Protein 5O7O (pdb70)

InterPro domains:
  IPR007310 Aerobactin siderophore biosynthesis, IucA/IucC, N-terminal [PF04183] (332-582)
  IPR016181 Acyl-CoA N-acyltransferase [SSF55729] (14-179)
  IPR019432 Acyltransferase MbtK/IucB-like, conserved domain [SM01006] (19-66)
  IPR022770 Aerobactin siderophore biosynthesis IucA/IucC-like, C-terminal [PF06276] (603-760)
  IPR037455 Aerobactin siderophore biosynthesis, IucA/IucC-like [PTHR34384] (205-782)

Organism: Erwinia amylovora (strain CFBP1430) (NCBI:txid665029)

CATH classification: 3.30.310.280 (+2 more: 6.10.250.3370, 1.10.510.40)

Foldseek 3Di:
DQWDDWDADPQAIWTWGACQQWIFIDHVPHTFKIKGKAQLCPDLNCVFDPRDQQEIEMDMDTDDPPPDDPPVVLVVLLRVVVVLVVDVRRFKYKYWDAPPPVVVVVSCVLQQKDWDDWDQSPVGITTIIMDGDPRNVVSVVVVVPD/DQDWDADPQAIWDWDPCVQKIFIDHPPHTFKIKGKAQCCPDLNCVFDPRDFQEIEMDMDGHDPPPDDPPVVLVVLLRVVVVLVVDVRRFKYKYWAAPVPVVVVVSCVLQQKDWDDWDCSPVGITTIIMDGDVRRVVSVVVVVVPD/DPDDLDDDVLLLVLLLVLVQLCVQQCCLQVLFPWDADPPQKIKGQQPPFQKIKMFHWDQDAFRTTGTDSVGIWIDGPRHTDRRGNLVVCVSSCVSFPFPPVCNVVLSLLLVQLSVLSSVLVRDPQDALLSVLPDAALSQQLRFRCAQSNASSFRRQPLQDPVSCCCQALVNQHWFWWWKKKAFQVFKDKDFAPPDDLVNLCCVPQNPVLVVQQCVVCVVVVHHRVRIHMATAGPSLVVPPCCPLVVVCPVVVNMGTRGTGPWTWRQGNLRQWTQGPRDRQFWIKGHQAQTDGQLDGRFAAQVLQRLQNVLQNQVQVVLVPDPLNVVLQEAEWGQGMKMAGASVVCVVPDDDDDSSNRSGMMTIIHRCVNVDDPQKHKYQQSLLLGAGPVRRRNVLVLCVQLVDQPLVLLLNVCSQQVLVQVCCCQVFQKFFQRDRRQWMFMDHSSRGRHIYGYDRSPTMARDAQPDDDDPSNNVRHDHDDLAPSLCSPCVRPVVSPVVSSQVSCCVVVRDHSLSSLLSNLVSVVVSCVVCVVSVVVCVSNPLLPQKGWSFRDNSVSSVSPTDTDDITGNSNNVVD/DCPLPDPVLLLLLLLVLVQLVVQQCCLQVLFPWDDPDPFKTWGDQPPAQKIWIFGWDQDASRTTDTDSVRIFIDRPNHTDGRGNLCVCVSSCVSLPFDPVCPVVLSLLLVQLSVLLSVLVPDPQDALLRVLPDAALSLQLRFRCAQSNASSQARQPLADPVNCCCQPLVNQHWFWWWKKKAFQVFKDKDFAPPDDLVNLCCVPQNPVLVVQQQVVCVVVVHHRVRIDMDTAGVSLVVPPCCPLVVVCDVVVNMGTRGTGPWTWHQGSFRQWTQGPRDNQFWIKGHADPTGRFPDDQFAAQVLQNLQNVQQNVVQVVLVPDPLSVVLQEAEWGQGMKMAGASVVCVVPDPDDDSSNRSGMMTIIHRCVNVDDPQKHKYQQSLLLDAGPVRRRNVLVLCVQLPDQPLVLLLNVCSQQVLVQVCCCQVFVKFFQRDRRQWMFMDHSSGGRHIYGYDRSRTMARQAQPDDDDPSNNVRHDHDDQQCSLCSCCVSPVVRPVSSSQVSCCVVVRDHSLSSLLSVLVSVVVSCVVCVVRVVVCVSNPLLPQKGWSFRDNSQSSHCVPTDTDGITGRSNNVPD

Sequence (1441 aa):
NSTLYSTGRPAGRFTLRPMHAALIGCCNDQPVFLMEFYKASEDDIGKFYAAQPGDYGMHLLIAPATHPVQQFSWQVFSTVIDFMFSLPEVKRVVVEPDERNTKIHRLNKRAGFCYQHTIDMGHKTAWLAFCQRENYQQALLKESLNTLYSTGRPAGRFTLRPMHAALIGCCNDQPVFLMEFYKASEDDIGKFYAAQPGDYGMHLLIAPATHPVQQFSWQVFSTVIDFMFSLPEVKRVVVEPDERNTKIHRLNKRAGFCYQHTIDMGHKTAWLAFCQRENYQQALLKESLNMQAGTWLTGDNWAEANRLLIRKAIAEFAHEKIVTPAECAHGRYSLAVPGSETEYQFTASRLALDHWEIDAASLTKQENGHPLALDALQFITEFNEVIGIPQALLATYMEEISSTLCSSVFKLQKNNPDSRALVNADFQTVESSMTEGHPCFVANNGRIGFDARDYLAYAPEAATPVNLIWVAVHRRNAHFSSLSDLQYERLMREELGQSTVEQFNAQLTEKGLTHADYLFMPVHPWQWQNKLLTVFAADIANNDIVWLGVGDDQYQAQQSIRTFFNRSHPNKRYVKTALSVLNMGFMRGLSPYYMATTPAINEWLQDLVAGDEWLQRCDFRILREVAAVGYHNRHYEKAIKGDSAYKKMFAALWRDNPVAELKPGQRLMTMASFLHVDHHQKALLPALIADSGLAAERWVERYLSCYLSPLLHCFYQHDLVFMPHGENLILLLENNVPVSAYMKDIGEEIAVMNPDAVLPEKVQRLAVDVPENLKLLSVFTDVFDCIFRFISAILHQSATLPEEQFWQAVARCVKEYQQAHPHLASKFSRYDMFAPEFTRSCLNRLQLANNLKFAGTLVNPIARWRAGTWLTGDNWAEANRLLIRKAIAEFAHEKIVTPAECAHGRYSLAVPGSETEYQFTASRLALDHWEIDAASLTKQENGHPLALDALQFITEFNEVIGIPQALLATYMEEISSTLCSSVFKLQKNNPDSRALVNADFQTVESSMTEGHPCFVANNGRIGFDARDYLAYAPEAATPVNLIWVAVHRRNAHFSSLSDLQYERLMREELGQSTVEQFNAQLTEKGLTHADYLFMPVHPWQWQNKLLTVFAADIANNDIVWLGVGDDQYQAQQSIRTFFNRSHPNKRYVKTALSVLNMGFMRGLSPYYMATTPAINEWLQDLVAGDEWLQRCDFRILREVAAVGYHNRHYEKAIKGDSAYKKMFAALWRDNPVAELKPGQRLMTMASFLHVDHHQKALLPALIADSGLAAERWVERYLSCYLSPLLHCFYQHDLVFMPHGENLILLLENNVPVSAYMKDIGEEIAVMNPDAVLPEKVQRLAVDVPENLKLLSVFTDVFDCIFRFISAILHQSATLPEEQFWQAVARCVKEYQQAHPHLASKFSRYDMFAPEFTRSCLNRLQLANENLKFAGTLVNPIARWR

Radius of gyration: 35.4 Å; Cα contacts (8 Å, |Δi|>4): 2797; chains: 4; bounding box: 91×100×86 Å

B-factor: mean 52.1, std 12.08, range [24.11, 140.7]

Solvent-accessible surface area: 56880 Å² total; per-residue (Å²): 190,58,58,64,45,50,31,54,37,41,6,2,99,0,11,0,83,47,157,134,71,36,0,24,0,9,11,39,99,90,84,23,8,40,0,81,21,33,67,0,59,140,38,91,0,20,163,69,37,76,26,75,117,8,2,31,0,9,67,35,121,57,53,121,72,104,51,97,27,94,108,41,50,24,6,0,1,5,0,0,0,28,8,0,23,62,40,106,94,0,122,48,0,0,10,12,10,22,83,187,72,72,150,26,23,123,21,0,29,74,0,2,0,30,6,48,92,62,17,109,20,70,144,43,44,0,63,4,0,20,2,94,67,72,37,5,109,26,1,62,61,56,53,90,27,120,127,66,46,46,45,50,39,48,7,1,107,0,11,0,94,52,148,132,71,32,0,26,0,10,12,38,103,99,89,22,9,51,0,84,20,32,60,0,63,144,40,84,0,22,160,70,39,78,25,77,118,8,2,33,0,9,68,34,120,52,47,131,71,128,64,95,27,101,101,31,51,25,6,0,0,5,0,0,0,29,4,0,21,60,35,106,96,0,117,47,0,0,8,10,14,26,81,185,73,74,173,31,25,118,20,1,28,76,0,1,0,27,5,51,91,62,17,104,19,68,144,43,46,0,61,3,0,23,2,96,80,76,38,4,114,25,0,54,57,49,50,75,15,99,129,187,20,15,102,55,17,67,31,128,39,18,58,60,1,2,63,50,16,1,70,23,2,0,6,4,0,5,3,3,104,10,8,116,14,57,137,58,70,173,65,51,21,22,5,66,8,51,95,48,113,11,58,0,44,0,42,20,46,126,23,17,7,36,9,11,59,6,76,16,88,18,2,60,6,58,73,100,57,122,112,77,84,22,27,4,8,74,1,2,27,44,2,28,150,68,3,61,12,64,84,95,63,2,14,57,3,0,19,0,1,3,19,9,2,14,0,24,0,17,23,56,86,48,152,13,38,26,1,198,50,0,12,128,18,98,15,23,18,0,12,6,1,18,40,85,36,32,24,3,28,0,0,7,10,0,14,52,38,24,30,28,68,17,21,24,8,20,1,7,6,12,2,3,3,3,23,1,16,11,0,0,0,28,146,142,10,6,94,40,15,34,8,90,100,5,115,59,99,83,0,3,96,66,12,33,26,82,90,31,22,104,97,12,30,56,50,0,80,139,106,71,35,84,80,67,59,14,13,5,2,0,4,0,22,11,1,12,61,42,45,0,21,37,5,4,0,12,16,14,5,89,60,14,1,8,80,6,9,83,13,60,17,2,13,4,3,11,32,12,2,15,2,0,8,1,10,0,20,22,76,53,35,5,0,5,0,5,0,8,0,43,12,36,33,119,51,50,9,0,26,10,148,89,2,32,20,0,0,21,0,0,62,47,0,63,106,33,4,60,68,16,156,35,0,101,179,13,50,2,66,14,4,64,1,4,0,0,0,2,1,42,5,96,27,0,67,146,13,12,183,51,125,14,30,34,46,32,5,3,0,0,0,0,0,30,11,1,30,60,103,64,137,136,72,29,33,1,0,3,0,20,0,0,24,5,64,12,93,105,133,140,16,0,2,22,30,0,8,79,73,10,69,60,73,14,47,116,1,1,49,68,2,1,50,2,0,0,7,0,13,1,6,0,8,2,65,45,28,1,22,10,62,4,41,12,52,1,0,7,0,2,0,74,98,11,10,0,32,0,0,3,1,15,18,0,1,53,71,11,19,6,15,49,72,126,17,149,22,73,165,136,3,88,58,4,21,52,124,37,77,98,110,43,29,18,15,25,5,5,7,34,1,0,4,10,2,0,3,22,1,1,3,21,0,58,80,54,98,37,12,68,41,89,45,0,2,40,2,0,0,80,16,1,80,112,1,36,147,45,16,98,127,15,64,75,45,20,85,138,23,35,1,10,21,96,96,13,40,12,10,1,28,0,69,58,8,6,44,83,169,95,70,92,18,50,61,3,98,1,6,0,26,148,66,164,72,19,116,63,16,61,32,123,37,18,55,63,1,2,67,52,16,0,67,20,3,0,6,5,0,2,2,3,105,10,7,106,16,58,106,67,49,180,21,84,17,19,9,67,9,55,93,53,121,16,65,0,38,0,45,15,44,124,22,19,7,29,8,12,58,4,78,15,90,16,2,55,10,52,70,115,58,125,112,76,86,24,27,3,5,54,1,2,29,43,4,30,152,65,12,51,11,76,81,92,80,2,15,47,12,0,20,18,0,2,17,9,0,14,1,25,0,16,25,51,73,48,152,18,39,38,1,185,50,0,14,128,20,94,12,22,18,0,14,6,0,17,45,73,27,29,24,2,10,0,0,6,9,1,10,77,39,24,24,33,79,14,20,33,15,30,1,6,8,12,1,4,3,4,22,1,15,10,0,0,0,29,142,144,10,5,91,41,12,33,8,92,101,7,104,57,120,82,0,2,110,66,11,33,25,90,91,36,24,103,112,13,25,56,49,0,84,150,119,70,38,89,83,74,61,14,4,5,0,1,5,0,17,8,2,2,52,44,53,0,14,36,4,4,0,13,17,16,4,85,62,14,1,9,94,6,10,86,13,80,18,2,14,3,2,7,18,27,2,13,1,0,8,1,12,0,20,22,82,49,34,5,0,14,0,4,9,41,6,50,16,17,37,58,125,92,17,0,5,9,138,70,2,29,29,0,1,22,0,0,61,46,0,56,105,32,2,61,69,17,154,18,0,106,175,13,53,4,68,11,3,62,3,4,0,0,0,1,2,39,5,91,24,0,60,148,13,12,185,45,100,9,46,39,45,22,8,4,2,0,1,0,0,30,13,1,31,61,84,62,124,136,72,32,35,1,0,2,0,19,0,0,20,4,58,12,95,99,135,111,15,0,1,23,28,0,9,79,74,7,70,61,73,14,50,117,1,1,49,69,2,1,43,2,1,0,2,0,12,0,7,0,8,1,65,45,24,1,23,11,61,5,45,12,41,1,0,6,0,2,0,77,95,11,10,0,33,0,0,3,1,14,19,0,1,44,72,10,21,6,13,51,78,134,20,150,24,71,165,118,2,91,73,2,22,52,119,40,75,92,113,43,26,18,14,25,4,6,10,34,1,0,2,10,3,0,3,23,1,1,2,21,0,58,87,54,98,36,11,66,40,89,46,0,3,43,2,0,0,93,11,1,61,83,1,35,136,52,16,98,127,15,60,89,60,21,87,172,24,39,0,7,24,98,84,13,36,15,7,0,38,1,69,33,10,7,49,115,204,101,77,67,94,26,56,62,3,103,2,19,0,26,194,57,165

Nearest PDB structures (foldseek):
  5o7o-assembly2_C  TM=1.002E+00  e=0.000E+00  Erwinia amylovora CFBP1430
  7tgj-assembly2_C  TM=9.878E-01  e=1.756E-77  Streptomyces griseoflavus
  7tgk-assembly1_D  TM=9.896E-01  e=1.285E-76  Streptomyces griseoflavus
  2x0q-assembly1_A  TM=9.740E-01  e=5.203E-76  Bordetella bronchiseptica
  7tgn-assembly1_B  TM=9.852E-01  e=1.116E-74  Streptomyces violaceus

Structure (mmCIF, N/CA/C/O backbone):
data_5O7O
#
_entry.id   5O7O
#
_cell.length_a   75.170
_cell.length_b   156.350
_cell.length_c   93.810
_cell.angle_alpha   90.00
_cell.angle_beta   95.57
_cell.angle_gamma   90.00
#
_symmetry.space_group_name_H-M   'P 1 21 1'
#
loop_
_entity.id
_entity.type
_entity.pdbx_description
1 polymer 'Desferrioxamine siderophore biosynthesis protein dfoC'
2 water water
#
loop_
_atom_site.group_PDB
_atom_site.id
_atom_site.type_symbol
_atom_site.label_atom_id
_atom_site.label_alt_id
_atom_site.label_comp_id
_atom_site.label_asym_id
_atom_site.label_entity_id
_atom_site.label_seq_id
_atom_site.pdbx_PDB_ins_code
_atom_site.Cartn_x
_atom_site.Cartn_y
_atom_site.Cartn_z
_atom_site.occupancy
_atom_site.B_iso_or_equiv
_atom_site.auth_seq_id
_atom_site.auth_comp_id
_atom_site.auth_asym_id
_atom_site.auth_atom_id
_atom_site.pdbx_PDB_model_num
ATOM 1 N N . ASN A 1 6 ? 134.642 -26.556 51.025 1.00 68.84 3 ASN A N 1
ATOM 2 C CA . ASN A 1 6 ? 135.932 -27.191 50.758 1.00 76.98 3 ASN A CA 1
ATOM 3 C C . ASN A 1 6 ? 135.763 -28.697 50.794 1.00 73.26 3 ASN A C 1
ATOM 4 O O . ASN A 1 6 ? 136.314 -29.401 49.973 1.00 71.52 3 ASN A O 1
ATOM 9 N N . SER A 1 7 ? 135.007 -29.178 51.774 1.00 64.53 4 SER A N 1
ATOM 10 C CA . SER A 1 7 ? 134.651 -30.586 51.849 1.00 60.08 4 SER A CA 1
ATOM 11 C C . SER A 1 7 ? 133.281 -30.798 51.190 1.00 60.38 4 SER A C 1
ATOM 12 O O . SER A 1 7 ? 132.759 -31.881 51.208 1.00 58.99 4 SER A O 1
ATOM 15 N N . THR A 1 8 ? 132.703 -29.733 50.651 1.00 55.74 5 THR A N 1
ATOM 16 C CA . THR A 1 8 ? 131.440 -29.728 49.975 1.00 51.29 5 THR A CA 1
ATOM 17 C C . THR A 1 8 ? 131.580 -30.318 48.596 1.00 51.04 5 THR A C 1
ATOM 18 O O . THR A 1 8 ? 132.391 -29.882 47.813 1.00 52.77 5 THR A O 1
ATOM 22 N N . LEU A 1 9 ? 130.735 -31.285 48.289 1.00 49.86 6 LEU A N 1
ATOM 23 C CA . LEU A 1 9 ? 130.773 -31.950 47.005 1.00 49.24 6 LEU A CA 1
ATOM 24 C C . LEU A 1 9 ? 129.786 -31.414 46.022 1.00 43.14 6 LEU A C 1
ATOM 25 O O . LEU A 1 9 ? 129.950 -31.540 44.839 1.00 45.62 6 LEU A O 1
ATOM 30 N N . TYR A 1 10 ? 128.770 -30.784 46.553 1.00 42.60 7 TYR A N 1
ATOM 31 C CA . TYR A 1 10 ? 127.608 -30.351 45.778 1.00 45.72 7 TYR A CA 1
ATOM 32 C C . TYR A 1 10 ? 126.871 -29.256 46.511 1.00 42.02 7 TYR A C 1
ATOM 33 O O . TYR A 1 10 ? 126.753 -29.288 47.757 1.00 41.60 7 TYR A O 1
ATOM 42 N N . SER A 1 11 ? 126.384 -28.295 45.749 1.00 42.59 8 SER A N 1
ATOM 43 C CA . SER A 1 11 ? 125.526 -27.259 46.333 1.00 48.66 8 SER A CA 1
ATOM 44 C C . SER A 1 11 ? 124.525 -26.734 45.310 1.00 48.13 8 SER A C 1
ATOM 45 O O . SER A 1 11 ? 124.750 -26.784 44.056 1.00 44.72 8 SER A O 1
ATOM 48 N N . THR A 1 12 ? 123.383 -26.342 45.822 1.00 45.37 9 THR A N 1
ATOM 49 C CA . THR A 1 12 ? 122.344 -25.861 44.980 1.00 46.90 9 THR A CA 1
ATOM 50 C C . THR A 1 12 ? 121.446 -24.954 45.778 1.00 43.54 9 THR A C 1
ATOM 51 O O . THR A 1 12 ? 121.381 -25.065 46.963 1.00 45.46 9 THR A O 1
ATOM 55 N N . GLY A 1 13 ? 120.744 -24.055 45.121 1.00 42.47 10 GLY A N 1
ATOM 56 C CA . GLY A 1 13 ? 119.866 -23.144 45.812 1.00 41.99 10 GLY A CA 1
ATOM 57 C C . GLY A 1 13 ? 118.414 -23.542 45.774 1.00 46.12 10 GLY A C 1
ATOM 58 O O . GLY A 1 13 ? 117.948 -24.017 44.780 1.00 55.67 10 GLY A O 1
ATOM 59 N N . ARG A 1 14 ? 117.557 -23.579 46.639 1.00 45.35 11 ARG A N 1
ATOM 60 C CA . ARG A 1 14 ? 116.169 -23.855 46.930 1.00 45.12 11 ARG A CA 1
ATOM 61 C C . ARG A 1 14 ? 115.599 -22.715 47.737 1.00 44.54 11 ARG A C 1
ATOM 62 O O . ARG A 1 14 ? 116.296 -21.858 48.182 1.00 43.30 11 ARG A O 1
ATOM 70 N N . PRO A 1 15 ? 114.326 -22.684 47.900 1.00 48.99 12 PRO A N 1
ATOM 71 C CA . PRO A 1 15 ? 113.573 -21.714 48.673 1.00 48.99 12 PRO A CA 1
ATOM 72 C C . PRO A 1 15 ? 113.957 -21.696 50.134 1.00 47.96 12 PRO A C 1
ATOM 73 O O . PRO A 1 15 ? 113.969 -20.650 50.705 1.00 47.23 12 PRO A O 1
ATOM 77 N N . ALA A 1 16 ? 114.239 -22.820 50.746 1.00 44.44 13 ALA A N 1
ATOM 78 C CA . ALA A 1 16 ? 114.599 -22.785 52.142 1.00 43.48 13 ALA A CA 1
ATOM 79 C C . ALA A 1 16 ? 116.012 -22.218 52.389 1.00 44.05 13 ALA A C 1
ATOM 80 O O . ALA A 1 16 ? 116.349 -21.914 53.508 1.00 47.19 13 ALA A O 1
ATOM 82 N N . GLY A 1 17 ? 116.837 -22.105 51.356 1.00 44.40 14 GLY A N 1
ATOM 83 C CA . GLY A 1 17 ? 118.207 -21.725 51.497 1.00 43.60 14 GLY A CA 1
ATOM 84 C C . GLY A 1 17 ? 119.129 -22.431 50.542 1.00 42.88 14 GLY A C 1
ATOM 85 O O . GLY A 1 17 ? 118.693 -23.079 49.587 1.00 42.65 14 GLY A O 1
ATOM 86 N N . ARG A 1 18 ? 120.419 -22.299 50.818 1.00 41.42 15 ARG A N 1
ATOM 87 C CA . ARG A 1 18 ? 121.453 -22.986 50.084 1.00 44.66 15 ARG A CA 1
ATOM 88 C C . ARG A 1 18 ? 121.650 -24.393 50.654 1.00 47.81 15 ARG A C 1
ATOM 89 O O . ARG A 1 18 ? 121.997 -24.526 51.850 1.00 48.77 15 ARG A O 1
ATOM 97 N N . PHE A 1 19 ? 121.426 -25.421 49.816 1.00 46.09 16 PHE A N 1
ATOM 98 C CA . PHE A 1 19 ? 121.670 -26.814 50.199 1.00 45.23 16 PHE A CA 1
ATOM 99 C C . PHE A 1 19 ? 123.057 -27.274 49.728 1.00 45.92 16 PHE A C 1
ATOM 100 O O . PHE A 1 19 ? 123.466 -27.024 48.558 1.00 41.13 16 PHE A O 1
ATOM 108 N N . THR A 1 20 ? 123.760 -27.961 50.649 1.00 46.67 17 THR A N 1
ATOM 109 C CA . THR A 1 20 ? 125.100 -28.570 50.386 1.00 46.58 17 THR A CA 1
ATOM 110 C C . THR A 1 20 ? 125.179 -30.052 50.810 1.00 43.94 17 THR A C 1
ATOM 111 O O . THR A 1 20 ? 124.540 -30.476 51.760 1.00 42.06 17 THR A O 1
ATOM 115 N N . LEU A 1 21 ? 125.996 -30.812 50.114 1.00 45.49 18 LEU A N 1
ATOM 116 C CA . LEU A 1 21 ? 126.411 -32.135 50.577 1.00 49.77 18 LEU A CA 1
ATOM 117 C C . LEU A 1 21 ? 127.928 -32.224 50.826 1.00 50.83 18 LEU A C 1
ATOM 118 O O . LEU A 1 21 ? 128.731 -31.923 49.912 1.00 48.79 18 LEU A O 1
ATOM 123 N N . ARG A 1 22 ? 128.300 -32.728 52.015 1.00 49.53 19 ARG A N 1
ATOM 124 C CA . ARG A 1 22 ? 129.732 -33.102 52.290 1.00 55.57 19 ARG A CA 1
ATOM 125 C C . ARG A 1 22 ? 129.815 -34.518 52.896 1.00 50.13 19 ARG A C 1
ATOM 126 O O . ARG A 1 22 ? 128.785 -34.977 53.438 1.00 54.79 19 ARG A O 1
ATOM 134 N N . PRO A 1 23 ? 130.983 -35.214 52.788 1.00 51.69 20 PRO A N 1
ATOM 135 C CA . PRO A 1 23 ? 131.144 -36.576 53.435 1.00 54.54 20 PRO A CA 1
ATOM 136 C C . PRO A 1 23 ? 130.878 -36.513 54.922 1.00 60.10 20 PRO A C 1
ATOM 137 O O . PRO A 1 23 ? 131.091 -35.408 55.483 1.00 63.61 20 PRO A O 1
ATOM 141 N N . MET A 1 24 ? 130.362 -37.598 55.552 1.00 59.85 21 MET A N 1
ATOM 142 C CA . MET A 1 24 ? 130.096 -37.613 57.061 1.00 67.26 21 MET A CA 1
ATOM 143 C C . MET A 1 24 ? 131.364 -37.461 57.907 1.00 60.26 21 MET A C 1
ATOM 144 O O . MET A 1 24 ? 132.439 -37.850 57.416 1.00 62.18 21 MET A O 1
ATOM 149 N N . HIS A 1 67 ? 132.448 -41.167 50.310 1.00 57.34 64 HIS A N 1
ATOM 150 C CA . HIS A 1 67 ? 131.146 -40.634 49.781 1.00 58.90 64 HIS A CA 1
ATOM 151 C C . HIS A 1 67 ? 129.881 -41.472 50.021 1.00 62.43 64 HIS A C 1
ATOM 152 O O . HIS A 1 67 ? 128.781 -41.113 49.531 1.00 62.21 64 HIS A O 1
ATOM 159 N N . ALA A 1 68 ? 130.004 -42.548 50.772 1.00 58.08 65 ALA A N 1
ATOM 160 C CA . ALA A 1 68 ? 128.936 -43.496 50.918 1.00 57.32 65 ALA A CA 1
ATOM 161 C C . ALA A 1 68 ? 128.006 -43.022 51.990 1.00 56.98 65 ALA A C 1
ATOM 162 O O . ALA A 1 68 ? 126.855 -43.510 52.064 1.00 59.14 65 ALA A O 1
ATOM 164 N N . ALA A 1 69 ? 128.463 -42.103 52.846 1.00 52.28 66 ALA A N 1
ATOM 165 C CA . ALA A 1 69 ? 127.519 -41.433 53.806 1.00 56.64 66 ALA A CA 1
ATOM 166 C C . ALA A 1 69 ? 127.773 -39.937 53.756 1.00 59.46 66 ALA A C 1
ATOM 167 O O . ALA A 1 69 ? 128.908 -39.502 54.055 1.00 56.36 66 ALA A O 1
ATOM 169 N N . LEU A 1 70 ? 126.741 -39.161 53.374 1.00 58.37 67 LEU A N 1
ATOM 170 C CA . LEU A 1 70 ? 126.889 -37.747 53.113 1.00 52.35 67 LEU A CA 1
ATOM 171 C C . LEU A 1 70 ? 126.033 -37.026 54.104 1.00 53.99 67 LEU A C 1
ATOM 172 O O . LEU A 1 70 ? 124.964 -37.527 54.475 1.00 56.50 67 LEU A O 1
ATOM 177 N N . ILE A 1 71 ? 126.508 -35.863 54.560 1.00 48.09 68 ILE A N 1
ATOM 178 C CA . ILE A 1 71 ? 125.699 -35.005 55.370 1.00 51.00 68 ILE A CA 1
ATOM 179 C C . ILE A 1 71 ? 125.189 -33.831 54.505 1.00 49.04 68 ILE A C 1
ATOM 180 O O . ILE A 1 71 ? 125.939 -33.238 53.692 1.00 43.01 68 ILE A O 1
ATOM 185 N N . GLY A 1 72 ? 123.918 -33.517 54.751 1.00 49.28 69 GLY A N 1
ATOM 186 C CA . GLY A 1 72 ? 123.201 -32.516 54.039 1.00 50.47 69 GLY A CA 1
ATOM 187 C C . GLY A 1 72 ? 122.971 -31.346 54.934 1.00 50.28 69 GLY A C 1
ATOM 188 O O . GLY A 1 72 ? 122.445 -31.530 56.051 1.00 52.27 69 GLY A O 1
ATOM 189 N N . CYS A 1 73 ? 123.290 -30.151 54.431 1.00 44.76 70 CYS A N 1
ATOM 190 C CA . CYS A 1 73 ? 123.004 -28.929 55.163 1.00 45.97 70 CYS A CA 1
ATOM 191 C C . CYS A 1 73 ? 122.194 -27.929 54.389 1.00 45.83 70 CYS A C 1
ATOM 192 O O . CYS A 1 73 ? 122.325 -27.847 53.163 1.00 42.49 70 CYS A O 1
ATOM 195 N N . CYS A 1 74 ? 121.400 -27.165 55.144 1.00 44.15 71 CYS A N 1
ATOM 196 C CA . CYS A 1 74 ? 120.710 -25.998 54.688 1.00 47.44 71 CYS A CA 1
ATOM 197 C C . CYS A 1 74 ? 121.256 -24.737 55.439 1.00 53.74 71 CYS A C 1
ATOM 198 O O . CYS A 1 74 ? 121.136 -24.597 56.698 1.00 47.36 71 CYS A O 1
ATOM 201 N N . ASN A 1 75 ? 121.845 -23.818 54.653 1.00 54.82 72 ASN A N 1
ATOM 202 C CA . ASN A 1 75 ? 122.488 -22.591 55.175 1.00 52.53 72 ASN A CA 1
ATOM 203 C C . ASN A 1 75 ? 123.550 -22.947 56.229 1.00 52.78 72 ASN A C 1
ATOM 204 O O . ASN A 1 75 ? 123.534 -22.399 57.324 1.00 53.91 72 ASN A O 1
ATOM 209 N N . ASP A 1 76 ? 124.380 -23.947 55.914 1.00 51.50 73 ASP A N 1
ATOM 210 C CA . ASP A 1 76 ? 125.406 -24.524 56.807 1.00 56.00 73 ASP A CA 1
ATOM 211 C C . ASP A 1 76 ? 124.961 -25.287 58.057 1.00 57.20 73 ASP A C 1
ATOM 212 O O . ASP A 1 76 ? 125.801 -25.799 58.766 1.00 58.21 73 ASP A O 1
ATOM 217 N N . GLN A 1 77 ? 123.662 -25.393 58.306 1.00 58.62 74 GLN A N 1
ATOM 218 C CA . GLN A 1 77 ? 123.112 -26.241 59.357 1.00 58.20 74 GLN A CA 1
ATOM 219 C C . GLN A 1 77 ? 122.855 -27.713 58.823 1.00 66.74 74 GLN A C 1
ATOM 220 O O . GLN A 1 77 ? 122.120 -27.919 57.809 1.00 58.87 74 GLN A O 1
ATOM 226 N N . PRO A 1 78 ? 123.423 -28.751 59.509 1.00 65.06 75 PRO A N 1
ATOM 227 C CA . PRO A 1 78 ? 123.135 -30.121 59.069 1.00 56.19 75 PRO A CA 1
ATOM 228 C C . PRO A 1 78 ? 121.651 -30.380 59.289 1.00 57.32 75 PRO A C 1
ATOM 229 O O . PRO A 1 78 ? 121.086 -29.920 60.287 1.00 59.21 75 PRO A O 1
ATOM 233 N N . VAL A 1 79 ? 120.984 -30.970 58.306 1.00 55.33 76 VAL A N 1
ATOM 234 C CA . VAL A 1 79 ? 119.546 -31.235 58.420 1.00 54.88 76 VAL A CA 1
ATOM 235 C C . VAL A 1 79 ? 119.166 -32.629 57.915 1.00 55.77 76 VAL A C 1
ATOM 236 O O . VAL A 1 79 ? 118.029 -33.016 58.131 1.00 54.31 76 VAL A O 1
ATOM 240 N N . PHE A 1 80 ? 120.066 -33.349 57.229 1.00 49.64 77 PHE A N 1
ATOM 241 C CA . PHE A 1 80 ? 119.766 -34.698 56.769 1.00 48.30 77 PHE A CA 1
ATOM 242 C C . PHE A 1 80 ? 121.012 -35.551 56.553 1.00 51.06 77 PHE A C 1
ATOM 243 O O . PHE A 1 80 ? 122.137 -35.021 56.340 1.00 53.80 77 PHE A O 1
ATOM 251 N N . LEU A 1 81 ? 120.801 -36.877 56.589 1.00 53.97 78 LEU A N 1
ATOM 252 C CA . LEU A 1 81 ? 121.852 -37.878 56.278 1.00 53.24 78 LEU A CA 1
ATOM 253 C C . LEU A 1 81 ? 121.374 -38.644 55.045 1.00 52.52 78 LEU A C 1
ATOM 254 O O . LEU A 1 81 ? 120.196 -38.992 54.933 1.00 54.42 78 LEU A O 1
ATOM 259 N N . MET A 1 82 ? 122.283 -38.910 54.146 1.00 46.54 79 MET A N 1
ATOM 260 C CA . MET A 1 82 ? 122.023 -39.707 53.019 1.00 47.94 79 MET A CA 1
ATOM 261 C C . MET A 1 82 ? 123.103 -40.740 53.004 1.00 55.98 79 MET A C 1
ATOM 262 O O . MET A 1 82 ? 124.299 -40.386 53.115 1.00 53.91 79 MET A O 1
ATOM 267 N N . GLU A 1 83 ? 122.700 -41.996 52.796 1.00 52.33 80 GLU A N 1
ATOM 268 C CA . GLU A 1 83 ? 123.653 -43.088 52.519 1.00 53.62 80 GLU A CA 1
ATOM 269 C C . GLU A 1 83 ? 123.554 -43.281 51.050 1.00 48.80 80 GLU A C 1
ATOM 270 O O . GLU A 1 83 ? 122.474 -43.207 50.536 1.00 58.17 80 GLU A O 1
ATOM 276 N N . PHE A 1 84 ? 124.652 -43.515 50.373 1.00 49.80 81 PHE A N 1
ATOM 277 C CA . PHE A 1 84 ? 124.709 -43.519 48.936 1.00 48.19 81 PHE A CA 1
ATOM 278 C C . PHE A 1 84 ? 125.533 -44.737 48.481 1.00 55.35 81 PHE A C 1
ATOM 279 O O . PHE A 1 84 ? 126.747 -44.710 48.605 1.00 59.05 81 PHE A O 1
ATOM 287 N N . TYR A 1 85 ? 124.884 -45.750 47.885 1.00 53.54 82 TYR A N 1
ATOM 288 C CA . TYR A 1 85 ? 125.523 -47.021 47.520 1.00 52.30 82 TYR A CA 1
ATOM 289 C C . TYR A 1 85 ? 125.318 -47.407 46.042 1.00 52.67 82 TYR A C 1
ATOM 290 O O . TYR A 1 85 ? 124.414 -46.908 45.370 1.00 53.86 82 TYR A O 1
ATOM 299 N N . LYS A 1 86 ? 126.172 -48.275 45.547 1.00 47.20 83 LYS A N 1
ATOM 300 C CA . LYS A 1 86 ? 126.083 -48.811 44.203 1.00 51.19 83 LYS A CA 1
ATOM 301 C C . LYS A 1 86 ? 125.256 -50.129 44.325 1.00 53.67 83 LYS A C 1
ATOM 302 O O . LYS A 1 86 ? 125.491 -50.935 45.225 1.00 52.39 83 LYS A O 1
ATOM 308 N N . ALA A 1 87 ? 124.242 -50.260 43.487 1.00 56.46 84 ALA A N 1
ATOM 309 C CA . ALA A 1 87 ? 123.237 -51.324 43.591 1.00 57.41 84 ALA A CA 1
ATOM 310 C C . ALA A 1 87 ? 123.725 -52.752 43.505 1.00 51.99 84 ALA A C 1
ATOM 311 O O . ALA A 1 87 ? 123.263 -53.602 44.237 1.00 52.87 84 ALA A O 1
ATOM 313 N N . SER A 1 88 ? 124.736 -52.962 42.678 1.00 48.60 85 SER A N 1
ATOM 314 C CA . SER A 1 88 ? 125.393 -54.224 42.439 1.00 47.51 85 SER A CA 1
ATOM 315 C C . SER A 1 88 ? 125.972 -54.823 43.687 1.00 46.06 85 SER A C 1
ATOM 316 O O . SER A 1 88 ? 126.018 -55.994 43.811 1.00 49.48 85 SER A O 1
ATOM 319 N N . GLU A 1 89 ? 126.497 -54.000 44.561 1.00 49.69 86 GLU A N 1
ATOM 320 C CA . GLU A 1 89 ? 127.117 -54.409 45.789 1.00 49.79 86 GLU A CA 1
ATOM 321 C C . GLU A 1 89 ? 126.274 -54.323 47.044 1.00 47.27 86 GLU A C 1
ATOM 322 O O . GLU A 1 89 ? 126.796 -54.466 48.104 1.00 51.99 86 GLU A O 1
ATOM 328 N N . ASP A 1 90 ? 124.977 -54.112 46.935 1.00 48.72 87 ASP A N 1
ATOM 329 C CA . ASP A 1 90 ? 124.131 -53.929 48.109 1.00 46.54 87 ASP A CA 1
ATOM 330 C C . ASP A 1 90 ? 123.013 -54.952 48.273 1.00 43.26 87 ASP A C 1
ATOM 331 O O . ASP A 1 90 ? 122.597 -55.564 47.338 1.00 42.02 87 ASP A O 1
ATOM 336 N N . ASP A 1 91 ? 122.464 -55.014 49.462 1.00 48.61 88 ASP A N 1
ATOM 337 C CA . ASP A 1 91 ? 121.506 -56.023 49.815 1.00 53.57 88 ASP A CA 1
ATOM 338 C C . ASP A 1 91 ? 120.434 -56.063 48.803 1.00 54.20 88 ASP A C 1
ATOM 339 O O . ASP A 1 91 ? 119.932 -57.096 48.484 1.00 58.65 88 ASP A O 1
ATOM 344 N N . ILE A 1 92 ? 120.099 -54.931 48.245 1.00 54.42 89 ILE A N 1
ATOM 345 C CA . ILE A 1 92 ? 119.092 -54.874 47.231 1.00 52.18 89 ILE A CA 1
ATOM 346 C C . ILE A 1 92 ? 119.420 -55.649 45.963 1.00 51.83 89 ILE A C 1
ATOM 347 O O . ILE A 1 92 ? 118.526 -56.113 45.315 1.00 57.51 89 ILE A O 1
ATOM 352 N N . GLY A 1 93 ? 120.689 -55.779 45.605 1.00 53.88 90 GLY A N 1
ATOM 353 C CA . GLY A 1 93 ? 121.130 -56.465 44.404 1.00 54.99 90 GLY A CA 1
ATOM 354 C C . GLY A 1 93 ? 120.756 -57.920 44.382 1.00 48.16 90 GLY A C 1
ATOM 355 O O . GLY A 1 93 ? 120.758 -58.542 43.371 1.00 42.67 90 GLY A O 1
ATOM 356 N N . LYS A 1 94 ? 120.538 -58.468 45.546 1.00 45.02 91 LYS A N 1
ATOM 357 C CA . LYS A 1 94 ? 120.093 -59.843 45.662 1.00 49.66 91 LYS A CA 1
ATOM 358 C C . LYS A 1 94 ? 118.625 -60.055 45.265 1.00 53.41 91 LYS A C 1
ATOM 359 O O . LYS A 1 94 ? 118.212 -61.201 45.111 1.00 50.70 91 LYS A O 1
ATOM 365 N N . PHE A 1 95 ? 117.825 -58.976 45.153 1.00 53.26 92 PHE A N 1
ATOM 366 C CA . PHE A 1 95 ? 116.409 -59.111 44.768 1.00 49.59 92 PHE A CA 1
ATOM 367 C C . PHE A 1 95 ? 116.055 -58.714 43.359 1.00 46.04 92 PHE A C 1
ATOM 368 O O . PHE A 1 95 ? 114.904 -58.786 43.027 1.00 53.74 92 PHE A O 1
ATOM 376 N N . TYR A 1 96 ? 117.025 -58.379 42.509 1.00 44.51 93 TYR A N 1
ATOM 377 C CA . TYR A 1 96 ? 116.755 -58.067 41.093 1.00 43.43 93 TYR A CA 1
ATOM 378 C C . TYR A 1 96 ? 118.089 -58.054 40.350 1.00 43.06 93 TYR A C 1
ATOM 379 O O . TYR A 1 96 ? 119.116 -58.054 40.968 1.00 45.35 93 TYR A O 1
ATOM 388 N N . ALA A 1 97 ? 118.060 -57.961 39.033 1.00 44.28 94 ALA A N 1
ATOM 389 C CA . ALA A 1 97 ? 119.268 -57.946 38.228 1.00 48.87 94 ALA A CA 1
ATOM 390 C C . ALA A 1 97 ? 119.883 -56.530 38.167 1.00 56.02 94 ALA A C 1
ATOM 391 O O . ALA A 1 97 ? 119.808 -55.844 37.129 1.00 52.25 94 ALA A O 1
ATOM 393 N N . ALA A 1 98 ? 120.512 -56.125 39.267 1.00 54.00 95 ALA A N 1
ATOM 394 C CA . ALA A 1 98 ? 121.241 -54.830 39.347 1.00 53.28 95 ALA A CA 1
ATOM 395 C C . ALA A 1 98 ? 122.196 -54.664 38.230 1.00 52.44 95 ALA A C 1
ATOM 396 O O . ALA A 1 98 ? 122.917 -55.581 37.917 1.00 60.52 95 ALA A O 1
ATOM 398 N N . GLN A 1 99 ? 122.154 -53.504 37.591 1.00 57.29 96 GLN A N 1
ATOM 399 C CA . GLN A 1 99 ? 122.885 -53.256 36.354 1.00 57.14 96 GLN A CA 1
ATOM 400 C C . GLN A 1 99 ? 124.079 -52.376 36.646 1.00 59.38 96 GLN A C 1
ATOM 401 O O . GLN A 1 99 ? 124.161 -51.788 37.752 1.00 57.50 96 GLN A O 1
ATOM 407 N N . PRO A 1 100 ? 125.025 -52.323 35.696 1.00 59.76 97 PRO A N 1
ATOM 408 C CA . PRO A 1 100 ? 125.990 -51.237 35.740 1.00 64.68 97 PRO A CA 1
ATOM 409 C C . PRO A 1 100 ? 125.235 -49.904 35.493 1.00 65.08 97 PRO A C 1
ATOM 410 O O . PRO A 1 100 ? 124.450 -49.771 34.495 1.00 60.52 97 PRO A O 1
ATOM 414 N N . GLY A 1 101 ? 125.497 -48.962 36.395 1.00 59.75 98 GLY A N 1
ATOM 415 C CA . GLY A 1 101 ? 124.852 -47.658 36.431 1.00 53.68 98 GLY A CA 1
ATOM 416 C C . GLY A 1 101 ? 123.836 -47.524 37.586 1.00 61.65 98 GLY A C 1
ATOM 417 O O . GLY A 1 101 ? 123.278 -46.415 37.801 1.00 59.56 98 GLY A O 1
ATOM 418 N N . ASP A 1 102 ? 123.564 -48.598 38.338 1.00 49.63 99 ASP A N 1
ATOM 419 C CA . ASP A 1 102 ? 122.424 -48.567 39.210 1.00 48.16 99 ASP A CA 1
ATOM 420 C C . ASP A 1 102 ? 122.919 -48.098 40.535 1.00 49.92 99 ASP A C 1
ATOM 421 O O . ASP A 1 102 ? 123.810 -48.729 41.096 1.00 47.24 99 ASP A O 1
ATOM 426 N N . TYR A 1 103 ? 122.336 -47.005 41.061 1.00 47.33 100 TYR A N 1
ATOM 427 C CA . TYR A 1 103 ? 122.705 -46.531 42.378 1.00 43.41 100 TYR A CA 1
ATOM 428 C C . TYR A 1 103 ? 121.475 -46.277 43.151 1.00 43.33 100 TYR A C 1
ATOM 429 O O . TYR A 1 103 ? 120.492 -45.912 42.602 1.00 46.20 100 TYR A O 1
ATOM 438 N N . GLY A 1 104 ? 121.567 -46.405 44.455 1.00 45.01 101 GLY A N 1
ATOM 439 C CA . GLY A 1 104 ? 120.455 -46.252 45.300 1.00 43.61 101 GLY A CA 1
ATOM 440 C C . GLY A 1 104 ? 120.904 -45.397 46.430 1.00 48.26 101 GLY A C 1
ATOM 441 O O . GLY A 1 104 ? 122.084 -45.036 46.475 1.00 48.99 101 GLY A O 1
ATOM 442 N N . MET A 1 105 ? 119.968 -45.059 47.324 1.00 44.73 102 MET A N 1
ATOM 443 C CA . MET A 1 105 ? 120.319 -44.437 48.535 1.00 46.19 102 MET A CA 1
ATOM 444 C C . MET A 1 105 ? 119.226 -44.496 49.554 1.00 46.88 102 MET A C 1
ATOM 445 O O . MET A 1 105 ? 118.118 -44.821 49.222 1.00 48.01 102 MET A O 1
ATOM 450 N N . HIS A 1 106 ? 119.582 -44.124 50.782 1.00 45.67 103 HIS A N 1
ATOM 451 C CA . HIS A 1 106 ? 118.672 -43.979 51.905 1.00 52.29 103 HIS A CA 1
ATOM 452 C C . HIS A 1 106 ? 118.799 -42.571 52.457 1.00 52.97 103 HIS A C 1
ATOM 453 O O . HIS A 1 106 ? 119.882 -42.016 52.474 1.00 51.35 103 HIS A O 1
ATOM 460 N N . LEU A 1 107 ? 117.672 -42.002 52.859 1.00 51.90 104 LEU A N 1
ATOM 461 C CA . LEU A 1 107 ? 117.608 -40.634 53.256 1.00 53.39 104 LEU A CA 1
ATOM 462 C C . LEU A 1 107 ? 116.916 -40.540 54.597 1.00 57.70 104 LEU A C 1
ATOM 463 O O . LEU A 1 107 ? 115.809 -41.056 54.746 1.00 57.69 104 LEU A O 1
ATOM 468 N N . LEU A 1 108 ? 117.544 -39.825 55.541 1.00 60.06 105 LEU A N 1
ATOM 469 C CA . LEU A 1 108 ? 116.976 -39.550 56.873 1.00 59.62 105 LEU A CA 1
ATOM 470 C C . LEU A 1 108 ? 116.987 -38.040 57.158 1.00 54.69 105 LEU A C 1
ATOM 471 O O . LEU A 1 108 ? 118.016 -37.418 56.976 1.00 57.09 105 LEU A O 1
ATOM 476 N N . ILE A 1 109 ? 115.843 -37.485 57.553 1.00 56.68 106 ILE A N 1
ATOM 477 C CA . ILE A 1 109 ? 115.626 -36.054 57.744 1.00 64.26 106 ILE A CA 1
ATOM 478 C C . ILE A 1 109 ? 115.337 -35.751 59.220 1.00 74.83 106 ILE A C 1
ATOM 479 O O . ILE A 1 109 ? 114.271 -36.119 59.748 1.00 68.89 106 ILE A O 1
ATOM 484 N N . ALA A 1 110 ? 116.253 -34.984 59.830 1.00 78.14 107 ALA A N 1
ATOM 485 C CA . ALA A 1 110 ? 116.199 -34.574 61.232 1.00 72.97 107 ALA A CA 1
ATOM 486 C C . ALA A 1 110 ? 114.905 -33.868 61.597 1.00 76.90 107 ALA A C 1
ATOM 487 O O . ALA A 1 110 ? 114.308 -33.190 60.758 1.00 81.01 107 ALA A O 1
ATOM 489 N N . PRO A 1 111 ? 114.518 -33.921 62.862 1.00 83.68 108 PRO A N 1
ATOM 490 C CA . PRO A 1 111 ? 113.290 -33.319 63.373 1.00 86.22 108 PRO A CA 1
ATOM 491 C C . PRO A 1 111 ? 113.253 -31.813 63.155 1.00 86.66 108 PRO A C 1
ATOM 492 O O . PRO A 1 111 ? 114.253 -31.150 63.290 1.00 77.26 108 PRO A O 1
ATOM 496 N N . ALA A 1 112 ? 112.075 -31.284 62.863 1.00 83.77 109 ALA A N 1
ATOM 497 C CA . ALA A 1 112 ? 111.974 -29.885 62.532 1.00 84.71 109 ALA A CA 1
ATOM 498 C C . ALA A 1 112 ? 111.889 -28.960 63.696 1.00 88.08 109 ALA A C 1
ATOM 499 O O . ALA A 1 112 ? 110.867 -28.797 64.345 1.00 84.90 109 ALA A O 1
ATOM 501 N N . THR A 1 113 ? 113.024 -28.326 63.917 1.00 97.89 110 THR A N 1
ATOM 502 C CA . THR A 1 113 ? 113.182 -27.343 64.952 1.00 96.98 110 THR A CA 1
ATOM 503 C C . THR A 1 113 ? 112.302 -26.168 64.574 1.00 100.94 110 THR A C 1
ATOM 504 O O . THR A 1 113 ? 111.539 -25.664 65.382 1.00 102.85 110 THR A O 1
ATOM 508 N N . HIS A 1 114 ? 112.379 -25.781 63.305 1.00 96.37 111 HIS A N 1
ATOM 509 C CA . HIS A 1 114 ? 111.477 -24.824 62.721 1.00 92.28 111 HIS A CA 1
ATOM 510 C C . HIS A 1 114 ? 110.853 -25.521 61.557 1.00 84.56 111 HIS A C 1
ATOM 511 O O . HIS A 1 114 ? 111.546 -25.927 60.657 1.00 81.31 111 HIS A O 1
ATOM 518 N N . PRO A 1 115 ? 109.538 -25.608 61.531 1.00 77.34 112 PRO A N 1
ATOM 519 C CA . PRO A 1 115 ? 108.949 -26.323 60.411 1.00 75.91 112 PRO A CA 1
ATOM 520 C C . PRO A 1 115 ? 108.915 -25.437 59.185 1.00 73.46 112 PRO A C 1
ATOM 521 O O . PRO A 1 115 ? 108.393 -24.346 59.218 1.00 77.17 112 PRO A O 1
ATOM 525 N N . VAL A 1 116 ? 109.450 -25.924 58.091 1.00 59.51 113 VAL A N 1
ATOM 526 C CA . VAL A 1 116 ? 109.513 -25.109 56.919 1.00 59.25 113 VAL A CA 1
ATOM 527 C C . VAL A 1 116 ? 108.762 -25.669 55.737 1.00 54.07 113 VAL A C 1
ATOM 528 O O . VAL A 1 116 ? 108.995 -26.767 55.324 1.00 52.45 113 VAL A O 1
ATOM 532 N N . GLN A 1 117 ? 107.859 -24.883 55.195 1.00 53.28 114 GLN A N 1
ATOM 533 C CA . GLN A 1 117 ? 107.125 -25.295 53.982 1.00 56.21 114 GLN A CA 1
ATOM 534 C C . GLN A 1 117 ? 107.974 -26.112 53.009 1.00 57.33 114 GLN A C 1
ATOM 535 O O . GLN A 1 117 ? 109.131 -25.725 52.729 1.00 56.08 114 GLN A O 1
ATOM 541 N N . GLN A 1 118 ? 107.429 -27.245 52.521 1.00 57.63 115 GLN A N 1
ATOM 542 C CA . GLN A 1 118 ? 108.000 -28.035 51.397 1.00 50.30 115 GLN A CA 1
ATOM 543 C C . GLN A 1 118 ? 109.432 -28.537 51.612 1.00 48.51 115 GLN A C 1
ATOM 544 O O . GLN A 1 118 ? 110.177 -28.801 50.683 1.00 49.31 115 GLN A O 1
ATOM 550 N N . PHE A 1 119 ? 109.839 -28.704 52.847 1.00 51.07 116 PHE A N 1
ATOM 551 C CA . PHE A 1 119 ? 111.257 -28.982 53.127 1.00 52.26 116 PHE A CA 1
ATOM 552 C C . PHE A 1 119 ? 111.688 -30.382 52.642 1.00 52.56 116 PHE A C 1
ATOM 553 O O . PHE A 1 119 ? 112.763 -30.554 52.028 1.00 50.88 116 PHE A O 1
ATOM 561 N N . SER A 1 120 ? 110.848 -31.376 52.899 1.00 50.59 117 SER A N 1
ATOM 562 C CA . SER A 1 120 ? 111.113 -32.726 52.414 1.00 51.09 117 SER A CA 1
ATOM 563 C C . SER A 1 120 ? 111.367 -32.741 50.939 1.00 45.68 117 SER A C 1
ATOM 564 O O . SER A 1 120 ? 112.366 -33.308 50.496 1.00 43.88 117 SER A O 1
ATOM 567 N N . TRP A 1 121 ? 110.485 -32.116 50.172 1.00 40.40 118 TRP A N 1
ATOM 568 C CA . TRP A 1 121 ? 110.693 -32.109 48.731 1.00 42.46 118 TRP A CA 1
ATOM 569 C C . TRP A 1 121 ? 112.019 -31.424 48.311 1.00 45.16 118 TRP A C 1
ATOM 570 O O . TRP A 1 121 ? 112.702 -31.880 47.382 1.00 43.66 118 TRP A O 1
ATOM 581 N N . GLN A 1 122 ? 112.371 -30.315 48.979 1.00 43.33 119 GLN A N 1
ATOM 582 C CA . GLN A 1 122 ? 113.640 -29.623 48.690 1.00 40.25 119 GLN A CA 1
ATOM 583 C C . GLN A 1 122 ? 114.853 -30.517 49.010 1.00 38.02 119 GLN A C 1
ATOM 584 O O . GLN A 1 122 ? 115.782 -30.584 48.231 1.00 37.71 119 GLN A O 1
ATOM 590 N N . VAL A 1 123 ? 114.814 -31.229 50.131 1.00 39.65 120 VAL A N 1
ATOM 591 C CA . VAL A 1 123 ? 115.848 -32.245 50.474 1.00 42.12 120 VAL A CA 1
ATOM 592 C C . VAL A 1 123 ? 115.930 -33.378 49.473 1.00 40.34 120 VAL A C 1
ATOM 593 O O . VAL A 1 123 ? 117.005 -33.653 48.924 1.00 39.92 120 VAL A O 1
ATOM 597 N N . PHE A 1 124 ? 114.777 -34.021 49.229 1.00 45.30 121 PHE A N 1
ATOM 598 C CA . PHE A 1 124 ? 114.653 -35.174 48.311 1.00 39.97 121 PHE A CA 1
ATOM 599 C C . PHE A 1 124 ? 115.154 -34.834 46.945 1.00 39.27 121 PHE A C 1
ATOM 600 O O . PHE A 1 124 ? 115.995 -35.540 46.385 1.00 39.41 121 PHE A O 1
ATOM 608 N N . SER A 1 125 ? 114.664 -33.724 46.428 1.00 38.59 122 SER A N 1
ATOM 609 C CA . SER A 1 125 ? 115.027 -33.251 45.126 1.00 37.89 122 SER A CA 1
ATOM 610 C C . SER A 1 125 ? 116.515 -32.899 45.022 1.00 36.87 122 SER A C 1
ATOM 611 O O . SER A 1 125 ? 117.138 -33.067 43.955 1.00 35.17 122 SER A O 1
ATOM 614 N N . THR A 1 126 ? 117.093 -32.400 46.119 1.00 37.85 123 THR A N 1
ATOM 615 C CA . THR A 1 126 ? 118.523 -32.113 46.137 1.00 42.96 123 THR A CA 1
ATOM 616 C C . THR A 1 126 ? 119.337 -33.405 46.009 1.00 39.17 123 THR A C 1
ATOM 617 O O . THR A 1 126 ? 120.284 -33.534 45.201 1.00 37.16 123 THR A O 1
ATOM 621 N N . VAL A 1 127 ? 118.936 -34.367 46.817 1.00 40.95 124 VAL A N 1
ATOM 622 C CA . VAL A 1 127 ? 119.511 -35.714 46.735 1.00 43.05 124 VAL A CA 1
ATOM 623 C C . VAL A 1 127 ? 119.476 -36.284 45.280 1.00 41.60 124 VAL A C 1
ATOM 624 O O . VAL A 1 127 ? 120.530 -36.730 44.724 1.00 34.69 124 VAL A O 1
ATOM 628 N N . ILE A 1 128 ? 118.309 -36.190 44.622 1.00 40.66 125 ILE A N 1
ATOM 629 C CA . ILE A 1 128 ? 118.193 -36.763 43.252 1.00 40.00 125 ILE A CA 1
ATOM 630 C C . ILE A 1 128 ? 119.051 -35.975 42.293 1.00 39.66 125 ILE A C 1
ATOM 631 O O . ILE A 1 128 ? 119.743 -36.571 41.464 1.00 38.41 125 ILE A O 1
ATOM 636 N N . ASP A 1 129 ? 118.961 -34.636 42.357 1.00 39.43 126 ASP A N 1
ATOM 637 C CA . ASP A 1 129 ? 119.798 -33.775 41.487 1.00 39.66 126 ASP A CA 1
ATOM 638 C C . ASP A 1 129 ? 121.287 -34.122 41.665 1.00 37.78 126 ASP A C 1
ATOM 639 O O . ASP A 1 129 ? 122.012 -34.255 40.685 1.00 36.46 126 ASP A O 1
ATOM 644 N N . PHE A 1 130 ? 121.710 -34.280 42.916 1.00 37.92 127 PHE A N 1
ATOM 645 C CA . PHE A 1 130 ? 123.074 -34.740 43.190 1.00 43.67 127 PHE A CA 1
ATOM 646 C C . PHE A 1 130 ? 123.414 -36.059 42.529 1.00 45.19 127 PHE A C 1
ATOM 647 O O . PHE A 1 130 ? 124.421 -36.121 41.807 1.00 45.87 127 PHE A O 1
ATOM 655 N N . MET A 1 131 ? 122.568 -37.095 42.698 1.00 41.13 128 MET A N 1
ATOM 656 C CA . MET A 1 131 ? 122.851 -38.381 42.053 1.00 38.97 128 MET A CA 1
ATOM 657 C C . MET A 1 131 ? 122.935 -38.232 40.578 1.00 37.60 128 MET A C 1
ATOM 658 O O . MET A 1 131 ? 123.822 -38.810 39.964 1.00 43.12 128 MET A O 1
ATOM 663 N N . PHE A 1 132 ? 122.057 -37.456 39.980 1.00 36.44 129 PHE A N 1
ATOM 664 C CA . PHE A 1 132 ? 122.101 -37.309 38.523 1.00 40.91 129 PHE A CA 1
ATOM 665 C C . PHE A 1 132 ? 123.197 -36.350 38.017 1.00 40.17 129 PHE A C 1
ATOM 666 O O . PHE A 1 132 ? 123.490 -36.324 36.826 1.00 38.82 129 PHE A O 1
ATOM 674 N N . SER A 1 133 ? 123.796 -35.575 38.904 1.00 41.39 130 SER A N 1
ATOM 675 C CA . SER A 1 133 ? 125.009 -34.816 38.511 1.00 50.87 130 SER A CA 1
ATOM 676 C C . SER A 1 133 ? 126.269 -35.747 38.297 1.00 53.37 130 SER A C 1
ATOM 677 O O . SER A 1 133 ? 127.234 -35.330 37.716 1.00 57.32 130 SER A O 1
ATOM 680 N N . LEU A 1 134 ? 126.232 -37.004 38.734 1.00 54.27 131 LEU A N 1
ATOM 681 C CA . LEU A 1 134 ? 127.333 -37.952 38.549 1.00 50.00 131 LEU A CA 1
ATOM 682 C C . LEU A 1 134 ? 127.092 -38.797 37.311 1.00 53.72 131 LEU A C 1
ATOM 683 O O . LEU A 1 134 ? 126.095 -39.512 37.235 1.00 52.25 131 LEU A O 1
ATOM 688 N N . PRO A 1 135 ? 128.006 -38.731 36.321 1.00 60.52 132 PRO A N 1
ATOM 689 C CA . PRO A 1 135 ? 127.723 -39.368 35.017 1.00 57.05 132 PRO A CA 1
ATOM 690 C C . PRO A 1 135 ? 127.781 -40.892 35.067 1.00 59.02 132 PRO A C 1
ATOM 691 O O . PRO A 1 135 ? 127.248 -41.571 34.169 1.00 59.50 132 PRO A O 1
ATOM 695 N N . GLU A 1 136 ? 128.402 -41.433 36.102 1.00 56.74 133 GLU A N 1
ATOM 696 C CA . GLU A 1 136 ? 128.342 -42.866 36.335 1.00 62.70 133 GLU A CA 1
ATOM 697 C C . GLU A 1 136 ? 126.931 -43.363 36.748 1.00 65.45 133 GLU A C 1
ATOM 698 O O . GLU A 1 136 ? 126.602 -44.515 36.502 1.00 64.50 133 GLU A O 1
ATOM 704 N N . VAL A 1 137 ? 126.127 -42.518 37.396 1.00 58.79 134 VAL A N 1
ATOM 705 C CA . VAL A 1 137 ? 124.780 -42.882 37.788 1.00 54.42 134 VAL A CA 1
ATOM 706 C C . VAL A 1 137 ? 123.879 -42.858 36.556 1.00 51.67 134 VAL A C 1
ATOM 707 O O . VAL A 1 137 ? 123.573 -41.826 36.006 1.00 48.75 134 VAL A O 1
ATOM 711 N N . LYS A 1 138 ? 123.495 -44.039 36.118 1.00 51.26 135 LYS A N 1
ATOM 712 C CA . LYS A 1 138 ? 122.574 -44.195 35.021 1.00 56.53 135 LYS A CA 1
ATOM 713 C C . LYS A 1 138 ? 121.137 -44.313 35.510 1.00 49.45 135 LYS A C 1
ATOM 714 O O . LYS A 1 138 ? 120.242 -43.928 34.806 1.00 48.25 135 LYS A O 1
ATOM 720 N N . ARG A 1 139 ? 120.923 -44.862 36.704 1.00 45.78 136 ARG A N 1
ATOM 721 C CA . ARG A 1 139 ? 119.583 -45.133 37.176 1.00 45.76 136 ARG A CA 1
ATOM 722 C C . ARG A 1 139 ? 119.539 -45.149 38.658 1.00 40.60 136 ARG A C 1
ATOM 723 O O . ARG A 1 139 ? 120.428 -45.675 39.278 1.00 46.59 136 ARG A O 1
ATOM 731 N N . VAL A 1 140 ? 118.522 -44.530 39.244 1.00 44.82 137 VAL A N 1
ATOM 732 C CA . VAL A 1 140 ? 118.398 -44.503 40.714 1.00 43.85 137 VAL A CA 1
ATOM 733 C C . VAL A 1 140 ? 117.394 -45.590 41.061 1.00 47.79 137 VAL A C 1
ATOM 734 O O . VAL A 1 140 ? 116.384 -45.717 40.381 1.00 46.07 137 VAL A O 1
ATOM 738 N N . VAL A 1 141 ? 117.739 -46.388 42.054 1.00 47.06 138 VAL A N 1
ATOM 739 C CA . VAL A 1 141 ? 116.958 -47.497 42.518 1.00 46.60 138 VAL A CA 1
ATOM 740 C C . VAL A 1 141 ? 116.671 -47.242 43.956 1.00 48.93 138 VAL A C 1
ATOM 741 O O . VAL A 1 141 ? 117.519 -46.818 44.687 1.00 48.38 138 VAL A O 1
ATOM 745 N N . VAL A 1 142 ? 115.439 -47.441 44.354 1.00 48.40 139 VAL A N 1
ATOM 746 C CA . VAL A 1 142 ? 115.017 -47.177 45.702 1.00 50.47 139 VAL A CA 1
ATOM 747 C C . VAL A 1 142 ? 114.236 -48.412 46.196 1.00 52.16 139 VAL A C 1
ATOM 748 O O . VAL A 1 142 ? 113.722 -49.145 45.404 1.00 45.55 139 VAL A O 1
ATOM 752 N N . GLU A 1 143 ? 114.246 -48.687 47.490 1.00 46.08 140 GLU A N 1
ATOM 753 C CA . GLU A 1 143 ? 113.536 -49.812 48.058 1.00 49.65 140 GLU A CA 1
ATOM 754 C C . GLU A 1 143 ? 112.756 -49.405 49.281 1.00 46.74 140 GLU A C 1
ATOM 755 O O . GLU A 1 143 ? 112.980 -49.902 50.334 1.00 52.70 140 GLU A O 1
ATOM 761 N N . PRO A 1 144 ? 111.786 -48.535 49.134 1.00 45.78 141 PRO A N 1
ATOM 762 C CA . PRO A 1 144 ? 111.035 -48.100 50.298 1.00 47.62 141 PRO A CA 1
ATOM 763 C C . PRO A 1 144 ? 110.116 -49.130 50.914 1.00 49.41 141 PRO A C 1
ATOM 764 O O . PRO A 1 144 ? 109.622 -49.975 50.240 1.00 53.21 141 PRO A O 1
ATOM 768 N N . ASP A 1 145 ? 109.902 -49.040 52.205 1.00 49.20 142 ASP A N 1
ATOM 769 C CA . ASP A 1 145 ? 109.010 -49.931 52.892 1.00 52.94 142 ASP A CA 1
ATOM 770 C C . ASP A 1 145 ? 107.640 -49.590 52.403 1.00 53.91 142 ASP A C 1
ATOM 771 O O . ASP A 1 145 ? 107.289 -48.447 52.292 1.00 52.72 142 ASP A O 1
ATOM 776 N N . GLU A 1 146 ? 106.825 -50.596 52.211 1.00 51.06 143 GLU A N 1
ATOM 777 C CA . GLU A 1 146 ? 105.522 -50.390 51.654 1.00 54.11 143 GLU A CA 1
ATOM 778 C C . GLU A 1 146 ? 104.644 -49.519 52.513 1.00 53.76 143 GLU A C 1
ATOM 779 O O . GLU A 1 146 ? 103.688 -48.959 52.037 1.00 56.84 143 GLU A O 1
ATOM 785 N N . ARG A 1 147 ? 104.962 -49.448 53.789 1.00 54.14 144 ARG A N 1
ATOM 786 C CA . ARG A 1 147 ? 104.216 -48.639 54.746 1.00 56.51 144 ARG A CA 1
ATOM 787 C C . ARG A 1 147 ? 104.652 -47.152 54.802 1.00 57.22 144 ARG A C 1
ATOM 788 O O . ARG A 1 147 ? 103.897 -46.310 55.253 1.00 58.05 144 ARG A O 1
ATOM 796 N N . ASN A 1 148 ? 105.873 -46.847 54.373 1.00 55.02 145 ASN A N 1
ATOM 797 C CA . ASN A 1 148 ? 106.425 -45.488 54.471 1.00 52.94 145 ASN A CA 1
ATOM 798 C C . ASN A 1 148 ? 105.734 -44.523 53.449 1.00 56.26 145 ASN A C 1
ATOM 799 O O . ASN A 1 148 ? 106.320 -44.170 52.419 1.00 57.39 145 ASN A O 1
ATOM 804 N N . THR A 1 149 ? 104.471 -44.147 53.708 1.00 58.79 146 THR A N 1
ATOM 805 C CA . THR A 1 149 ? 103.655 -43.365 52.747 1.00 59.00 146 THR A CA 1
ATOM 806 C C . THR A 1 149 ? 104.282 -42.026 52.342 1.00 63.71 146 THR A C 1
ATOM 807 O O . THR A 1 149 ? 104.116 -41.596 51.205 1.00 60.57 146 THR A O 1
ATOM 811 N N . LYS A 1 150 ? 105.032 -41.403 53.249 1.00 63.30 147 LYS A N 1
ATOM 812 C CA . LYS A 1 150 ? 105.670 -40.136 52.949 1.00 64.77 147 LYS A CA 1
ATOM 813 C C . LYS A 1 150 ? 106.682 -40.239 51.823 1.00 58.59 147 LYS A C 1
ATOM 814 O O . LYS A 1 150 ? 106.676 -39.390 50.919 1.00 58.60 147 LYS A O 1
ATOM 820 N N . ILE A 1 151 ? 107.537 -41.254 51.867 1.00 50.54 148 ILE A N 1
ATOM 821 C CA . ILE A 1 151 ? 108.567 -41.395 50.826 1.00 48.78 148 ILE A CA 1
ATOM 822 C C . ILE A 1 151 ? 107.965 -41.745 49.447 1.00 48.76 148 ILE A C 1
ATOM 823 O O . ILE A 1 151 ? 108.552 -41.399 48.422 1.00 44.46 148 ILE A O 1
ATOM 828 N N . HIS A 1 152 ? 106.816 -42.436 49.430 1.00 46.85 149 HIS A N 1
ATOM 829 C CA . HIS A 1 152 ? 106.184 -42.824 48.175 1.00 45.80 149 HIS A CA 1
ATOM 830 C C . HIS A 1 152 ? 105.671 -41.594 47.428 1.00 45.54 149 HIS A C 1
ATOM 831 O O . HIS A 1 152 ? 105.749 -41.557 46.218 1.00 41.17 149 HIS A O 1
ATOM 838 N N . ARG A 1 153 ? 105.105 -40.626 48.150 1.00 45.61 150 ARG A N 1
ATOM 839 C CA . ARG A 1 153 ? 104.695 -39.357 47.547 1.00 50.77 150 ARG A CA 1
ATOM 840 C C . ARG A 1 153 ? 105.901 -38.642 46.919 1.00 43.60 150 ARG A C 1
ATOM 841 O O . ARG A 1 153 ? 105.859 -38.210 45.762 1.00 36.86 150 ARG A O 1
ATOM 849 N N . LEU A 1 154 ? 106.988 -38.581 47.680 1.00 41.60 151 LEU A N 1
ATOM 850 C CA . LEU A 1 154 ? 108.212 -37.980 47.158 1.00 44.29 151 LEU A CA 1
ATOM 851 C C . LEU A 1 154 ? 108.733 -38.649 45.893 1.00 39.40 151 LEU A C 1
ATOM 852 O O . LEU A 1 154 ? 109.057 -37.966 44.939 1.00 37.23 151 LEU A O 1
ATOM 857 N N . ASN A 1 155 ? 108.757 -39.983 45.898 1.00 40.92 152 ASN A N 1
ATOM 858 C CA . ASN A 1 155 ? 109.299 -40.783 44.805 1.00 38.77 152 ASN A CA 1
ATOM 859 C C . ASN A 1 155 ? 108.473 -40.537 43.526 1.00 36.68 152 ASN A C 1
ATOM 860 O O . ASN A 1 155 ? 108.975 -40.288 42.426 1.00 34.42 152 ASN A O 1
ATOM 865 N N . LYS A 1 156 ? 107.182 -40.605 43.706 1.00 36.88 153 LYS A N 1
ATOM 866 C CA . LYS A 1 156 ? 106.270 -40.441 42.620 1.00 40.61 153 LYS A CA 1
ATOM 867 C C . LYS A 1 156 ? 106.372 -39.027 42.027 1.00 37.91 153 LYS A C 1
ATOM 868 O O . LYS A 1 156 ? 106.483 -38.866 40.824 1.00 36.74 153 LYS A O 1
ATOM 874 N N . ARG A 1 157 ? 106.397 -38.034 42.880 1.00 35.65 154 ARG A N 1
ATOM 875 C CA . ARG A 1 157 ? 106.552 -36.655 42.446 1.00 40.32 154 ARG A CA 1
ATOM 876 C C . ARG A 1 157 ? 107.815 -36.408 41.648 1.00 36.86 154 ARG A C 1
ATOM 877 O O . ARG A 1 157 ? 107.796 -35.551 40.830 1.00 35.08 154 ARG A O 1
ATOM 885 N N . ALA A 1 158 ? 108.874 -37.199 41.850 1.00 37.43 155 ALA A N 1
ATOM 886 C CA . ALA A 1 158 ? 110.132 -37.074 41.041 1.00 40.24 155 ALA A CA 1
ATOM 887 C C . ALA A 1 158 ? 110.207 -37.977 39.824 1.00 40.56 155 ALA A C 1
ATOM 888 O O . ALA A 1 158 ? 111.284 -38.090 39.213 1.00 39.26 155 ALA A O 1
ATOM 890 N N . GLY A 1 159 ? 109.104 -38.653 39.495 1.00 37.62 156 GLY A N 1
ATOM 891 C CA . GLY A 1 159 ? 109.059 -39.542 38.358 1.00 38.47 156 GLY A CA 1
ATOM 892 C C . GLY A 1 159 ? 109.596 -40.942 38.549 1.00 35.57 156 GLY A C 1
ATOM 893 O O . GLY A 1 159 ? 109.888 -41.575 37.593 1.00 38.32 156 GLY A O 1
ATOM 894 N N . PHE A 1 160 ? 109.670 -41.438 39.777 1.00 35.31 157 PHE A N 1
ATOM 895 C CA . PHE A 1 160 ? 109.994 -42.840 40.008 1.00 38.75 157 PHE A CA 1
ATOM 896 C C . PHE A 1 160 ? 108.880 -43.776 39.456 1.00 38.65 157 PHE A C 1
ATOM 897 O O . PHE A 1 160 ? 107.692 -43.471 39.597 1.00 38.61 157 PHE A O 1
ATOM 905 N N . CYS A 1 161 ? 109.264 -44.877 38.829 1.00 37.42 158 CYS A N 1
ATOM 906 C CA . CYS A 1 161 ? 108.298 -45.940 38.441 1.00 43.30 158 CYS A CA 1
ATOM 907 C C . CYS A 1 161 ? 108.418 -47.202 39.319 1.00 37.45 158 CYS A C 1
ATOM 908 O O . CYS A 1 161 ? 109.450 -47.848 39.366 1.00 37.06 158 CYS A O 1
ATOM 911 N N . TYR A 1 162 ? 107.328 -47.516 39.980 1.00 36.53 159 TYR A N 1
ATOM 912 C CA . TYR A 1 162 ? 107.194 -48.639 40.870 1.00 39.74 159 TYR A CA 1
ATOM 913 C C . TYR A 1 162 ? 107.027 -49.916 40.062 1.00 40.33 159 TYR A C 1
ATOM 914 O O . TYR A 1 162 ? 106.219 -49.966 39.189 1.00 43.05 159 TYR A O 1
ATOM 923 N N . GLN A 1 163 ? 107.837 -50.918 40.350 1.00 40.44 160 GLN A N 1
ATOM 924 C CA . GLN A 1 163 ? 107.880 -52.163 39.613 1.00 43.57 160 GLN A CA 1
ATOM 925 C C . GLN A 1 163 ? 107.059 -53.240 40.308 1.00 45.92 160 GLN A C 1
ATOM 926 O O . GLN A 1 163 ? 106.099 -53.702 39.744 1.00 50.21 160 GLN A O 1
ATOM 932 N N . HIS A 1 164 ? 107.427 -53.621 41.528 1.00 42.34 161 HIS A N 1
ATOM 933 C CA . HIS A 1 164 ? 106.802 -54.706 42.272 1.00 40.57 161 HIS A CA 1
ATOM 934 C C . HIS A 1 164 ? 107.395 -54.738 43.670 1.00 44.51 161 HIS A C 1
ATOM 935 O O . HIS A 1 164 ? 108.452 -54.089 43.969 1.00 38.00 161 HIS A O 1
ATOM 942 N N . THR A 1 165 ? 106.686 -55.457 44.538 1.00 46.31 162 THR A N 1
ATOM 943 C CA . THR A 1 165 ? 107.065 -55.578 45.944 1.00 44.56 162 THR A CA 1
ATOM 944 C C . THR A 1 165 ? 108.045 -56.697 46.066 1.00 46.46 162 THR A C 1
ATOM 945 O O . THR A 1 165 ? 108.037 -57.573 45.231 1.00 46.64 162 THR A O 1
ATOM 949 N N . ILE A 1 166 ? 108.897 -56.635 47.092 1.00 48.73 163 ILE A N 1
ATOM 950 C CA . ILE A 1 166 ? 109.959 -57.638 47.335 1.00 49.36 163 ILE A CA 1
ATOM 951 C C . ILE A 1 166 ? 110.009 -57.857 48.830 1.00 47.34 163 ILE A C 1
ATOM 952 O O . ILE A 1 166 ? 109.999 -56.918 49.611 1.00 49.70 163 ILE A O 1
ATOM 957 N N . ASP A 1 167 ? 109.979 -59.107 49.249 1.00 53.91 164 ASP A N 1
ATOM 958 C CA . ASP A 1 167 ? 110.076 -59.400 50.682 1.00 57.71 164 ASP A CA 1
ATOM 959 C C . ASP A 1 167 ? 111.569 -59.540 50.942 1.00 55.45 164 ASP A C 1
ATOM 960 O O . ASP A 1 167 ? 112.181 -60.516 50.515 1.00 53.15 164 ASP A O 1
ATOM 965 N N . MET A 1 168 ? 112.131 -58.548 51.629 1.00 56.41 165 MET A N 1
ATOM 966 C CA . MET A 1 168 ? 113.557 -58.517 51.942 1.00 59.10 165 MET A CA 1
ATOM 967 C C . MET A 1 168 ? 113.898 -59.143 53.323 1.00 64.26 165 MET A C 1
ATOM 968 O O . MET A 1 168 ? 115.073 -59.143 53.740 1.00 66.16 165 MET A O 1
ATOM 973 N N . GLY A 1 169 ? 112.902 -59.684 54.034 1.00 63.25 166 GLY A N 1
ATOM 974 C CA . GLY A 1 169 ? 113.117 -60.317 55.351 1.00 64.77 166 GLY A CA 1
ATOM 975 C C . GLY A 1 169 ? 112.740 -59.385 56.484 1.00 66.28 166 GLY A C 1
ATOM 976 O O . GLY A 1 169 ? 111.767 -59.616 57.228 1.00 64.11 166 GLY A O 1
ATOM 977 N N . HIS A 1 170 ? 113.516 -58.310 56.614 1.00 66.74 167 HIS A N 1
ATOM 978 C CA . HIS A 1 170 ? 113.238 -57.282 57.641 1.00 63.16 167 HIS A CA 1
ATOM 979 C C . HIS A 1 170 ? 112.129 -56.348 57.243 1.00 60.12 167 HIS A C 1
ATOM 980 O O . HIS A 1 170 ? 111.678 -55.528 58.076 1.00 62.93 167 HIS A O 1
ATOM 987 N N . LYS A 1 171 ? 111.721 -56.426 55.969 1.00 58.64 168 LYS A N 1
ATOM 988 C CA . LYS A 1 171 ? 110.599 -55.611 55.449 1.00 56.21 168 LYS A CA 1
ATOM 989 C C . LYS A 1 171 ? 110.090 -56.087 54.120 1.00 50.23 168 LYS A C 1
ATOM 990 O O . LYS A 1 171 ? 110.782 -56.802 53.379 1.00 48.37 168 LYS A O 1
ATOM 996 N N . THR A 1 172 ? 108.868 -55.649 53.821 1.00 50.96 169 THR A N 1
ATOM 997 C CA . THR A 1 172 ? 108.354 -55.689 52.450 1.00 52.40 169 THR A CA 1
ATOM 998 C C . THR A 1 172 ? 108.548 -54.327 51.825 1.00 48.70 169 THR A C 1
ATOM 999 O O . THR A 1 172 ? 108.074 -53.306 52.346 1.00 48.97 169 THR A O 1
ATOM 1003 N N . ALA A 1 173 ? 109.253 -54.329 50.710 1.00 48.33 170 ALA A N 1
ATOM 1004 C CA . ALA A 1 173 ? 109.580 -53.091 50.016 1.00 49.28 170 ALA A CA 1
ATOM 1005 C C . ALA A 1 173 ? 108.976 -53.073 48.624 1.00 47.89 170 ALA A C 1
ATOM 1006 O O . ALA A 1 173 ? 108.733 -54.135 48.036 1.00 47.79 170 ALA A O 1
ATOM 1008 N N . TRP A 1 174 ? 108.832 -51.859 48.080 1.00 45.31 171 TRP A N 1
ATOM 1009 C CA . TRP A 1 174 ? 108.618 -51.667 46.650 1.00 40.99 171 TRP A CA 1
ATOM 1010 C C . TRP A 1 174 ? 109.962 -51.459 45.998 1.00 42.59 171 TRP A C 1
ATOM 1011 O O . TRP A 1 174 ? 110.835 -50.822 46.547 1.00 51.23 171 TRP A O 1
ATOM 1022 N N . LEU A 1 175 ? 110.175 -52.057 44.856 1.00 44.06 172 LEU A N 1
ATOM 1023 C CA . LEU A 1 175 ? 111.319 -51.732 44.058 1.00 42.55 172 LEU A CA 1
ATOM 1024 C C . LEU A 1 175 ? 110.824 -50.639 43.080 1.00 45.56 172 LEU A C 1
ATOM 1025 O O . LEU A 1 175 ? 109.758 -50.792 42.462 1.00 44.00 172 LEU A O 1
ATOM 1030 N N . ALA A 1 176 ? 111.622 -49.582 42.901 1.00 42.02 173 ALA A N 1
ATOM 1031 C CA . ALA A 1 176 ? 111.267 -48.439 42.057 1.00 41.68 173 ALA A CA 1
ATOM 1032 C C . ALA A 1 176 ? 112.505 -47.808 41.472 1.00 43.47 173 ALA A C 1
ATOM 1033 O O . ALA A 1 176 ? 113.523 -47.714 42.143 1.00 46.10 173 ALA A O 1
ATOM 1035 N N . PHE A 1 177 ? 112.395 -47.394 40.222 1.00 42.34 174 PHE A N 1
ATOM 1036 C CA . PHE A 1 177 ? 113.470 -46.825 39.440 1.00 44.74 174 PHE A CA 1
ATOM 1037 C C . PHE A 1 177 ? 113.203 -45.363 39.000 1.00 45.80 174 PHE A C 1
ATOM 1038 O O . PHE A 1 177 ? 112.028 -44.970 38.789 1.00 45.58 174 PHE A O 1
ATOM 1046 N N . CYS A 1 178 ? 114.293 -44.609 38.779 1.00 44.14 175 CYS A N 1
ATOM 1047 C CA . CYS A 1 178 ? 114.267 -43.265 38.148 1.00 40.94 175 CYS A CA 1
ATOM 1048 C C . CYS A 1 178 ? 115.453 -43.015 37.280 1.00 40.39 175 CYS A C 1
ATOM 1049 O O . CYS A 1 178 ? 116.601 -43.242 37.670 1.00 46.12 175 CYS A O 1
ATOM 1052 N N . GLN A 1 179 ? 115.177 -42.627 36.064 1.00 41.20 176 GLN A N 1
ATOM 1053 C CA . GLN A 1 179 ? 116.174 -42.151 35.136 1.00 41.33 176 GLN A CA 1
ATOM 1054 C C . GLN A 1 179 ? 115.947 -40.694 34.806 1.00 43.33 176 GLN A C 1
ATOM 1055 O O . GLN A 1 179 ? 114.902 -40.104 35.177 1.00 42.78 176 GLN A O 1
ATOM 1061 N N . ARG A 1 180 ? 116.936 -40.111 34.133 1.00 42.69 177 ARG A N 1
ATOM 1062 C CA . ARG A 1 180 ? 117.010 -38.672 33.918 1.00 44.05 177 ARG A CA 1
ATOM 1063 C C . ARG A 1 180 ? 115.825 -38.097 33.138 1.00 40.25 177 ARG A C 1
ATOM 1064 O O . ARG A 1 180 ? 115.296 -37.103 33.516 1.00 43.04 177 ARG A O 1
ATOM 1072 N N . GLU A 1 181 ? 115.435 -38.767 32.075 1.00 41.74 178 GLU A N 1
ATOM 1073 C CA . GLU A 1 181 ? 114.366 -38.367 31.194 1.00 43.57 178 GLU A CA 1
ATOM 1074 C C . GLU A 1 181 ? 113.061 -37.971 31.961 1.00 44.24 178 GLU A C 1
ATOM 1075 O O . GLU A 1 181 ? 112.622 -36.835 31.856 1.00 41.48 178 GLU A O 1
ATOM 1081 N N . ASN A 1 182 ? 112.495 -38.903 32.734 1.00 40.99 179 ASN A N 1
ATOM 1082 C CA . ASN A 1 182 ? 111.279 -38.675 33.519 1.00 42.76 179 ASN A CA 1
ATOM 1083 C C . ASN A 1 182 ? 111.526 -37.733 34.724 1.00 41.61 179 ASN A C 1
ATOM 1084 O O . ASN A 1 182 ? 110.623 -36.969 35.152 1.00 34.31 179 ASN A O 1
ATOM 1089 N N . TYR A 1 183 ? 112.729 -37.778 35.282 1.00 39.73 180 TYR A N 1
ATOM 1090 C CA . TYR A 1 183 ? 113.066 -36.780 36.338 1.00 42.65 180 TYR A CA 1
ATOM 1091 C C . TYR A 1 183 ? 113.079 -35.326 35.788 1.00 39.71 180 TYR A C 1
ATOM 1092 O O . TYR A 1 183 ? 112.471 -34.452 36.350 1.00 38.32 180 TYR A O 1
ATOM 1101 N N . GLN A 1 184 ? 113.780 -35.112 34.686 1.00 41.64 181 GLN A N 1
ATOM 1102 C CA . GLN A 1 184 ? 113.809 -33.820 34.035 1.00 43.65 181 GLN A CA 1
ATOM 1103 C C . GLN A 1 184 ? 112.392 -33.365 33.717 1.00 41.98 181 GLN A C 1
ATOM 1104 O O . GLN A 1 184 ? 112.026 -32.257 34.034 1.00 40.20 181 GLN A O 1
ATOM 1110 N N . GLN A 1 185 ? 111.564 -34.246 33.165 1.00 42.46 182 GLN A N 1
ATOM 1111 C CA . GLN A 1 185 ? 110.150 -33.896 32.925 1.00 39.87 182 GLN A CA 1
ATOM 1112 C C . GLN A 1 185 ? 109.386 -33.509 34.197 1.00 34.20 182 GLN A C 1
ATOM 1113 O O . GLN A 1 185 ? 108.656 -32.565 34.186 1.00 31.62 182 GLN A O 1
ATOM 1119 N N . ALA A 1 186 ? 109.577 -34.241 35.283 1.00 37.67 183 ALA A N 1
ATOM 1120 C CA . ALA A 1 186 ? 109.027 -33.846 36.597 1.00 35.80 183 ALA A CA 1
ATOM 1121 C C . ALA A 1 186 ? 109.512 -32.473 37.051 1.00 37.28 183 ALA A C 1
ATOM 1122 O O . ALA A 1 186 ? 108.754 -31.734 37.644 1.00 39.25 183 ALA A O 1
ATOM 1124 N N . LEU A 1 187 ? 110.768 -32.130 36.758 1.00 40.38 184 LEU A N 1
ATOM 1125 C CA . LEU A 1 187 ? 111.284 -30.797 37.087 1.00 42.89 184 LEU A CA 1
ATOM 1126 C C . LEU A 1 187 ? 110.604 -29.699 36.294 1.00 39.64 184 LEU A C 1
ATOM 1127 O O . LEU A 1 187 ? 110.358 -28.636 36.852 1.00 37.58 184 LEU A O 1
ATOM 1132 N N . LEU A 1 188 ? 110.289 -29.961 35.016 1.00 39.97 185 LEU A N 1
ATOM 1133 C CA . LEU A 1 188 ? 109.507 -29.035 34.225 1.00 39.27 185 LEU A CA 1
ATOM 1134 C C . LEU A 1 188 ? 108.115 -28.852 34.842 1.00 42.50 185 LEU A C 1
ATOM 1135 O O . LEU A 1 188 ? 107.690 -27.714 34.994 1.00 44.45 185 LEU A O 1
ATOM 1140 N N . LYS A 1 189 ? 107.440 -29.941 35.225 1.00 40.43 186 LYS A N 1
ATOM 1141 C CA . LYS A 1 189 ? 106.150 -29.837 35.908 1.00 45.02 186 LYS A CA 1
ATOM 1142 C C . LYS A 1 189 ? 106.215 -28.911 37.114 1.00 49.26 186 LYS A C 1
ATOM 1143 O O . LYS A 1 189 ? 105.365 -28.048 37.268 1.00 48.38 186 LYS A O 1
ATOM 1149 N N . GLU A 1 190 ? 107.214 -29.112 37.972 1.00 50.26 187 GLU A N 1
ATOM 1150 C CA . GLU A 1 190 ? 107.392 -28.268 39.163 1.00 47.10 187 GLU A CA 1
ATOM 1151 C C . GLU A 1 190 ? 107.535 -26.825 38.757 1.00 47.78 187 GLU A C 1
ATOM 1152 O O . GLU A 1 190 ? 106.830 -25.992 39.302 1.00 44.82 187 GLU A O 1
ATOM 1158 N N . SER A 1 191 ? 108.407 -26.530 37.795 1.00 47.94 188 SER A N 1
ATOM 1159 C CA . SER A 1 191 ? 108.586 -25.140 37.375 1.00 51.33 188 SER A CA 1
ATOM 1160 C C . SER A 1 191 ? 107.322 -24.477 36.763 1.00 52.72 188 SER A C 1
ATOM 1161 O O . SER A 1 191 ? 107.234 -23.278 36.758 1.00 59.21 188 SER A O 1
ATOM 1164 N N . LEU A 1 192 ? 106.366 -25.242 36.252 1.00 53.66 189 LEU A N 1
ATOM 1165 C CA . LEU A 1 192 ? 105.061 -24.700 35.831 1.00 58.52 189 LEU A CA 1
ATOM 1166 C C . LEU A 1 192 ? 104.110 -24.579 37.033 1.00 63.13 189 LEU A C 1
ATOM 1167 O O . LEU A 1 192 ? 104.496 -24.831 38.160 1.00 70.57 189 LEU A O 1
ATOM 1172 N N . ASN A 1 193 ? 102.851 -24.223 36.803 1.00 72.45 190 ASN A N 1
ATOM 1173 C CA . ASN A 1 193 ? 101.763 -24.669 37.723 1.00 85.50 190 ASN A CA 1
ATOM 1174 C C . ASN A 1 193 ? 100.407 -24.871 37.015 1.00 91.01 190 ASN A C 1
ATOM 1175 O O . ASN A 1 193 ? 100.163 -25.936 36.408 1.00 80.78 190 ASN A O 1
ATOM 1180 N N . THR B 1 8 ? 107.224 -11.644 72.242 1.00 76.82 5 THR B N 1
ATOM 1181 C CA . THR B 1 8 ? 107.052 -11.682 70.752 1.00 72.13 5 THR B CA 1
ATOM 1182 C C . THR B 1 8 ? 105.586 -11.397 70.386 1.00 74.63 5 THR B C 1
ATOM 1183 O O . THR B 1 8 ? 104.650 -11.987 70.948 1.00 68.12 5 THR B O 1
ATOM 1187 N N . LEU B 1 9 ? 105.410 -10.472 69.433 1.00 76.06 6 LEU B N 1
ATOM 1188 C CA . LEU B 1 9 ? 104.112 -9.835 69.135 1.00 70.96 6 LEU B CA 1
ATOM 1189 C C . LEU B 1 9 ? 103.327 -10.514 68.048 1.00 63.95 6 LEU B C 1
ATOM 1190 O O . LEU B 1 9 ? 102.100 -10.460 68.047 1.00 62.33 6 LEU B O 1
ATOM 1195 N N . TYR B 1 10 ? 104.050 -11.126 67.107 1.00 64.20 7 TYR B N 1
ATOM 1196 C CA . TYR B 1 10 ? 103.488 -11.573 65.841 1.00 57.48 7 TYR B CA 1
ATOM 1197 C C . TYR B 1 10 ? 104.386 -12.614 65.213 1.00 53.95 7 TYR B C 1
ATOM 1198 O O . TYR B 1 10 ? 105.613 -12.499 65.238 1.00 51.77 7 TYR B O 1
ATOM 1207 N N . SER B 1 11 ? 103.761 -13.608 64.605 1.00 59.05 8 SER B N 1
ATOM 1208 C CA . SER B 1 11 ? 104.507 -14.619 63.868 1.00 65.29 8 SER B CA 1
ATOM 1209 C C . SER B 1 11 ? 103.692 -15.130 62.693 1.00 60.12 8 SER B C 1
ATOM 1210 O O . SER B 1 11 ? 102.462 -15.115 62.735 1.00 66.16 8 SER B O 1
ATOM 1213 N N . THR B 1 12 ? 104.378 -15.582 61.655 1.00 55.83 9 THR B N 1
ATOM 1214 C CA . THR B 1 12 ? 103.725 -16.296 60.538 1.00 60.06 9 THR B CA 1
ATOM 1215 C C . THR B 1 12 ? 104.746 -17.104 59.789 1.00 57.58 9 THR B C 1
ATOM 1216 O O . THR B 1 12 ? 105.935 -16.818 59.908 1.00 59.41 9 THR B O 1
ATOM 1220 N N . GLY B 1 13 ? 104.280 -18.112 59.038 1.00 53.06 10 GLY B N 1
ATOM 1221 C CA . GLY B 1 13 ? 105.162 -19.022 58.311 1.00 50.08 10 GLY B CA 1
ATOM 1222 C C . GLY B 1 13 ? 105.308 -18.529 56.897 1.00 50.94 10 GLY B C 1
ATOM 1223 O O . GLY B 1 13 ? 104.399 -17.934 56.364 1.00 63.02 10 GLY B O 1
ATOM 1224 N N . ARG B 1 14 ? 106.309 -18.508 56.079 1.00 51.17 11 ARG B N 1
ATOM 1225 C CA . ARG B 1 14 ? 106.806 -18.299 54.730 1.00 50.76 11 ARG B CA 1
ATOM 1226 C C . ARG B 1 14 ? 107.765 -19.467 54.415 1.00 45.07 11 ARG B C 1
ATOM 1227 O O . ARG B 1 14 ? 108.268 -20.120 55.308 1.00 45.30 11 ARG B O 1
ATOM 1235 N N . PRO B 1 15 ? 108.014 -19.408 53.101 1.00 45.06 12 PRO B N 1
ATOM 1236 C CA . PRO B 1 15 ? 109.037 -20.274 52.493 1.00 47.04 12 PRO B CA 1
ATOM 1237 C C . PRO B 1 15 ? 110.432 -20.311 53.129 1.00 49.17 12 PRO B C 1
ATOM 1238 O O . PRO B 1 15 ? 111.072 -21.366 53.170 1.00 48.35 12 PRO B O 1
ATOM 1242 N N . ALA B 1 16 ? 110.925 -19.190 53.608 1.00 49.32 13 ALA B N 1
ATOM 1243 C CA . ALA B 1 16 ? 112.236 -19.187 54.255 1.00 48.44 13 ALA B CA 1
ATOM 1244 C C . ALA B 1 16 ? 112.193 -19.752 55.675 1.00 47.87 13 ALA B C 1
ATOM 1245 O O . ALA B 1 16 ? 113.245 -20.052 56.217 1.00 50.16 13 ALA B O 1
ATOM 1247 N N . GLY B 1 17 ? 111.014 -19.844 56.299 1.00 43.86 14 GLY B N 1
ATOM 1248 C CA . GLY B 1 17 ? 110.917 -20.267 57.686 1.00 45.46 14 GLY B CA 1
ATOM 1249 C C . GLY B 1 17 ? 109.812 -19.580 58.413 1.00 44.95 14 GLY B C 1
ATOM 1250 O O . GLY B 1 17 ? 108.922 -19.038 57.783 1.00 42.64 14 GLY B O 1
ATOM 1251 N N . ARG B 1 18 ? 109.892 -19.595 59.742 1.00 48.69 15 ARG B N 1
ATOM 1252 C CA . ARG B 1 18 ? 108.912 -18.918 60.588 1.00 54.05 15 ARG B CA 1
ATOM 1253 C C . ARG B 1 18 ? 109.421 -17.499 60.867 1.00 62.06 15 ARG B C 1
ATOM 1254 O O . ARG B 1 18 ? 110.531 -17.351 61.430 1.00 61.68 15 ARG B O 1
ATOM 1262 N N . PHE B 1 19 ? 108.640 -16.477 60.475 1.00 55.28 16 PHE B N 1
ATOM 1263 C CA . PHE B 1 19 ? 108.975 -15.080 60.788 1.00 54.36 16 PHE B CA 1
ATOM 1264 C C . PHE B 1 19 ? 108.288 -14.623 62.049 1.00 50.43 16 PHE B C 1
ATOM 1265 O O . PHE B 1 19 ? 107.107 -14.901 62.208 1.00 48.89 16 PHE B O 1
ATOM 1273 N N . THR B 1 20 ? 109.034 -13.929 62.937 1.00 52.72 17 THR B N 1
ATOM 1274 C CA . THR B 1 20 ? 108.485 -13.310 64.190 1.00 50.24 17 THR B CA 1
ATOM 1275 C C . THR B 1 20 ? 108.910 -11.830 64.339 1.00 54.04 17 THR B C 1
ATOM 1276 O O . THR B 1 20 ? 109.970 -11.398 63.802 1.00 49.14 17 THR B O 1
ATOM 1280 N N . LEU B 1 21 ? 108.189 -11.150 65.219 1.00 52.58 18 LEU B N 1
ATOM 1281 C CA . LEU B 1 21 ? 108.468 -9.788 65.618 1.00 54.70 18 LEU B CA 1
ATOM 1282 C C . LEU B 1 21 ? 108.413 -9.591 67.141 1.00 56.34 18 LEU B C 1
ATOM 1283 O O . LEU B 1 21 ? 107.427 -9.881 67.785 1.00 56.54 18 LEU B O 1
ATOM 1288 N N . ARG B 1 22 ? 109.499 -9.095 67.704 1.00 54.99 19 ARG B N 1
ATOM 1289 C CA . ARG B 1 22 ? 109.559 -8.787 69.127 1.00 58.55 19 ARG B CA 1
ATOM 1290 C C . ARG B 1 22 ? 110.181 -7.413 69.296 1.00 60.50 19 ARG B C 1
ATOM 1291 O O . ARG B 1 22 ? 111.035 -7.011 68.516 1.00 57.92 19 ARG B O 1
ATOM 1299 N N . PRO B 1 23 ? 109.741 -6.703 70.344 1.00 59.45 20 PRO B N 1
ATOM 1300 C CA . PRO B 1 23 ? 110.204 -5.354 70.665 1.00 57.62 20 PRO B CA 1
ATOM 1301 C C . PRO B 1 23 ? 111.689 -5.357 70.967 1.00 63.77 20 PRO B C 1
ATOM 1302 O O . PRO B 1 23 ? 112.206 -6.249 71.640 1.00 76.07 20 PRO B O 1
ATOM 1306 N N . MET B 1 24 ? 112.363 -4.340 70.454 1.00 61.94 21 MET B N 1
ATOM 1307 C CA . MET B 1 24 ? 113.784 -4.175 70.627 1.00 65.96 21 MET B CA 1
ATOM 1308 C C . MET B 1 24 ? 114.232 -4.319 72.086 1.00 67.67 21 MET B C 1
ATOM 1309 O O . MET B 1 24 ? 113.584 -3.842 73.020 1.00 66.97 21 MET B O 1
ATOM 1314 N N . HIS B 1 67 ? 107.229 -1.277 71.482 1.00 71.65 64 HIS B N 1
ATOM 1315 C CA . HIS B 1 67 ? 106.561 -1.394 70.169 1.00 70.59 64 HIS B CA 1
ATOM 1316 C C . HIS B 1 67 ? 107.074 -0.559 68.977 1.00 71.69 64 HIS B C 1
ATOM 1317 O O . HIS B 1 67 ? 106.729 -0.911 67.838 1.00 69.20 64 HIS B O 1
ATOM 1324 N N . ALA B 1 68 ? 107.810 0.543 69.217 1.00 69.47 65 ALA B N 1
ATOM 1325 C CA . ALA B 1 68 ? 108.137 1.536 68.167 1.00 65.06 65 ALA B CA 1
ATOM 1326 C C . ALA B 1 68 ? 109.365 1.114 67.388 1.00 63.92 65 ALA B C 1
ATOM 1327 O O . ALA B 1 68 ? 109.652 1.673 66.312 1.00 66.22 65 ALA B O 1
ATOM 1329 N N . ALA B 1 69 ? 110.134 0.179 67.932 1.00 57.89 66 ALA B N 1
ATOM 1330 C CA . ALA B 1 69 ? 111.211 -0.411 67.160 1.00 61.52 66 ALA B CA 1
ATOM 1331 C C . ALA B 1 69 ? 111.116 -1.909 67.438 1.00 70.45 66 ALA B C 1
ATOM 1332 O O . ALA B 1 69 ? 111.214 -2.347 68.613 1.00 64.48 66 ALA B O 1
ATOM 1334 N N . LEU B 1 70 ? 110.911 -2.677 66.353 1.00 67.87 67 LEU B N 1
ATOM 1335 C CA . LEU B 1 70 ? 110.716 -4.112 66.402 1.00 57.11 67 LEU B CA 1
ATOM 1336 C C . LEU B 1 70 ? 111.892 -4.816 65.730 1.00 59.25 67 LEU B C 1
ATOM 1337 O O . LEU B 1 70 ? 112.412 -4.319 64.704 1.00 56.31 67 LEU B O 1
ATOM 1342 N N . ILE B 1 71 ? 112.318 -5.958 66.343 1.00 57.88 68 ILE B N 1
ATOM 1343 C CA . ILE B 1 71 ? 113.309 -6.830 65.764 1.00 54.95 68 ILE B CA 1
ATOM 1344 C C . ILE B 1 71 ? 112.552 -7.970 65.068 1.00 57.03 68 ILE B C 1
ATOM 1345 O O . ILE B 1 71 ? 111.570 -8.521 65.621 1.00 53.39 68 ILE B O 1
ATOM 1350 N N . GLY B 1 72 ? 113.010 -8.264 63.852 1.00 53.90 69 GLY B N 1
ATOM 1351 C CA . GLY B 1 72 ? 112.448 -9.308 63.047 1.00 60.46 69 GLY B CA 1
ATOM 1352 C C . GLY B 1 72 ? 113.395 -10.476 62.889 1.00 57.50 69 GLY B C 1
ATOM 1353 O O . GLY B 1 72 ? 114.573 -10.290 62.506 1.00 57.78 69 GLY B O 1
ATOM 1354 N N . CYS B 1 73 ? 112.861 -11.674 63.126 1.00 56.08 70 CYS B N 1
ATOM 1355 C CA . CYS B 1 73 ? 113.645 -12.909 62.998 1.00 58.20 70 CYS B CA 1
ATOM 1356 C C . CYS B 1 73 ? 113.027 -13.912 62.047 1.00 56.94 70 CYS B C 1
ATOM 1357 O O . CYS B 1 73 ? 111.794 -14.032 61.982 1.00 55.77 70 CYS B O 1
ATOM 1360 N N . CYS B 1 74 ? 113.910 -14.635 61.358 1.00 52.08 71 CYS B N 1
ATOM 1361 C CA . CYS B 1 74 ? 113.600 -15.856 60.622 1.00 55.05 71 CYS B CA 1
ATOM 1362 C C . CYS B 1 74 ? 114.211 -17.098 61.343 1.00 61.07 71 CYS B C 1
ATOM 1363 O O . CYS B 1 74 ? 115.475 -17.216 61.487 1.00 53.51 71 CYS B O 1
ATOM 1366 N N . ASN B 1 75 ? 113.335 -17.989 61.829 1.00 57.05 72 ASN B N 1
ATOM 1367 C CA . ASN B 1 75 ? 113.759 -19.201 62.543 1.00 58.44 72 ASN B CA 1
ATOM 1368 C C . ASN B 1 75 ? 114.584 -18.834 63.775 1.00 59.42 72 ASN B C 1
ATOM 1369 O O . ASN B 1 75 ? 115.661 -19.406 64.014 1.00 57.61 72 ASN B O 1
ATOM 1374 N N . ASP B 1 76 ? 114.083 -17.841 64.518 1.00 59.89 73 ASP B N 1
ATOM 1375 C CA . ASP B 1 76 ? 114.768 -17.306 65.722 1.00 61.73 73 ASP B CA 1
ATOM 1376 C C . ASP B 1 76 ? 116.089 -16.545 65.507 1.00 58.44 73 ASP B C 1
ATOM 1377 O O . ASP B 1 76 ? 116.629 -16.026 66.457 1.00 58.80 73 ASP B O 1
ATOM 1382 N N . GLN B 1 77 ? 116.589 -16.445 64.288 1.00 55.87 74 GLN B N 1
ATOM 1383 C CA . GLN B 1 77 ? 117.739 -15.605 63.983 1.00 55.53 74 GLN B CA 1
ATOM 1384 C C . GLN B 1 77 ? 117.256 -14.131 63.663 1.00 63.24 74 GLN B C 1
ATOM 1385 O O . GLN B 1 77 ? 116.401 -13.914 62.777 1.00 60.31 74 GLN B O 1
ATOM 1391 N N . PRO B 1 78 ? 117.789 -13.090 64.362 1.00 64.01 75 PRO B N 1
ATOM 1392 C CA . PRO B 1 78 ? 117.428 -11.686 63.944 1.00 55.13 75 PRO B CA 1
ATOM 1393 C C . PRO B 1 78 ? 117.893 -11.430 62.505 1.00 56.06 75 PRO B C 1
ATOM 1394 O O . PRO B 1 78 ? 119.043 -11.754 62.224 1.00 57.20 75 PRO B O 1
ATOM 1398 N N . VAL B 1 79 ? 117.002 -10.970 61.594 1.00 55.55 76 VAL B N 1
ATOM 1399 C CA . VAL B 1 79 ? 117.403 -10.587 60.203 1.00 58.06 76 VAL B CA 1
ATOM 1400 C C . VAL B 1 79 ? 116.909 -9.176 59.715 1.00 53.88 76 VAL B C 1
ATOM 1401 O O . VAL B 1 79 ? 117.270 -8.726 58.638 1.00 49.40 76 VAL B O 1
ATOM 1405 N N . PHE B 1 80 ? 116.087 -8.493 60.492 1.00 49.73 77 PHE B N 1
ATOM 1406 C CA . PHE B 1 80 ? 115.695 -7.143 60.098 1.00 53.78 77 PHE B CA 1
ATOM 1407 C C . PHE B 1 80 ? 115.291 -6.262 61.298 1.00 52.82 77 PHE B C 1
ATOM 1408 O O . PHE B 1 80 ? 114.788 -6.784 62.350 1.00 50.27 77 PHE B O 1
ATOM 1416 N N . LEU B 1 81 ? 115.466 -4.936 61.106 1.00 52.78 78 LEU B N 1
ATOM 1417 C CA . LEU B 1 81 ? 114.886 -3.917 62.042 1.00 50.76 78 LEU B CA 1
ATOM 1418 C C . LEU B 1 81 ? 113.701 -3.185 61.375 1.00 51.18 78 LEU B C 1
ATOM 1419 O O . LEU B 1 81 ? 113.770 -2.830 60.205 1.00 52.46 78 LEU B O 1
ATOM 1424 N N . MET B 1 82 ? 112.635 -2.947 62.126 1.00 50.17 79 MET B N 1
ATOM 1425 C CA . MET B 1 82 ? 111.520 -2.190 61.657 1.00 52.77 79 MET B CA 1
ATOM 1426 C C . MET B 1 82 ? 111.203 -1.128 62.707 1.00 62.45 79 MET B C 1
ATOM 1427 O O . MET B 1 82 ? 111.074 -1.454 63.919 1.00 57.81 79 MET B O 1
ATOM 1432 N N . GLU B 1 83 ? 111.083 0.138 62.249 1.00 62.20 80 GLU B N 1
ATOM 1433 C CA . GLU B 1 83 ? 110.616 1.274 63.107 1.00 55.10 80 GLU B CA 1
ATOM 1434 C C . GLU B 1 83 ? 109.207 1.489 62.783 1.00 52.42 80 GLU B C 1
ATOM 1435 O O . GLU B 1 83 ? 108.847 1.475 61.627 1.00 63.10 80 GLU B O 1
ATOM 1441 N N . PHE B 1 84 ? 108.398 1.699 63.784 1.00 52.75 81 PHE B N 1
ATOM 1442 C CA . PHE B 1 84 ? 106.964 1.660 63.637 1.00 56.32 81 PHE B CA 1
ATOM 1443 C C . PHE B 1 84 ? 106.316 2.865 64.377 1.00 64.39 81 PHE B C 1
ATOM 1444 O O . PHE B 1 84 ? 106.183 2.868 65.626 1.00 60.99 81 PHE B O 1
ATOM 1452 N N . TYR B 1 85 ? 105.848 3.848 63.596 1.00 67.61 82 TYR B N 1
ATOM 1453 C CA . TYR B 1 85 ? 105.435 5.158 64.115 1.00 61.09 82 TYR B CA 1
ATOM 1454 C C . TYR B 1 85 ? 104.056 5.518 63.639 1.00 62.32 82 TYR B C 1
ATOM 1455 O O . TYR B 1 85 ? 103.547 4.989 62.645 1.00 61.88 82 TYR B O 1
ATOM 1464 N N . LYS B 1 86 ? 103.485 6.479 64.330 1.00 59.91 83 LYS B N 1
ATOM 1465 C CA . LYS B 1 86 ? 102.202 7.024 64.007 1.00 57.83 83 LYS B CA 1
ATOM 1466 C C . LYS B 1 86 ? 102.534 8.225 63.130 1.00 60.24 83 LYS B C 1
ATOM 1467 O O . LYS B 1 86 ? 103.423 8.979 63.438 1.00 53.62 83 LYS B O 1
ATOM 1473 N N . ALA B 1 87 ? 101.813 8.390 62.035 1.00 58.89 84 ALA B N 1
ATOM 1474 C CA . ALA B 1 87 ? 102.093 9.439 61.062 1.00 59.38 84 ALA B CA 1
ATOM 1475 C C . ALA B 1 87 ? 101.987 10.838 61.606 1.00 54.03 84 ALA B C 1
ATOM 1476 O O . ALA B 1 87 ? 102.798 11.677 61.326 1.00 54.94 84 ALA B O 1
ATOM 1478 N N . SER B 1 88 ? 101.029 11.030 62.482 1.00 55.10 85 SER B N 1
ATOM 1479 C CA . SER B 1 88 ? 100.727 12.288 63.109 1.00 56.35 85 SER B CA 1
ATOM 1480 C C . SER B 1 88 ? 101.871 12.899 63.859 1.00 54.97 85 SER B C 1
ATOM 1481 O O . SER B 1 88 ? 101.987 14.085 63.894 1.00 53.97 85 SER B O 1
ATOM 1484 N N . GLU B 1 89 ? 102.672 12.082 64.508 1.00 54.27 86 GLU B N 1
ATOM 1485 C CA . GLU B 1 89 ? 103.791 12.519 65.298 1.00 54.61 86 GLU B CA 1
ATOM 1486 C C . GLU B 1 89 ? 105.152 12.426 64.644 1.00 54.63 86 GLU B C 1
ATOM 1487 O O . GLU B 1 89 ? 106.136 12.559 65.308 1.00 54.44 86 GLU B O 1
ATOM 1493 N N . ASP B 1 90 ? 105.225 12.200 63.351 1.00 51.63 87 ASP B N 1
ATOM 1494 C CA . ASP B 1 90 ? 106.521 12.039 62.709 1.00 51.90 87 ASP B CA 1
ATOM 1495 C C . ASP B 1 90 ? 106.785 13.032 61.585 1.00 49.53 87 ASP B C 1
ATOM 1496 O O . ASP B 1 90 ? 105.884 13.600 61.031 1.00 51.43 87 ASP B O 1
ATOM 1501 N N . ASP B 1 91 ? 108.045 13.259 61.286 1.00 53.72 88 ASP B N 1
ATOM 1502 C CA . ASP B 1 91 ? 108.450 14.172 60.196 1.00 56.12 88 ASP B CA 1
ATOM 1503 C C . ASP B 1 91 ? 107.498 14.193 58.994 1.00 63.90 88 ASP B C 1
ATOM 1504 O O . ASP B 1 91 ? 107.165 15.265 58.442 1.00 61.65 88 ASP B O 1
ATOM 1509 N N . ILE B 1 92 ? 107.041 13.009 58.588 1.00 59.99 89 ILE B N 1
ATOM 1510 C CA . ILE B 1 92 ? 106.185 12.887 57.421 1.00 56.06 89 ILE B CA 1
ATOM 1511 C C . ILE B 1 92 ? 104.859 13.591 57.612 1.00 57.26 89 ILE B C 1
ATOM 1512 O O . ILE B 1 92 ? 104.133 13.895 56.629 1.00 56.94 89 ILE B O 1
ATOM 1517 N N . GLY B 1 93 ? 104.469 13.792 58.875 1.00 58.36 90 GLY B N 1
ATOM 1518 C CA . GLY B 1 93 ? 103.199 14.452 59.185 1.00 51.73 90 GLY B CA 1
ATOM 1519 C C . GLY B 1 93 ? 103.187 15.926 58.842 1.00 47.19 90 GLY B C 1
ATOM 1520 O O . GLY B 1 93 ? 102.118 16.551 58.800 1.00 47.94 90 GLY B O 1
ATOM 1521 N N . LYS B 1 94 ? 104.365 16.471 58.612 1.00 43.73 91 LYS B N 1
ATOM 1522 C CA . LYS B 1 94 ? 104.517 17.854 58.218 1.00 48.25 91 LYS B CA 1
ATOM 1523 C C . LYS B 1 94 ? 104.247 18.083 56.742 1.00 53.62 91 LYS B C 1
ATOM 1524 O O . LYS B 1 94 ? 104.134 19.241 56.334 1.00 53.50 91 LYS B O 1
ATOM 1530 N N . PHE B 1 95 ? 104.217 17.024 55.919 1.00 53.06 92 PHE B N 1
ATOM 1531 C CA . PHE B 1 95 ? 104.165 17.165 54.451 1.00 49.07 92 PHE B CA 1
ATOM 1532 C C . PHE B 1 95 ? 102.858 16.764 53.875 1.00 49.29 92 PHE B C 1
ATOM 1533 O O . PHE B 1 95 ? 102.652 16.889 52.687 1.00 58.96 92 PHE B O 1
ATOM 1541 N N . TYR B 1 96 ? 101.931 16.301 54.691 1.00 47.57 93 TYR B N 1
ATOM 1542 C CA . TYR B 1 96 ? 100.562 16.079 54.202 1.00 49.54 93 TYR B CA 1
ATOM 1543 C C . TYR B 1 96 ? 99.645 16.118 55.394 1.00 46.41 93 TYR B C 1
ATOM 1544 O O . TYR B 1 96 ? 100.112 16.218 56.522 1.00 52.04 93 TYR B O 1
ATOM 1553 N N . ALA B 1 97 ? 98.359 16.025 55.162 1.00 49.53 94 ALA B N 1
ATOM 1554 C CA . ALA B 1 97 ? 97.391 16.033 56.262 1.00 56.32 94 ALA B CA 1
ATOM 1555 C C . ALA B 1 97 ? 97.203 14.586 56.870 1.00 57.77 94 ALA B C 1
ATOM 1556 O O . ALA B 1 97 ? 96.254 13.849 56.523 1.00 46.49 94 ALA B O 1
ATOM 1558 N N . ALA B 1 98 ? 98.123 14.232 57.775 1.00 59.10 95 ALA B N 1
ATOM 1559 C CA . ALA B 1 98 ? 98.160 12.900 58.434 1.00 56.30 95 ALA B CA 1
ATOM 1560 C C . ALA B 1 98 ? 96.904 12.675 59.183 1.00 61.14 95 ALA B C 1
ATOM 1561 O O . ALA B 1 98 ? 96.407 13.595 59.807 1.00 69.83 95 ALA B O 1
ATOM 1563 N N . GLN B 1 99 ? 96.341 11.479 59.083 1.00 62.19 96 GLN B N 1
ATOM 1564 C CA . GLN B 1 99 ? 95.005 11.218 59.595 1.00 62.63 96 GLN B CA 1
ATOM 1565 C C . GLN B 1 99 ? 95.092 10.320 60.820 1.00 63.63 96 GLN B C 1
ATOM 1566 O O . GLN B 1 99 ? 96.129 9.687 61.053 1.00 60.20 96 GLN B O 1
ATOM 1572 N N . PRO B 1 100 ? 94.009 10.277 61.618 1.00 65.13 97 PRO B N 1
ATOM 1573 C CA . PRO B 1 100 ? 93.893 9.182 62.593 1.00 70.85 97 PRO B CA 1
ATOM 1574 C C . PRO B 1 100 ? 93.761 7.796 61.876 1.00 72.23 97 PRO B C 1
ATOM 1575 O O . PRO B 1 100 ? 92.871 7.569 60.979 1.00 64.67 97 PRO B O 1
ATOM 1579 N N . GLY B 1 101 ? 94.666 6.904 62.261 1.00 67.64 98 GLY B N 1
ATOM 1580 C CA . GLY B 1 101 ? 94.809 5.627 61.580 1.00 65.41 98 GLY B CA 1
ATOM 1581 C C . GLY B 1 101 ? 95.988 5.560 60.629 1.00 66.31 98 GLY B C 1
ATOM 1582 O O . GLY B 1 101 ? 96.179 4.519 59.979 1.00 74.63 98 GLY B O 1
ATOM 1583 N N . ASP B 1 102 ? 96.800 6.607 60.527 1.00 57.50 99 ASP B N 1
ATOM 1584 C CA . ASP B 1 102 ? 97.858 6.571 59.542 1.00 56.78 99 ASP B CA 1
ATOM 1585 C C . ASP B 1 102 ? 99.055 6.157 60.285 1.00 55.72 99 ASP B C 1
ATOM 1586 O O . ASP B 1 102 ? 99.451 6.857 61.201 1.00 55.12 99 ASP B O 1
ATOM 1591 N N . TYR B 1 103 ? 99.685 5.063 59.863 1.00 52.84 100 TYR B N 1
ATOM 1592 C CA . TYR B 1 103 ? 100.973 4.654 60.457 1.00 52.97 100 TYR B CA 1
ATOM 1593 C C . TYR B 1 103 ? 102.014 4.429 59.387 1.00 49.01 100 TYR B C 1
ATOM 1594 O O . TYR B 1 103 ? 101.719 4.014 58.275 1.00 52.32 100 TYR B O 1
ATOM 1603 N N . GLY B 1 104 ? 103.253 4.674 59.737 1.00 50.33 101 GLY B N 1
ATOM 1604 C CA . GLY B 1 104 ? 104.340 4.462 58.826 1.00 50.99 101 GLY B CA 1
ATOM 1605 C C . GLY B 1 104 ? 105.263 3.433 59.374 1.00 50.21 101 GLY B C 1
ATOM 1606 O O . GLY B 1 104 ? 105.087 2.961 60.491 1.00 49.80 101 GLY B O 1
ATOM 1607 N N . MET B 1 105 ? 106.274 3.130 58.586 1.00 46.48 102 MET B N 1
ATOM 1608 C CA . MET B 1 105 ? 107.202 2.150 58.955 1.00 49.88 102 MET B CA 1
ATOM 1609 C C . MET B 1 105 ? 108.443 2.463 58.204 1.00 49.72 102 MET B C 1
ATOM 1610 O O . MET B 1 105 ? 108.312 2.973 57.101 1.00 51.79 102 MET B O 1
ATOM 1615 N N . HIS B 1 106 ? 109.615 2.198 58.824 1.00 52.03 103 HIS B N 1
ATOM 1616 C CA . HIS B 1 106 ? 110.920 2.062 58.137 1.00 52.57 103 HIS B CA 1
ATOM 1617 C C . HIS B 1 106 ? 111.463 0.654 58.344 1.00 52.54 103 HIS B C 1
ATOM 1618 O O . HIS B 1 106 ? 111.227 0.051 59.387 1.00 54.75 103 HIS B O 1
ATOM 1625 N N . LEU B 1 107 ? 112.174 0.129 57.352 1.00 49.20 104 LEU B N 1
ATOM 1626 C CA . LEU B 1 107 ? 112.588 -1.236 57.368 1.00 49.06 104 LEU B CA 1
ATOM 1627 C C . LEU B 1 107 ? 113.981 -1.321 56.925 1.00 48.36 104 LEU B C 1
ATOM 1628 O O . LEU B 1 107 ? 114.292 -0.843 55.836 1.00 51.56 104 LEU B O 1
ATOM 1633 N N . LEU B 1 108 ? 114.789 -2.040 57.708 1.00 51.04 105 LEU B N 1
ATOM 1634 C CA . LEU B 1 108 ? 116.173 -2.329 57.373 1.00 53.76 105 LEU B CA 1
ATOM 1635 C C . LEU B 1 108 ? 116.421 -3.843 57.466 1.00 59.43 105 LEU B C 1
ATOM 1636 O O . LEU B 1 108 ? 116.073 -4.452 58.511 1.00 57.25 105 LEU B O 1
ATOM 1641 N N . ILE B 1 109 ? 117.014 -4.402 56.387 1.00 57.94 106 ILE B N 1
ATOM 1642 C CA . ILE B 1 109 ? 117.245 -5.817 56.187 1.00 60.31 106 ILE B CA 1
ATOM 1643 C C . ILE B 1 109 ? 118.752 -6.028 56.133 1.00 69.31 106 ILE B C 1
ATOM 1644 O O . ILE B 1 109 ? 119.402 -5.658 55.109 1.00 60.85 106 ILE B O 1
ATOM 1649 N N . ALA B 1 110 ? 119.256 -6.739 57.169 1.00 70.83 107 ALA B N 1
ATOM 1650 C CA . ALA B 1 110 ? 120.661 -7.129 57.322 1.00 67.84 107 ALA B CA 1
ATOM 1651 C C . ALA B 1 110 ? 121.186 -7.830 56.094 1.00 75.61 107 ALA B C 1
ATOM 1652 O O . ALA B 1 110 ? 120.412 -8.500 55.428 1.00 80.48 107 ALA B O 1
ATOM 1654 N N . PRO B 1 111 ? 122.505 -7.698 55.780 1.00 82.03 108 PRO B N 1
ATOM 1655 C CA . PRO B 1 111 ? 123.064 -8.383 54.587 1.00 80.66 108 PRO B CA 1
ATOM 1656 C C . PRO B 1 111 ? 122.950 -9.913 54.701 1.00 79.72 108 PRO B C 1
ATOM 1657 O O . PRO B 1 111 ? 122.930 -10.449 55.807 1.00 80.57 108 PRO B O 1
ATOM 1661 N N . ALA B 1 112 ? 122.856 -10.580 53.547 1.00 87.72 109 ALA B N 1
ATOM 1662 C CA . ALA B 1 112 ? 122.615 -12.032 53.449 1.00 85.87 109 ALA B CA 1
ATOM 1663 C C . ALA B 1 112 ? 123.933 -12.810 53.291 1.00 86.82 109 ALA B C 1
ATOM 1664 O O . ALA B 1 112 ? 124.510 -12.930 52.184 1.00 76.69 109 ALA B O 1
ATOM 1666 N N . THR B 1 113 ? 124.414 -13.322 54.427 1.00 88.76 110 THR B N 1
ATOM 1667 C CA . THR B 1 113 ? 125.464 -14.367 54.452 1.00 82.40 110 THR B CA 1
ATOM 1668 C C . THR B 1 113 ? 124.996 -15.588 53.631 1.00 85.99 110 THR B C 1
ATOM 1669 O O . THR B 1 113 ? 125.660 -16.020 52.650 1.00 86.05 110 THR B O 1
ATOM 1673 N N . HIS B 1 114 ? 123.815 -16.080 54.005 1.00 79.58 111 HIS B N 1
ATOM 1674 C CA . HIS B 1 114 ? 123.125 -17.152 53.276 1.00 81.72 111 HIS B CA 1
ATOM 1675 C C . HIS B 1 114 ? 122.069 -16.541 52.346 1.00 83.19 111 HIS B C 1
ATOM 1676 O O . HIS B 1 114 ? 120.986 -16.148 52.842 1.00 83.07 111 HIS B O 1
ATOM 1683 N N . PRO B 1 115 ? 122.372 -16.448 51.014 1.00 81.37 112 PRO B N 1
ATOM 1684 C CA . PRO B 1 115 ? 121.450 -15.714 50.111 1.00 77.86 112 PRO B CA 1
ATOM 1685 C C . PRO B 1 115 ? 120.249 -16.538 49.698 1.00 71.76 112 PRO B C 1
ATOM 1686 O O . PRO B 1 115 ? 120.408 -17.435 48.886 1.00 75.75 112 PRO B O 1
ATOM 1690 N N . VAL B 1 116 ? 119.067 -16.180 50.216 1.00 66.11 113 VAL B N 1
ATOM 1691 C CA . VAL B 1 116 ? 117.814 -16.960 50.124 1.00 58.93 113 VAL B CA 1
ATOM 1692 C C . VAL B 1 116 ? 116.839 -16.282 49.153 1.00 57.40 113 VAL B C 1
ATOM 1693 O O . VAL B 1 116 ? 116.532 -15.116 49.309 1.00 57.48 113 VAL B O 1
ATOM 1697 N N . GLN B 1 117 ? 116.345 -17.007 48.168 1.00 57.28 114 GLN B N 1
ATOM 1698 C CA . GLN B 1 117 ? 115.494 -16.413 47.141 1.00 61.40 114 GLN B CA 1
ATOM 1699 C C . GLN B 1 117 ? 114.200 -15.779 47.749 1.00 62.31 114 GLN B C 1
ATOM 1700 O O . GLN B 1 117 ? 113.643 -16.305 48.730 1.00 60.90 114 GLN B O 1
ATOM 1706 N N . GLN B 1 118 ? 113.805 -14.611 47.212 1.00 57.71 115 GLN B N 1
ATOM 1707 C CA . GLN B 1 118 ? 112.564 -13.885 47.576 1.00 54.18 115 GLN B CA 1
ATOM 1708 C C . GLN B 1 118 ? 112.489 -13.403 49.010 1.00 53.03 115 GLN B C 1
ATOM 1709 O O . GLN B 1 118 ? 111.380 -13.114 49.552 1.00 47.37 115 GLN B O 1
ATOM 1715 N N . PHE B 1 119 ? 113.665 -13.258 49.633 1.00 50.86 116 PHE B N 1
ATOM 1716 C CA . PHE B 1 119 ? 113.709 -13.024 51.092 1.00 49.54 116 PHE B CA 1
ATOM 1717 C C . PHE B 1 119 ? 113.144 -11.628 51.432 1.00 48.43 116 PHE B C 1
ATOM 1718 O O . PHE B 1 119 ? 112.381 -11.445 52.424 1.00 44.93 116 PHE B O 1
ATOM 1726 N N . SER B 1 120 ? 113.477 -10.658 50.583 1.00 51.30 117 SER B N 1
ATOM 1727 C CA . SER B 1 120 ? 112.984 -9.279 50.769 1.00 54.87 117 SER B CA 1
ATOM 1728 C C . SER B 1 120 ? 111.482 -9.193 50.772 1.00 51.61 117 SER B C 1
ATOM 1729 O O . SER B 1 120 ? 110.907 -8.545 51.662 1.00 52.08 117 SER B O 1
ATOM 1732 N N . TRP B 1 121 ? 110.865 -9.874 49.800 1.00 45.76 118 TRP B N 1
ATOM 1733 C CA . TRP B 1 121 ? 109.400 -9.929 49.731 1.00 43.90 118 TRP B CA 1
ATOM 1734 C C . TRP B 1 121 ? 108.773 -10.611 50.943 1.00 40.37 118 TRP B C 1
ATOM 1735 O O . TRP B 1 121 ? 107.705 -10.227 51.422 1.00 40.44 118 TRP B O 1
ATOM 1746 N N . GLN B 1 122 ? 109.438 -11.632 51.460 1.00 42.16 119 GLN B N 1
ATOM 1747 C CA . GLN B 1 122 ? 108.928 -12.314 52.657 1.00 41.78 119 GLN B CA 1
ATOM 1748 C C . GLN B 1 122 ? 108.983 -11.457 53.903 1.00 39.97 119 GLN B C 1
ATOM 1749 O O . GLN B 1 122 ? 108.026 -11.434 54.717 1.00 38.26 119 GLN B O 1
ATOM 1755 N N . VAL B 1 123 ? 110.084 -10.728 54.045 1.00 42.67 120 VAL B N 1
ATOM 1756 C CA . VAL B 1 123 ? 110.222 -9.683 55.131 1.00 44.41 120 VAL B CA 1
ATOM 1757 C C . VAL B 1 123 ? 109.190 -8.572 55.001 1.00 41.95 120 VAL B C 1
ATOM 1758 O O . VAL B 1 123 ? 108.420 -8.279 55.953 1.00 41.38 120 VAL B O 1
ATOM 1762 N N . PHE B 1 124 ? 109.146 -7.976 53.813 1.00 42.59 121 PHE B N 1
ATOM 1763 C CA . PHE B 1 124 ? 108.253 -6.860 53.586 1.00 41.72 121 PHE B CA 1
ATOM 1764 C C . PHE B 1 124 ? 106.810 -7.222 53.814 1.00 42.30 121 PHE B C 1
ATOM 1765 O O . PHE B 1 124 ? 106.089 -6.504 54.524 1.00 43.41 121 PHE B O 1
ATOM 1773 N N . SER B 1 125 ? 106.387 -8.353 53.252 1.00 41.42 122 SER B N 1
ATOM 1774 C CA . SER B 1 125 ? 105.004 -8.777 53.445 1.00 40.84 122 SER B CA 1
ATOM 1775 C C . SER B 1 125 ? 104.701 -9.139 54.897 1.00 41.04 122 SER B C 1
ATOM 1776 O O . SER B 1 125 ? 103.605 -8.873 55.372 1.00 44.12 122 SER B O 1
ATOM 1779 N N . THR B 1 126 ? 105.665 -9.706 55.629 1.00 41.21 123 THR B N 1
ATOM 1780 C CA . THR B 1 126 ? 105.490 -9.926 57.076 1.00 43.38 123 THR B CA 1
ATOM 1781 C C . THR B 1 126 ? 105.225 -8.612 57.831 1.00 41.15 123 THR B C 1
ATOM 1782 O O . THR B 1 126 ? 104.263 -8.511 58.641 1.00 39.82 123 THR B O 1
ATOM 1786 N N . VAL B 1 127 ? 106.087 -7.624 57.565 1.00 40.64 124 VAL B N 1
ATOM 1787 C CA . VAL B 1 127 ? 105.907 -6.282 58.118 1.00 44.35 124 VAL B CA 1
ATOM 1788 C C . VAL B 1 127 ? 104.490 -5.698 57.835 1.00 44.11 124 VAL B C 1
ATOM 1789 O O . VAL B 1 127 ? 103.770 -5.285 58.778 1.00 40.47 124 VAL B O 1
ATOM 1793 N N . ILE B 1 128 ? 104.060 -5.735 56.565 1.00 43.90 125 ILE B N 1
ATOM 1794 C CA . ILE B 1 128 ? 102.721 -5.197 56.214 1.00 41.61 125 ILE B CA 1
ATOM 1795 C C . ILE B 1 128 ? 101.637 -5.998 56.902 1.00 41.89 125 ILE B C 1
ATOM 1796 O O . ILE B 1 128 ? 100.716 -5.400 57.467 1.00 45.42 125 ILE B O 1
ATOM 1801 N N . ASP B 1 129 ? 101.728 -7.334 56.849 1.00 42.42 126 ASP B N 1
ATOM 1802 C CA . ASP B 1 129 ? 100.744 -8.211 57.516 1.00 46.99 126 ASP B CA 1
ATOM 1803 C C . ASP B 1 129 ? 100.616 -7.891 59.010 1.00 47.32 126 ASP B C 1
ATOM 1804 O O . ASP B 1 129 ? 99.522 -7.876 59.560 1.00 48.37 126 ASP B O 1
ATOM 1809 N N . PHE B 1 130 ? 101.742 -7.659 59.664 1.00 46.91 127 PHE B N 1
ATOM 1810 C CA . PHE B 1 130 ? 101.706 -7.223 61.039 1.00 53.40 127 PHE B CA 1
ATOM 1811 C C . PHE B 1 130 ? 100.970 -5.905 61.228 1.00 55.23 127 PHE B C 1
ATOM 1812 O O . PHE B 1 130 ? 100.050 -5.836 62.050 1.00 57.48 127 PHE B O 1
ATOM 1820 N N . MET B 1 131 ? 101.343 -4.868 60.469 1.00 53.59 128 MET B N 1
ATOM 1821 C CA . MET B 1 131 ? 100.663 -3.573 60.607 1.00 48.03 128 MET B CA 1
ATOM 1822 C C . MET B 1 131 ? 99.194 -3.738 60.398 1.00 47.25 128 MET B C 1
ATOM 1823 O O . MET B 1 131 ? 98.419 -3.162 61.115 1.00 53.41 128 MET B O 1
ATOM 1828 N N . PHE B 1 132 ? 98.780 -4.522 59.422 1.00 46.57 129 PHE B N 1
ATOM 1829 C CA . PHE B 1 132 ? 97.365 -4.651 59.173 1.00 49.47 129 PHE B CA 1
ATOM 1830 C C . PHE B 1 132 ? 96.662 -5.569 60.154 1.00 51.10 129 PHE B C 1
ATOM 1831 O O . PHE B 1 132 ? 95.442 -5.540 60.198 1.00 54.71 129 PHE B O 1
ATOM 1839 N N . SER B 1 133 ? 97.398 -6.370 60.929 1.00 56.47 130 SER B N 1
ATOM 1840 C CA . SER B 1 133 ? 96.805 -7.137 62.038 1.00 57.10 130 SER B CA 1
ATOM 1841 C C . SER B 1 133 ? 96.339 -6.238 63.198 1.00 64.08 130 SER B C 1
ATOM 1842 O O . SER B 1 133 ? 95.524 -6.663 64.011 1.00 70.80 130 SER B O 1
ATOM 1845 N N . LEU B 1 134 ? 96.831 -5.004 63.275 1.00 61.43 131 LEU B N 1
ATOM 1846 C CA . LEU B 1 134 ? 96.408 -4.059 64.307 1.00 59.42 131 LEU B CA 1
ATOM 1847 C C . LEU B 1 134 ? 95.207 -3.240 63.830 1.00 62.57 131 LEU B C 1
ATOM 1848 O O . LEU B 1 134 ? 95.349 -2.456 62.911 1.00 63.07 131 LEU B O 1
ATOM 1853 N N . PRO B 1 135 ? 94.022 -3.392 64.451 1.00 64.07 132 PRO B N 1
ATOM 1854 C CA . PRO B 1 135 ? 92.827 -2.691 63.947 1.00 60.73 132 PRO B CA 1
ATOM 1855 C C . PRO B 1 135 ? 92.884 -1.136 63.987 1.00 63.08 132 PRO B C 1
ATOM 1856 O O . PRO B 1 135 ? 92.151 -0.475 63.239 1.00 67.58 132 PRO B O 1
ATOM 1860 N N . GLU B 1 136 ? 93.740 -0.563 64.826 1.00 63.36 133 GLU B N 1
ATOM 1861 C CA . GLU B 1 136 ? 93.967 0.880 64.827 1.00 63.84 133 GLU B CA 1
ATOM 1862 C C . GLU B 1 136 ? 94.654 1.381 63.560 1.00 68.06 133 GLU B C 1
ATOM 1863 O O . GLU B 1 136 ? 94.519 2.568 63.216 1.00 67.25 133 GLU B O 1
ATOM 1869 N N . VAL B 1 137 ? 95.447 0.521 62.896 1.00 67.57 134 VAL B N 1
ATOM 1870 C CA . VAL B 1 137 ? 96.130 0.907 61.640 1.00 58.64 134 VAL B CA 1
ATOM 1871 C C . VAL B 1 137 ? 95.126 0.883 60.508 1.00 55.69 134 VAL B C 1
ATOM 1872 O O . VAL B 1 137 ? 94.670 -0.175 60.099 1.00 52.86 134 VAL B O 1
ATOM 1876 N N . LYS B 1 138 ? 94.753 2.077 60.048 1.00 57.16 135 LYS B N 1
ATOM 1877 C CA . LYS B 1 138 ? 93.815 2.244 58.921 1.00 58.55 135 LYS B CA 1
ATOM 1878 C C . LYS B 1 138 ? 94.514 2.356 57.563 1.00 56.55 135 LYS B C 1
ATOM 1879 O O . LYS B 1 138 ? 93.931 1.984 56.539 1.00 56.54 135 LYS B O 1
ATOM 1885 N N . ARG B 1 139 ? 95.748 2.867 57.558 1.00 51.52 136 ARG B N 1
ATOM 1886 C CA . ARG B 1 139 ? 96.452 3.095 56.318 1.00 50.48 136 ARG B CA 1
ATOM 1887 C C . ARG B 1 139 ? 97.914 3.141 56.567 1.00 44.99 136 ARG B C 1
ATOM 1888 O O . ARG B 1 139 ? 98.326 3.773 57.507 1.00 52.23 136 ARG B O 1
ATOM 1896 N N . VAL B 1 140 ? 98.707 2.530 55.692 1.00 47.96 137 VAL B N 1
ATOM 1897 C CA . VAL B 1 140 ? 100.167 2.581 55.819 1.00 47.56 137 VAL B CA 1
ATOM 1898 C C . VAL B 1 140 ? 100.687 3.675 54.919 1.00 50.65 137 VAL B C 1
ATOM 1899 O O . VAL B 1 140 ? 100.375 3.696 53.756 1.00 48.35 137 VAL B O 1
ATOM 1903 N N . VAL B 1 141 ? 101.496 4.568 55.486 1.00 56.34 138 VAL B N 1
ATOM 1904 C CA . VAL B 1 141 ? 102.137 5.651 54.743 1.00 56.98 138 VAL B CA 1
ATOM 1905 C C . VAL B 1 141 ? 103.625 5.418 54.747 1.00 55.88 138 VAL B C 1
ATOM 1906 O O . VAL B 1 141 ? 104.197 5.079 55.767 1.00 61.46 138 VAL B O 1
ATOM 1910 N N . VAL B 1 142 ? 104.256 5.570 53.596 1.00 54.43 139 VAL B N 1
ATOM 1911 C CA . VAL B 1 142 ? 105.695 5.414 53.501 1.00 53.61 139 VAL B CA 1
ATOM 1912 C C . VAL B 1 142 ? 106.259 6.648 52.755 1.00 55.69 139 VAL B C 1
ATOM 1913 O O . VAL B 1 142 ? 105.537 7.362 52.039 1.00 47.20 139 VAL B O 1
ATOM 1917 N N . GLU B 1 143 ? 107.546 6.889 52.967 1.00 55.44 140 GLU B N 1
ATOM 1918 C CA . GLU B 1 143 ? 108.258 8.010 52.388 1.00 56.48 140 GLU B CA 1
ATOM 1919 C C . GLU B 1 143 ? 109.607 7.545 51.917 1.00 55.21 140 GLU B C 1
ATOM 1920 O O . GLU B 1 143 ? 110.618 8.052 52.389 1.00 60.13 140 GLU B O 1
ATOM 1926 N N . PRO B 1 144 ? 109.637 6.564 50.995 1.00 51.97 141 PRO B N 1
ATOM 1927 C CA . PRO B 1 144 ? 110.908 6.076 50.488 1.00 47.48 141 PRO B CA 1
ATOM 1928 C C . PRO B 1 144 ? 111.619 7.144 49.697 1.00 49.72 141 PRO B C 1
ATOM 1929 O O . PRO B 1 144 ? 110.960 7.977 49.082 1.00 52.29 141 PRO B O 1
ATOM 1933 N N . ASP B 1 145 ? 112.934 7.111 49.717 1.00 48.16 142 ASP B N 1
ATOM 1934 C CA . ASP B 1 145 ? 113.779 8.024 48.989 1.00 49.26 142 ASP B CA 1
ATOM 1935 C C . ASP B 1 145 ? 113.576 7.662 47.555 1.00 52.85 142 ASP B C 1
ATOM 1936 O O . ASP B 1 145 ? 113.447 6.502 47.236 1.00 56.70 142 ASP B O 1
ATOM 1941 N N . GLU B 1 146 ? 113.536 8.641 46.670 1.00 53.10 143 GLU B N 1
ATOM 1942 C CA . GLU B 1 146 ? 113.223 8.363 45.275 1.00 54.50 143 GLU B CA 1
ATOM 1943 C C . GLU B 1 146 ? 114.265 7.549 44.568 1.00 53.98 143 GLU B C 1
ATOM 1944 O O . GLU B 1 146 ? 114.032 7.110 43.435 1.00 55.64 143 GLU B O 1
ATOM 1950 N N . ARG B 1 147 ? 115.441 7.440 45.166 1.00 56.13 144 ARG B N 1
ATOM 1951 C CA . ARG B 1 147 ? 116.533 6.692 44.565 1.00 57.69 144 ARG B CA 1
ATOM 1952 C C . ARG B 1 147 ? 116.478 5.227 44.968 1.00 55.87 144 ARG B C 1
ATOM 1953 O O . ARG B 1 147 ? 116.980 4.405 44.221 1.00 57.88 144 ARG B O 1
ATOM 1961 N N . ASN B 1 148 ? 115.884 4.916 46.130 1.00 52.30 145 ASN B N 1
ATOM 1962 C CA . ASN B 1 148 ? 115.874 3.578 46.699 1.00 51.84 145 ASN B CA 1
ATOM 1963 C C . ASN B 1 148 ? 114.983 2.621 45.851 1.00 60.44 145 ASN B C 1
ATOM 1964 O O . ASN B 1 148 ? 113.840 2.316 46.256 1.00 55.17 145 ASN B O 1
ATOM 1969 N N . THR B 1 149 ? 115.504 2.178 44.689 1.00 58.46 146 THR B N 1
ATOM 1970 C CA . THR B 1 149 ? 114.730 1.443 43.680 1.00 62.51 146 THR B CA 1
ATOM 1971 C C . THR B 1 149 ? 114.184 0.135 44.226 1.00 69.19 146 THR B C 1
ATOM 1972 O O . THR B 1 149 ? 113.056 -0.254 43.881 1.00 67.53 146 THR B O 1
ATOM 1976 N N . LYS B 1 150 ? 114.949 -0.518 45.104 1.00 70.74 147 LYS B N 1
ATOM 1977 C CA . LYS B 1 150 ? 114.514 -1.808 45.653 1.00 70.19 147 LYS B CA 1
ATOM 1978 C C . LYS B 1 150 ? 113.251 -1.693 46.489 1.00 61.13 147 LYS B C 1
ATOM 1979 O O . LYS B 1 150 ? 112.360 -2.529 46.335 1.00 59.40 147 LYS B O 1
ATOM 1985 N N . ILE B 1 151 ? 113.153 -0.678 47.346 1.00 55.43 148 ILE B N 1
ATOM 1986 C CA . ILE B 1 151 ? 111.936 -0.525 48.172 1.00 52.02 148 ILE B CA 1
ATOM 1987 C C . ILE B 1 151 ? 110.689 -0.142 47.307 1.00 50.90 148 ILE B C 1
ATOM 1988 O O . ILE B 1 151 ? 109.573 -0.445 47.710 1.00 53.34 148 ILE B O 1
ATOM 1993 N N . HIS B 1 152 ? 110.876 0.498 46.144 1.00 47.98 149 HIS B N 1
ATOM 1994 C CA . HIS B 1 152 ? 109.748 0.884 45.280 1.00 47.43 149 HIS B CA 1
ATOM 1995 C C . HIS B 1 152 ? 109.127 -0.357 44.649 1.00 49.14 149 HIS B C 1
ATOM 1996 O O . HIS B 1 152 ? 107.912 -0.452 44.532 1.00 43.52 149 HIS B O 1
ATOM 2003 N N . ARG B 1 153 ? 109.977 -1.294 44.237 1.00 50.14 150 ARG B N 1
ATOM 2004 C CA . ARG B 1 153 ? 109.538 -2.613 43.735 1.00 53.24 150 ARG B CA 1
ATOM 2005 C C . ARG B 1 153 ? 108.690 -3.328 44.729 1.00 45.29 150 ARG B C 1
ATOM 2006 O O . ARG B 1 153 ? 107.633 -3.841 44.382 1.00 43.42 150 ARG B O 1
ATOM 2014 N N . LEU B 1 154 ? 109.131 -3.315 45.977 1.00 43.96 151 LEU B N 1
ATOM 2015 C CA . LEU B 1 154 ? 108.392 -3.987 47.016 1.00 42.03 151 LEU B CA 1
ATOM 2016 C C . LEU B 1 154 ? 107.066 -3.323 47.310 1.00 39.55 151 LEU B C 1
ATOM 2017 O O . LEU B 1 154 ? 106.055 -4.007 47.466 1.00 40.91 151 LEU B O 1
ATOM 2022 N N . ASN B 1 155 ? 107.080 -1.997 47.348 1.00 40.07 152 ASN B N 1
ATOM 2023 C CA . ASN B 1 155 ? 105.907 -1.200 47.642 1.00 40.85 152 ASN B CA 1
ATOM 2024 C C . ASN B 1 155 ? 104.827 -1.468 46.608 1.00 39.28 152 ASN B C 1
ATOM 2025 O O . ASN B 1 155 ? 103.675 -1.719 46.956 1.00 39.12 152 ASN B O 1
ATOM 2030 N N . LYS B 1 156 ? 105.224 -1.432 45.353 1.00 36.11 153 LYS B N 1
ATOM 2031 C CA . LYS B 1 156 ? 104.287 -1.533 44.284 1.00 38.58 153 LYS B CA 1
ATOM 2032 C C . LYS B 1 156 ? 103.674 -2.945 44.234 1.00 41.17 153 LYS B C 1
ATOM 2033 O O . LYS B 1 156 ? 102.478 -3.097 43.989 1.00 35.84 153 LYS B O 1
ATOM 2039 N N . ARG B 1 157 ? 104.502 -3.958 44.458 1.00 40.92 154 ARG B N 1
ATOM 2040 C CA . ARG B 1 157 ? 104.047 -5.347 44.554 1.00 40.54 154 ARG B CA 1
ATOM 2041 C C . ARG B 1 157 ? 102.998 -5.555 45.659 1.00 39.09 154 ARG B C 1
ATOM 2042 O O . ARG B 1 157 ? 102.149 -6.400 45.505 1.00 37.27 154 ARG B O 1
ATOM 2050 N N . ALA B 1 158 ? 103.050 -4.758 46.729 1.00 34.78 155 ALA B N 1
ATOM 2051 C CA . ALA B 1 158 ? 102.083 -4.822 47.790 1.00 36.46 155 ALA B CA 1
ATOM 2052 C C . ALA B 1 158 ? 100.835 -3.939 47.627 1.00 39.39 155 ALA B C 1
ATOM 2053 O O . ALA B 1 158 ? 99.970 -3.883 48.520 1.00 44.80 155 ALA B O 1
ATOM 2055 N N . GLY B 1 159 ? 100.700 -3.270 46.504 1.00 38.99 156 GLY B N 1
ATOM 2056 C CA . GLY B 1 159 ? 99.537 -2.420 46.266 1.00 41.49 156 GLY B CA 1
ATOM 2057 C C . GLY B 1 159 ? 99.685 -0.978 46.749 1.00 39.47 156 GLY B C 1
ATOM 2058 O O . GLY B 1 159 ? 98.733 -0.298 46.830 1.00 40.12 156 GLY B O 1
ATOM 2059 N N . PHE B 1 160 ? 100.887 -0.509 47.059 1.00 39.27 157 PHE B N 1
ATOM 2060 C CA . PHE B 1 160 ? 101.051 0.901 47.435 1.00 39.66 157 PHE B CA 1
ATOM 2061 C C . PHE B 1 160 ? 100.701 1.834 46.249 1.00 38.55 157 PHE B C 1
ATOM 2062 O O . PHE B 1 160 ? 101.059 1.542 45.106 1.00 39.29 157 PHE B O 1
ATOM 2070 N N . CYS B 1 161 ? 99.996 2.929 46.507 1.00 38.78 158 CYS B N 1
ATOM 2071 C CA . CYS B 1 161 ? 99.790 3.975 45.477 1.00 41.99 158 CYS B CA 1
ATOM 2072 C C . CYS B 1 161 ? 100.638 5.230 45.745 1.00 39.16 158 CYS B C 1
ATOM 2073 O O . CYS B 1 161 ? 100.499 5.888 46.768 1.00 38.14 158 CYS B O 1
ATOM 2076 N N . TYR B 1 162 ? 101.507 5.520 44.789 1.00 40.14 159 TYR B N 1
ATOM 2077 C CA . TYR B 1 162 ? 102.418 6.671 44.815 1.00 41.98 159 TYR B CA 1
ATOM 2078 C C . TYR B 1 162 ? 101.661 7.971 44.528 1.00 41.84 159 TYR B C 1
ATOM 2079 O O . TYR B 1 162 ? 100.972 8.078 43.528 1.00 40.13 159 TYR B O 1
ATOM 2088 N N . GLN B 1 163 ? 101.761 8.929 45.436 1.00 41.50 160 GLN B N 1
ATOM 2089 C CA . GLN B 1 163 ? 101.041 10.193 45.298 1.00 45.50 160 GLN B CA 1
ATOM 2090 C C . GLN B 1 163 ? 101.850 11.269 44.544 1.00 44.74 160 GLN B C 1
ATOM 2091 O O . GLN B 1 163 ? 101.458 11.680 43.464 1.00 48.80 160 GLN B O 1
ATOM 2097 N N . HIS B 1 164 ? 102.976 11.706 45.111 1.00 44.60 161 HIS B N 1
ATOM 2098 C CA . HIS B 1 164 ? 103.802 12.787 44.579 1.00 43.15 161 HIS B CA 1
ATOM 2099 C C . HIS B 1 164 ? 105.070 12.817 45.412 1.00 46.31 161 HIS B C 1
ATOM 2100 O O . HIS B 1 164 ? 105.094 12.229 46.510 1.00 47.06 161 HIS B O 1
ATOM 2107 N N . THR B 1 165 ? 106.099 13.476 44.872 1.00 46.05 162 THR B N 1
ATOM 2108 C CA . THR B 1 165 ? 107.390 13.604 45.514 1.00 47.05 162 THR B CA 1
ATOM 2109 C C . THR B 1 165 ? 107.316 14.728 46.506 1.00 49.83 162 THR B C 1
ATOM 2110 O O . THR B 1 165 ? 106.481 15.593 46.396 1.00 49.18 162 THR B O 1
ATOM 2114 N N . ILE B 1 166 ? 108.066 14.767 47.517 1.00 53.65 163 ILE B N 1
ATOM 2115 C CA . ILE B 1 166 ? 108.092 15.809 48.508 1.00 54.81 163 ILE B CA 1
ATOM 2116 C C . ILE B 1 166 ? 109.577 16.203 48.684 1.00 56.52 163 ILE B C 1
ATOM 2117 O O . ILE B 1 166 ? 110.399 15.352 49.001 1.00 55.71 163 ILE B O 1
ATOM 2122 N N . ASP B 1 167 ? 110.094 17.109 48.968 1.00 53.20 164 ASP B N 1
ATOM 2123 C CA . ASP B 1 167 ? 111.466 17.442 49.373 1.00 58.27 164 ASP B CA 1
ATOM 2124 C C . ASP B 1 167 ? 111.475 17.638 50.877 1.00 53.67 164 ASP B C 1
ATOM 2125 O O . ASP B 1 167 ? 110.984 18.641 51.354 1.00 53.74 164 ASP B O 1
ATOM 2130 N N . MET B 1 168 ? 112.073 16.691 51.594 1.00 53.09 165 MET B N 1
ATOM 2131 C CA . MET B 1 168 ? 112.165 16.703 53.049 1.00 53.64 165 MET B CA 1
ATOM 2132 C C . MET B 1 168 ? 113.500 17.251 53.552 1.00 53.05 165 MET B C 1
ATOM 2133 O O . MET B 1 168 ? 113.824 17.105 54.728 1.00 54.52 165 MET B O 1
ATOM 2138 N N . GLY B 1 169 ? 114.290 17.863 52.673 1.00 54.50 166 GLY B N 1
ATOM 2139 C CA . GLY B 1 169 ? 115.544 18.515 53.070 1.00 56.25 166 GLY B CA 1
ATOM 2140 C C . GLY B 1 169 ? 116.669 17.539 52.917 1.00 56.77 166 GLY B C 1
ATOM 2141 O O . GLY B 1 169 ? 117.488 17.672 52.008 1.00 57.64 166 GLY B O 1
ATOM 2142 N N . HIS B 1 170 ? 116.692 16.527 53.783 1.00 59.84 167 HIS B N 1
ATOM 2143 C CA . HIS B 1 170 ? 117.726 15.441 53.683 1.00 56.56 167 HIS B CA 1
ATOM 2144 C C . HIS B 1 170 ? 117.570 14.535 52.450 1.00 59.03 167 HIS B C 1
ATOM 2145 O O . HIS B 1 170 ? 118.544 13.840 52.038 1.00 60.29 167 HIS B O 1
ATOM 2152 N N . LYS B 1 171 ? 116.378 14.522 51.846 1.00 55.48 168 LYS B N 1
ATOM 2153 C CA . LYS B 1 171 ? 116.147 13.680 50.651 1.00 51.92 168 LYS B CA 1
ATOM 2154 C C . LYS B 1 171 ? 114.903 14.175 49.974 1.00 48.22 168 LYS B C 1
ATOM 2155 O O . LYS B 1 171 ? 114.046 14.811 50.608 1.00 47.05 168 LYS B O 1
ATOM 2161 N N . THR B 1 172 ? 114.813 13.852 48.691 1.00 47.62 169 THR B N 1
ATOM 2162 C CA . THR B 1 172 ? 113.551 13.834 47.974 1.00 45.93 169 THR B CA 1
ATOM 2163 C C . THR B 1 172 ? 112.945 12.430 48.111 1.00 46.73 169 THR B C 1
ATOM 2164 O O . THR B 1 172 ? 113.583 11.430 47.760 1.00 45.43 169 THR B O 1
ATOM 2168 N N . ALA B 1 173 ? 111.720 12.383 48.623 1.00 47.83 170 ALA B N 1
ATOM 2169 C CA . ALA B 1 173 ? 110.951 11.126 48.815 1.00 45.25 170 ALA B CA 1
ATOM 2170 C C . ALA B 1 173 ? 109.721 11.103 47.950 1.00 44.91 170 ALA B C 1
ATOM 2171 O O . ALA B 1 173 ? 109.202 12.147 47.548 1.00 44.40 170 ALA B O 1
ATOM 2173 N N . TRP B 1 174 ? 109.214 9.889 47.731 1.00 46.55 171 TRP B N 1
ATOM 2174 C CA . TRP B 1 174 ? 107.825 9.683 47.289 1.00 43.47 171 TRP B CA 1
ATOM 2175 C C . TRP B 1 174 ? 106.929 9.479 48.503 1.00 42.40 171 TRP B C 1
ATOM 2176 O O . TRP B 1 174 ? 107.286 8.745 49.410 1.00 46.13 171 TRP B O 1
ATOM 2187 N N . LEU B 1 175 ? 105.809 10.171 48.552 1.00 41.18 172 LEU B N 1
ATOM 2188 C CA . LEU B 1 175 ? 104.725 9.832 49.454 1.00 42.69 172 LEU B CA 1
ATOM 2189 C C . LEU B 1 175 ? 103.798 8.735 48.791 1.00 45.38 172 LEU B C 1
ATOM 2190 O O . LEU B 1 175 ? 103.318 8.879 47.648 1.00 43.64 172 LEU B O 1
ATOM 2195 N N . ALA B 1 176 ? 103.543 7.668 49.539 1.00 42.12 173 ALA B N 1
ATOM 2196 C CA . ALA B 1 176 ? 102.842 6.493 49.039 1.00 42.09 173 ALA B CA 1
ATOM 2197 C C . ALA B 1 176 ? 102.002 5.892 50.123 1.00 41.24 173 ALA B C 1
ATOM 2198 O O . ALA B 1 176 ? 102.428 5.851 51.258 1.00 44.55 173 ALA B O 1
ATOM 2200 N N . PHE B 1 177 ? 100.811 5.427 49.768 1.00 43.17 174 PHE B N 1
ATOM 2201 C CA . PHE B 1 177 ? 99.857 4.879 50.729 1.00 45.50 174 PHE B CA 1
ATOM 2202 C C . PHE B 1 177 ? 99.515 3.420 50.427 1.00 44.72 174 PHE B C 1
ATOM 2203 O O . PHE B 1 177 ? 99.558 3.010 49.282 1.00 40.12 174 PHE B O 1
ATOM 2211 N N . CYS B 1 178 ? 99.109 2.687 51.460 1.00 44.82 175 CYS B N 1
ATOM 2212 C CA . CYS B 1 178 ? 98.489 1.360 51.314 1.00 48.69 175 CYS B CA 1
ATOM 2213 C C . CYS B 1 178 ? 97.366 1.127 52.309 1.00 45.50 175 CYS B C 1
ATOM 2214 O O . CYS B 1 178 ? 97.540 1.351 53.517 1.00 50.88 175 CYS B O 1
ATOM 2217 N N . GLN B 1 179 ? 96.224 0.695 51.813 1.00 43.16 176 GLN B N 1
ATOM 2218 C CA . GLN B 1 179 ? 95.144 0.181 52.660 1.00 45.83 176 GLN B CA 1
ATOM 2219 C C . GLN B 1 179 ? 94.884 -1.287 52.354 1.00 43.86 176 GLN B C 1
ATOM 2220 O O . GLN B 1 179 ? 95.423 -1.840 51.384 1.00 41.93 176 GLN B O 1
ATOM 2226 N N . ARG B 1 180 ? 94.066 -1.911 53.203 1.00 48.23 177 ARG B N 1
ATOM 2227 C CA . ARG B 1 180 ? 93.881 -3.377 53.226 1.00 47.78 177 ARG B CA 1
ATOM 2228 C C . ARG B 1 180 ? 93.356 -3.935 51.880 1.00 45.97 177 ARG B C 1
ATOM 2229 O O . ARG B 1 180 ? 93.818 -4.971 51.385 1.00 41.03 177 ARG B O 1
ATOM 2237 N N . GLU B 1 181 ? 92.388 -3.218 51.318 1.00 44.02 178 GLU B N 1
ATOM 2238 C CA . GLU B 1 181 ? 91.712 -3.593 50.104 1.00 42.43 178 GLU B CA 1
ATOM 2239 C C . GLU B 1 181 ? 92.704 -4.012 49.008 1.00 40.00 178 GLU B C 1
ATOM 2240 O O . GLU B 1 181 ? 92.710 -5.139 48.549 1.00 36.97 178 GLU B O 1
ATOM 2246 N N . ASN B 1 182 ? 93.569 -3.093 48.611 1.00 39.12 179 ASN B N 1
ATOM 2247 C CA . ASN B 1 182 ? 94.529 -3.337 47.542 1.00 35.64 179 ASN B CA 1
ATOM 2248 C C . ASN B 1 182 ? 95.622 -4.309 47.985 1.00 34.04 179 ASN B C 1
ATOM 2249 O O . ASN B 1 182 ? 96.107 -5.091 47.180 1.00 33.53 179 ASN B O 1
ATOM 2254 N N . TYR B 1 183 ? 95.974 -4.279 49.261 1.00 34.71 180 TYR B N 1
ATOM 2255 C CA . TYR B 1 183 ? 96.930 -5.235 49.816 1.00 39.08 180 TYR B CA 1
ATOM 2256 C C . TYR B 1 183 ? 96.422 -6.700 49.760 1.00 40.41 180 TYR B C 1
ATOM 2257 O O . TYR B 1 183 ? 97.125 -7.578 49.276 1.00 35.92 180 TYR B O 1
ATOM 2266 N N . GLN B 1 184 ? 95.190 -6.927 50.224 1.00 44.57 181 GLN B N 1
ATOM 2267 C CA . GLN B 1 184 ? 94.581 -8.237 50.162 1.00 44.41 181 GLN B CA 1
ATOM 2268 C C . GLN B 1 184 ? 94.483 -8.702 48.704 1.00 43.98 181 GLN B C 1
ATOM 2269 O O . GLN B 1 184 ? 94.742 -9.880 48.411 1.00 42.33 181 GLN B O 1
ATOM 2275 N N . GLN B 1 185 ? 94.160 -7.787 47.776 1.00 41.47 182 GLN B N 1
ATOM 2276 C CA . GLN B 1 185 ? 94.112 -8.141 46.350 1.00 37.01 182 GLN B CA 1
ATOM 2277 C C . GLN B 1 185 ? 95.515 -8.549 45.836 1.00 37.37 182 GLN B C 1
ATOM 2278 O O . GLN B 1 185 ? 95.660 -9.476 45.084 1.00 35.16 182 GLN B O 1
ATOM 2284 N N . ALA B 1 186 ? 96.550 -7.842 46.242 1.00 39.82 183 ALA B N 1
ATOM 2285 C CA . ALA B 1 186 ? 97.890 -8.218 45.863 1.00 40.68 183 ALA B CA 1
ATOM 2286 C C . ALA B 1 186 ? 98.251 -9.584 46.444 1.00 39.52 183 ALA B C 1
ATOM 2287 O O . ALA B 1 186 ? 98.933 -10.341 45.807 1.00 38.96 183 ALA B O 1
ATOM 2289 N N . LEU B 1 187 ? 97.769 -9.899 47.631 1.00 39.98 184 LEU B N 1
ATOM 2290 C CA . LEU B 1 187 ? 97.988 -11.223 48.201 1.00 45.14 184 LEU B CA 1
ATOM 2291 C C . LEU B 1 187 ? 97.361 -12.312 47.347 1.00 45.02 184 LEU B C 1
ATOM 2292 O O . LEU B 1 187 ? 97.971 -13.384 47.179 1.00 39.98 184 LEU B O 1
ATOM 2297 N N . LEU B 1 188 ? 96.162 -12.040 46.810 1.00 42.69 185 LEU B N 1
ATOM 2298 C CA . LEU B 1 188 ? 95.528 -12.954 45.886 1.00 41.30 185 LEU B CA 1
ATOM 2299 C C . LEU B 1 188 ? 96.367 -13.116 44.621 1.00 41.11 185 LEU B C 1
ATOM 2300 O O . LEU B 1 188 ? 96.567 -14.248 44.165 1.00 45.86 185 LEU B O 1
ATOM 2305 N N . LYS B 1 189 ? 96.873 -12.026 44.066 1.00 40.37 186 LYS B N 1
ATOM 2306 C CA . LYS B 1 189 ? 97.783 -12.108 42.915 1.00 44.50 186 LYS B CA 1
ATOM 2307 C C . LYS B 1 189 ? 98.969 -13.072 43.189 1.00 47.29 186 LYS B C 1
ATOM 2308 O O . LYS B 1 189 ? 99.287 -13.950 42.372 1.00 45.50 186 LYS B O 1
ATOM 2314 N N . GLU B 1 190 ? 99.615 -12.879 44.344 1.00 48.16 187 GLU B N 1
ATOM 2315 C CA . GLU B 1 190 ? 100.746 -13.710 44.765 1.00 44.64 187 GLU B CA 1
ATOM 2316 C C . GLU B 1 190 ? 100.366 -15.198 44.826 1.00 46.90 187 GLU B C 1
ATOM 2317 O O . GLU B 1 190 ? 101.040 -16.013 44.250 1.00 44.24 187 GLU B O 1
ATOM 2323 N N . SER B 1 191 ? 99.248 -15.533 45.456 1.00 47.69 188 SER B N 1
ATOM 2324 C CA . SER B 1 191 ? 98.800 -16.924 45.499 1.00 49.36 188 SER B CA 1
ATOM 2325 C C . SER B 1 191 ? 98.434 -17.491 44.115 1.00 53.14 188 SER B C 1
ATOM 2326 O O . SER B 1 191 ? 98.625 -18.660 43.925 1.00 59.14 188 SER B O 1
ATOM 2329 N N . LEU B 1 192 ? 97.990 -16.694 43.134 1.00 52.53 189 LEU B N 1
ATOM 2330 C CA . LEU B 1 192 ? 97.757 -17.230 41.768 1.00 52.47 189 LEU B CA 1
ATOM 2331 C C . LEU B 1 192 ? 99.016 -17.584 40.939 1.00 61.40 189 LEU B C 1
ATOM 2332 O O . LEU B 1 192 ? 98.872 -18.036 39.793 1.00 59.66 189 LEU B O 1
ATOM 2337 N N . ASN B 1 193 ? 100.224 -17.343 41.475 1.00 68.08 190 ASN B N 1
ATOM 2338 C CA . ASN B 1 193 ? 101.496 -17.815 40.873 1.00 72.26 190 ASN B CA 1
ATOM 2339 C C . ASN B 1 193 ? 101.584 -17.494 39.364 1.00 78.66 190 ASN B C 1
ATOM 2340 O O . ASN B 1 193 ? 101.642 -18.415 38.556 1.00 82.29 190 ASN B O 1
ATOM 2345 N N . MET B 1 194 ? 101.588 -16.219 38.972 1.00 75.67 191 MET B N 1
ATOM 2346 C CA . MET B 1 194 ? 101.759 -15.850 37.534 1.00 80.19 191 MET B CA 1
ATOM 2347 C C . MET B 1 194 ? 102.960 -14.928 37.233 1.00 81.37 191 MET B C 1
ATOM 2348 O O . MET B 1 194 ? 104.086 -15.162 37.685 1.00 83.33 191 MET B O 1
ATOM 2353 N N . GLN C 1 201 ? 93.067 -23.642 44.389 1.00 88.03 198 GLN C N 1
ATOM 2354 C CA . GLN C 1 201 ? 91.597 -23.646 44.720 1.00 89.59 198 GLN C CA 1
ATOM 2355 C C . GLN C 1 201 ? 90.645 -23.755 43.502 1.00 89.93 198 GLN C C 1
ATOM 2356 O O . GLN C 1 201 ? 90.216 -22.739 42.920 1.00 81.98 198 GLN C O 1
ATOM 2362 N N . ALA C 1 202 ? 90.350 -25.014 43.144 1.00 84.86 199 ALA C N 1
ATOM 2363 C CA . ALA C 1 202 ? 89.392 -25.398 42.108 1.00 80.60 199 ALA C CA 1
ATOM 2364 C C . ALA C 1 202 ? 88.160 -26.084 42.765 1.00 86.88 199 ALA C C 1
ATOM 2365 O O . ALA C 1 202 ? 88.311 -27.097 43.444 1.00 85.35 199 ALA C O 1
ATOM 2367 N N . GLY C 1 203 ? 86.971 -25.463 42.617 1.00 93.18 200 GLY C N 1
ATOM 2368 C CA . GLY C 1 203 ? 85.671 -25.956 43.132 1.00 81.25 200 GLY C CA 1
ATOM 2369 C C . GLY C 1 203 ? 84.908 -25.004 44.064 1.00 79.62 200 GLY C C 1
ATOM 2370 O O . GLY C 1 203 ? 83.730 -24.714 43.868 1.00 81.50 200 GLY C O 1
ATOM 2371 N N . THR C 1 204 ? 85.601 -24.472 45.060 1.00 77.95 201 THR C N 1
ATOM 2372 C CA . THR C 1 204 ? 84.990 -24.205 46.362 1.00 71.46 201 THR C CA 1
ATOM 2373 C C . THR C 1 204 ? 83.997 -23.082 46.451 1.00 64.71 201 THR C C 1
ATOM 2374 O O . THR C 1 204 ? 83.013 -23.212 47.162 1.00 61.23 201 THR C O 1
ATOM 2378 N N . TRP C 1 205 ? 84.231 -21.972 45.766 1.00 71.82 202 TRP C N 1
ATOM 2379 C CA . TRP C 1 205 ? 83.337 -20.820 45.990 1.00 73.49 202 TRP C CA 1
ATOM 2380 C C . TRP C 1 205 ? 81.879 -20.940 45.453 1.00 64.83 202 TRP C C 1
ATOM 2381 O O . TRP C 1 205 ? 81.064 -20.089 45.775 1.00 69.84 202 TRP C O 1
ATOM 2392 N N . LEU C 1 206 ? 81.565 -21.984 44.686 1.00 58.14 203 LEU C N 1
ATOM 2393 C CA . LEU C 1 206 ? 80.211 -22.237 44.205 1.00 55.72 203 LEU C CA 1
ATOM 2394 C C . LEU C 1 206 ? 79.415 -22.983 45.255 1.00 59.38 203 LEU C C 1
ATOM 2395 O O . LEU C 1 206 ? 79.303 -24.196 45.212 1.00 64.67 203 LEU C O 1
ATOM 2400 N N . THR C 1 207 ? 78.834 -22.260 46.201 1.00 58.30 204 THR C N 1
ATOM 2401 C CA . THR C 1 207 ? 77.960 -22.877 47.191 1.00 54.52 204 THR C CA 1
ATOM 2402 C C . THR C 1 207 ? 76.504 -22.933 46.707 1.00 54.30 204 THR C C 1
ATOM 2403 O O . THR C 1 207 ? 76.095 -22.214 45.784 1.00 54.93 204 THR C O 1
ATOM 2407 N N . GLY C 1 208 ? 75.730 -23.795 47.342 1.00 50.89 205 GLY C N 1
ATOM 2408 C CA . GLY C 1 208 ? 74.341 -24.039 46.996 1.00 46.77 205 GLY C CA 1
ATOM 2409 C C . GLY C 1 208 ? 73.467 -22.825 47.148 1.00 44.50 205 GLY C C 1
ATOM 2410 O O . GLY C 1 208 ? 72.714 -22.497 46.232 1.00 43.56 205 GLY C O 1
ATOM 2411 N N . ASP C 1 209 ? 73.572 -22.158 48.290 1.00 44.43 206 ASP C N 1
ATOM 2412 C CA . ASP C 1 209 ? 72.732 -20.983 48.578 1.00 48.39 206 ASP C CA 1
ATOM 2413 C C . ASP C 1 209 ? 73.000 -19.840 47.633 1.00 47.09 206 ASP C C 1
ATOM 2414 O O . ASP C 1 209 ? 72.058 -19.243 47.127 1.00 41.76 206 ASP C O 1
ATOM 2419 N N . ASN C 1 210 ? 74.297 -19.557 47.414 1.00 47.58 207 ASN C N 1
ATOM 2420 C CA . ASN C 1 210 ? 74.713 -18.467 46.560 1.00 45.98 207 ASN C CA 1
ATOM 2421 C C . ASN C 1 210 ? 74.337 -18.743 45.102 1.00 43.76 207 ASN C C 1
ATOM 2422 O O . ASN C 1 210 ? 73.893 -17.818 44.392 1.00 41.82 207 ASN C O 1
ATOM 2427 N N . TRP C 1 211 ? 74.494 -19.999 44.669 1.00 38.74 208 TRP C N 1
ATOM 2428 C CA . TRP C 1 211 ? 74.099 -20.420 43.343 1.00 36.44 208 TRP C CA 1
ATOM 2429 C C . TRP C 1 211 ? 72.547 -20.240 43.088 1.00 39.94 208 TRP C C 1
ATOM 2430 O O . TRP C 1 211 ? 72.141 -19.727 42.027 1.00 36.23 208 TRP C O 1
ATOM 2441 N N . ALA C 1 212 ? 71.724 -20.698 44.025 1.00 37.88 209 ALA C N 1
ATOM 2442 C CA . ALA C 1 212 ? 70.237 -20.467 43.964 1.00 39.63 209 ALA C CA 1
ATOM 2443 C C . ALA C 1 212 ? 69.872 -18.976 43.892 1.00 35.89 209 ALA C C 1
ATOM 2444 O O . ALA C 1 212 ? 69.149 -18.571 43.049 1.00 36.04 209 ALA C O 1
ATOM 2446 N N . GLU C 1 213 ? 70.492 -18.147 44.712 1.00 40.06 210 GLU C N 1
ATOM 2447 C CA . GLU C 1 213 ? 70.277 -16.702 44.616 1.00 42.46 210 GLU C CA 1
ATOM 2448 C C . GLU C 1 213 ? 70.691 -16.081 43.246 1.00 40.04 210 GLU C C 1
ATOM 2449 O O . GLU C 1 213 ? 69.939 -15.323 42.683 1.00 40.34 210 GLU C O 1
ATOM 2455 N N . ALA C 1 214 ? 71.849 -16.449 42.702 1.00 37.79 211 ALA C N 1
ATOM 2456 C CA . ALA C 1 214 ? 72.277 -16.022 41.369 1.00 36.43 211 ALA C CA 1
ATOM 2457 C C . ALA C 1 214 ? 71.295 -16.407 40.262 1.00 35.13 211 ALA C C 1
ATOM 2458 O O . ALA C 1 214 ? 71.051 -15.624 39.336 1.00 34.58 211 ALA C O 1
ATOM 2460 N N . ASN C 1 215 ? 70.767 -17.622 40.345 1.00 34.69 212 ASN C N 1
ATOM 2461 C CA . ASN C 1 215 ? 69.767 -18.089 39.404 1.00 34.89 212 ASN C CA 1
ATOM 2462 C C . ASN C 1 215 ? 68.444 -17.317 39.558 1.00 32.44 212 ASN C C 1
ATOM 2463 O O . ASN C 1 215 ? 67.871 -16.940 38.576 1.00 32.96 212 ASN C O 1
ATOM 2468 N N . ARG C 1 216 ? 68.009 -17.098 40.793 1.00 34.34 213 ARG C N 1
ATOM 2469 C CA . ARG C 1 216 ? 66.794 -16.330 41.085 1.00 40.31 213 ARG C CA 1
ATOM 2470 C C . ARG C 1 216 ? 66.927 -14.899 40.509 1.00 41.48 213 ARG C C 1
ATOM 2471 O O . ARG C 1 216 ? 66.064 -14.454 39.739 1.00 40.21 213 ARG C O 1
ATOM 2479 N N . LEU C 1 217 ? 68.055 -14.245 40.792 1.00 37.94 214 LEU C N 1
ATOM 2480 C CA . LEU C 1 217 ? 68.306 -12.906 40.263 1.00 39.24 214 LEU C CA 1
ATOM 2481 C C . LEU C 1 217 ? 68.360 -12.848 38.766 1.00 36.21 214 LEU C C 1
ATOM 2482 O O . LEU C 1 217 ? 67.832 -11.912 38.155 1.00 35.71 214 LEU C O 1
ATOM 2487 N N . LEU C 1 218 ? 68.998 -13.833 38.143 1.00 37.51 215 LEU C N 1
ATOM 2488 C CA . LEU C 1 218 ? 69.105 -13.803 36.663 1.00 38.02 215 LEU C CA 1
ATOM 2489 C C . LEU C 1 218 ? 67.790 -14.073 35.930 1.00 38.70 215 LEU C C 1
ATOM 2490 O O . LEU C 1 218 ? 67.552 -13.518 34.867 1.00 36.32 215 LEU C O 1
ATOM 2495 N N . ILE C 1 219 ? 66.971 -14.957 36.486 1.00 41.62 216 ILE C N 1
ATOM 2496 C CA . ILE C 1 219 ? 65.612 -15.196 35.960 1.00 41.65 216 ILE C CA 1
ATOM 2497 C C . ILE C 1 219 ? 64.727 -13.950 36.145 1.00 39.54 216 ILE C C 1
ATOM 2498 O O . ILE C 1 219 ? 64.036 -13.548 35.199 1.00 42.42 216 ILE C O 1
ATOM 2503 N N . ARG C 1 220 ? 64.785 -13.329 37.305 1.00 37.65 217 ARG C N 1
ATOM 2504 C CA . ARG C 1 220 ? 64.068 -12.092 37.526 1.00 44.01 217 ARG C CA 1
ATOM 2505 C C . ARG C 1 220 ? 64.365 -11.060 36.449 1.00 46.96 217 ARG C C 1
ATOM 2506 O O . ARG C 1 220 ? 63.418 -10.410 35.932 1.00 41.75 217 ARG C O 1
ATOM 2514 N N . LYS C 1 221 ? 65.665 -10.866 36.174 1.00 42.10 218 LYS C N 1
ATOM 2515 C CA . LYS C 1 221 ? 66.099 -9.914 35.182 1.00 38.54 218 LYS C CA 1
ATOM 2516 C C . LYS C 1 221 ? 65.652 -10.335 33.820 1.00 40.64 218 LYS C C 1
ATOM 2517 O O . LYS C 1 221 ? 65.170 -9.500 33.046 1.00 41.71 218 LYS C O 1
ATOM 2523 N N . ALA C 1 222 ? 65.820 -11.623 33.506 1.00 39.12 219 ALA C N 1
ATOM 2524 C CA . ALA C 1 222 ? 65.432 -12.175 32.184 1.00 38.25 219 ALA C CA 1
ATOM 2525 C C . ALA C 1 222 ? 63.932 -12.031 31.878 1.00 37.57 219 ALA C C 1
ATOM 2526 O O . ALA C 1 222 ? 63.546 -11.730 30.764 1.00 36.15 219 ALA C O 1
ATOM 2528 N N . ILE C 1 223 ? 63.105 -12.270 32.879 1.00 39.92 220 ILE C N 1
ATOM 2529 C CA . ILE C 1 223 ? 61.667 -12.077 32.703 1.00 45.93 220 ILE C CA 1
ATOM 2530 C C . ILE C 1 223 ? 61.348 -10.569 32.452 1.00 45.35 220 ILE C C 1
ATOM 2531 O O . ILE C 1 223 ? 60.667 -10.241 31.448 1.00 40.88 220 ILE C O 1
ATOM 2536 N N . ALA C 1 224 ? 61.871 -9.692 33.320 1.00 41.33 221 ALA C N 1
ATOM 2537 C CA . ALA C 1 224 ? 61.676 -8.244 33.195 1.00 41.74 221 ALA C CA 1
ATOM 2538 C C . ALA C 1 224 ? 62.102 -7.750 31.862 1.00 40.53 221 ALA C C 1
ATOM 2539 O O . ALA C 1 224 ? 61.331 -7.059 31.229 1.00 44.85 221 ALA C O 1
ATOM 2541 N N . GLU C 1 225 ? 63.285 -8.127 31.396 1.00 41.73 222 GLU C N 1
ATOM 2542 C CA . GLU C 1 225 ? 63.821 -7.591 30.132 1.00 43.52 222 GLU C CA 1
ATOM 2543 C C . GLU C 1 225 ? 63.285 -8.277 28.910 1.00 44.69 222 GLU C C 1
ATOM 2544 O O . GLU C 1 225 ? 63.075 -7.612 27.882 1.00 44.64 222 GLU C O 1
ATOM 2550 N N . PHE C 1 226 ? 63.128 -9.603 28.956 1.00 42.81 223 PHE C N 1
ATOM 2551 C CA . PHE C 1 226 ? 62.422 -10.249 27.848 1.00 42.40 223 PHE C CA 1
ATOM 2552 C C . PHE C 1 226 ? 60.971 -9.712 27.712 1.00 40.45 223 PHE C C 1
ATOM 2553 O O . PHE C 1 226 ? 60.508 -9.492 26.605 1.00 42.63 223 PHE C O 1
ATOM 2561 N N . ALA C 1 227 ? 60.307 -9.413 28.818 1.00 40.74 224 ALA C N 1
ATOM 2562 C CA . ALA C 1 227 ? 58.959 -8.818 28.761 1.00 43.17 224 ALA C CA 1
ATOM 2563 C C . ALA C 1 227 ? 58.947 -7.427 28.177 1.00 45.83 224 ALA C C 1
ATOM 2564 O O . ALA C 1 227 ? 58.218 -7.189 27.223 1.00 43.84 224 ALA C O 1
ATOM 2566 N N . HIS C 1 228 ? 59.808 -6.543 28.689 1.00 45.23 225 HIS C N 1
ATOM 2567 C CA . HIS C 1 228 ? 60.040 -5.239 28.088 1.00 43.78 225 HIS C CA 1
ATOM 2568 C C . HIS C 1 228 ? 60.239 -5.282 26.600 1.00 43.72 225 HIS C C 1
ATOM 2569 O O . HIS C 1 228 ? 59.771 -4.393 25.905 1.00 47.50 225 HIS C O 1
ATOM 2576 N N . GLU C 1 229 ? 60.944 -6.289 26.117 1.00 44.24 226 GLU C N 1
ATOM 2577 C CA . GLU C 1 229 ? 61.213 -6.496 24.689 1.00 45.26 226 GLU C CA 1
ATOM 2578 C C . GLU C 1 229 ? 60.126 -7.290 23.947 1.00 45.74 226 GLU C C 1
ATOM 2579 O O . GLU C 1 229 ? 60.303 -7.586 22.758 1.00 45.21 226 GLU C O 1
ATOM 2585 N N . LYS C 1 230 ? 59.048 -7.644 24.658 1.00 44.51 227 LYS C N 1
ATOM 2586 C CA . LYS C 1 230 ? 57.953 -8.492 24.138 1.00 50.50 227 LYS C CA 1
ATOM 2587 C C . LYS C 1 230 ? 58.391 -9.847 23.519 1.00 53.86 227 LYS C C 1
ATOM 2588 O O . LYS C 1 230 ? 57.717 -10.391 22.627 1.00 55.08 227 LYS C O 1
ATOM 2594 N N . ILE C 1 231 ? 59.523 -10.386 23.979 1.00 51.66 228 ILE C N 1
ATOM 2595 C CA . ILE C 1 231 ? 59.907 -11.739 23.674 1.00 47.14 228 ILE C CA 1
ATOM 2596 C C . ILE C 1 231 ? 58.965 -12.664 24.435 1.00 48.94 228 ILE C C 1
ATOM 2597 O O . ILE C 1 231 ? 58.575 -13.721 23.972 1.00 50.32 228 ILE C O 1
ATOM 2602 N N . VAL C 1 232 ? 58.577 -12.269 25.610 1.00 48.65 229 VAL C N 1
ATOM 2603 C CA . VAL C 1 232 ? 57.719 -13.080 26.409 1.00 49.83 229 VAL C CA 1
ATOM 2604 C C . VAL C 1 232 ? 56.639 -12.128 26.957 1.00 50.11 229 VAL C C 1
ATOM 2605 O O . VAL C 1 232 ? 56.888 -10.943 27.082 1.00 48.57 229 VAL C O 1
ATOM 2609 N N . THR C 1 233 ? 55.452 -12.655 27.276 1.00 52.09 230 THR C N 1
ATOM 2610 C CA . THR C 1 233 ? 54.283 -11.863 27.706 1.00 52.71 230 THR C CA 1
ATOM 2611 C C . THR C 1 233 ? 53.645 -12.490 28.943 1.00 52.16 230 THR C C 1
ATOM 2612 O O . THR C 1 233 ? 52.968 -13.491 28.850 1.00 58.41 230 THR C O 1
ATOM 2616 N N . PRO C 1 234 ? 53.930 -11.967 30.122 1.00 48.50 231 PRO C N 1
ATOM 2617 C CA . PRO C 1 234 ? 53.259 -12.462 31.311 1.00 53.31 231 PRO C CA 1
ATOM 2618 C C . PRO C 1 234 ? 51.812 -11.998 31.332 1.00 55.44 231 PRO C C 1
ATOM 2619 O O . PRO C 1 234 ? 51.486 -11.017 30.667 1.00 51.46 231 PRO C O 1
ATOM 2623 N N . ALA C 1 235 ? 51.020 -12.663 32.179 1.00 56.89 232 ALA C N 1
ATOM 2624 C CA . ALA C 1 235 ? 49.585 -12.392 32.372 1.00 60.87 232 ALA C CA 1
ATOM 2625 C C . ALA C 1 235 ? 49.287 -12.170 33.853 1.00 62.41 232 ALA C C 1
ATOM 2626 O O . ALA C 1 235 ? 49.905 -12.816 34.707 1.00 57.71 232 ALA C O 1
ATOM 2628 N N . GLU C 1 236 ? 48.359 -11.257 34.165 1.00 59.92 233 GLU C N 1
ATOM 2629 C CA . GLU C 1 236 ? 47.963 -11.039 35.559 1.00 58.91 233 GLU C CA 1
ATOM 2630 C C . GLU C 1 236 ? 47.211 -12.243 36.074 1.00 58.49 233 GLU C C 1
ATOM 2631 O O . GLU C 1 236 ? 46.708 -13.037 35.302 1.00 64.03 233 GLU C O 1
ATOM 2637 N N . CYS C 1 237 ? 47.164 -12.395 37.384 1.00 62.51 234 CYS C N 1
ATOM 2638 C CA . CYS C 1 237 ? 46.327 -13.412 38.013 1.00 69.98 234 CYS C CA 1
ATOM 2639 C C . CYS C 1 237 ? 45.856 -12.903 39.389 1.00 72.70 234 CYS C C 1
ATOM 2640 O O . CYS C 1 237 ? 45.913 -11.686 39.657 1.00 67.75 234 CYS C O 1
ATOM 2643 N N . ALA C 1 238 ? 45.300 -13.799 40.215 1.00 81.56 235 ALA C N 1
ATOM 2644 C CA . ALA C 1 238 ? 44.710 -13.399 41.506 1.00 87.20 235 ALA C CA 1
ATOM 2645 C C . ALA C 1 238 ? 45.827 -13.158 42.515 1.00 92.72 235 ALA C C 1
ATOM 2646 O O . ALA C 1 238 ? 46.959 -13.647 42.341 1.00 88.56 235 ALA C O 1
ATOM 2648 N N . HIS C 1 239 ? 45.493 -12.386 43.551 1.00 93.47 236 HIS C N 1
ATOM 2649 C CA . HIS C 1 239 ? 46.410 -12.059 44.655 1.00 94.26 236 HIS C CA 1
ATOM 2650 C C . HIS C 1 239 ? 47.598 -11.122 44.198 1.00 98.87 236 HIS C C 1
ATOM 2651 O O . HIS C 1 239 ? 48.752 -11.280 44.678 1.00 100.47 236 HIS C O 1
ATOM 2658 N N . GLY C 1 240 ? 47.304 -10.162 43.284 1.00 88.96 237 GLY C N 1
ATOM 2659 C CA . GLY C 1 240 ? 48.281 -9.142 42.765 1.00 86.64 237 GLY C CA 1
ATOM 2660 C C . GLY C 1 240 ? 49.517 -9.676 42.007 1.00 81.20 237 GLY C C 1
ATOM 2661 O O . GLY C 1 240 ? 50.571 -9.024 41.959 1.00 84.28 237 GLY C O 1
ATOM 2662 N N . ARG C 1 241 ? 49.371 -10.844 41.388 1.00 69.72 238 ARG C N 1
ATOM 2663 C CA . ARG C 1 241 ? 50.486 -11.589 40.847 1.00 64.15 238 ARG C CA 1
ATOM 2664 C C . ARG C 1 241 ? 50.424 -11.592 39.348 1.00 65.27 238 ARG C C 1
ATOM 2665 O O . ARG C 1 241 ? 49.428 -11.205 38.743 1.00 66.40 238 ARG C O 1
ATOM 2673 N N . TYR C 1 242 ? 51.525 -12.048 38.760 1.00 61.41 239 TYR C N 1
ATOM 2674 C CA . TYR C 1 242 ? 51.639 -12.359 37.342 1.00 53.63 239 TYR C CA 1
ATOM 2675 C C . TYR C 1 242 ? 52.084 -13.807 37.199 1.00 52.23 239 TYR C C 1
ATOM 2676 O O . TYR C 1 242 ? 52.691 -14.393 38.112 1.00 53.11 239 TYR C O 1
ATOM 2685 N N . SER C 1 243 ? 51.762 -14.395 36.066 1.00 47.86 240 SER C N 1
ATOM 2686 C CA . SER C 1 243 ? 52.138 -15.751 35.780 1.00 49.14 240 SER C CA 1
ATOM 2687 C C . SER C 1 243 ? 52.789 -15.752 34.432 1.00 44.89 240 SER C C 1
ATOM 2688 O O . SER C 1 243 ? 52.425 -14.977 33.551 1.00 43.69 240 SER C O 1
ATOM 2691 N N . LEU C 1 244 ? 53.720 -16.669 34.251 1.00 45.22 241 LEU C N 1
ATOM 2692 C CA . LEU C 1 244 ? 54.373 -16.806 32.962 1.00 49.78 241 LEU C CA 1
ATOM 2693 C C . LEU C 1 244 ? 54.476 -18.302 32.591 1.00 51.00 241 LEU C C 1
ATOM 2694 O O . LEU C 1 244 ? 55.146 -19.124 33.280 1.00 49.74 241 LEU C O 1
ATOM 2699 N N . ALA C 1 245 ? 53.775 -18.650 31.534 1.00 48.43 242 ALA C N 1
ATOM 2700 C CA . ALA C 1 245 ? 53.580 -20.046 31.187 1.00 52.68 242 ALA C CA 1
ATOM 2701 C C . ALA C 1 245 ? 54.687 -20.355 30.268 1.00 51.75 242 ALA C C 1
ATOM 2702 O O . ALA C 1 245 ? 55.005 -19.531 29.420 1.00 49.02 242 ALA C O 1
ATOM 2704 N N . VAL C 1 246 ? 55.239 -21.562 30.395 1.00 54.13 243 VAL C N 1
ATOM 2705 C CA . VAL C 1 246 ? 56.185 -22.085 29.420 1.00 53.38 243 VAL C CA 1
ATOM 2706 C C . VAL C 1 246 ? 55.366 -22.716 28.269 1.00 60.50 243 VAL C C 1
ATOM 2707 O O . VAL C 1 246 ? 54.551 -23.612 28.519 1.00 59.78 243 VAL C O 1
ATOM 2711 N N . PRO C 1 247 ? 55.607 -22.301 27.005 1.00 67.45 244 PRO C N 1
ATOM 2712 C CA . PRO C 1 247 ? 54.802 -22.817 25.888 1.00 72.53 244 PRO C CA 1
ATOM 2713 C C . PRO C 1 247 ? 54.934 -24.331 25.650 1.00 75.22 244 PRO C C 1
ATOM 2714 O O . PRO C 1 247 ? 56.022 -24.893 25.822 1.00 71.88 244 PRO C O 1
ATOM 2718 N N . GLY C 1 248 ? 53.818 -24.958 25.239 1.00 72.80 245 GLY C N 1
ATOM 2719 C CA . GLY C 1 248 ? 53.721 -26.404 25.087 1.00 67.83 245 GLY C CA 1
ATOM 2720 C C . GLY C 1 248 ? 54.052 -27.148 26.361 1.00 67.08 245 GLY C C 1
ATOM 2721 O O . GLY C 1 248 ? 54.729 -28.167 26.307 1.00 74.42 245 GLY C O 1
ATOM 2722 N N . SER C 1 249 ? 53.571 -26.599 27.770 1.00 63.14 246 SER C N 1
ATOM 2723 C CA . SER C 1 249 ? 54.023 -27.119 29.073 1.00 58.34 246 SER C CA 1
ATOM 2724 C C . SER C 1 249 ? 53.015 -26.919 30.177 1.00 54.26 246 SER C C 1
ATOM 2725 O O . SER C 1 249 ? 52.097 -26.175 30.021 1.00 58.70 246 SER C O 1
ATOM 2728 N N . GLU C 1 250 ? 53.192 -27.568 31.071 1.00 59.54 247 GLU C N 1
ATOM 2729 C CA . GLU C 1 250 ? 52.465 -27.226 32.307 1.00 57.65 247 GLU C CA 1
ATOM 2730 C C . GLU C 1 250 ? 53.269 -26.398 33.303 1.00 59.80 247 GLU C C 1
ATOM 2731 O O . GLU C 1 250 ? 52.772 -26.086 34.389 1.00 61.09 247 GLU C O 1
ATOM 2737 N N . THR C 1 251 ? 54.506 -26.043 32.959 1.00 59.13 248 THR C N 1
ATOM 2738 C CA . THR C 1 251 ? 55.391 -25.281 33.862 1.00 54.34 248 THR C CA 1
ATOM 2739 C C . THR C 1 251 ? 54.961 -23.831 33.838 1.00 49.95 248 THR C C 1
ATOM 2740 O O . THR C 1 251 ? 54.719 -23.281 32.761 1.00 45.76 248 THR C O 1
ATOM 2744 N N . GLU C 1 252 ? 54.890 -23.214 35.024 1.00 49.60 249 GLU C N 1
ATOM 2745 C CA . GLU C 1 252 ? 54.655 -21.792 35.083 1.00 50.78 249 GLU C CA 1
ATOM 2746 C C . GLU C 1 252 ? 55.474 -21.110 36.118 1.00 49.73 249 GLU C C 1
ATOM 2747 O O . GLU C 1 252 ? 55.659 -21.658 37.223 1.00 53.07 249 GLU C O 1
ATOM 2753 N N . TYR C 1 253 ? 55.904 -19.885 35.779 1.00 47.11 250 TYR C N 1
ATOM 2754 C CA . TYR C 1 253 ? 56.553 -18.970 36.744 1.00 45.98 250 TYR C CA 1
ATOM 2755 C C . TYR C 1 253 ? 55.517 -18.001 37.265 1.00 44.28 250 TYR C C 1
ATOM 2756 O O . TYR C 1 253 ? 54.710 -17.511 36.506 1.00 47.52 250 TYR C O 1
ATOM 2765 N N . GLN C 1 254 ? 55.526 -17.733 38.562 1.00 49.20 251 GLN C N 1
ATOM 2766 C CA . GLN C 1 254 ? 54.718 -16.675 39.141 1.00 50.22 251 GLN C CA 1
ATOM 2767 C C . GLN C 1 254 ? 55.557 -15.635 39.866 1.00 48.96 251 GLN C C 1
ATOM 2768 O O . GLN C 1 254 ? 56.640 -15.922 40.384 1.00 44.94 251 GLN C O 1
ATOM 2774 N N . PHE C 1 255 ? 55.024 -14.413 39.892 1.00 48.53 252 PHE C N 1
ATOM 2775 C CA . PHE C 1 255 ? 55.685 -13.317 40.562 1.00 46.62 252 PHE C CA 1
ATOM 2776 C C . PHE C 1 255 ? 54.768 -12.104 40.742 1.00 47.69 252 PHE C C 1
ATOM 2777 O O . PHE C 1 255 ? 53.772 -11.982 40.029 1.00 44.50 252 PHE C O 1
ATOM 2785 N N . THR C 1 256 ? 55.166 -11.217 41.673 1.00 48.26 253 THR C N 1
ATOM 2786 C CA . THR C 1 256 ? 54.661 -9.867 41.821 1.00 45.36 253 THR C CA 1
ATOM 2787 C C . THR C 1 256 ? 55.597 -8.834 41.141 1.00 50.10 253 THR C C 1
ATOM 2788 O O . THR C 1 256 ? 56.828 -8.941 41.173 1.00 49.23 253 THR C O 1
ATOM 2792 N N . ALA C 1 257 ? 54.986 -7.797 40.574 1.00 50.73 254 ALA C N 1
ATOM 2793 C CA . ALA C 1 257 ? 55.675 -6.750 39.859 1.00 49.43 254 ALA C CA 1
ATOM 2794 C C . ALA C 1 257 ? 54.856 -5.446 39.805 1.00 52.26 254 ALA C C 1
ATOM 2795 O O . ALA C 1 257 ? 53.630 -5.498 39.643 1.00 50.82 254 ALA C O 1
ATOM 2797 N N . SER C 1 258 ? 55.534 -4.294 39.904 1.00 51.20 255 SER C N 1
ATOM 2798 C CA . SER C 1 258 ? 54.966 -2.997 39.466 1.00 48.45 255 SER C CA 1
ATOM 2799 C C . SER C 1 258 ? 55.383 -2.818 38.058 1.00 51.27 255 SER C C 1
ATOM 2800 O O . SER C 1 258 ? 56.451 -3.294 37.671 1.00 50.99 255 SER C O 1
ATOM 2803 N N . ARG C 1 259 ? 54.531 -2.160 37.277 1.00 50.55 256 ARG C N 1
ATOM 2804 C CA . ARG C 1 259 ? 54.808 -1.843 35.881 1.00 50.82 256 ARG C CA 1
ATOM 2805 C C . ARG C 1 259 ? 54.952 -0.348 35.819 1.00 52.41 256 ARG C C 1
ATOM 2806 O O . ARG C 1 259 ? 54.068 0.364 36.307 1.00 57.36 256 ARG C O 1
ATOM 2814 N N . LEU C 1 260 ? 56.043 0.127 35.229 1.00 48.97 257 LEU C N 1
ATOM 2815 C CA . LEU C 1 260 ? 56.450 1.529 35.329 1.00 50.38 257 LEU C CA 1
ATOM 2816 C C . LEU C 1 260 ? 56.821 2.119 33.955 1.00 49.48 257 LEU C C 1
ATOM 2817 O O . LEU C 1 260 ? 56.639 1.485 32.895 1.00 49.28 257 LEU C O 1
ATOM 2822 N N . ALA C 1 261 ? 57.318 3.350 33.997 1.00 45.81 258 ALA C N 1
ATOM 2823 C CA . ALA C 1 261 ? 57.684 4.104 32.846 1.00 46.78 258 ALA C CA 1
ATOM 2824 C C . ALA C 1 261 ? 58.522 3.352 31.834 1.00 49.69 258 ALA C C 1
ATOM 2825 O O . ALA C 1 261 ? 59.496 2.651 32.193 1.00 51.76 258 ALA C O 1
ATOM 2827 N N . LEU C 1 262 ? 58.194 3.595 30.567 1.00 44.22 259 LEU C N 1
ATOM 2828 C CA . LEU C 1 262 ? 58.769 2.928 29.420 1.00 45.41 259 LEU C CA 1
ATOM 2829 C C . LEU C 1 262 ? 58.587 1.423 29.517 1.00 48.87 259 LEU C C 1
ATOM 2830 O O . LEU C 1 262 ? 59.522 0.660 29.222 1.00 49.98 259 LEU C O 1
ATOM 2835 N N . ASP C 1 263 ? 57.383 0.996 29.927 1.00 45.86 260 ASP C N 1
ATOM 2836 C CA . ASP C 1 263 ? 57.009 -0.424 29.974 1.00 46.46 260 ASP C CA 1
ATOM 2837 C C . ASP C 1 263 ? 58.134 -1.222 30.667 1.00 51.68 260 ASP C C 1
ATOM 2838 O O . ASP C 1 263 ? 58.777 -2.142 30.085 1.00 47.93 260 ASP C O 1
ATOM 2843 N N . HIS C 1 264 ? 58.415 -0.799 31.898 1.00 49.26 261 HIS C N 1
ATOM 2844 C CA . HIS C 1 264 ? 59.496 -1.400 32.644 1.00 50.24 261 HIS C CA 1
ATOM 2845 C C . HIS C 1 264 ? 58.835 -2.270 33.647 1.00 50.83 261 HIS C C 1
ATOM 2846 O O . HIS C 1 264 ? 57.871 -1.835 34.300 1.00 49.27 261 HIS C O 1
ATOM 2853 N N . TRP C 1 265 ? 59.373 -3.469 33.831 1.00 49.05 262 TRP C N 1
ATOM 2854 C CA . TRP C 1 265 ? 58.838 -4.399 34.827 1.00 49.99 262 TRP C CA 1
ATOM 2855 C C . TRP C 1 265 ? 59.751 -4.489 36.022 1.00 48.45 262 TRP C C 1
ATOM 2856 O O . TRP C 1 265 ? 60.884 -4.951 35.895 1.00 57.36 262 TRP C O 1
ATOM 2867 N N . GLU C 1 266 ? 59.273 -4.053 37.166 1.00 46.81 263 GLU C N 1
ATOM 2868 C CA . GLU C 1 266 ? 60.021 -4.096 38.387 1.00 50.80 263 GLU C CA 1
ATOM 2869 C C . GLU C 1 266 ? 59.522 -5.319 39.169 1.00 51.94 263 GLU C C 1
ATOM 2870 O O . GLU C 1 266 ? 58.530 -5.263 39.904 1.00 50.27 263 GLU C O 1
ATOM 2876 N N . ILE C 1 267 ? 60.224 -6.433 39.015 1.00 51.54 264 ILE C N 1
ATOM 2877 C CA . ILE C 1 267 ? 59.822 -7.686 39.642 1.00 47.84 264 ILE C CA 1
ATOM 2878 C C . ILE C 1 267 ? 60.477 -7.882 41.021 1.00 49.60 264 ILE C C 1
ATOM 2879 O O . ILE C 1 267 ? 61.679 -7.737 41.184 1.00 49.32 264 ILE C O 1
ATOM 2884 N N . ASP C 1 268 ? 59.683 -8.241 42.018 1.00 48.98 265 ASP C N 1
ATOM 2885 C CA . ASP C 1 268 ? 60.225 -8.545 43.326 1.00 50.19 265 ASP C CA 1
ATOM 2886 C C . ASP C 1 268 ? 60.859 -9.925 43.199 1.00 47.50 265 ASP C C 1
ATOM 2887 O O . ASP C 1 268 ? 60.199 -10.869 42.832 1.00 48.62 265 ASP C O 1
ATOM 2892 N N . ALA C 1 269 ? 62.143 -10.027 43.470 1.00 45.19 266 ALA C N 1
ATOM 2893 C CA . ALA C 1 269 ? 62.868 -11.274 43.226 1.00 47.51 266 ALA C CA 1
ATOM 2894 C C . ALA C 1 269 ? 62.429 -12.402 44.165 1.00 45.55 266 ALA C C 1
ATOM 2895 O O . ALA C 1 269 ? 62.358 -13.569 43.765 1.00 45.27 266 ALA C O 1
ATOM 2897 N N . ALA C 1 270 ? 62.189 -12.044 45.423 1.00 44.59 267 ALA C N 1
ATOM 2898 C CA . ALA C 1 270 ? 61.767 -13.005 46.440 1.00 48.39 267 ALA C CA 1
ATOM 2899 C C . ALA C 1 270 ? 60.353 -13.582 46.235 1.00 48.26 267 ALA C C 1
ATOM 2900 O O . ALA C 1 270 ? 60.053 -14.584 46.831 1.00 51.43 267 ALA C O 1
ATOM 2902 N N . SER C 1 271 ? 59.526 -12.952 45.413 1.00 46.12 268 SER C N 1
ATOM 2903 C CA . SER C 1 271 ? 58.214 -13.457 45.053 1.00 47.58 268 SER C CA 1
ATOM 2904 C C . SER C 1 271 ? 58.245 -14.527 43.959 1.00 51.66 268 SER C C 1
ATOM 2905 O O . SER C 1 271 ? 57.228 -15.193 43.730 1.00 53.44 268 SER C O 1
ATOM 2908 N N . LEU C 1 272 ? 59.094 -14.813 43.365 1.00 51.13 269 LEU C N 1
ATOM 2909 C CA . LEU C 1 272 ? 59.270 -15.538 42.074 1.00 47.34 269 LEU C CA 1
ATOM 2910 C C . LEU C 1 272 ? 59.292 -17.060 42.292 1.00 46.80 269 LEU C C 1
ATOM 2911 O O . LEU C 1 272 ? 60.018 -17.547 43.132 1.00 45.49 269 LEU C O 1
ATOM 2916 N N . THR C 1 273 ? 58.496 -17.747 41.749 1.00 49.00 270 THR C N 1
ATOM 2917 C CA . THR C 1 273 ? 58.284 -19.201 42.018 1.00 43.35 270 THR C CA 1
ATOM 2918 C C . THR C 1 273 ? 58.168 -19.916 40.690 1.00 45.47 270 THR C C 1
ATOM 2919 O O . THR C 1 273 ? 57.895 -19.311 39.654 1.00 46.68 270 THR C O 1
ATOM 2923 N N . LYS C 1 274 ? 58.401 -21.217 40.709 1.00 43.23 271 LYS C N 1
ATOM 2924 C CA . LYS C 1 274 ? 58.254 -22.045 39.514 1.00 44.08 271 LYS C CA 1
ATOM 2925 C C . LYS C 1 274 ? 57.524 -23.310 39.921 1.00 42.51 271 LYS C C 1
ATOM 2926 O O . LYS C 1 274 ? 57.832 -23.921 40.950 1.00 45.65 271 LYS C O 1
ATOM 2932 N N . GLN C 1 275 ? 56.580 -23.717 39.096 1.00 47.57 272 GLN C N 1
ATOM 2933 C CA . GLN C 1 275 ? 55.710 -24.880 39.406 1.00 46.49 272 GLN C CA 1
ATOM 2934 C C . GLN C 1 275 ? 55.526 -25.651 38.155 1.00 45.79 272 GLN C C 1
ATOM 2935 O O . GLN C 1 275 ? 55.470 -25.068 37.077 1.00 45.68 272 GLN C O 1
ATOM 2941 N N . GLU C 1 276 ? 55.392 -26.968 38.297 1.00 53.74 273 GLU C N 1
ATOM 2942 C CA . GLU C 1 276 ? 54.878 -27.847 37.213 1.00 53.66 273 GLU C CA 1
ATOM 2943 C C . GLU C 1 276 ? 53.777 -28.791 37.772 1.00 52.04 273 GLU C C 1
ATOM 2944 O O . GLU C 1 276 ? 54.071 -29.661 38.600 1.00 48.92 273 GLU C O 1
ATOM 2950 N N . ASN C 1 277 ? 52.528 -28.591 37.333 1.00 54.57 274 ASN C N 1
ATOM 2951 C CA . ASN C 1 277 ? 51.338 -29.303 37.865 1.00 48.63 274 ASN C CA 1
ATOM 2952 C C . ASN C 1 277 ? 51.291 -29.357 39.368 1.00 47.50 274 ASN C C 1
ATOM 2953 O O . ASN C 1 277 ? 51.091 -30.439 39.945 1.00 46.23 274 ASN C O 1
ATOM 2958 N N . GLY C 1 278 ? 51.552 -28.224 40.021 1.00 45.65 275 GLY C N 1
ATOM 2959 C CA . GLY C 1 278 ? 51.469 -28.118 41.483 1.00 41.53 275 GLY C CA 1
ATOM 2960 C C . GLY C 1 278 ? 52.728 -28.516 42.223 1.00 41.38 275 GLY C C 1
ATOM 2961 O O . GLY C 1 278 ? 52.824 -28.382 43.466 1.00 41.52 275 GLY C O 1
ATOM 2962 N N . HIS C 1 279 ? 53.726 -29.000 41.497 1.00 42.56 276 HIS C N 1
ATOM 2963 C CA . HIS C 1 279 ? 55.001 -29.348 42.136 1.00 42.11 276 HIS C CA 1
ATOM 2964 C C . HIS C 1 279 ? 55.980 -28.146 42.104 1.00 42.64 276 HIS C C 1
ATOM 2965 O O . HIS C 1 279 ? 56.369 -27.675 41.003 1.00 41.25 276 HIS C O 1
ATOM 2972 N N . PRO C 1 280 ? 56.376 -27.642 43.274 1.00 41.70 277 PRO C N 1
ATOM 2973 C CA . PRO C 1 280 ? 57.371 -26.564 43.245 1.00 44.23 277 PRO C CA 1
ATOM 2974 C C . PRO C 1 280 ? 58.745 -27.068 42.723 1.00 45.68 277 PRO C C 1
ATOM 2975 O O . PRO C 1 280 ? 59.184 -28.161 43.094 1.00 46.44 277 PRO C O 1
ATOM 2979 N N . LEU C 1 281 ? 59.350 -26.309 41.806 1.00 45.86 278 LEU C N 1
ATOM 2980 C CA . LEU C 1 281 ? 60.659 -26.636 41.233 1.00 46.09 278 LEU C CA 1
ATOM 2981 C C . LEU C 1 281 ? 61.638 -25.517 41.588 1.00 45.42 278 LEU C C 1
ATOM 2982 O O . LEU C 1 281 ? 61.240 -24.341 41.786 1.00 47.70 278 LEU C O 1
ATOM 2987 N N . ALA C 1 282 ? 62.914 -25.873 41.652 1.00 43.85 279 ALA C N 1
ATOM 2988 C CA . ALA C 1 282 ? 64.029 -24.908 41.809 1.00 43.00 279 ALA C CA 1
ATOM 2989 C C . ALA C 1 282 ? 64.157 -23.952 40.656 1.00 40.35 279 ALA C C 1
ATOM 2990 O O . ALA C 1 282 ? 64.002 -24.329 39.508 1.00 39.65 279 ALA C O 1
ATOM 2992 N N . LEU C 1 283 ? 64.482 -22.707 40.962 1.00 43.45 280 LEU C N 1
ATOM 2993 C CA . LEU C 1 283 ? 64.691 -21.721 39.920 1.00 42.25 280 LEU C CA 1
ATOM 2994 C C . LEU C 1 283 ? 66.081 -21.949 39.309 1.00 42.99 280 LEU C C 1
ATOM 2995 O O . LEU C 1 283 ? 67.035 -21.988 40.012 1.00 44.68 280 LEU C O 1
ATOM 3000 N N . ASP C 1 284 ? 66.157 -22.081 37.988 1.00 44.37 281 ASP C N 1
ATOM 3001 C CA . ASP C 1 284 ? 67.323 -22.533 37.258 1.00 40.63 281 ASP C CA 1
ATOM 3002 C C . ASP C 1 284 ? 67.359 -21.770 35.924 1.00 41.43 281 ASP C C 1
ATOM 3003 O O . ASP C 1 284 ? 66.566 -22.053 35.026 1.00 39.04 281 ASP C O 1
ATOM 3008 N N . ALA C 1 285 ? 68.282 -20.803 35.797 1.00 41.89 282 ALA C N 1
ATOM 3009 C CA . ALA C 1 285 ? 68.303 -19.864 34.683 1.00 41.19 282 ALA C CA 1
ATOM 3010 C C . ALA C 1 285 ? 68.628 -20.544 33.355 1.00 42.88 282 ALA C C 1
ATOM 3011 O O . ALA C 1 285 ? 68.141 -20.140 32.309 1.00 44.65 282 ALA C O 1
ATOM 3013 N N . LEU C 1 286 ? 69.483 -21.548 33.394 1.00 45.91 283 LEU C N 1
ATOM 3014 C CA . LEU C 1 286 ? 69.749 -22.360 32.206 1.00 52.28 283 LEU C CA 1
ATOM 3015 C C . LEU C 1 286 ? 68.463 -23.053 31.674 1.00 48.15 283 LEU C C 1
ATOM 3016 O O . LEU C 1 286 ? 68.181 -23.011 30.472 1.00 51.16 283 LEU C O 1
ATOM 3021 N N . GLN C 1 287 ? 67.679 -23.648 32.569 1.00 46.94 284 GLN C N 1
ATOM 3022 C CA . GLN C 1 287 ? 66.432 -24.331 32.174 1.00 48.10 284 GLN C CA 1
ATOM 3023 C C . GLN C 1 287 ? 65.471 -23.287 31.646 1.00 50.07 284 GLN C C 1
ATOM 3024 O O . GLN C 1 287 ? 64.892 -23.517 30.626 1.00 48.53 284 GLN C O 1
ATOM 3030 N N . PHE C 1 288 ? 65.369 -22.117 32.294 1.00 50.52 285 PHE C N 1
ATOM 3031 C CA . PHE C 1 288 ? 64.558 -21.001 31.759 1.00 49.31 285 PHE C CA 1
ATOM 3032 C C . PHE C 1 288 ? 64.834 -20.693 30.281 1.00 49.73 285 PHE C C 1
ATOM 3033 O O . PHE C 1 288 ? 63.888 -20.557 29.491 1.00 47.45 285 PHE C O 1
ATOM 3041 N N . ILE C 1 289 ? 66.104 -20.573 29.914 1.00 46.19 286 ILE C N 1
ATOM 3042 C CA . ILE C 1 289 ? 66.465 -20.228 28.542 1.00 48.62 286 ILE C CA 1
ATOM 3043 C C . ILE C 1 289 ? 66.032 -21.305 27.585 1.00 47.55 286 ILE C C 1
ATOM 3044 O O . ILE C 1 289 ? 65.479 -21.008 26.527 1.00 53.53 286 ILE C O 1
ATOM 3049 N N . THR C 1 290 ? 66.297 -22.551 27.941 1.00 48.41 287 THR C N 1
ATOM 3050 C CA . THR C 1 290 ? 65.976 -23.661 27.058 1.00 52.05 287 THR C CA 1
ATOM 3051 C C . THR C 1 290 ? 64.425 -23.860 26.997 1.00 52.36 287 THR C C 1
ATOM 3052 O O . THR C 1 290 ? 63.888 -24.023 25.906 1.00 53.57 287 THR C O 1
ATOM 3056 N N . GLU C 1 291 ? 63.733 -23.788 28.128 1.00 46.83 288 GLU C N 1
ATOM 3057 C CA . GLU C 1 291 ? 62.247 -23.761 28.152 1.00 52.65 288 GLU C CA 1
ATOM 3058 C C . GLU C 1 291 ? 61.602 -22.729 27.206 1.00 50.44 288 GLU C C 1
ATOM 3059 O O . GLU C 1 291 ? 60.574 -22.993 26.622 1.00 53.53 288 GLU C O 1
ATOM 3065 N N . PHE C 1 292 ? 62.178 -21.545 27.123 1.00 53.65 289 PHE C N 1
ATOM 3066 C CA . PHE C 1 292 ? 61.632 -20.445 26.290 1.00 56.54 289 PHE C CA 1
ATOM 3067 C C . PHE C 1 292 ? 62.374 -20.266 24.960 1.00 58.52 289 PHE C C 1
ATOM 3068 O O . PHE C 1 292 ? 62.110 -19.303 24.251 1.00 57.63 289 PHE C O 1
ATOM 3076 N N . ASN C 1 293 ? 63.267 -21.188 24.597 1.00 60.45 290 ASN C N 1
ATOM 3077 C CA . ASN C 1 293 ? 63.952 -21.073 23.319 1.00 61.87 290 ASN C CA 1
ATOM 3078 C C . ASN C 1 293 ? 63.025 -21.151 22.062 1.00 66.53 290 ASN C C 1
ATOM 3079 O O . ASN C 1 293 ? 63.405 -20.671 20.989 1.00 63.31 290 ASN C O 1
ATOM 3084 N N . GLU C 1 294 ? 61.827 -21.733 22.168 1.00 70.34 291 GLU C N 1
ATOM 3085 C CA . GLU C 1 294 ? 60.859 -21.686 21.035 1.00 77.42 291 GLU C CA 1
ATOM 3086 C C . GLU C 1 294 ? 60.413 -20.235 20.735 1.00 74.55 291 GLU C C 1
ATOM 3087 O O . GLU C 1 294 ? 60.275 -19.828 19.590 1.00 83.10 291 GLU C O 1
ATOM 3093 N N . VAL C 1 295 ? 60.204 -19.469 21.789 1.00 74.70 292 VAL C N 1
ATOM 3094 C CA . VAL C 1 295 ? 59.758 -18.083 21.696 1.00 77.49 292 VAL C CA 1
ATOM 3095 C C . VAL C 1 295 ? 60.942 -17.090 21.501 1.00 74.08 292 VAL C C 1
ATOM 3096 O O . VAL C 1 295 ? 60.865 -16.173 20.686 1.00 72.10 292 VAL C O 1
ATOM 3100 N N . ILE C 1 296 ? 62.022 -17.279 22.263 1.00 76.72 293 ILE C N 1
ATOM 3101 C CA . ILE C 1 296 ? 63.284 -16.533 22.081 1.00 73.57 293 ILE C CA 1
ATOM 3102 C C . ILE C 1 296 ? 63.859 -16.988 20.737 1.00 73.99 293 ILE C C 1
ATOM 3103 O O . ILE C 1 296 ? 63.677 -18.121 20.323 1.00 78.76 293 ILE C O 1
ATOM 3108 N N . GLY C 1 297 ? 64.554 -16.119 20.038 1.00 80.77 294 GLY C N 1
ATOM 3109 C CA . GLY C 1 297 ? 64.975 -16.461 18.680 1.00 82.57 294 GLY C CA 1
ATOM 3110 C C . GLY C 1 297 ? 66.359 -17.069 18.538 1.00 82.07 294 GLY C C 1
ATOM 3111 O O . GLY C 1 297 ? 67.050 -16.701 17.590 1.00 89.77 294 GLY C O 1
ATOM 3112 N N . ILE C 1 298 ? 66.784 -17.993 19.421 1.00 69.85 295 ILE C N 1
ATOM 3113 C CA . ILE C 1 298 ? 68.182 -18.484 19.343 1.00 63.45 295 ILE C CA 1
ATOM 3114 C C . ILE C 1 298 ? 68.318 -19.614 18.319 1.00 65.29 295 ILE C C 1
ATOM 3115 O O . ILE C 1 298 ? 67.770 -20.706 18.511 1.00 68.18 295 ILE C O 1
ATOM 3120 N N . PRO C 1 299 ? 69.080 -19.385 17.240 1.00 63.85 296 PRO C N 1
ATOM 3121 C CA . PRO C 1 299 ? 69.289 -20.520 16.356 1.00 65.30 296 PRO C CA 1
ATOM 3122 C C . PRO C 1 299 ? 69.916 -21.699 17.098 1.00 71.01 296 PRO C C 1
ATOM 3123 O O . PRO C 1 299 ? 70.812 -21.516 17.925 1.00 70.93 296 PRO C O 1
ATOM 3127 N N . GLN C 1 300 ? 69.454 -22.905 16.803 1.00 75.73 297 GLN C N 1
ATOM 3128 C CA . GLN C 1 300 ? 70.021 -24.145 17.391 1.00 72.25 297 GLN C CA 1
ATOM 3129 C C . GLN C 1 300 ? 71.578 -24.243 17.367 1.00 64.66 297 GLN C C 1
ATOM 3130 O O . GLN C 1 300 ? 72.179 -24.786 18.281 1.00 66.50 297 GLN C O 1
ATOM 3136 N N . ALA C 1 301 ? 72.205 -23.721 16.316 1.00 61.52 298 ALA C N 1
ATOM 3137 C CA . ALA C 1 301 ? 73.649 -23.763 16.137 1.00 59.50 298 ALA C CA 1
ATOM 3138 C C . ALA C 1 301 ? 74.421 -22.901 17.121 1.00 64.12 298 ALA C C 1
ATOM 3139 O O . ALA C 1 301 ? 75.624 -23.086 17.273 1.00 70.28 298 ALA C O 1
ATOM 3141 N N . LEU C 1 302 ? 73.751 -21.920 17.731 1.00 67.89 299 LEU C N 1
ATOM 3142 C CA . LEU C 1 302 ? 74.368 -20.991 18.705 1.00 67.33 299 LEU C CA 1
ATOM 3143 C C . LEU C 1 302 ? 73.820 -21.094 20.122 1.00 58.36 299 LEU C C 1
ATOM 3144 O O . LEU C 1 302 ? 74.287 -20.379 20.996 1.00 61.55 299 LEU C O 1
ATOM 3149 N N . LEU C 1 303 ? 72.831 -21.948 20.351 1.00 55.43 300 LEU C N 1
ATOM 3150 C CA . LEU C 1 303 ? 72.211 -22.098 21.672 1.00 53.59 300 LEU C CA 1
ATOM 3151 C C . LEU C 1 303 ? 73.236 -22.525 22.731 1.00 50.79 300 LEU C C 1
ATOM 3152 O O . LEU C 1 303 ? 73.278 -21.970 23.834 1.00 47.51 300 LEU C O 1
ATOM 3157 N N . ALA C 1 304 ? 74.090 -23.484 22.380 1.00 54.60 301 ALA C N 1
ATOM 3158 C CA . ALA C 1 304 ? 75.116 -24.004 23.311 1.00 55.63 301 ALA C CA 1
ATOM 3159 C C . ALA C 1 304 ? 76.094 -22.935 23.827 1.00 55.09 301 ALA C C 1
ATOM 3160 O O . ALA C 1 304 ? 76.402 -22.883 25.047 1.00 50.92 301 ALA C O 1
ATOM 3162 N N . THR C 1 305 ? 76.523 -22.078 22.906 1.00 49.72 302 THR C N 1
ATOM 3163 C CA . THR C 1 305 ? 77.401 -20.957 23.219 1.00 49.57 302 THR C CA 1
ATOM 3164 C C . THR C 1 305 ? 76.701 -20.001 24.183 1.00 48.92 302 THR C C 1
ATOM 3165 O O . THR C 1 305 ? 77.254 -19.640 25.197 1.00 49.68 302 THR C O 1
ATOM 3169 N N . TYR C 1 306 ? 75.455 -19.671 23.899 1.00 47.67 303 TYR C N 1
ATOM 3170 C CA . TYR C 1 306 ? 74.712 -18.725 24.701 1.00 45.99 303 TYR C CA 1
ATOM 3171 C C . TYR C 1 306 ? 74.488 -19.270 26.103 1.00 47.17 303 TYR C C 1
ATOM 3172 O O . TYR C 1 306 ? 74.570 -18.508 27.098 1.00 43.03 303 TYR C O 1
ATOM 3181 N N . MET C 1 307 ? 74.228 -20.577 26.192 1.00 42.67 304 MET C N 1
ATOM 3182 C CA . MET C 1 307 ? 74.016 -21.200 27.496 1.00 44.66 304 MET C CA 1
ATOM 3183 C C . MET C 1 307 ? 75.304 -21.117 28.313 1.00 41.89 304 MET C C 1
ATOM 3184 O O . MET C 1 307 ? 75.252 -20.992 29.525 1.00 39.09 304 MET C O 1
ATOM 3189 N N . GLU C 1 308 ? 76.446 -21.215 27.641 1.00 43.52 305 GLU C N 1
ATOM 3190 C CA . GLU C 1 308 ? 77.722 -21.138 28.311 1.00 47.79 305 GLU C CA 1
ATOM 3191 C C . GLU C 1 308 ? 78.012 -19.710 28.773 1.00 47.67 305 GLU C C 1
ATOM 3192 O O . GLU C 1 308 ? 78.500 -19.518 29.898 1.00 45.91 305 GLU C O 1
ATOM 3198 N N . GLU C 1 309 ? 77.610 -18.721 27.972 1.00 42.34 306 GLU C N 1
ATOM 3199 C CA . GLU C 1 309 ? 77.613 -17.349 28.441 1.00 44.58 306 GLU C CA 1
ATOM 3200 C C . GLU C 1 309 ? 76.691 -17.109 29.634 1.00 43.17 306 GLU C C 1
ATOM 3201 O O . GLU C 1 309 ? 77.083 -16.425 30.569 1.00 47.62 306 GLU C O 1
ATOM 3207 N N . ILE C 1 310 ? 75.494 -17.677 29.642 1.00 37.82 307 ILE C N 1
ATOM 3208 C CA . ILE C 1 310 ? 74.657 -17.614 30.819 1.00 38.64 307 ILE C CA 1
ATOM 3209 C C . ILE C 1 310 ? 75.348 -18.221 32.050 1.00 37.23 307 ILE C C 1
ATOM 3210 O O . ILE C 1 310 ? 75.345 -17.595 33.107 1.00 38.21 307 ILE C O 1
ATOM 3215 N N . SER C 1 311 ? 75.893 -19.437 31.950 1.00 37.39 308 SER C N 1
ATOM 3216 C CA . SER C 1 311 ? 76.492 -20.100 33.159 1.00 42.00 308 SER C CA 1
ATOM 3217 C C . SER C 1 311 ? 77.669 -19.256 33.695 1.00 41.68 308 SER C C 1
ATOM 3218 O O . SER C 1 311 ? 77.855 -19.094 34.915 1.00 35.36 308 SER C O 1
ATOM 3221 N N . SER C 1 312 ? 78.445 -18.708 32.748 1.00 40.64 309 SER C N 1
ATOM 3222 C CA . SER C 1 312 ? 79.570 -17.846 33.077 1.00 40.06 309 SER C CA 1
ATOM 3223 C C . SER C 1 312 ? 79.098 -16.576 33.812 1.00 40.00 309 SER C C 1
ATOM 3224 O O . SER C 1 312 ? 79.644 -16.222 34.837 1.00 37.30 309 SER C O 1
ATOM 3227 N N . THR C 1 313 ? 77.986 -15.983 33.366 1.00 39.67 310 THR C N 1
ATOM 3228 C CA . THR C 1 313 ? 77.412 -14.803 34.012 1.00 36.49 310 THR C CA 1
ATOM 3229 C C . THR C 1 313 ? 76.935 -15.171 35.415 1.00 34.44 310 THR C C 1
ATOM 3230 O O . THR C 1 313 ? 77.113 -14.397 36.364 1.00 34.82 310 THR C O 1
ATOM 3234 N N . LEU C 1 314 ? 76.342 -16.352 35.551 1.00 34.80 311 LEU C N 1
ATOM 3235 C CA . LEU C 1 314 ? 75.949 -16.869 36.873 1.00 36.47 311 LEU C CA 1
ATOM 3236 C C . LEU C 1 314 ? 77.150 -17.106 37.817 1.00 35.77 311 LEU C C 1
ATOM 3237 O O . LEU C 1 314 ? 77.098 -16.757 39.014 1.00 34.01 311 LEU C O 1
ATOM 3242 N N . CYS C 1 315 ? 78.214 -17.696 37.283 1.00 33.35 312 CYS C N 1
ATOM 3243 C CA . CYS C 1 315 ? 79.461 -17.798 38.062 1.00 39.72 312 CYS C CA 1
ATOM 3244 C C . CYS C 1 315 ? 79.997 -16.447 38.527 1.00 34.62 312 CYS C C 1
ATOM 3245 O O . CYS C 1 315 ? 80.341 -16.269 39.670 1.00 32.12 312 CYS C O 1
ATOM 3248 N N . SER C 1 316 ? 80.005 -15.480 37.631 1.00 38.08 313 SER C N 1
ATOM 3249 C CA . SER C 1 316 ? 80.424 -14.117 38.012 1.00 39.22 313 SER C CA 1
ATOM 3250 C C . SER C 1 316 ? 79.515 -13.602 39.115 1.00 39.09 313 SER C C 1
ATOM 3251 O O . SER C 1 316 ? 79.968 -13.025 40.112 1.00 37.76 313 SER C O 1
ATOM 3254 N N . SER C 1 317 ? 78.210 -13.840 38.959 1.00 41.42 314 SER C N 1
ATOM 3255 C CA . SER C 1 317 ? 77.267 -13.452 39.995 1.00 39.83 314 SER C CA 1
ATOM 3256 C C . SER C 1 317 ? 77.542 -14.103 41.383 1.00 35.18 314 SER C C 1
ATOM 3257 O O . SER C 1 317 ? 77.481 -13.452 42.413 1.00 35.91 314 SER C O 1
ATOM 3260 N N . VAL C 1 318 ? 77.883 -15.379 41.396 1.00 35.66 315 VAL C N 1
ATOM 3261 C CA . VAL C 1 318 ? 78.254 -16.029 42.630 1.00 35.50 315 VAL C CA 1
ATOM 3262 C C . VAL C 1 318 ? 79.487 -15.422 43.261 1.00 35.33 315 VAL C C 1
ATOM 3263 O O . VAL C 1 318 ? 79.526 -15.205 44.477 1.00 34.02 315 VAL C O 1
ATOM 3267 N N . PHE C 1 319 ? 80.510 -15.166 42.438 1.00 38.30 316 PHE C N 1
ATOM 3268 C CA . PHE C 1 319 ? 81.728 -14.511 42.903 1.00 37.66 316 PHE C CA 1
ATOM 3269 C C . PHE C 1 319 ? 81.354 -13.235 43.610 1.00 37.98 316 PHE C C 1
ATOM 3270 O O . PHE C 1 319 ? 81.810 -13.001 44.728 1.00 34.42 316 PHE C O 1
ATOM 3278 N N . LYS C 1 320 ? 80.475 -12.450 42.974 1.00 39.70 317 LYS C N 1
ATOM 3279 C CA . LYS C 1 320 ? 80.008 -11.175 43.545 1.00 40.59 317 LYS C CA 1
ATOM 3280 C C . LYS C 1 320 ? 79.291 -11.333 44.830 1.00 42.96 317 LYS C C 1
ATOM 3281 O O . LYS C 1 320 ? 79.524 -10.549 45.729 1.00 43.12 317 LYS C O 1
ATOM 3287 N N . LEU C 1 321 ? 78.474 -12.359 44.958 1.00 47.11 318 LEU C N 1
ATOM 3288 C CA . LEU C 1 321 ? 77.787 -12.651 46.197 1.00 43.87 318 LEU C CA 1
ATOM 3289 C C . LEU C 1 321 ? 78.728 -13.039 47.319 1.00 41.22 318 LEU C C 1
ATOM 3290 O O . LEU C 1 321 ? 78.512 -12.746 48.454 1.00 42.60 318 LEU C O 1
ATOM 3295 N N . GLN C 1 322 ? 79.723 -13.805 46.965 1.00 42.39 319 GLN C N 1
ATOM 3296 C CA . GLN C 1 322 ? 80.734 -14.302 47.858 1.00 46.34 319 GLN C CA 1
ATOM 3297 C C . GLN C 1 322 ? 81.747 -13.314 48.445 1.00 45.79 319 GLN C C 1
ATOM 3298 O O . GLN C 1 322 ? 82.279 -13.527 49.501 1.00 43.83 319 GLN C O 1
ATOM 3304 N N . LYS C 1 323 ? 82.095 -12.298 47.683 1.00 49.10 320 LYS C N 1
ATOM 3305 C CA . LYS C 1 323 ? 83.018 -11.291 48.140 1.00 49.07 320 LYS C CA 1
ATOM 3306 C C . LYS C 1 323 ? 82.315 -10.391 49.116 1.00 51.38 320 LYS C C 1
ATOM 3307 O O . LYS C 1 323 ? 81.119 -10.229 49.071 1.00 57.88 320 LYS C O 1
ATOM 3313 N N . ASN C 1 324 ? 83.049 -9.816 50.023 1.00 45.29 321 ASN C N 1
ATOM 3314 C CA . ASN C 1 324 ? 82.432 -8.943 50.973 1.00 52.42 321 ASN C CA 1
ATOM 3315 C C . ASN C 1 324 ? 82.444 -7.613 50.259 1.00 48.72 321 ASN C C 1
ATOM 3316 O O . ASN C 1 324 ? 83.314 -6.827 50.442 1.00 49.59 321 ASN C O 1
ATOM 3321 N N . ASN C 1 325 ? 81.431 -7.376 49.454 1.00 52.01 322 ASN C N 1
ATOM 3322 C CA . ASN C 1 325 ? 81.364 -6.193 48.588 1.00 48.70 322 ASN C CA 1
ATOM 3323 C C . ASN C 1 325 ? 80.875 -5.020 49.416 1.00 45.40 322 ASN C C 1
ATOM 3324 O O . ASN C 1 325 ? 79.901 -5.165 50.146 1.00 48.89 322 ASN C O 1
ATOM 3329 N N . PRO C 1 326 ? 81.553 -3.860 49.330 1.00 41.83 323 PRO C N 1
ATOM 3330 C CA . PRO C 1 326 ? 81.031 -2.671 49.999 1.00 39.73 323 PRO C CA 1
ATOM 3331 C C . PRO C 1 326 ? 79.594 -2.376 49.566 1.00 38.92 323 PRO C C 1
ATOM 3332 O O . PRO C 1 326 ? 79.266 -2.414 48.407 1.00 42.52 323 PRO C O 1
ATOM 3336 N N . ASP C 1 327 ? 78.727 -2.154 50.511 1.00 42.54 324 ASP C N 1
ATOM 3337 C CA . ASP C 1 327 ? 77.305 -1.939 50.242 1.00 45.59 324 ASP C CA 1
ATOM 3338 C C . ASP C 1 327 ? 77.078 -0.450 49.918 1.00 44.95 324 ASP C C 1
ATOM 3339 O O . ASP C 1 327 ? 78.043 0.325 49.859 1.00 45.94 324 ASP C O 1
ATOM 3344 N N . SER C 1 328 ? 75.837 -0.053 49.675 1.00 42.98 325 SER C N 1
ATOM 3345 C CA . SER C 1 328 ? 75.551 1.297 49.196 1.00 42.46 325 SER C CA 1
ATOM 3346 C C . SER C 1 328 ? 75.990 2.371 50.183 1.00 43.27 325 SER C C 1
ATOM 3347 O O . SER C 1 328 ? 76.573 3.393 49.779 1.00 44.62 325 SER C O 1
ATOM 3350 N N . ARG C 1 329 ? 75.818 2.107 51.469 1.00 44.34 326 ARG C N 1
ATOM 3351 C CA . ARG C 1 329 ? 76.257 3.031 52.508 1.00 46.60 326 ARG C CA 1
ATOM 3352 C C . ARG C 1 329 ? 77.792 3.244 52.512 1.00 47.80 326 ARG C C 1
ATOM 3353 O O . ARG C 1 329 ? 78.260 4.335 52.745 1.00 48.43 326 ARG C O 1
ATOM 3361 N N . ALA C 1 330 ? 78.567 2.187 52.302 1.00 46.82 327 ALA C N 1
ATOM 3362 C CA . ALA C 1 330 ? 80.016 2.295 52.200 1.00 43.74 327 ALA C CA 1
ATOM 3363 C C . ALA C 1 330 ? 80.387 3.022 50.915 1.00 46.14 327 ALA C C 1
ATOM 3364 O O . ALA C 1 330 ? 81.305 3.821 50.900 1.00 46.06 327 ALA C O 1
ATOM 3366 N N . LEU C 1 331 ? 79.644 2.785 49.841 1.00 44.94 328 LEU C N 1
ATOM 3367 C CA . LEU C 1 331 ? 79.984 3.392 48.572 1.00 43.28 328 LEU C CA 1
ATOM 3368 C C . LEU C 1 331 ? 79.768 4.880 48.520 1.00 41.60 328 LEU C C 1
ATOM 3369 O O . LEU C 1 331 ? 80.343 5.537 47.668 1.00 39.86 328 LEU C O 1
ATOM 3374 N N . VAL C 1 332 ? 78.938 5.393 49.417 1.00 43.59 329 VAL C N 1
ATOM 3375 C CA . VAL C 1 332 ? 78.708 6.831 49.574 1.00 45.73 329 VAL C CA 1
ATOM 3376 C C . VAL C 1 332 ? 80.011 7.577 49.885 1.00 45.87 329 VAL C C 1
ATOM 3377 O O . VAL C 1 332 ? 80.188 8.713 49.433 1.00 44.88 329 VAL C O 1
ATOM 3381 N N . ASN C 1 333 ? 80.913 6.935 50.615 1.00 45.37 330 ASN C N 1
ATOM 3382 C CA . ASN C 1 333 ? 82.218 7.524 50.929 1.00 49.17 330 ASN C CA 1
ATOM 3383 C C . ASN C 1 333 ? 83.426 6.747 50.378 1.00 48.76 330 ASN C C 1
ATOM 3384 O O . ASN C 1 333 ? 84.523 6.969 50.827 1.00 50.16 330 ASN C O 1
ATOM 3389 N N . ALA C 1 334 ? 83.243 5.949 49.319 1.00 46.71 331 ALA C N 1
ATOM 3390 C CA . ALA C 1 334 ? 84.329 5.177 48.715 1.00 41.31 331 ALA C CA 1
ATOM 3391 C C . ALA C 1 334 ? 85.056 5.927 47.602 1.00 41.09 331 ALA C C 1
ATOM 3392 O O . ALA C 1 334 ? 84.494 6.795 46.978 1.00 40.22 331 ALA C O 1
ATOM 3394 N N . ASP C 1 335 ? 86.319 5.594 47.336 1.00 39.68 332 ASP C N 1
ATOM 3395 C CA . ASP C 1 335 ? 86.996 6.216 46.212 1.00 38.19 332 ASP C CA 1
ATOM 3396 C C . ASP C 1 335 ? 86.611 5.599 44.854 1.00 41.40 332 ASP C C 1
ATOM 3397 O O . ASP C 1 335 ? 86.020 4.503 44.772 1.00 35.37 332 ASP C O 1
ATOM 3402 N N . PHE C 1 336 ? 86.976 6.334 43.805 1.00 38.07 333 PHE C N 1
ATOM 3403 C CA . PHE C 1 336 ? 86.709 5.983 42.424 1.00 36.75 333 PHE C CA 1
ATOM 3404 C C . PHE C 1 336 ? 86.919 4.497 42.059 1.00 36.79 333 PHE C C 1
ATOM 3405 O O . PHE C 1 336 ? 86.025 3.856 41.569 1.00 34.22 333 PHE C O 1
ATOM 3413 N N . GLN C 1 337 ? 88.087 3.951 42.323 1.00 39.92 334 GLN C N 1
ATOM 3414 C CA . GLN C 1 337 ? 88.374 2.558 41.945 1.00 39.48 334 GLN C CA 1
ATOM 3415 C C . GLN C 1 337 ? 87.686 1.465 42.781 1.00 36.43 334 GLN C C 1
ATOM 3416 O O . GLN C 1 337 ? 87.536 0.337 42.309 1.00 34.66 334 GLN C O 1
ATOM 3422 N N . THR C 1 338 ? 87.287 1.810 43.996 1.00 37.66 335 THR C N 1
ATOM 3423 C CA . THR C 1 338 ? 86.481 0.963 44.880 1.00 37.26 335 THR C CA 1
ATOM 3424 C C . THR C 1 338 ? 85.062 0.936 44.357 1.00 37.39 335 THR C C 1
ATOM 3425 O O . THR C 1 338 ? 84.408 -0.101 44.377 1.00 38.09 335 THR C O 1
ATOM 3429 N N . VAL C 1 339 ? 84.618 2.063 43.823 1.00 37.85 336 VAL C N 1
ATOM 3430 C CA . VAL C 1 339 ? 83.313 2.126 43.193 1.00 39.40 336 VAL C CA 1
ATOM 3431 C C . VAL C 1 339 ? 83.284 1.211 41.969 1.00 38.97 336 VAL C C 1
ATOM 3432 O O . VAL C 1 339 ? 82.342 0.411 41.799 1.00 37.69 336 VAL C O 1
ATOM 3436 N N . GLU C 1 340 ? 84.342 1.297 41.181 1.00 35.95 337 GLU C N 1
ATOM 3437 C CA . GLU C 1 340 ? 84.490 0.548 39.958 1.00 35.19 337 GLU C CA 1
ATOM 3438 C C . GLU C 1 340 ? 84.391 -0.944 40.229 1.00 36.94 337 GLU C C 1
ATOM 3439 O O . GLU C 1 340 ? 83.675 -1.637 39.537 1.00 37.99 337 GLU C O 1
ATOM 3445 N N . SER C 1 341 ? 85.086 -1.414 41.252 1.00 33.19 338 SER C N 1
ATOM 3446 C CA . SER C 1 341 ? 85.219 -2.823 41.479 1.00 36.54 338 SER C CA 1
ATOM 3447 C C . SER C 1 341 ? 83.986 -3.419 42.188 1.00 34.55 338 SER C C 1
ATOM 3448 O O . SER C 1 341 ? 83.798 -4.629 42.186 1.00 33.61 338 SER C O 1
ATOM 3451 N N . SER C 1 342 ? 83.171 -2.550 42.768 1.00 36.10 339 SER C N 1
ATOM 3452 C CA . SER C 1 342 ? 82.000 -2.915 43.495 1.00 35.57 339 SER C CA 1
ATOM 3453 C C . SER C 1 342 ? 80.698 -2.957 42.705 1.00 36.43 339 SER C C 1
ATOM 3454 O O . SER C 1 342 ? 79.724 -3.362 43.258 1.00 37.47 339 SER C O 1
ATOM 3457 N N . MET C 1 343 ? 80.697 -2.531 41.450 1.00 36.30 340 MET C N 1
ATOM 3458 C CA . MET C 1 343 ? 79.571 -2.693 40.545 1.00 39.23 340 MET C CA 1
ATOM 3459 C C . MET C 1 343 ? 79.350 -4.177 40.276 1.00 43.63 340 MET C C 1
ATOM 3460 O O . MET C 1 343 ? 80.342 -4.979 40.092 1.00 40.44 340 MET C O 1
ATOM 3465 N N . THR C 1 344 ? 78.054 -4.536 40.288 1.00 41.27 341 THR C N 1
ATOM 3466 C CA . THR C 1 344 ? 77.623 -5.935 40.190 1.00 42.18 341 THR C CA 1
ATOM 3467 C C . THR C 1 344 ? 76.747 -6.287 39.004 1.00 42.96 341 THR C C 1
ATOM 3468 O O . THR C 1 344 ? 76.818 -7.411 38.493 1.00 43.72 341 THR C O 1
ATOM 3472 N N . GLU C 1 345 ? 75.942 -5.364 38.529 1.00 43.50 342 GLU C N 1
ATOM 3473 C CA . GLU C 1 345 ? 74.946 -5.670 37.498 1.00 43.77 342 GLU C CA 1
ATOM 3474 C C . GLU C 1 345 ? 75.539 -5.880 36.101 1.00 41.38 342 GLU C C 1
ATOM 3475 O O . GLU C 1 345 ? 75.138 -6.778 35.363 1.00 39.59 342 GLU C O 1
ATOM 3481 N N . GLY C 1 346 ? 76.472 -5.037 35.727 1.00 35.34 343 GLY C N 1
ATOM 3482 C CA . GLY C 1 346 ? 76.887 -4.984 34.351 1.00 36.26 343 GLY C CA 1
ATOM 3483 C C . GLY C 1 346 ? 75.867 -4.267 33.505 1.00 33.75 343 GLY C C 1
ATOM 3484 O O . GLY C 1 346 ? 75.094 -3.498 34.014 1.00 34.40 343 GLY C O 1
ATOM 3485 N N . HIS C 1 347 ? 75.891 -4.470 32.203 1.00 36.87 344 HIS C N 1
ATOM 3486 C CA . HIS C 1 347 ? 74.899 -3.800 31.338 1.00 40.09 344 HIS C CA 1
ATOM 3487 C C . HIS C 1 347 ? 73.457 -4.099 31.837 1.00 43.88 344 HIS C C 1
ATOM 3488 O O . HIS C 1 347 ? 73.147 -5.269 32.072 1.00 42.16 344 HIS C O 1
ATOM 3495 N N . PRO C 1 348 ? 72.607 -3.052 32.056 1.00 37.86 345 PRO C N 1
ATOM 3496 C CA . PRO C 1 348 ? 71.312 -3.294 32.683 1.00 38.72 345 PRO C CA 1
ATOM 3497 C C . PRO C 1 348 ? 70.236 -3.985 31.784 1.00 39.44 345 PRO C C 1
ATOM 3498 O O . PRO C 1 348 ? 69.284 -4.486 32.331 1.00 44.53 345 PRO C O 1
ATOM 3502 N N . CYS C 1 349 ? 70.388 -3.998 30.465 1.00 38.44 346 CYS C N 1
ATOM 3503 C CA . CYS C 1 349 ? 69.501 -4.697 29.536 1.00 42.78 346 CYS C CA 1
ATOM 3504 C C . CYS C 1 349 ? 69.914 -6.165 29.251 1.00 44.06 346 CYS C C 1
ATOM 3505 O O . CYS C 1 349 ? 69.141 -7.090 29.535 1.00 46.58 346 CYS C O 1
ATOM 3508 N N . PHE C 1 350 ? 71.120 -6.384 28.726 1.00 43.40 347 PHE C N 1
ATOM 3509 C CA . PHE C 1 350 ? 71.574 -7.724 28.305 1.00 41.87 347 PHE C CA 1
ATOM 3510 C C . PHE C 1 350 ? 71.598 -8.706 29.486 1.00 40.94 347 PHE C C 1
ATOM 3511 O O . PHE C 1 350 ? 72.153 -8.418 30.556 1.00 38.51 347 PHE C O 1
ATOM 3519 N N . VAL C 1 351 ? 70.942 -9.839 29.298 1.00 38.70 348 VAL C N 1
ATOM 3520 C CA . VAL C 1 351 ? 70.839 -10.859 30.310 1.00 39.09 348 VAL C CA 1
ATOM 3521 C C . VAL C 1 351 ? 72.180 -11.565 30.461 1.00 40.21 348 VAL C C 1
ATOM 3522 O O . VAL C 1 351 ? 72.630 -11.729 31.599 1.00 40.97 348 VAL C O 1
ATOM 3526 N N . ALA C 1 352 ? 72.767 -11.992 29.332 1.00 38.42 349 ALA C N 1
ATOM 3527 C CA . ALA C 1 352 ? 74.063 -12.706 29.311 1.00 42.86 349 ALA C CA 1
ATOM 3528 C C . ALA C 1 352 ? 75.153 -11.672 29.159 1.00 39.02 349 ALA C C 1
ATOM 3529 O O . ALA C 1 352 ? 75.768 -11.595 28.111 1.00 39.18 349 ALA C O 1
ATOM 3531 N N . ASN C 1 353 ? 75.365 -10.892 30.216 1.00 38.79 350 ASN C N 1
ATOM 3532 C CA . ASN C 1 353 ? 76.239 -9.708 30.141 1.00 42.47 350 ASN C CA 1
ATOM 3533 C C . ASN C 1 353 ? 77.624 -9.849 30.777 1.00 40.49 350 ASN C C 1
ATOM 3534 O O . ASN C 1 353 ? 78.358 -8.915 30.726 1.00 40.25 350 ASN C O 1
ATOM 3539 N N . ASN C 1 354 ? 77.958 -10.997 31.346 1.00 38.68 351 ASN C N 1
ATOM 3540 C CA . ASN C 1 354 ? 79.277 -11.261 31.942 1.00 44.37 351 ASN C CA 1
ATOM 3541 C C . ASN C 1 354 ? 79.866 -12.640 31.514 1.00 42.38 351 ASN C C 1
ATOM 3542 O O . ASN C 1 354 ? 80.273 -13.437 32.345 1.00 38.79 351 ASN C O 1
ATOM 3547 N N . GLY C 1 355 ? 79.857 -12.897 30.227 1.00 41.52 352 GLY C N 1
ATOM 3548 C CA . GLY C 1 355 ? 80.273 -14.150 29.679 1.00 46.68 352 GLY C CA 1
ATOM 3549 C C . GLY C 1 355 ? 81.749 -14.352 29.810 1.00 50.33 352 GLY C C 1
ATOM 3550 O O . GLY C 1 355 ? 82.186 -15.387 30.305 1.00 55.33 352 GLY C O 1
ATOM 3551 N N . ARG C 1 356 ? 82.537 -13.384 29.369 1.00 48.40 353 ARG C N 1
ATOM 3552 C CA . ARG C 1 356 ? 83.984 -13.519 29.408 1.00 46.99 353 ARG C CA 1
ATOM 3553 C C . ARG C 1 356 ? 84.448 -14.893 28.915 1.00 45.75 353 ARG C C 1
ATOM 3554 O O . ARG C 1 356 ? 85.256 -15.549 29.554 1.00 46.27 353 ARG C O 1
ATOM 3562 N N . ILE C 1 357 ? 83.955 -15.336 27.765 1.00 50.31 354 ILE C N 1
ATOM 3563 C CA . ILE C 1 357 ? 84.350 -16.655 27.259 1.00 49.57 354 ILE C CA 1
ATOM 3564 C C . ILE C 1 357 ? 85.794 -16.568 26.863 1.00 42.21 354 ILE C C 1
ATOM 3565 O O . ILE C 1 357 ? 86.119 -15.758 26.018 1.00 48.01 354 ILE C O 1
ATOM 3570 N N . GLY C 1 358 ? 86.615 -17.444 27.416 1.00 40.11 355 GLY C N 1
ATOM 3571 C CA . GLY C 1 358 ? 88.067 -17.413 27.243 1.00 39.33 355 GLY C CA 1
ATOM 3572 C C . GLY C 1 358 ? 88.768 -17.409 28.606 1.00 39.74 355 GLY C C 1
ATOM 3573 O O . GLY C 1 358 ? 89.852 -17.896 28.739 1.00 43.86 355 GLY C O 1
ATOM 3574 N N . PHE C 1 359 ? 88.166 -16.808 29.614 1.00 43.61 356 PHE C N 1
ATOM 3575 C CA . PHE C 1 359 ? 88.711 -16.836 30.949 1.00 47.81 356 PHE C CA 1
ATOM 3576 C C . PHE C 1 359 ? 88.331 -18.143 31.591 1.00 55.16 356 PHE C C 1
ATOM 3577 O O . PHE C 1 359 ? 87.132 -18.411 31.755 1.00 54.59 356 PHE C O 1
ATOM 3585 N N . ASP C 1 360 ? 89.341 -18.936 31.968 1.00 53.55 357 ASP C N 1
ATOM 3586 C CA . ASP C 1 360 ? 89.139 -19.978 32.969 1.00 55.98 357 ASP C CA 1
ATOM 3587 C C . ASP C 1 360 ? 88.904 -19.385 34.374 1.00 58.45 357 ASP C C 1
ATOM 3588 O O . ASP C 1 360 ? 88.744 -18.164 34.521 1.00 54.13 357 ASP C O 1
ATOM 3593 N N . ALA C 1 361 ? 88.811 -20.247 35.395 1.00 60.49 358 ALA C N 1
ATOM 3594 C CA . ALA C 1 361 ? 88.543 -19.812 36.793 1.00 57.94 358 ALA C CA 1
ATOM 3595 C C . ALA C 1 361 ? 89.687 -18.977 37.356 1.00 49.95 358 ALA C C 1
ATOM 3596 O O . ALA C 1 361 ? 89.478 -18.045 38.132 1.00 50.23 358 ALA C O 1
ATOM 3598 N N . ARG C 1 362 ? 90.888 -19.356 36.954 1.00 45.16 359 ARG C N 1
ATOM 3599 C CA . ARG C 1 362 ? 92.119 -18.684 37.323 1.00 51.34 359 ARG C CA 1
ATOM 3600 C C . ARG C 1 362 ? 92.250 -17.301 36.625 1.00 46.39 359 ARG C C 1
ATOM 3601 O O . ARG C 1 362 ? 92.521 -16.300 37.272 1.00 41.70 359 ARG C O 1
ATOM 3609 N N . ASP C 1 363 ? 92.067 -17.305 35.309 1.00 45.06 360 ASP C N 1
ATOM 3610 C CA . ASP C 1 363 ? 91.926 -16.110 34.505 1.00 41.53 360 ASP C CA 1
ATOM 3611 C C . ASP C 1 363 ? 90.916 -15.162 35.111 1.00 40.46 360 ASP C C 1
ATOM 3612 O O . ASP C 1 363 ? 91.165 -13.943 35.168 1.00 38.92 360 ASP C O 1
ATOM 3617 N N . TYR C 1 364 ? 89.770 -15.715 35.540 1.00 40.09 361 TYR C N 1
ATOM 3618 C CA . TYR C 1 364 ? 88.666 -14.945 36.090 1.00 37.44 361 TYR C CA 1
ATOM 3619 C C . TYR C 1 364 ? 89.119 -14.239 37.385 1.00 38.68 361 TYR C C 1
ATOM 3620 O O . TYR C 1 364 ? 88.890 -13.023 37.558 1.00 38.57 361 TYR C O 1
ATOM 3629 N N . LEU C 1 365 ? 89.776 -14.977 38.280 1.00 36.94 362 LEU C N 1
ATOM 3630 C CA . LEU C 1 365 ? 90.334 -14.360 39.496 1.00 39.85 362 LEU C CA 1
ATOM 3631 C C . LEU C 1 365 ? 91.430 -13.284 39.231 1.00 35.91 362 LEU C C 1
ATOM 3632 O O . LEU C 1 365 ? 91.510 -12.321 39.926 1.00 40.22 362 LEU C O 1
ATOM 3637 N N . ALA C 1 366 ? 92.264 -13.478 38.239 1.00 34.57 363 ALA C N 1
ATOM 3638 C CA . ALA C 1 366 ? 93.323 -12.521 37.894 1.00 37.19 363 ALA C CA 1
ATOM 3639 C C . ALA C 1 366 ? 92.805 -11.268 37.176 1.00 38.93 363 ALA C C 1
ATOM 3640 O O . ALA C 1 366 ? 93.330 -10.207 37.457 1.00 35.62 363 ALA C O 1
ATOM 3642 N N . TYR C 1 367 ? 91.824 -11.420 36.258 1.00 35.52 364 TYR C N 1
ATOM 3643 C CA . TYR C 1 367 ? 91.493 -10.402 35.274 1.00 34.82 364 TYR C CA 1
ATOM 3644 C C . TYR C 1 367 ? 90.133 -9.740 35.345 1.00 36.45 364 TYR C C 1
ATOM 3645 O O . TYR C 1 367 ? 89.922 -8.722 34.690 1.00 36.23 364 TYR C O 1
ATOM 3654 N N . ALA C 1 368 ? 89.219 -10.266 36.162 1.00 38.61 365 ALA C N 1
ATOM 3655 C CA . ALA C 1 368 ? 87.852 -9.754 36.204 1.00 38.20 365 ALA C CA 1
ATOM 3656 C C . ALA C 1 368 ? 87.815 -8.470 36.978 1.00 36.49 365 ALA C C 1
ATOM 3657 O O . ALA C 1 368 ? 88.383 -8.380 38.064 1.00 40.04 365 ALA C O 1
ATOM 3659 N N . PRO C 1 369 ? 87.132 -7.461 36.465 1.00 38.58 366 PRO C N 1
ATOM 3660 C CA . PRO C 1 369 ? 87.122 -6.192 37.209 1.00 39.29 366 PRO C CA 1
ATOM 3661 C C . PRO C 1 369 ? 86.535 -6.248 38.627 1.00 39.03 366 PRO C C 1
ATOM 3662 O O . PRO C 1 369 ? 86.960 -5.489 39.512 1.00 37.27 366 PRO C O 1
ATOM 3666 N N . GLU C 1 370 ? 85.537 -7.111 38.822 1.00 39.72 367 GLU C N 1
ATOM 3667 C CA . GLU C 1 370 ? 84.943 -7.363 40.144 1.00 40.52 367 GLU C CA 1
ATOM 3668 C C . GLU C 1 370 ? 85.891 -7.982 41.195 1.00 34.23 367 GLU C C 1
ATOM 3669 O O . GLU C 1 370 ? 85.678 -7.799 42.370 1.00 38.14 367 GLU C O 1
ATOM 3675 N N . ALA C 1 371 ? 86.927 -8.663 40.767 1.00 33.08 368 ALA C N 1
ATOM 3676 C CA . ALA C 1 371 ? 87.978 -9.150 41.652 1.00 35.47 368 ALA C CA 1
ATOM 3677 C C . ALA C 1 371 ? 88.991 -8.078 41.996 1.00 34.94 368 ALA C C 1
ATOM 3678 O O . ALA C 1 371 ? 89.450 -8.014 43.136 1.00 37.29 368 ALA C O 1
ATOM 3680 N N . ALA C 1 372 ? 89.304 -7.237 41.016 1.00 36.98 369 ALA C N 1
ATOM 3681 C CA . ALA C 1 372 ? 90.241 -6.111 41.148 1.00 36.44 369 ALA C CA 1
ATOM 3682 C C . ALA C 1 372 ? 91.633 -6.579 41.613 1.00 37.15 369 ALA C C 1
ATOM 3683 O O . ALA C 1 372 ? 92.265 -5.950 42.437 1.00 40.64 369 ALA C O 1
ATOM 3685 N N . THR C 1 373 ? 92.083 -7.700 41.068 1.00 35.92 370 THR C N 1
ATOM 3686 C CA . THR C 1 373 ? 93.369 -8.248 41.371 1.00 36.03 370 THR C CA 1
ATOM 3687 C C . THR C 1 373 ? 94.389 -7.459 40.549 1.00 35.90 370 THR C C 1
ATOM 3688 O O . THR C 1 373 ? 94.188 -7.240 39.369 1.00 35.38 370 THR C O 1
ATOM 3692 N N . PRO C 1 374 ? 95.485 -7.003 41.170 1.00 39.86 371 PRO C N 1
ATOM 3693 C CA . PRO C 1 374 ? 96.407 -6.196 40.322 1.00 38.60 371 PRO C CA 1
ATOM 3694 C C . PRO C 1 374 ? 96.950 -6.957 39.138 1.00 35.31 371 PRO C C 1
ATOM 3695 O O . PRO C 1 374 ? 97.362 -8.101 39.263 1.00 34.58 371 PRO C O 1
ATOM 3699 N N . VAL C 1 375 ? 96.936 -6.297 37.996 1.00 35.59 372 VAL C N 1
ATOM 3700 C CA . VAL C 1 375 ? 97.468 -6.812 36.778 1.00 33.99 372 VAL C CA 1
ATOM 3701 C C . VAL C 1 375 ? 98.739 -6.052 36.435 1.00 32.92 372 VAL C C 1
ATOM 3702 O O . VAL C 1 375 ? 98.751 -4.868 36.409 1.00 35.36 372 VAL C O 1
ATOM 3706 N N . ASN C 1 376 ? 99.789 -6.757 36.095 1.00 35.81 373 ASN C N 1
ATOM 3707 C CA . ASN C 1 376 ? 100.977 -6.165 35.532 1.00 37.95 373 ASN C CA 1
ATOM 3708 C C . ASN C 1 376 ? 100.954 -6.358 34.013 1.00 37.98 373 ASN C C 1
ATOM 3709 O O . ASN C 1 376 ? 100.827 -7.460 33.551 1.00 39.32 373 ASN C O 1
ATOM 3714 N N . LEU C 1 377 ? 101.069 -5.278 33.241 1.00 39.03 374 LEU C N 1
ATOM 3715 C CA . LEU C 1 377 ? 101.009 -5.374 31.794 1.00 39.11 374 LEU C CA 1
ATOM 3716 C C . LEU C 1 377 ? 102.310 -5.965 31.270 1.00 41.65 374 LEU C C 1
ATOM 3717 O O . LEU C 1 377 ? 103.348 -5.897 31.933 1.00 43.56 374 LEU C O 1
ATOM 3722 N N . ILE C 1 378 ? 102.226 -6.614 30.111 1.00 42.15 375 ILE C N 1
ATOM 3723 C CA . ILE C 1 378 ? 103.399 -7.163 29.431 1.00 45.25 375 ILE C CA 1
ATOM 3724 C C . ILE C 1 378 ? 103.825 -6.117 28.398 1.00 43.62 375 ILE C C 1
ATOM 3725 O O . ILE C 1 378 ? 102.994 -5.567 27.664 1.00 40.23 375 ILE C O 1
ATOM 3730 N N . TRP C 1 379 ? 105.124 -5.860 28.336 1.00 43.08 376 TRP C N 1
ATOM 3731 C CA . TRP C 1 379 ? 105.671 -4.885 27.377 1.00 42.58 376 TRP C CA 1
ATOM 3732 C C . TRP C 1 379 ? 106.393 -5.658 26.303 1.00 41.96 376 TRP C C 1
ATOM 3733 O O . TRP C 1 379 ? 107.191 -6.542 26.612 1.00 45.04 376 TRP C O 1
ATOM 3744 N N . VAL C 1 380 ? 106.078 -5.344 25.056 1.00 39.49 377 VAL C N 1
ATOM 3745 C CA . VAL C 1 380 ? 106.804 -5.877 23.915 1.00 43.08 377 VAL C CA 1
ATOM 3746 C C . VAL C 1 380 ? 107.318 -4.754 22.976 1.00 43.13 377 VAL C C 1
ATOM 3747 O O . VAL C 1 380 ? 106.708 -3.668 22.868 1.00 37.66 377 VAL C O 1
ATOM 3751 N N . ALA C 1 381 ? 108.414 -5.052 22.276 1.00 43.69 378 ALA C N 1
ATOM 3752 C CA . ALA C 1 381 ? 108.871 -4.201 21.175 1.00 45.00 378 ALA C CA 1
ATOM 3753 C C . ALA C 1 381 ? 108.283 -4.677 19.846 1.00 43.86 378 ALA C C 1
ATOM 3754 O O . ALA C 1 381 ? 108.391 -5.848 19.539 1.00 45.59 378 ALA C O 1
ATOM 3756 N N . VAL C 1 382 ? 107.677 -3.778 19.065 1.00 43.21 379 VAL C N 1
ATOM 3757 C CA . VAL C 1 382 ? 107.052 -4.124 17.813 1.00 42.81 379 VAL C CA 1
ATOM 3758 C C . VAL C 1 382 ? 107.719 -3.343 16.689 1.00 47.75 379 VAL C C 1
ATOM 3759 O O . VAL C 1 382 ? 107.883 -2.122 16.795 1.00 47.39 379 VAL C O 1
ATOM 3763 N N . HIS C 1 383 ? 108.086 -4.037 15.604 1.00 48.27 380 HIS C N 1
ATOM 3764 C CA . HIS C 1 383 ? 108.876 -3.454 14.524 1.00 46.99 380 HIS C CA 1
ATOM 3765 C C . HIS C 1 383 ? 107.995 -2.588 13.683 1.00 46.71 380 HIS C C 1
ATOM 3766 O O . HIS C 1 383 ? 106.856 -2.998 13.339 1.00 47.22 380 HIS C O 1
ATOM 3773 N N . ARG C 1 384 ? 108.546 -1.417 13.303 1.00 45.24 381 ARG C N 1
ATOM 3774 C CA . ARG C 1 384 ? 107.815 -0.401 12.539 1.00 48.09 381 ARG C CA 1
ATOM 3775 C C . ARG C 1 384 ? 107.385 -0.804 11.126 1.00 46.87 381 ARG C C 1
ATOM 3776 O O . ARG C 1 384 ? 106.505 -0.192 10.581 1.00 46.80 381 ARG C O 1
ATOM 3784 N N . ARG C 1 385 ? 107.955 -1.846 10.526 1.00 49.69 382 ARG C N 1
ATOM 3785 C CA . ARG C 1 385 ? 107.406 -2.357 9.239 1.00 51.70 382 ARG C CA 1
ATOM 3786 C C . ARG C 1 385 ? 105.956 -2.776 9.417 1.00 49.62 382 ARG C C 1
ATOM 3787 O O . ARG C 1 385 ? 105.159 -2.749 8.460 1.00 45.47 382 ARG C O 1
ATOM 3795 N N . ASN C 1 386 ? 105.624 -3.178 10.658 1.00 51.01 383 ASN C N 1
ATOM 3796 C CA . ASN C 1 386 ? 104.241 -3.611 10.983 1.00 49.13 383 ASN C CA 1
ATOM 3797 C C . ASN C 1 386 ? 103.472 -2.721 11.950 1.00 47.79 383 ASN C C 1
ATOM 3798 O O . ASN C 1 386 ? 102.257 -2.679 11.884 1.00 46.60 383 ASN C O 1
ATOM 3803 N N . ALA C 1 387 ? 104.171 -2.005 12.831 1.00 47.86 384 ALA C N 1
ATOM 3804 C CA . ALA C 1 387 ? 103.529 -1.256 13.883 1.00 43.87 384 ALA C CA 1
ATOM 3805 C C . ALA C 1 387 ? 103.560 0.221 13.555 1.00 48.61 384 ALA C C 1
ATOM 3806 O O . ALA C 1 387 ? 104.595 0.732 13.111 1.00 48.31 384 ALA C O 1
ATOM 3808 N N . HIS C 1 388 ? 102.441 0.898 13.812 1.00 47.20 385 HIS C N 1
ATOM 3809 C CA . HIS C 1 388 ? 102.262 2.318 13.581 1.00 50.79 385 HIS C CA 1
ATOM 3810 C C . HIS C 1 388 ? 101.880 3.091 14.879 1.00 52.10 385 HIS C C 1
ATOM 3811 O O . HIS C 1 388 ? 100.902 2.749 15.531 1.00 48.38 385 HIS C O 1
ATOM 3818 N N . PHE C 1 389 ? 102.641 4.139 15.226 1.00 53.75 386 PHE C N 1
ATOM 3819 C CA . PHE C 1 389 ? 102.292 5.067 16.346 1.00 49.84 386 PHE C CA 1
ATOM 3820 C C . PHE C 1 389 ? 101.501 6.284 15.873 1.00 49.10 386 PHE C C 1
ATOM 3821 O O . PHE C 1 389 ? 101.859 6.895 14.894 1.00 53.94 386 PHE C O 1
ATOM 3829 N N . SER C 1 390 ? 100.407 6.616 16.545 1.00 49.60 387 SER C N 1
ATOM 3830 C CA . SER C 1 390 ? 99.668 7.833 16.319 1.00 45.34 387 SER C CA 1
ATOM 3831 C C . SER C 1 390 ? 99.463 8.560 17.678 1.00 50.81 387 SER C C 1
ATOM 3832 O O . SER C 1 390 ? 99.395 7.902 18.736 1.00 47.08 387 SER C O 1
ATOM 3835 N N . SER C 1 391 ? 99.391 9.905 17.661 1.00 48.58 388 SER C N 1
ATOM 3836 C CA . SER C 1 391 ? 99.203 10.695 18.872 1.00 46.81 388 SER C CA 1
ATOM 3837 C C . SER C 1 391 ? 98.629 12.082 18.640 1.00 48.72 388 SER C C 1
ATOM 3838 O O . SER C 1 391 ? 98.378 12.464 17.510 1.00 48.49 388 SER C O 1
ATOM 3841 N N . LEU C 1 392 ? 98.323 12.781 19.736 1.00 47.00 389 LEU C N 1
ATOM 3842 C CA . LEU C 1 392 ? 97.916 14.153 19.685 1.00 49.91 389 LEU C CA 1
ATOM 3843 C C . LEU C 1 392 ? 99.082 14.969 19.133 1.00 50.32 389 LEU C C 1
ATOM 3844 O O . LEU C 1 392 ? 100.218 14.678 19.456 1.00 54.22 389 LEU C O 1
ATOM 3849 N N . SER C 1 393 ? 98.810 15.996 18.324 1.00 50.25 390 SER C N 1
ATOM 3850 C CA . SER C 1 393 ? 99.895 16.866 17.800 1.00 49.77 390 SER C CA 1
ATOM 3851 C C . SER C 1 393 ? 100.842 17.398 18.862 1.00 49.35 390 SER C C 1
ATOM 3852 O O . SER C 1 393 ? 102.008 17.588 18.581 1.00 55.93 390 SER C O 1
ATOM 3855 N N . ASP C 1 394 ? 100.378 17.594 20.089 1.00 50.00 391 ASP C N 1
ATOM 3856 C CA . ASP C 1 394 ? 101.275 17.995 21.213 1.00 51.60 391 ASP C CA 1
ATOM 3857 C C . ASP C 1 394 ? 101.852 16.854 22.069 1.00 51.65 391 ASP C C 1
ATOM 3858 O O . ASP C 1 394 ? 102.408 17.083 23.166 1.00 45.42 391 ASP C O 1
ATOM 3863 N N . LEU C 1 395 ? 101.789 15.614 21.568 1.00 53.28 392 LEU C N 1
ATOM 3864 C CA . LEU C 1 395 ? 102.366 14.486 22.321 1.00 51.03 392 LEU C CA 1
ATOM 3865 C C . LEU C 1 395 ? 103.337 13.680 21.504 1.00 51.88 392 LEU C C 1
ATOM 3866 O O . LEU C 1 395 ? 102.921 12.847 20.712 1.00 56.28 392 LEU C O 1
ATOM 3871 N N . GLN C 1 396 ? 104.620 13.890 21.744 1.00 50.66 393 GLN C N 1
ATOM 3872 C CA . GLN C 1 396 ? 105.660 13.103 21.109 1.00 52.33 393 GLN C CA 1
ATOM 3873 C C . GLN C 1 396 ? 105.723 11.698 21.730 1.00 52.19 393 GLN C C 1
ATOM 3874 O O . GLN C 1 396 ? 105.429 11.506 22.936 1.00 50.74 393 GLN C O 1
ATOM 3880 N N . TYR C 1 397 ? 106.193 10.746 20.930 1.00 47.64 394 TYR C N 1
ATOM 3881 C CA . TYR C 1 397 ? 106.385 9.387 21.362 1.00 47.91 394 TYR C CA 1
ATOM 3882 C C . TYR C 1 397 ? 107.303 9.415 22.528 1.00 51.96 394 TYR C C 1
ATOM 3883 O O . TYR C 1 397 ? 106.990 8.817 23.559 1.00 50.59 394 TYR C O 1
ATOM 3892 N N . GLU C 1 398 ? 108.437 10.108 22.389 1.00 52.43 395 GLU C N 1
ATOM 3893 C CA . GLU C 1 398 ? 109.445 10.132 23.455 1.00 49.79 395 GLU C CA 1
ATOM 3894 C C . GLU C 1 398 ? 108.882 10.615 24.781 1.00 45.34 395 GLU C C 1
ATOM 3895 O O . GLU C 1 398 ? 109.288 10.163 25.841 1.00 49.90 395 GLU C O 1
ATOM 3901 N N . ARG C 1 399 ? 107.952 11.552 24.739 1.00 45.81 396 ARG C N 1
ATOM 3902 C CA . ARG C 1 399 ? 107.376 12.078 25.984 1.00 48.47 396 ARG C CA 1
ATOM 3903 C C . ARG C 1 399 ? 106.388 11.048 26.673 1.00 48.29 396 ARG C C 1
ATOM 3904 O O . ARG C 1 399 ? 106.350 10.924 27.905 1.00 43.68 396 ARG C O 1
ATOM 3912 N N . LEU C 1 400 ? 105.555 10.391 25.859 1.00 46.52 397 LEU C N 1
ATOM 3913 C CA . LEU C 1 400 ? 104.640 9.344 26.339 1.00 41.97 397 LEU C CA 1
ATOM 3914 C C . LEU C 1 400 ? 105.432 8.273 27.052 1.00 44.16 397 LEU C C 1
ATOM 3915 O O . LEU C 1 400 ? 105.134 7.939 28.215 1.00 46.64 397 LEU C O 1
ATOM 3920 N N . MET C 1 401 ? 106.477 7.758 26.411 1.00 43.31 398 MET C N 1
ATOM 3921 C CA . MET C 1 401 ? 107.209 6.666 27.000 1.00 43.92 398 MET C CA 1
ATOM 3922 C C . MET C 1 401 ? 107.987 7.038 28.259 1.00 46.96 398 MET C C 1
ATOM 3923 O O . MET C 1 401 ? 108.127 6.213 29.154 1.00 45.19 398 MET C O 1
ATOM 3928 N N . ARG C 1 402 ? 108.492 8.275 28.318 1.00 48.10 399 ARG C N 1
ATOM 3929 C CA . ARG C 1 402 ? 109.241 8.762 29.481 1.00 45.21 399 ARG C CA 1
ATOM 3930 C C . ARG C 1 402 ? 108.302 8.923 30.659 1.00 43.07 399 ARG C C 1
ATOM 3931 O O . ARG C 1 402 ? 108.609 8.466 31.722 1.00 43.56 399 ARG C O 1
ATOM 3939 N N . GLU C 1 403 ? 107.166 9.587 30.454 1.00 41.73 400 GLU C N 1
ATOM 3940 C CA . GLU C 1 403 ? 106.169 9.776 31.502 1.00 43.94 400 GLU C CA 1
ATOM 3941 C C . GLU C 1 403 ? 105.535 8.453 31.968 1.00 43.81 400 GLU C C 1
ATOM 3942 O O . GLU C 1 403 ? 105.327 8.252 33.141 1.00 44.72 400 GLU C O 1
ATOM 3948 N N . GLU C 1 404 ? 105.225 7.556 31.047 1.00 45.82 401 GLU C N 1
ATOM 3949 C CA . GLU C 1 404 ? 104.594 6.278 31.406 1.00 45.31 401 GLU C CA 1
ATOM 3950 C C . GLU C 1 404 ? 105.526 5.260 32.026 1.00 45.97 401 GLU C C 1
ATOM 3951 O O . GLU C 1 404 ? 105.209 4.702 33.053 1.00 46.26 401 GLU C O 1
ATOM 3957 N N . LEU C 1 405 ? 106.665 5.004 31.390 1.00 48.50 402 LEU C N 1
ATOM 3958 C CA . LEU C 1 405 ? 107.595 3.978 31.846 1.00 46.35 402 LEU C CA 1
ATOM 3959 C C . LEU C 1 405 ? 108.767 4.530 32.694 1.00 48.36 402 LEU C C 1
ATOM 3960 O O . LEU C 1 405 ? 109.367 3.820 33.539 1.00 44.56 402 LEU C O 1
ATOM 3965 N N . GLY C 1 406 ? 109.119 5.791 32.465 1.00 50.78 403 GLY C N 1
ATOM 3966 C CA . GLY C 1 406 ? 110.305 6.369 33.106 1.00 49.96 403 GLY C CA 1
ATOM 3967 C C . GLY C 1 406 ? 111.515 6.162 32.207 1.00 52.82 403 GLY C C 1
ATOM 3968 O O . GLY C 1 406 ? 111.620 5.168 31.451 1.00 47.79 403 GLY C O 1
ATOM 3969 N N . GLN C 1 407 ? 112.450 7.111 32.288 1.00 51.73 404 GLN C N 1
ATOM 3970 C CA . GLN C 1 407 ? 113.584 7.136 31.383 1.00 53.56 404 GLN C CA 1
ATOM 3971 C C . GLN C 1 407 ? 114.492 5.893 31.569 1.00 48.69 404 GLN C C 1
ATOM 3972 O O . GLN C 1 407 ? 115.000 5.293 30.616 1.00 49.20 404 GLN C O 1
ATOM 3978 N N . SER C 1 408 ? 114.600 5.459 32.799 1.00 46.51 405 SER C N 1
ATOM 3979 C CA . SER C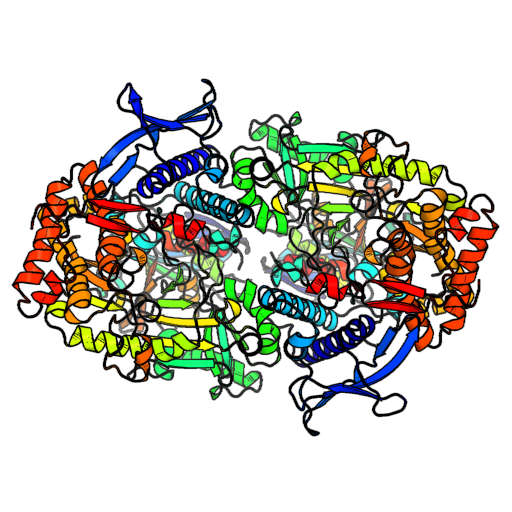 1 408 ? 115.428 4.334 33.141 1.00 50.59 405 SER C CA 1
ATOM 3980 C C . SER C 1 408 ? 114.962 2.966 32.487 1.00 55.92 405 SER C C 1
ATOM 3981 O O . SER C 1 408 ? 115.788 2.151 31.981 1.00 50.03 405 SER C O 1
ATOM 3984 N N . THR C 1 409 ? 113.640 2.723 32.491 1.00 53.27 406 THR C N 1
ATOM 3985 C CA . THR C 1 409 ? 113.092 1.506 31.911 1.00 48.27 406 THR C CA 1
ATOM 3986 C C . THR C 1 409 ? 113.118 1.646 30.365 1.00 46.39 406 THR C C 1
ATOM 3987 O O . THR C 1 409 ? 113.375 0.653 29.665 1.00 43.37 406 THR C O 1
ATOM 3991 N N . VAL C 1 410 ? 112.856 2.842 29.829 1.00 45.57 407 VAL C N 1
ATOM 3992 C CA . VAL C 1 410 ? 113.004 3.079 28.368 1.00 46.06 407 VAL C CA 1
ATOM 3993 C C . VAL C 1 410 ? 114.403 2.742 27.914 1.00 50.92 407 VAL C C 1
ATOM 3994 O O . VAL C 1 410 ? 114.607 2.042 26.896 1.00 54.46 407 VAL C O 1
ATOM 3998 N N . GLU C 1 411 ? 115.385 3.198 28.667 1.00 50.77 408 GLU C N 1
ATOM 3999 C CA . GLU C 1 411 ? 116.778 2.839 28.330 1.00 54.31 408 GLU C CA 1
ATOM 4000 C C . GLU C 1 411 ? 117.117 1.376 28.448 1.00 48.42 408 GLU C C 1
ATOM 4001 O O . GLU C 1 411 ? 117.847 0.840 27.599 1.00 49.97 408 GLU C O 1
ATOM 4007 N N . GLN C 1 412 ? 116.642 0.746 29.510 1.00 47.50 409 GLN C N 1
ATOM 4008 C CA . GLN C 1 412 ? 116.806 -0.703 29.685 1.00 47.78 409 GLN C CA 1
ATOM 4009 C C . GLN C 1 412 ? 116.136 -1.516 28.550 1.00 50.77 409 GLN C C 1
ATOM 4010 O O . GLN C 1 412 ? 116.696 -2.522 28.115 1.00 55.50 409 GLN C O 1
ATOM 4016 N N . PHE C 1 413 ? 114.942 -1.136 28.086 1.00 48.47 410 PHE C N 1
ATOM 4017 C CA . PHE C 1 413 ? 114.264 -1.905 27.014 1.00 47.68 410 PHE C CA 1
ATOM 4018 C C . PHE C 1 413 ? 115.051 -1.776 25.706 1.00 46.92 410 PHE C C 1
ATOM 4019 O O . PHE C 1 413 ? 115.321 -2.769 24.996 1.00 48.00 410 PHE C O 1
ATOM 4027 N N . ASN C 1 414 ? 115.409 -0.550 25.379 1.00 48.50 411 ASN C N 1
ATOM 4028 C CA . ASN C 1 414 ? 116.240 -0.303 24.188 1.00 49.85 411 ASN C CA 1
ATOM 4029 C C . ASN C 1 414 ? 117.576 -1.021 24.233 1.00 44.93 411 ASN C C 1
ATOM 4030 O O . ASN C 1 414 ? 117.987 -1.539 23.223 1.00 49.25 411 ASN C O 1
ATOM 4035 N N . ALA C 1 415 ? 118.198 -1.103 25.401 1.00 46.04 412 ALA C N 1
ATOM 4036 C CA . ALA C 1 415 ? 119.404 -1.908 25.608 1.00 48.70 412 ALA C CA 1
ATOM 4037 C C . ALA C 1 415 ? 119.193 -3.412 25.349 1.00 52.60 412 ALA C C 1
ATOM 4038 O O . ALA C 1 415 ? 120.076 -4.103 24.777 1.00 53.82 412 ALA C O 1
ATOM 4040 N N . GLN C 1 416 ? 118.045 -3.934 25.771 1.00 49.11 413 GLN C N 1
ATOM 4041 C CA . GLN C 1 416 ? 117.719 -5.311 25.507 1.00 52.29 413 GLN C CA 1
ATOM 4042 C C . GLN C 1 416 ? 117.583 -5.561 23.997 1.00 52.74 413 GLN C C 1
ATOM 4043 O O . GLN C 1 416 ? 118.045 -6.591 23.483 1.00 52.02 413 GLN C O 1
ATOM 4049 N N . LEU C 1 417 ? 116.971 -4.630 23.278 1.00 51.03 414 LEU C N 1
ATOM 4050 C CA . LEU C 1 417 ? 116.967 -4.766 21.815 1.00 48.01 414 LEU C CA 1
ATOM 4051 C C . LEU C 1 417 ? 118.396 -4.750 21.206 1.00 54.92 414 LEU C C 1
ATOM 4052 O O . LEU C 1 417 ? 118.753 -5.622 20.369 1.00 55.20 414 LEU C O 1
ATOM 4057 N N . THR C 1 418 ? 119.206 -3.764 21.630 1.00 56.44 415 THR C N 1
ATOM 4058 C CA . THR C 1 418 ? 120.579 -3.612 21.187 1.00 54.88 415 THR C CA 1
ATOM 4059 C C . THR C 1 418 ? 121.354 -4.892 21.365 1.00 55.34 415 THR C C 1
ATOM 4060 O O . THR C 1 418 ? 121.977 -5.326 20.424 1.00 58.36 415 THR C O 1
ATOM 4064 N N . GLU C 1 419 ? 121.262 -5.502 22.548 1.00 59.39 416 GLU C N 1
ATOM 4065 C CA . GLU C 1 419 ? 121.910 -6.786 22.890 1.00 58.96 416 GLU C CA 1
ATOM 4066 C C . GLU C 1 419 ? 121.571 -7.955 21.934 1.00 63.73 416 GLU C C 1
ATOM 4067 O O . GLU C 1 419 ? 122.386 -8.872 21.735 1.00 67.93 416 GLU C O 1
ATOM 4073 N N . LYS C 1 420 ? 120.367 -7.951 21.363 1.00 63.90 417 LYS C N 1
ATOM 4074 C CA . LYS C 1 420 ? 119.958 -8.959 20.395 1.00 55.44 417 LYS C CA 1
ATOM 4075 C C . LYS C 1 420 ? 120.405 -8.546 19.009 1.00 56.40 417 LYS C C 1
ATOM 4076 O O . LYS C 1 420 ? 120.021 -9.181 18.046 1.00 58.95 417 LYS C O 1
ATOM 4082 N N . GLY C 1 421 ? 121.191 -7.470 18.879 1.00 61.92 418 GLY C N 1
ATOM 4083 C CA . GLY C 1 421 ? 121.628 -6.978 17.561 1.00 57.97 418 GLY C CA 1
ATOM 4084 C C . GLY C 1 421 ? 120.547 -6.322 16.727 1.00 58.18 418 GLY C C 1
ATOM 4085 O O . GLY C 1 421 ? 120.631 -6.313 15.516 1.00 62.76 418 GLY C O 1
ATOM 4086 N N . LEU C 1 422 ? 119.567 -5.726 17.374 1.00 56.50 419 LEU C N 1
ATOM 4087 C CA . LEU C 1 422 ? 118.491 -5.067 16.676 1.00 53.33 419 LEU C CA 1
ATOM 4088 C C . LEU C 1 422 ? 118.657 -3.571 16.800 1.00 52.10 419 LEU C C 1
ATOM 4089 O O . LEU C 1 422 ? 119.267 -3.110 17.717 1.00 54.05 419 LEU C O 1
ATOM 4094 N N . THR C 1 423 ? 118.131 -2.823 15.857 1.00 51.88 420 THR C N 1
ATOM 4095 C CA . THR C 1 423 ? 118.227 -1.388 15.895 1.00 53.81 420 THR C CA 1
ATOM 4096 C C . THR C 1 423 ? 116.980 -0.901 16.584 1.00 56.68 420 THR C C 1
ATOM 4097 O O . THR C 1 423 ? 115.918 -0.924 16.025 1.00 53.63 420 THR C O 1
ATOM 4101 N N . HIS C 1 424 ? 117.135 -0.356 17.769 1.00 57.55 421 HIS C N 1
ATOM 4102 C CA . HIS C 1 424 ? 115.992 0.035 18.560 1.00 55.90 421 HIS C CA 1
ATOM 4103 C C . HIS C 1 424 ? 115.076 1.092 17.996 1.00 52.55 421 HIS C C 1
ATOM 4104 O O . HIS C 1 424 ? 113.894 1.044 18.206 1.00 54.67 421 HIS C O 1
ATOM 4111 N N . ALA C 1 425 ? 115.634 2.055 17.307 1.00 49.57 422 ALA C N 1
ATOM 4112 C CA . ALA C 1 425 ? 114.852 3.116 16.707 1.00 48.80 422 ALA C CA 1
ATOM 4113 C C . ALA C 1 425 ? 113.859 2.623 15.691 1.00 45.30 422 ALA C C 1
ATOM 4114 O O . ALA C 1 425 ? 112.920 3.328 15.345 1.00 49.85 422 ALA C O 1
ATOM 4116 N N . ASP C 1 426 ? 114.058 1.420 15.189 1.00 49.09 423 ASP C N 1
ATOM 4117 C CA . ASP C 1 426 ? 113.038 0.782 14.326 1.00 53.14 423 ASP C CA 1
ATOM 4118 C C . ASP C 1 426 ? 111.816 0.128 15.077 1.00 54.13 423 ASP C C 1
ATOM 4119 O O . ASP C 1 426 ? 110.956 -0.488 14.412 1.00 51.25 423 ASP C O 1
ATOM 4124 N N . TYR C 1 427 ? 111.777 0.226 16.429 1.00 50.33 424 TYR C N 1
ATOM 4125 C CA . TYR C 1 427 ? 110.773 -0.432 17.255 1.00 45.41 424 TYR C CA 1
ATOM 4126 C C . TYR C 1 427 ? 109.951 0.590 18.016 1.00 47.72 424 TYR C C 1
ATOM 4127 O O . TYR C 1 427 ? 110.455 1.625 18.418 1.00 44.89 424 TYR C O 1
ATOM 4136 N N . LEU C 1 428 ? 108.657 0.304 18.161 1.00 47.02 425 LEU C N 1
ATOM 4137 C CA . LEU C 1 428 ? 107.778 0.966 19.129 1.00 46.09 425 LEU C CA 1
ATOM 4138 C C . LEU C 1 428 ? 107.514 0.032 20.335 1.00 47.99 425 LEU C C 1
ATOM 4139 O O . LEU C 1 428 ? 107.587 -1.186 20.177 1.00 47.97 425 LEU C O 1
ATOM 4144 N N . PHE C 1 429 ? 107.213 0.595 21.517 1.00 45.97 426 PHE C N 1
ATOM 4145 C CA . PHE C 1 429 ? 106.821 -0.197 22.671 1.00 44.40 426 PHE C CA 1
ATOM 4146 C C . PHE C 1 429 ? 105.288 -0.326 22.747 1.00 43.14 426 PHE C C 1
ATOM 4147 O O . PHE C 1 429 ? 104.529 0.619 22.521 1.00 47.64 426 PHE C O 1
ATOM 4155 N N . MET C 1 430 ? 104.832 -1.486 23.147 1.00 44.25 427 MET C N 1
ATOM 4156 C CA . MET C 1 430 ? 103.387 -1.729 23.241 1.00 48.09 427 MET C CA 1
ATOM 4157 C C . MET C 1 430 ? 103.081 -2.445 24.541 1.00 42.13 427 MET C C 1
ATOM 4158 O O . MET C 1 430 ? 103.742 -3.426 24.851 1.00 41.54 427 MET C O 1
ATOM 4163 N N . PRO C 1 431 ? 102.066 -1.984 25.278 1.00 41.15 428 PRO C N 1
ATOM 4164 C CA . PRO C 1 431 ? 101.577 -2.790 26.374 1.00 43.76 428 PRO C CA 1
ATOM 4165 C C . PRO C 1 431 ? 100.556 -3.796 25.899 1.00 40.16 428 PRO C C 1
ATOM 4166 O O . PRO C 1 431 ? 99.757 -3.510 25.027 1.00 40.81 428 PRO C O 1
ATOM 4170 N N . VAL C 1 432 ? 100.546 -4.939 26.541 1.00 43.62 429 VAL C N 1
ATOM 4171 C CA . VAL C 1 432 ? 99.753 -6.130 26.118 1.00 42.61 429 VAL C CA 1
ATOM 4172 C C . VAL C 1 432 ? 99.080 -6.728 27.345 1.00 38.22 429 VAL C C 1
ATOM 4173 O O . VAL C 1 432 ? 99.731 -6.882 28.387 1.00 38.81 429 VAL C O 1
ATOM 4177 N N . HIS C 1 433 ? 97.794 -7.062 27.238 1.00 36.93 430 HIS C N 1
ATOM 4178 C CA . HIS C 1 433 ? 97.082 -7.795 28.317 1.00 36.92 430 HIS C CA 1
ATOM 4179 C C . HIS C 1 433 ? 97.746 -9.170 28.467 1.00 36.20 430 HIS C C 1
ATOM 4180 O O . HIS C 1 433 ? 97.948 -9.826 27.467 1.00 38.87 430 HIS C O 1
ATOM 4187 N N . PRO C 1 434 ? 98.146 -9.580 29.674 1.00 34.18 431 PRO C N 1
ATOM 4188 C CA . PRO C 1 434 ? 98.820 -10.873 29.799 1.00 37.68 431 PRO C CA 1
ATOM 4189 C C . PRO C 1 434 ? 98.058 -12.105 29.246 1.00 34.45 431 PRO C C 1
ATOM 4190 O O . PRO C 1 434 ? 98.701 -12.996 28.775 1.00 32.84 431 PRO C O 1
ATOM 4194 N N . TRP C 1 435 ? 96.723 -12.105 29.346 1.00 36.90 432 TRP C N 1
ATOM 4195 C CA . TRP C 1 435 ? 95.859 -13.150 28.827 1.00 35.95 432 TRP C CA 1
ATOM 4196 C C . TRP C 1 435 ? 96.053 -13.163 27.309 1.00 41.53 432 TRP C C 1
ATOM 4197 O O . TRP C 1 435 ? 96.209 -14.241 26.698 1.00 37.20 432 TRP C O 1
ATOM 4208 N N . GLN C 1 436 ? 96.055 -11.977 26.695 1.00 37.45 433 GLN C N 1
ATOM 4209 C CA . GLN C 1 436 ? 96.112 -11.903 25.250 1.00 37.86 433 GLN C CA 1
ATOM 4210 C C . GLN C 1 436 ? 97.458 -12.479 24.762 1.00 39.43 433 GLN C C 1
ATOM 4211 O O . GLN C 1 436 ? 97.542 -13.195 23.752 1.00 38.18 433 GLN C O 1
ATOM 4217 N N . TRP C 1 437 ? 98.519 -12.134 25.456 1.00 40.89 434 TRP C N 1
ATOM 4218 C CA . TRP C 1 437 ? 99.816 -12.616 25.070 1.00 43.24 434 TRP C CA 1
ATOM 4219 C C . TRP C 1 437 ? 99.907 -14.107 25.193 1.00 40.05 434 TRP C C 1
ATOM 4220 O O . TRP C 1 437 ? 100.291 -14.769 24.290 1.00 40.25 434 TRP C O 1
ATOM 4231 N N . GLN C 1 438 ? 99.471 -14.623 26.315 1.00 43.06 435 GLN C N 1
ATOM 4232 C CA . GLN C 1 438 ? 99.505 -16.038 26.566 1.00 44.82 435 GLN C CA 1
ATOM 4233 C C . GLN C 1 438 ? 98.587 -16.909 25.727 1.00 43.98 435 GLN C C 1
ATOM 4234 O O . GLN C 1 438 ? 98.957 -17.961 25.310 1.00 43.18 435 GLN C O 1
ATOM 4240 N N . ASN C 1 439 ? 97.377 -16.453 25.510 1.00 40.62 436 ASN C N 1
ATOM 4241 C CA . ASN C 1 439 ? 96.397 -17.196 24.773 1.00 40.37 436 ASN C CA 1
ATOM 4242 C C . ASN C 1 439 ? 96.325 -16.983 23.277 1.00 40.98 436 ASN C C 1
ATOM 4243 O O . ASN C 1 439 ? 95.829 -17.810 22.580 1.00 41.59 436 ASN C O 1
ATOM 4248 N N . LYS C 1 440 ? 96.798 -15.858 22.791 1.00 44.45 437 LYS C N 1
ATOM 4249 C CA . LYS C 1 440 ? 96.688 -15.591 21.382 1.00 43.16 437 LYS C CA 1
ATOM 4250 C C . LYS C 1 440 ? 97.931 -15.225 20.592 1.00 44.86 437 LYS C C 1
ATOM 4251 O O . LYS C 1 440 ? 98.243 -15.826 19.609 1.00 48.85 437 LYS C O 1
ATOM 4257 N N . LEU C 1 441 ? 98.656 -14.248 21.067 1.00 45.62 438 LEU C N 1
ATOM 4258 C CA . LEU C 1 441 ? 99.737 -13.654 20.297 1.00 45.36 438 LEU C CA 1
ATOM 4259 C C . LEU C 1 441 ? 100.906 -14.611 20.142 1.00 47.84 438 LEU C C 1
ATOM 4260 O O . LEU C 1 441 ? 101.549 -14.591 19.093 1.00 54.24 438 LEU C O 1
ATOM 4265 N N . LEU C 1 442 ? 101.149 -15.468 21.139 1.00 45.90 439 LEU C N 1
ATOM 4266 C CA . LEU C 1 442 ? 102.269 -16.414 21.089 1.00 46.76 439 LEU C CA 1
ATOM 4267 C C . LEU C 1 442 ? 102.107 -17.400 19.973 1.00 46.66 439 LEU C C 1
ATOM 4268 O O . LEU C 1 442 ? 103.100 -17.786 19.360 1.00 50.19 439 LEU C O 1
ATOM 4273 N N . THR C 1 443 ? 100.871 -17.759 19.652 1.00 46.18 440 THR C N 1
ATOM 4274 C CA . THR C 1 443 ? 100.605 -18.647 18.484 1.00 47.51 440 THR C CA 1
ATOM 4275 C C . THR C 1 443 ? 100.278 -17.941 17.157 1.00 47.75 440 THR C C 1
ATOM 4276 O O . THR C 1 443 ? 100.946 -18.179 16.148 1.00 49.77 440 THR C O 1
ATOM 4280 N N . VAL C 1 444 ? 99.254 -17.096 17.153 1.00 48.19 441 VAL C N 1
ATOM 4281 C CA . VAL C 1 444 ? 98.860 -16.332 15.976 1.00 46.60 441 VAL C CA 1
ATOM 4282 C C . VAL C 1 444 ? 100.066 -15.538 15.381 1.00 47.93 441 VAL C C 1
ATOM 4283 O O . VAL C 1 444 ? 100.273 -15.578 14.170 1.00 48.86 441 VAL C O 1
ATOM 4287 N N . PHE C 1 445 ? 100.886 -14.872 16.204 1.00 46.14 442 PHE C N 1
ATOM 4288 C CA . PHE C 1 445 ? 102.019 -14.039 15.685 1.00 43.90 442 PHE C CA 1
ATOM 4289 C C . PHE C 1 445 ? 103.373 -14.719 15.860 1.00 42.72 442 PHE C C 1
ATOM 4290 O O . PHE C 1 445 ? 104.383 -14.060 15.914 1.00 41.55 442 PHE C O 1
ATOM 4298 N N . ALA C 1 446 ? 103.392 -16.054 15.949 1.00 43.49 443 ALA C N 1
ATOM 4299 C CA . ALA C 1 446 ? 104.614 -16.805 16.212 1.00 42.47 443 ALA C CA 1
ATOM 4300 C C . ALA C 1 446 ? 105.701 -16.488 15.182 1.00 41.34 443 ALA C C 1
ATOM 4301 O O . ALA C 1 446 ? 106.872 -16.373 15.541 1.00 43.62 443 ALA C O 1
ATOM 4303 N N . ALA C 1 447 ? 105.295 -16.353 13.911 1.00 43.29 444 ALA C N 1
ATOM 4304 C CA . ALA C 1 447 ? 106.172 -15.946 12.794 1.00 43.77 444 ALA C CA 1
ATOM 4305 C C . ALA C 1 447 ? 106.839 -14.587 13.089 1.00 48.75 444 ALA C C 1
ATOM 4306 O O . ALA C 1 447 ? 108.105 -14.438 12.970 1.00 47.80 444 ALA C O 1
ATOM 4308 N N . ASP C 1 448 ? 106.015 -13.621 13.503 1.00 42.99 445 ASP C N 1
ATOM 4309 C CA . ASP C 1 448 ? 106.528 -12.320 13.841 1.00 44.88 445 ASP C CA 1
ATOM 4310 C C . ASP C 1 448 ? 107.426 -12.355 15.063 1.00 46.98 445 ASP C C 1
ATOM 4311 O O . ASP C 1 448 ? 108.466 -11.695 15.092 1.00 50.16 445 ASP C O 1
ATOM 4316 N N . ILE C 1 449 ? 107.098 -13.177 16.051 1.00 46.97 446 ILE C N 1
ATOM 4317 C CA . ILE C 1 449 ? 108.022 -13.356 17.176 1.00 47.49 446 ILE C CA 1
ATOM 4318 C C . ILE C 1 449 ? 109.351 -14.016 16.739 1.00 49.45 446 ILE C C 1
ATOM 4319 O O . ILE C 1 449 ? 110.427 -13.629 17.198 1.00 48.37 446 ILE C O 1
ATOM 4324 N N . ALA C 1 450 ? 109.276 -15.011 15.861 1.00 49.74 447 ALA C N 1
ATOM 4325 C CA . ALA C 1 450 ? 110.496 -15.755 15.448 1.00 49.83 447 ALA C CA 1
ATOM 4326 C C . ALA C 1 450 ? 111.418 -14.895 14.614 1.00 47.74 447 ALA C C 1
ATOM 4327 O O . ALA C 1 450 ? 112.608 -15.013 14.702 1.00 48.55 447 ALA C O 1
ATOM 4329 N N . ASN C 1 451 ? 110.855 -14.033 13.803 1.00 50.13 448 ASN C N 1
ATOM 4330 C CA . ASN C 1 451 ? 111.639 -13.154 12.961 1.00 51.89 448 ASN C CA 1
ATOM 4331 C C . ASN C 1 451 ? 111.952 -11.803 13.628 1.00 55.28 448 ASN C C 1
ATOM 4332 O O . ASN C 1 451 ? 112.352 -10.874 12.927 1.00 57.66 448 ASN C O 1
ATOM 4337 N N . ASN C 1 452 ? 111.782 -11.688 14.963 1.00 56.82 449 ASN C N 1
ATOM 4338 C CA . ASN C 1 452 ? 112.021 -10.457 15.747 1.00 51.49 449 ASN C CA 1
ATOM 4339 C C . ASN C 1 452 ? 111.222 -9.228 15.319 1.00 50.70 449 ASN C C 1
ATOM 4340 O O . ASN C 1 452 ? 111.629 -8.095 15.557 1.00 49.82 449 ASN C O 1
ATOM 4345 N N . ASP C 1 453 ? 110.055 -9.425 14.726 1.00 52.52 450 ASP C N 1
ATOM 4346 C CA . ASP C 1 453 ? 109.131 -8.291 14.512 1.00 50.22 450 ASP C CA 1
ATOM 4347 C C . ASP C 1 453 ? 108.362 -7.910 15.774 1.00 49.01 450 ASP C C 1
ATOM 4348 O O . ASP C 1 453 ? 107.784 -6.813 15.851 1.00 48.48 450 ASP C O 1
ATOM 4353 N N . ILE C 1 454 ? 108.331 -8.855 16.713 1.00 45.68 451 ILE C N 1
ATOM 4354 C CA . ILE C 1 454 ? 107.776 -8.702 18.049 1.00 46.91 451 ILE C CA 1
ATOM 4355 C C . ILE C 1 454 ? 108.807 -9.286 19.012 1.00 45.02 451 ILE C C 1
ATOM 4356 O O . ILE C 1 454 ? 109.293 -10.408 18.802 1.00 49.29 451 ILE C O 1
ATOM 4361 N N . VAL C 1 455 ? 109.128 -8.544 20.064 1.00 41.46 452 VAL C N 1
ATOM 4362 C CA . VAL C 1 455 ? 110.128 -8.970 21.010 1.00 42.99 452 VAL C CA 1
ATOM 4363 C C . VAL C 1 455 ? 109.622 -8.713 22.425 1.00 45.56 452 VAL C C 1
ATOM 4364 O O . VAL C 1 455 ? 109.299 -7.569 22.805 1.00 46.43 452 VAL C O 1
ATOM 4368 N N . TRP C 1 456 ? 109.548 -9.767 23.206 1.00 42.59 453 TRP C N 1
ATOM 4369 C CA . TRP C 1 456 ? 109.148 -9.642 24.585 1.00 46.75 453 TRP C CA 1
ATOM 4370 C C . TRP C 1 456 ? 110.206 -8.837 25.337 1.00 46.57 453 TRP C C 1
ATOM 4371 O O . TRP C 1 456 ? 111.374 -9.132 25.201 1.00 45.17 453 TRP C O 1
ATOM 4382 N N . LEU C 1 457 ? 109.790 -7.837 26.113 1.00 48.58 454 LEU C N 1
ATOM 4383 C CA . LEU C 1 457 ? 110.705 -6.946 26.888 1.00 45.50 454 LEU C CA 1
ATOM 4384 C C . LEU C 1 457 ? 110.631 -7.161 28.374 1.00 45.76 454 LEU C C 1
ATOM 4385 O O . LEU C 1 457 ? 111.654 -7.216 29.015 1.00 49.57 454 LEU C O 1
ATOM 4390 N N . GLY C 1 458 ? 109.431 -7.288 28.934 1.00 49.04 455 GLY C N 1
ATOM 4391 C CA . GLY C 1 458 ? 109.262 -7.471 30.372 1.00 47.39 455 GLY C CA 1
ATOM 4392 C C . GLY C 1 458 ? 107.854 -7.231 30.888 1.00 47.57 455 GLY C C 1
ATOM 4393 O O . GLY C 1 458 ? 106.981 -6.778 30.168 1.00 50.54 455 GLY C O 1
ATOM 4394 N N . VAL C 1 459 ? 107.675 -7.545 32.159 1.00 44.55 456 VAL C N 1
ATOM 4395 C CA . VAL C 1 459 ? 106.468 -7.355 32.878 1.00 45.30 456 VAL C CA 1
ATOM 4396 C C . VAL C 1 459 ? 106.543 -5.980 33.504 1.00 44.50 456 VAL C C 1
ATOM 4397 O O . VAL C 1 459 ? 107.488 -5.689 34.136 1.00 52.20 456 VAL C O 1
ATOM 4401 N N . GLY C 1 460 ? 105.544 -5.132 33.364 1.00 48.46 457 GLY C N 1
ATOM 4402 C CA . GLY C 1 460 ? 105.574 -3.790 33.970 1.00 42.81 457 GLY C CA 1
ATOM 4403 C C . GLY C 1 460 ? 105.578 -3.829 35.480 1.00 42.82 457 GLY C C 1
ATOM 4404 O O . GLY C 1 460 ? 105.048 -4.748 36.087 1.00 45.29 457 GLY C O 1
ATOM 4405 N N . ASP C 1 461 ? 106.196 -2.841 36.091 1.00 40.72 458 ASP C N 1
ATOM 4406 C CA . ASP C 1 461 ? 106.243 -2.725 37.543 1.00 43.34 458 ASP C CA 1
ATOM 4407 C C . ASP C 1 461 ? 104.941 -2.256 38.160 1.00 41.57 458 ASP C C 1
ATOM 4408 O O . ASP C 1 461 ? 104.618 -2.645 39.306 1.00 42.56 458 ASP C O 1
ATOM 4413 N N . ASP C 1 462 ? 104.257 -1.366 37.443 1.00 38.78 459 ASP C N 1
ATOM 4414 C CA . ASP C 1 462 ? 103.037 -0.737 37.912 1.00 37.57 459 ASP C CA 1
ATOM 4415 C C . ASP C 1 462 ? 101.889 -1.757 37.929 1.00 37.79 459 ASP C C 1
ATOM 4416 O O . ASP C 1 462 ? 101.742 -2.564 37.001 1.00 36.02 459 ASP C O 1
ATOM 4421 N N . GLN C 1 463 ? 101.137 -1.737 39.031 1.00 40.57 460 GLN C N 1
ATOM 4422 C CA . GLN C 1 463 ? 99.903 -2.521 39.184 1.00 42.08 460 GLN C CA 1
ATOM 4423 C C . GLN C 1 463 ? 98.771 -1.756 38.566 1.00 39.62 460 GLN C C 1
ATOM 4424 O O . GLN C 1 463 ? 98.694 -0.550 38.795 1.00 38.77 460 GLN C O 1
ATOM 4430 N N . TYR C 1 464 ? 97.954 -2.461 37.771 1.00 35.58 461 TYR C N 1
ATOM 4431 C CA . TYR C 1 464 ? 96.756 -1.928 37.160 1.00 38.48 461 TYR C CA 1
ATOM 4432 C C . TYR C 1 464 ? 95.501 -2.663 37.605 1.00 39.51 461 TYR C C 1
ATOM 4433 O O . TYR C 1 464 ? 95.556 -3.852 37.956 1.00 36.69 461 TYR C O 1
ATOM 4442 N N . GLN C 1 465 ? 94.385 -1.925 37.627 1.00 37.79 462 GLN C N 1
ATOM 4443 C CA . GLN C 1 465 ? 93.062 -2.462 37.933 1.00 35.49 462 GLN C CA 1
ATOM 4444 C C . GLN C 1 465 ? 92.254 -2.448 36.631 1.00 37.34 462 GLN C C 1
ATOM 4445 O O . GLN C 1 465 ? 92.070 -1.393 36.003 1.00 32.25 462 GLN C O 1
ATOM 4451 N N . ALA C 1 466 ? 91.750 -3.624 36.249 1.00 36.81 463 ALA C N 1
ATOM 4452 C CA . ALA C 1 466 ? 90.748 -3.751 35.206 1.00 32.10 463 ALA C CA 1
ATOM 4453 C C . ALA C 1 466 ? 89.469 -2.996 35.562 1.00 34.31 463 ALA C C 1
ATOM 4454 O O . ALA C 1 466 ? 88.830 -3.186 36.608 1.00 35.15 463 ALA C O 1
ATOM 4456 N N . GLN C 1 467 ? 89.080 -2.133 34.642 1.00 35.90 464 GLN C N 1
ATOM 4457 C CA . GLN C 1 467 ? 87.851 -1.414 34.733 1.00 34.67 464 GLN C CA 1
ATOM 4458 C C . GLN C 1 467 ? 86.750 -2.298 34.214 1.00 34.49 464 GLN C C 1
ATOM 4459 O O . GLN C 1 467 ? 87.014 -3.403 33.784 1.00 32.21 464 GLN C O 1
ATOM 4465 N N . GLN C 1 468 ? 85.525 -1.791 34.238 1.00 39.27 465 GLN C N 1
ATOM 4466 C CA . GLN C 1 468 ? 84.327 -2.562 33.873 1.00 40.05 465 GLN C CA 1
ATOM 4467 C C . GLN C 1 468 ? 84.361 -3.136 32.490 1.00 38.81 465 GLN C C 1
ATOM 4468 O O . GLN C 1 468 ? 83.820 -4.200 32.284 1.00 37.41 465 GLN C O 1
ATOM 4474 N N . SER C 1 469 ? 85.023 -2.455 31.554 1.00 41.31 466 SER C N 1
ATOM 4475 C CA . SER C 1 469 ? 85.235 -2.969 30.163 1.00 39.12 466 SER C CA 1
ATOM 4476 C C . SER C 1 469 ? 86.281 -4.113 30.016 1.00 38.55 466 SER C C 1
ATOM 4477 O O . SER C 1 469 ? 86.482 -4.660 28.908 1.00 35.46 466 SER C O 1
ATOM 4480 N N . ILE C 1 470 ? 86.913 -4.484 31.134 1.00 37.58 467 ILE C N 1
ATOM 4481 C CA . ILE C 1 470 ? 87.825 -5.603 31.257 1.00 38.53 467 ILE C CA 1
ATOM 4482 C C . ILE C 1 470 ? 89.201 -5.308 30.663 1.00 36.60 467 ILE C C 1
ATOM 4483 O O . ILE C 1 470 ? 90.194 -5.641 31.254 1.00 41.62 467 ILE C O 1
ATOM 4488 N N . ARG C 1 471 ? 89.232 -4.733 29.489 1.00 34.43 468 ARG C N 1
ATOM 4489 C CA . ARG C 1 471 ? 90.419 -4.507 28.755 1.00 39.40 468 ARG C CA 1
ATOM 4490 C C . ARG C 1 471 ? 91.039 -3.121 29.008 1.00 40.75 468 ARG C C 1
ATOM 4491 O O . ARG C 1 471 ? 92.120 -2.833 28.510 1.00 39.82 468 ARG C O 1
ATOM 4499 N N . THR C 1 472 ? 90.306 -2.237 29.681 1.00 40.84 469 THR C N 1
ATOM 4500 C CA . THR C 1 472 ? 90.813 -0.927 30.031 1.00 41.19 469 THR C CA 1
ATOM 4501 C C . THR C 1 472 ? 91.331 -0.995 31.484 1.00 40.01 469 THR C C 1
ATOM 4502 O O . THR C 1 472 ? 90.690 -1.573 32.366 1.00 40.03 469 THR C O 1
ATOM 4506 N N . PHE C 1 473 ? 92.470 -0.366 31.712 1.00 38.40 470 PHE C N 1
ATOM 4507 C CA . PHE C 1 473 ? 93.240 -0.454 32.942 1.00 36.60 470 PHE C CA 1
ATOM 4508 C C . PHE C 1 473 ? 93.573 0.912 33.573 1.00 36.61 470 PHE C C 1
ATOM 4509 O O . PHE C 1 473 ? 94.101 1.823 32.913 1.00 36.66 470 PHE C O 1
ATOM 4517 N N . PHE C 1 474 ? 93.242 1.044 34.856 1.00 37.37 471 PHE C N 1
ATOM 4518 C CA . PHE C 1 474 ? 93.607 2.202 35.686 1.00 39.31 471 PHE C CA 1
ATOM 4519 C C . PHE C 1 474 ? 94.902 1.901 36.442 1.00 39.20 471 PHE C C 1
ATOM 4520 O O . PHE C 1 474 ? 94.999 0.854 37.067 1.00 36.03 471 PHE C O 1
ATOM 4528 N N . ASN C 1 475 ? 95.877 2.825 36.395 1.00 37.84 472 ASN C N 1
ATOM 4529 C CA . ASN C 1 475 ? 97.162 2.642 37.078 1.00 39.73 472 ASN C CA 1
ATOM 4530 C C . ASN C 1 475 ? 96.987 2.831 38.624 1.00 40.92 472 ASN C C 1
ATOM 4531 O O . ASN C 1 475 ? 96.855 3.963 39.126 1.00 40.53 472 ASN C O 1
ATOM 4536 N N . ARG C 1 476 ? 96.903 1.712 39.346 1.00 39.25 473 ARG C N 1
ATOM 4537 C CA . ARG C 1 476 ? 96.822 1.702 40.819 1.00 37.71 473 ARG C CA 1
ATOM 4538 C C . ARG C 1 476 ? 98.131 2.196 41.475 1.00 35.35 473 ARG C C 1
ATOM 4539 O O . ARG C 1 476 ? 98.093 2.937 42.408 1.00 34.67 473 ARG C O 1
ATOM 4547 N N . SER C 1 477 ? 99.270 1.728 40.993 1.00 37.84 474 SER C N 1
ATOM 4548 C CA . SER C 1 477 ? 100.597 2.164 41.531 1.00 38.99 474 SER C CA 1
ATOM 4549 C C . SER C 1 477 ? 100.858 3.689 41.386 1.00 39.13 474 SER C C 1
ATOM 4550 O O . SER C 1 477 ? 101.333 4.320 42.318 1.00 36.33 474 SER C O 1
ATOM 4553 N N . HIS C 1 478 ? 100.484 4.256 40.223 1.00 38.56 475 HIS C N 1
ATOM 4554 C CA . HIS C 1 478 ? 100.515 5.690 39.956 1.00 37.99 475 HIS C CA 1
ATOM 4555 C C . HIS C 1 478 ? 99.201 6.254 39.462 1.00 35.96 475 HIS C C 1
ATOM 4556 O O . HIS C 1 478 ? 99.001 6.353 38.258 1.00 34.52 475 HIS C O 1
ATOM 4563 N N . PRO C 1 479 ? 98.300 6.647 40.382 1.00 38.06 476 PRO C N 1
ATOM 4564 C CA . PRO C 1 479 ? 96.926 6.987 39.992 1.00 41.03 476 PRO C CA 1
ATOM 4565 C C . PRO C 1 479 ? 96.740 8.287 39.271 1.00 43.28 476 PRO C C 1
ATOM 4566 O O . PRO C 1 479 ? 95.610 8.607 38.921 1.00 43.53 476 PRO C O 1
ATOM 4570 N N . ASN C 1 480 ? 97.826 9.011 39.017 1.00 44.90 477 ASN C N 1
ATOM 4571 C CA . ASN C 1 480 ? 97.783 10.195 38.150 1.00 48.19 477 ASN C CA 1
ATOM 4572 C C . ASN C 1 480 ? 98.145 9.898 36.703 1.00 43.59 477 ASN C C 1
ATOM 4573 O O . ASN C 1 480 ? 97.974 10.763 35.853 1.00 46.58 477 ASN C O 1
ATOM 4578 N N . LYS C 1 481 ? 98.671 8.703 36.434 1.00 43.06 478 LYS C N 1
ATOM 4579 C CA . LYS C 1 481 ? 99.100 8.299 35.098 1.00 41.36 478 LYS C CA 1
ATOM 4580 C C . LYS C 1 481 ? 97.958 7.839 34.238 1.00 36.32 478 LYS C C 1
ATOM 4581 O O . LYS C 1 481 ? 96.812 7.784 34.683 1.00 38.18 478 LYS C O 1
ATOM 4587 N N . ARG C 1 482 ? 98.262 7.573 32.984 1.00 35.56 479 ARG C N 1
ATOM 4588 C CA . ARG C 1 482 ? 97.222 7.382 32.011 1.00 39.49 479 ARG C CA 1
ATOM 4589 C C . ARG C 1 482 ? 96.547 6.015 32.121 1.00 40.01 479 ARG C C 1
ATOM 4590 O O . ARG C 1 482 ? 97.154 5.044 32.582 1.00 40.27 479 ARG C O 1
ATOM 4598 N N . TYR C 1 483 ? 95.284 5.951 31.712 1.00 40.77 480 TYR C N 1
ATOM 4599 C CA . TYR C 1 483 ? 94.613 4.662 31.480 1.00 38.25 480 TYR C CA 1
ATOM 4600 C C . TYR C 1 483 ? 95.263 4.038 30.321 1.00 37.61 480 TYR C C 1
ATOM 4601 O O . TYR C 1 483 ? 95.710 4.745 29.458 1.00 39.08 480 TYR C O 1
ATOM 4610 N N . VAL C 1 484 ? 95.330 2.715 30.295 1.00 39.03 481 VAL C N 1
ATOM 4611 C CA . VAL C 1 484 ? 95.864 1.980 29.147 1.00 39.73 481 VAL C CA 1
ATOM 4612 C C . VAL C 1 484 ? 94.755 1.049 28.723 1.00 40.80 481 VAL C C 1
ATOM 4613 O O . VAL C 1 484 ? 94.236 0.281 29.561 1.00 41.31 481 VAL C O 1
ATOM 4617 N N . LYS C 1 485 ? 94.415 1.074 27.436 1.00 42.74 482 LYS C N 1
ATOM 4618 C CA . LYS C 1 485 ? 93.409 0.191 26.860 1.00 38.90 482 LYS C CA 1
ATOM 4619 C C . LYS C 1 485 ? 94.092 -0.838 25.978 1.00 43.34 482 LYS C C 1
ATOM 4620 O O . LYS C 1 485 ? 94.813 -0.451 25.070 1.00 45.00 482 LYS C O 1
ATOM 4626 N N . THR C 1 486 ? 93.859 -2.132 26.223 1.00 41.14 483 THR C N 1
ATOM 4627 C CA . THR C 1 486 ? 94.521 -3.227 25.475 1.00 44.96 483 THR C CA 1
ATOM 4628 C C . THR C 1 486 ? 93.578 -4.044 24.587 1.00 43.06 483 THR C C 1
ATOM 4629 O O . THR C 1 486 ? 92.375 -4.041 24.763 1.00 43.07 483 THR C O 1
ATOM 4633 N N . ALA C 1 487 ? 94.145 -4.772 23.638 1.00 45.54 484 ALA C N 1
ATOM 4634 C CA . ALA C 1 487 ? 93.355 -5.721 22.831 1.00 47.33 484 ALA C CA 1
ATOM 4635 C C . ALA C 1 487 ? 93.187 -7.029 23.629 1.00 45.56 484 ALA C C 1
ATOM 4636 O O . ALA C 1 487 ? 94.157 -7.588 24.133 1.00 46.20 484 ALA C O 1
ATOM 4638 N N . LEU C 1 488 ? 91.954 -7.491 23.746 1.00 42.64 485 LEU C N 1
ATOM 4639 C CA . LEU C 1 488 ? 91.655 -8.695 24.503 1.00 45.69 485 LEU C CA 1
ATOM 4640 C C . LEU C 1 488 ? 90.616 -9.478 23.730 1.00 43.61 485 LEU C C 1
ATOM 4641 O O . LEU C 1 488 ? 89.543 -8.997 23.527 1.00 38.67 485 LEU C O 1
ATOM 4646 N N . SER C 1 489 ? 90.926 -10.694 23.326 1.00 42.94 486 SER C N 1
ATOM 4647 C CA . SER C 1 489 ? 90.021 -11.431 22.480 1.00 45.66 486 SER C CA 1
ATOM 4648 C C . SER C 1 489 ? 89.093 -12.249 23.332 1.00 50.11 486 SER C C 1
ATOM 4649 O O . SER C 1 489 ? 89.068 -13.469 23.152 1.00 55.67 486 SER C O 1
ATOM 4652 N N . VAL C 1 490 ? 88.370 -11.631 24.275 1.00 55.97 487 VAL C N 1
ATOM 4653 C CA . VAL C 1 490 ? 87.400 -12.376 25.050 1.00 64.06 487 VAL C CA 1
ATOM 4654 C C . VAL C 1 490 ? 85.999 -11.909 24.700 1.00 73.43 487 VAL C C 1
ATOM 4655 O O . VAL C 1 490 ? 85.693 -10.704 24.771 1.00 79.53 487 VAL C O 1
ATOM 4659 N N . LEU C 1 491 ? 85.180 -12.907 24.317 1.00 83.13 488 LEU C N 1
ATOM 4660 C CA . LEU C 1 491 ? 83.784 -12.732 23.950 1.00 90.33 488 LEU C CA 1
ATOM 4661 C C . LEU C 1 491 ? 82.984 -12.320 25.202 1.00 104.16 488 LEU C C 1
ATOM 4662 O O . LEU C 1 491 ? 82.690 -13.159 26.098 1.00 104.14 488 LEU C O 1
ATOM 4667 N N . ASN C 1 492 ? 82.666 -11.032 25.274 1.00 100.84 489 ASN C N 1
ATOM 4668 C CA . ASN C 1 492 ? 81.796 -10.525 26.316 1.00 95.77 489 ASN C CA 1
ATOM 4669 C C . ASN C 1 492 ? 80.633 -9.917 25.528 1.00 93.13 489 ASN C C 1
ATOM 4670 O O . ASN C 1 492 ? 80.831 -9.138 24.601 1.00 90.83 489 ASN C O 1
ATOM 4675 N N . MET C 1 493 ? 79.425 -10.299 25.920 1.00 80.17 490 MET C N 1
ATOM 4676 C CA . MET C 1 493 ? 78.191 -9.959 25.253 1.00 79.54 490 MET C CA 1
ATOM 4677 C C . MET C 1 493 ? 77.966 -9.590 23.806 1.00 91.16 490 MET C C 1
ATOM 4678 O O . MET C 1 493 ? 77.573 -8.488 23.517 1.00 95.05 490 MET C O 1
ATOM 4683 N N . GLY C 1 494 ? 78.209 -10.487 22.883 1.00 104.50 491 GLY C N 1
ATOM 4684 C CA . GLY C 1 494 ? 78.033 -10.121 21.496 1.00 102.49 491 GLY C CA 1
ATOM 4685 C C . GLY C 1 494 ? 79.261 -9.785 20.694 1.00 99.57 491 GLY C C 1
ATOM 4686 O O . GLY C 1 494 ? 79.321 -10.101 19.527 1.00 107.86 491 GLY C O 1
ATOM 4687 N N . PHE C 1 495 ? 80.251 -9.166 21.299 1.00 94.90 492 PHE C N 1
ATOM 4688 C CA . PHE C 1 495 ? 81.404 -8.755 20.518 1.00 99.84 492 PHE C CA 1
ATOM 4689 C C . PHE C 1 495 ? 82.785 -9.073 21.119 1.00 104.75 492 PHE C C 1
ATOM 4690 O O . PHE C 1 495 ? 82.941 -9.214 22.326 1.00 95.26 492 PHE C O 1
ATOM 4698 N N . MET C 1 496 ? 83.777 -9.223 20.249 1.00 108.17 493 MET C N 1
ATOM 4699 C CA . MET C 1 496 ? 85.158 -9.451 20.664 1.00 107.20 493 MET C CA 1
ATOM 4700 C C . MET C 1 496 ? 85.835 -8.145 21.048 1.00 99.45 493 MET C C 1
ATOM 4701 O O . MET C 1 496 ? 85.712 -7.166 20.339 1.00 98.23 493 MET C O 1
ATOM 4706 N N . ARG C 1 497 ? 86.640 -8.165 22.101 1.00 94.52 494 ARG C N 1
ATOM 4707 C CA . ARG C 1 497 ? 87.267 -6.946 22.631 1.00 96.44 494 ARG C CA 1
ATOM 4708 C C . ARG C 1 497 ? 88.630 -6.531 22.075 1.00 94.28 494 ARG C C 1
ATOM 4709 O O . ARG C 1 497 ? 89.480 -5.986 22.777 1.00 70.18 494 ARG C O 1
ATOM 4717 N N . GLY C 1 498 ? 88.830 -6.851 20.811 1.00 86.08 495 GLY C N 1
ATOM 4718 C CA . GLY C 1 498 ? 90.046 -6.455 20.086 1.00 83.33 495 GLY C CA 1
ATOM 4719 C C . GLY C 1 498 ? 90.118 -4.946 19.844 1.00 82.72 495 GLY C C 1
ATOM 4720 O O . GLY C 1 498 ? 89.109 -4.240 19.971 1.00 86.25 495 GLY C O 1
ATOM 4721 N N . LEU C 1 499 ? 91.316 -4.460 19.499 1.00 79.18 496 LEU C N 1
ATOM 4722 C CA . LEU C 1 499 ? 91.561 -3.054 19.118 1.00 73.03 496 LEU C CA 1
ATOM 4723 C C . LEU C 1 499 ? 92.113 -2.984 17.688 1.00 74.23 496 LEU C C 1
ATOM 4724 O O . LEU C 1 499 ? 93.102 -3.674 17.351 1.00 68.67 496 LEU C O 1
ATOM 4729 N N . SER C 1 500 ? 91.477 -2.140 16.862 1.00 75.73 497 SER C N 1
ATOM 4730 C CA . SER C 1 500 ? 91.674 -2.147 15.402 1.00 73.19 497 SER C CA 1
ATOM 4731 C C . SER C 1 500 ? 92.769 -1.174 14.890 1.00 76.21 497 SER C C 1
ATOM 4732 O O . SER C 1 500 ? 92.600 0.022 15.072 1.00 77.28 497 SER C O 1
ATOM 4735 N N . PRO C 1 501 ? 93.848 -1.672 14.213 1.00 77.99 498 PRO C N 1
ATOM 4736 C CA . PRO C 1 501 ? 94.948 -0.824 13.644 1.00 76.90 498 PRO C CA 1
ATOM 4737 C C . PRO C 1 501 ? 94.602 0.318 12.653 1.00 75.92 498 PRO C C 1
ATOM 4738 O O . PRO C 1 501 ? 95.248 1.384 12.685 1.00 65.58 498 PRO C O 1
ATOM 4742 N N . TYR C 1 502 ? 93.615 0.112 11.791 1.00 76.74 499 TYR C N 1
ATOM 4743 C CA . TYR C 1 502 ? 93.216 1.172 10.854 1.00 76.87 499 TYR C CA 1
ATOM 4744 C C . TYR C 1 502 ? 92.499 2.309 11.617 1.00 76.15 499 TYR C C 1
ATOM 4745 O O . TYR C 1 502 ? 92.755 3.507 11.366 1.00 81.90 499 TYR C O 1
ATOM 4754 N N . TYR C 1 503 ? 91.613 1.914 12.534 1.00 67.62 500 TYR C N 1
ATOM 4755 C CA . TYR C 1 503 ? 90.935 2.821 13.468 1.00 65.47 500 TYR C CA 1
ATOM 4756 C C . TYR C 1 503 ? 91.872 3.499 14.475 1.00 59.29 500 TYR C C 1
ATOM 4757 O O . TYR C 1 503 ? 91.667 4.664 14.815 1.00 62.42 500 TYR C O 1
ATOM 4766 N N . MET C 1 504 ? 92.884 2.771 14.953 1.00 61.39 501 MET C N 1
ATOM 4767 C CA . MET C 1 504 ? 93.962 3.334 15.814 1.00 61.48 501 MET C CA 1
ATOM 4768 C C . MET C 1 504 ? 94.728 4.458 15.123 1.00 54.26 501 MET C C 1
ATOM 4769 O O . MET C 1 504 ? 95.178 5.379 15.766 1.00 52.95 501 MET C O 1
ATOM 4774 N N . ALA C 1 505 ? 94.919 4.356 13.820 1.00 55.67 502 ALA C N 1
ATOM 4775 C CA . ALA C 1 505 ? 95.758 5.324 13.128 1.00 54.65 502 ALA C CA 1
ATOM 4776 C C . ALA C 1 505 ? 95.183 6.725 13.201 1.00 51.64 502 ALA C C 1
ATOM 4777 O O . ALA C 1 505 ? 95.940 7.667 13.287 1.00 55.12 502 ALA C O 1
ATOM 4779 N N . THR C 1 506 ? 93.852 6.839 13.186 1.00 50.55 503 THR C N 1
ATOM 4780 C CA . THR C 1 506 ? 93.129 8.108 13.180 1.00 51.88 503 THR C CA 1
ATOM 4781 C C . THR C 1 506 ? 92.342 8.441 14.492 1.00 54.14 503 THR C C 1
ATOM 4782 O O . THR C 1 506 ? 91.549 9.414 14.532 1.00 50.37 503 THR C O 1
ATOM 4786 N N . THR C 1 507 ? 92.541 7.635 15.543 1.00 47.31 504 THR C N 1
ATOM 4787 C CA . THR C 1 507 ? 91.818 7.793 16.788 1.00 42.88 504 THR C CA 1
ATOM 4788 C C . THR C 1 507 ? 92.306 9.066 17.502 1.00 42.91 504 THR C C 1
ATOM 4789 O O . THR C 1 507 ? 91.492 9.890 17.910 1.00 41.91 504 THR C O 1
ATOM 4793 N N . PRO C 1 508 ? 93.633 9.238 17.664 1.00 44.19 505 PRO C N 1
ATOM 4794 C CA . PRO C 1 508 ? 94.077 10.446 18.364 1.00 47.67 505 PRO C CA 1
ATOM 4795 C C . PRO C 1 508 ? 93.724 11.750 17.668 1.00 51.79 505 PRO C C 1
ATOM 4796 O O . PRO C 1 508 ? 93.366 12.709 18.373 1.00 52.64 505 PRO C O 1
ATOM 4800 N N . ALA C 1 509 ? 93.760 11.777 16.328 1.00 49.28 506 ALA C N 1
ATOM 4801 C CA . ALA C 1 509 ? 93.284 12.945 15.565 1.00 48.73 506 ALA C CA 1
ATOM 4802 C C . ALA C 1 509 ? 91.783 13.197 15.710 1.00 46.57 506 ALA C C 1
ATOM 4803 O O . ALA C 1 509 ? 91.369 14.335 15.867 1.00 52.42 506 ALA C O 1
ATOM 4805 N N . ILE C 1 510 ? 90.960 12.155 15.686 1.00 48.46 507 ILE C N 1
ATOM 4806 C CA . ILE C 1 510 ? 89.523 12.305 16.006 1.00 47.35 507 ILE C CA 1
ATOM 4807 C C . ILE C 1 510 ? 89.286 12.888 17.428 1.00 47.49 507 ILE C C 1
ATOM 4808 O O . ILE C 1 510 ? 88.360 13.656 17.627 1.00 46.30 507 ILE C O 1
ATOM 4813 N N . ASN C 1 511 ? 90.085 12.469 18.403 1.00 44.95 508 ASN C N 1
ATOM 4814 C CA . ASN C 1 511 ? 89.937 12.940 19.777 1.00 45.19 508 ASN C CA 1
ATOM 4815 C C . ASN C 1 511 ? 90.344 14.412 19.860 1.00 45.56 508 ASN C C 1
ATOM 4816 O O . ASN C 1 511 ? 89.705 15.204 20.569 1.00 44.83 508 ASN C O 1
ATOM 4821 N N . GLU C 1 512 ? 91.394 14.765 19.116 1.00 45.48 509 GLU C N 1
ATOM 4822 C CA . GLU C 1 512 ? 91.873 16.153 19.038 1.00 48.76 509 GLU C CA 1
ATOM 4823 C C . GLU C 1 512 ? 90.845 17.072 18.387 1.00 48.10 509 GLU C C 1
ATOM 4824 O O . GLU C 1 512 ? 90.545 18.136 18.892 1.00 48.27 509 GLU C O 1
ATOM 4830 N N . TRP C 1 513 ? 90.228 16.580 17.326 1.00 48.66 510 TRP C N 1
ATOM 4831 C CA . TRP C 1 513 ? 89.172 17.279 16.660 1.00 45.30 510 TRP C CA 1
ATOM 4832 C C . TRP C 1 513 ? 88.075 17.496 17.676 1.00 49.52 510 TRP C C 1
ATOM 4833 O O . TRP C 1 513 ? 87.572 18.612 17.774 1.00 46.48 510 TRP C O 1
ATOM 4844 N N . LEU C 1 514 ? 87.694 16.434 18.419 1.00 51.44 511 LEU C N 1
ATOM 4845 C CA . LEU C 1 514 ? 86.501 16.481 19.299 1.00 48.21 511 LEU C CA 1
ATOM 4846 C C . LEU C 1 514 ? 86.776 17.409 20.467 1.00 48.50 511 LEU C C 1
ATOM 4847 O O . LEU C 1 514 ? 85.911 18.174 20.876 1.00 51.72 511 LEU C O 1
ATOM 4852 N N . GLN C 1 515 ? 87.986 17.350 20.985 1.00 49.18 512 GLN C N 1
ATOM 4853 C CA . GLN C 1 515 ? 88.379 18.224 22.074 1.00 53.62 512 GLN C CA 1
ATOM 4854 C C . GLN C 1 515 ? 88.335 19.731 21.625 1.00 55.09 512 GLN C C 1
ATOM 4855 O O . GLN C 1 515 ? 87.875 20.630 22.380 1.00 48.73 512 GLN C O 1
ATOM 4861 N N . ASP C 1 516 ? 88.769 19.998 20.392 1.00 54.38 513 ASP C N 1
ATOM 4862 C CA . ASP C 1 516 ? 88.691 21.363 19.838 1.00 52.76 513 ASP C CA 1
ATOM 4863 C C . ASP C 1 516 ? 87.230 21.847 19.754 1.00 52.19 513 ASP C C 1
ATOM 4864 O O . ASP C 1 516 ? 86.894 22.964 20.155 1.00 52.97 513 ASP C O 1
ATOM 4869 N N . LEU C 1 517 ? 86.346 20.976 19.304 1.00 50.00 514 LEU C N 1
ATOM 4870 C CA . LEU C 1 517 ? 84.927 21.298 19.209 1.00 52.40 514 LEU C CA 1
ATOM 4871 C C . LEU C 1 517 ? 84.278 21.612 20.573 1.00 58.21 514 LEU C C 1
ATOM 4872 O O . LEU C 1 517 ? 83.517 22.590 20.693 1.00 56.29 514 LEU C O 1
ATOM 4877 N N . VAL C 1 518 ? 84.523 20.746 21.570 1.00 59.53 515 VAL C N 1
ATOM 4878 C CA . VAL C 1 518 ? 84.008 20.938 22.938 1.00 55.84 515 VAL C CA 1
ATOM 4879 C C . VAL C 1 518 ? 84.628 22.176 23.598 1.00 53.19 515 VAL C C 1
ATOM 4880 O O . VAL C 1 518 ? 83.907 22.941 24.258 1.00 57.50 515 VAL C O 1
ATOM 4884 N N . ALA C 1 519 ? 85.928 22.406 23.410 1.00 51.34 516 ALA C N 1
ATOM 4885 C CA . ALA C 1 519 ? 86.548 23.655 23.912 1.00 56.13 516 ALA C CA 1
ATOM 4886 C C . ALA C 1 519 ? 85.955 24.941 23.286 1.00 58.42 516 ALA C C 1
ATOM 4887 O O . ALA C 1 519 ? 85.861 25.956 23.968 1.00 64.36 516 ALA C O 1
ATOM 4889 N N . GLY C 1 520 ? 85.593 24.918 22.007 1.00 51.61 517 GLY C N 1
ATOM 4890 C CA . GLY C 1 520 ? 85.013 26.097 21.362 1.00 49.70 517 GLY C CA 1
ATO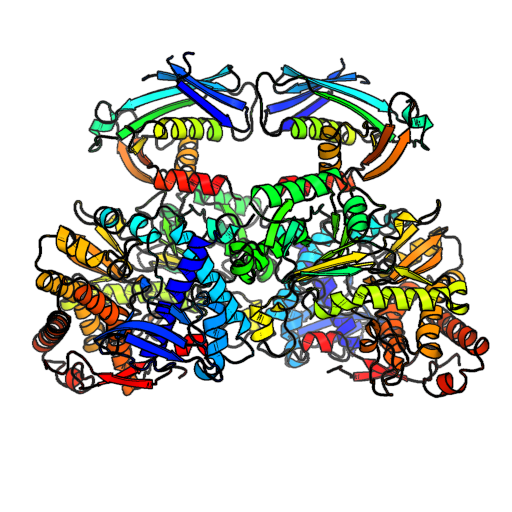M 4891 C C . GLY C 1 520 ? 83.506 26.283 21.559 1.00 49.61 517 GLY C C 1
ATOM 4892 O O . GLY C 1 520 ? 82.945 27.222 21.006 1.00 46.78 517 GLY C O 1
ATOM 4893 N N . ASP C 1 521 ? 82.835 25.413 22.317 1.00 45.33 518 ASP C N 1
ATOM 4894 C CA . ASP C 1 521 ? 81.382 25.447 22.361 1.00 47.11 518 ASP C CA 1
ATOM 4895 C C . ASP C 1 521 ? 80.904 25.931 23.694 1.00 47.13 518 ASP C C 1
ATOM 4896 O O . ASP C 1 521 ? 81.142 25.280 24.703 1.00 45.80 518 ASP C O 1
ATOM 4901 N N . GLU C 1 522 ? 80.151 27.025 23.673 1.00 46.98 519 GLU C N 1
ATOM 4902 C CA . GLU C 1 522 ? 79.658 27.667 24.888 1.00 47.71 519 GLU C CA 1
ATOM 4903 C C . GLU C 1 522 ? 78.632 26.877 25.613 1.00 43.93 519 GLU C C 1
ATOM 4904 O O . GLU C 1 522 ? 78.587 26.961 26.825 1.00 44.31 519 GLU C O 1
ATOM 4910 N N . TRP C 1 523 ? 77.778 26.140 24.913 1.00 41.17 520 TRP C N 1
ATOM 4911 C CA . TRP C 1 523 ? 76.816 25.342 25.648 1.00 43.36 520 TRP C CA 1
ATOM 4912 C C . TRP C 1 523 ? 77.531 24.142 26.413 1.00 44.35 520 TRP C C 1
ATOM 4913 O O . TRP C 1 523 ? 77.216 23.820 27.560 1.00 40.18 520 TRP C O 1
ATOM 4924 N N . LEU C 1 524 ? 78.540 23.569 25.791 1.00 44.01 521 LEU C N 1
ATOM 4925 C CA . LEU C 1 524 ? 79.248 22.458 26.389 1.00 45.34 521 LEU C CA 1
ATOM 4926 C C . LEU C 1 524 ? 80.112 22.918 27.559 1.00 49.19 521 LEU C C 1
ATOM 4927 O O . LEU C 1 524 ? 80.242 22.172 28.553 1.00 42.74 521 LEU C O 1
ATOM 4932 N N . GLN C 1 525 ? 80.713 24.121 27.439 1.00 49.73 522 GLN C N 1
ATOM 4933 C CA . GLN C 1 525 ? 81.558 24.683 28.517 1.00 47.31 522 GLN C CA 1
ATOM 4934 C C . GLN C 1 525 ? 80.667 25.031 29.689 1.00 48.50 522 GLN C C 1
ATOM 4935 O O . GLN C 1 525 ? 81.034 24.836 30.849 1.00 49.12 522 GLN C O 1
ATOM 4941 N N . ARG C 1 526 ? 79.463 25.466 29.376 1.00 45.38 523 ARG C N 1
ATOM 4942 C CA . ARG C 1 526 ? 78.482 25.805 30.392 1.00 51.88 523 ARG C CA 1
ATOM 4943 C C . ARG C 1 526 ? 77.965 24.575 31.144 1.00 49.73 523 ARG C C 1
ATOM 4944 O O . ARG C 1 526 ? 77.701 24.650 32.336 1.00 45.74 523 ARG C O 1
ATOM 4952 N N . CYS C 1 527 ? 77.778 23.463 30.423 1.00 51.27 524 CYS C N 1
ATOM 4953 C CA . CYS C 1 527 ? 77.445 22.165 31.031 1.00 51.24 524 CYS C CA 1
ATOM 4954 C C . CYS C 1 527 ? 78.637 21.488 31.731 1.00 50.25 524 CYS C C 1
ATOM 4955 O O . CYS C 1 527 ? 78.435 20.475 32.369 1.00 49.23 524 CYS C O 1
ATOM 4958 N N . ASP C 1 528 ? 79.857 22.019 31.553 1.00 49.14 525 ASP C N 1
ATOM 4959 C CA . ASP C 1 528 ? 81.123 21.416 31.998 1.00 48.74 525 ASP C CA 1
ATOM 4960 C C . ASP C 1 528 ? 81.265 19.955 31.547 1.00 48.25 525 ASP C C 1
ATOM 4961 O O . ASP C 1 528 ? 81.732 19.096 32.283 1.00 45.59 525 ASP C O 1
ATOM 4966 N N . PHE C 1 529 ? 80.895 19.719 30.294 1.00 48.99 526 PHE C N 1
ATOM 4967 C CA . PHE C 1 529 ? 81.070 18.451 29.619 1.00 48.40 526 PHE C CA 1
ATOM 4968 C C . PHE C 1 529 ? 82.520 18.257 29.194 1.00 48.33 526 PHE C C 1
ATOM 4969 O O . PHE C 1 529 ? 83.061 19.055 28.463 1.00 49.02 526 PHE C O 1
ATOM 4977 N N . ARG C 1 530 ? 83.155 17.189 29.658 1.00 47.05 527 ARG C N 1
ATOM 4978 C CA . ARG C 1 530 ? 84.589 16.995 29.437 1.00 46.80 527 ARG C CA 1
ATOM 4979 C C . ARG C 1 530 ? 84.849 15.706 28.693 1.00 43.84 527 ARG C C 1
ATOM 4980 O O . ARG C 1 530 ? 84.114 14.742 28.844 1.00 46.61 527 ARG C O 1
ATOM 4988 N N . ILE C 1 531 ? 85.904 15.698 27.902 1.00 42.54 528 ILE C N 1
ATOM 4989 C CA . ILE C 1 531 ? 86.301 14.544 27.132 1.00 41.89 528 ILE C CA 1
ATOM 4990 C C . ILE C 1 531 ? 87.537 13.972 27.749 1.00 41.84 528 ILE C C 1
ATOM 4991 O O . ILE C 1 531 ? 88.423 14.711 28.055 1.00 44.92 528 ILE C O 1
ATOM 4996 N N . LEU C 1 532 ? 87.552 12.660 27.996 1.00 46.89 529 LEU C N 1
ATOM 4997 C CA . LEU C 1 532 ? 88.785 11.885 28.226 1.00 44.37 529 LEU C CA 1
ATOM 4998 C C . LEU C 1 532 ? 89.273 11.370 26.901 1.00 41.89 529 LEU C C 1
ATOM 4999 O O . LEU C 1 532 ? 88.670 10.514 26.289 1.00 45.96 529 LEU C O 1
ATOM 5004 N N . ARG C 1 533 ? 90.364 11.945 26.443 1.00 44.35 530 ARG C N 1
ATOM 5005 C CA . ARG C 1 533 ? 90.855 11.698 25.108 1.00 45.14 530 ARG C CA 1
ATOM 5006 C C . ARG C 1 533 ? 91.706 10.454 25.121 1.00 44.42 530 ARG C C 1
ATOM 5007 O O . ARG C 1 533 ? 92.466 10.224 26.067 1.00 43.01 530 ARG C O 1
ATOM 5015 N N . GLU C 1 534 ? 91.567 9.676 24.069 1.00 45.29 531 GLU C N 1
ATOM 5016 C CA . GLU C 1 534 ? 92.586 8.744 23.650 1.00 45.45 531 GLU C CA 1
ATOM 5017 C C . GLU C 1 534 ? 93.714 9.572 22.998 1.00 44.15 531 GLU C C 1
ATOM 5018 O O . GLU C 1 534 ? 93.607 10.105 21.904 1.00 43.57 531 GLU C O 1
ATOM 5024 N N . VAL C 1 535 ? 94.797 9.710 23.723 1.00 44.62 532 VAL C N 1
ATOM 5025 C CA . VAL C 1 535 ? 95.856 10.639 23.353 1.00 44.20 532 VAL C CA 1
ATOM 5026 C C . VAL C 1 535 ? 96.920 9.998 22.479 1.00 46.77 532 VAL C C 1
ATOM 5027 O O . VAL C 1 535 ? 97.664 10.704 21.795 1.00 45.50 532 VAL C O 1
ATOM 5031 N N . ALA C 1 536 ? 97.042 8.674 22.538 1.00 45.29 533 ALA C N 1
ATOM 5032 C CA . ALA C 1 536 ? 98.037 7.974 21.721 1.00 45.94 533 ALA C CA 1
ATOM 5033 C C . ALA C 1 536 ? 97.614 6.524 21.498 1.00 46.59 533 ALA C C 1
ATOM 5034 O O . ALA C 1 536 ? 96.822 5.993 22.247 1.00 45.33 533 ALA C O 1
ATOM 5036 N N . ALA C 1 537 ? 98.181 5.903 20.468 1.00 46.77 534 ALA C N 1
ATOM 5037 C CA . ALA C 1 537 ? 97.909 4.531 20.143 1.00 46.67 534 ALA C CA 1
ATOM 5038 C C . ALA C 1 537 ? 99.082 3.919 19.417 1.00 46.37 534 ALA C C 1
ATOM 5039 O O . ALA C 1 537 ? 99.794 4.632 18.712 1.00 41.13 534 ALA C O 1
ATOM 5041 N N . VAL C 1 538 ? 99.266 2.599 19.604 1.00 43.61 535 VAL C N 1
ATOM 5042 C CA . VAL C 1 538 ? 100.112 1.774 18.737 1.00 43.07 535 VAL C CA 1
ATOM 5043 C C . VAL C 1 538 ? 99.285 0.687 18.100 1.00 45.67 535 VAL C C 1
ATOM 5044 O O . VAL C 1 538 ? 98.736 -0.149 18.817 1.00 51.71 535 VAL C O 1
ATOM 5048 N N . GLY C 1 539 ? 99.160 0.680 16.777 1.00 45.09 536 GLY C N 1
ATOM 5049 C CA . GLY C 1 539 ? 98.487 -0.430 16.033 1.00 44.83 536 GLY C CA 1
ATOM 5050 C C . GLY C 1 539 ? 99.515 -1.384 15.422 1.00 48.29 536 GLY C C 1
ATOM 5051 O O . GLY C 1 539 ? 100.523 -0.902 14.867 1.00 45.62 536 GLY C O 1
ATOM 5052 N N . TYR C 1 540 ? 99.273 -2.716 15.520 1.00 46.34 537 TYR C N 1
ATOM 5053 C CA . TYR C 1 540 ? 100.080 -3.747 14.820 1.00 46.66 537 TYR C CA 1
ATOM 5054 C C . TYR C 1 540 ? 99.305 -4.446 13.684 1.00 46.56 537 TYR C C 1
ATOM 5055 O O . TYR C 1 540 ? 98.239 -5.000 13.901 1.00 47.81 537 TYR C O 1
ATOM 5064 N N . HIS C 1 541 ? 99.847 -4.410 12.463 1.00 47.23 538 HIS C N 1
ATOM 5065 C CA . HIS C 1 541 ? 99.204 -5.029 11.304 1.00 47.28 538 HIS C CA 1
ATOM 5066 C C . HIS C 1 541 ? 99.547 -6.524 11.217 1.00 44.21 538 HIS C C 1
ATOM 5067 O O . HIS C 1 541 ? 100.701 -6.899 11.194 1.00 43.07 538 HIS C O 1
ATOM 5074 N N . ASN C 1 542 ? 98.510 -7.346 11.251 1.00 43.39 539 ASN C N 1
ATOM 5075 C CA . ASN C 1 542 ? 98.654 -8.779 11.125 1.00 46.98 539 ASN C CA 1
ATOM 5076 C C . ASN C 1 542 ? 98.667 -9.084 9.620 1.00 49.07 539 ASN C C 1
ATOM 5077 O O . ASN C 1 542 ? 97.616 -9.318 8.994 1.00 43.10 539 ASN C O 1
ATOM 5082 N N . ARG C 1 543 ? 99.879 -9.077 9.052 1.00 47.37 540 ARG C N 1
ATOM 5083 C CA . ARG C 1 543 ? 100.014 -9.131 7.584 1.00 50.42 540 ARG C CA 1
ATOM 5084 C C . ARG C 1 543 ? 99.432 -10.404 6.942 1.00 48.79 540 ARG C C 1
ATOM 5085 O O . ARG C 1 543 ? 98.791 -10.318 5.881 1.00 50.07 540 ARG C O 1
ATOM 5093 N N . HIS C 1 544 ? 99.613 -11.563 7.573 1.00 48.06 541 HIS C N 1
ATOM 5094 C CA . HIS C 1 544 ? 99.029 -12.813 7.007 1.00 49.51 541 HIS C CA 1
ATOM 5095 C C . HIS C 1 544 ? 97.511 -12.749 6.879 1.00 49.99 541 HIS C C 1
ATOM 5096 O O . HIS C 1 544 ? 96.930 -13.142 5.813 1.00 48.75 541 HIS C O 1
ATOM 5103 N N . TYR C 1 545 ? 96.856 -12.237 7.930 1.00 46.85 542 TYR C N 1
ATOM 5104 C CA . TYR C 1 545 ? 95.388 -12.224 7.967 1.00 47.96 542 TYR C CA 1
ATOM 5105 C C . TYR C 1 545 ? 94.768 -11.055 7.218 1.00 48.08 542 TYR C C 1
ATOM 5106 O O . TYR C 1 545 ? 93.605 -11.140 6.856 1.00 49.83 542 TYR C O 1
ATOM 5115 N N . GLU C 1 546 ? 95.496 -9.953 7.023 1.00 50.02 543 GLU C N 1
ATOM 5116 C CA . GLU C 1 546 ? 95.005 -8.844 6.154 1.00 53.83 543 GLU C CA 1
ATOM 5117 C C . GLU C 1 546 ? 94.959 -9.230 4.689 1.00 54.03 543 GLU C C 1
ATOM 5118 O O . GLU C 1 546 ? 94.075 -8.865 4.025 1.00 58.73 543 GLU C O 1
ATOM 5124 N N . LYS C 1 547 ? 95.949 -9.962 4.188 1.00 62.48 544 LYS C N 1
ATOM 5125 C CA . LYS C 1 547 ? 95.895 -10.518 2.820 1.00 60.25 544 LYS C CA 1
ATOM 5126 C C . LYS C 1 547 ? 94.770 -11.555 2.591 1.00 64.84 544 LYS C C 1
ATOM 5127 O O . LYS C 1 547 ? 94.269 -11.688 1.482 1.00 64.60 544 LYS C O 1
ATOM 5133 N N . ALA C 1 548 ? 94.406 -12.304 3.627 1.00 62.42 545 ALA C N 1
ATOM 5134 C CA . ALA C 1 548 ? 93.685 -13.534 3.473 1.00 56.72 545 ALA C CA 1
ATOM 5135 C C . ALA C 1 548 ? 92.200 -13.389 3.780 1.00 59.72 545 ALA C C 1
ATOM 5136 O O . ALA C 1 548 ? 91.373 -14.022 3.112 1.00 55.23 545 ALA C O 1
ATOM 5138 N N . ILE C 1 549 ? 91.868 -12.594 4.800 1.00 60.19 546 ILE C N 1
ATOM 5139 C CA . ILE C 1 549 ? 90.485 -12.439 5.242 1.00 63.38 546 ILE C CA 1
ATOM 5140 C C . ILE C 1 549 ? 90.050 -11.086 4.672 1.00 69.27 546 ILE C C 1
ATOM 5141 O O . ILE C 1 549 ? 90.453 -10.022 5.151 1.00 67.89 546 ILE C O 1
ATOM 5146 N N . LYS C 1 550 ? 89.338 -11.150 3.551 1.00 73.14 547 LYS C N 1
ATOM 5147 C CA . LYS C 1 550 ? 88.559 -10.028 3.034 1.00 76.50 547 LYS C CA 1
ATOM 5148 C C . LYS C 1 550 ? 87.492 -9.666 4.094 1.00 78.13 547 LYS C C 1
ATOM 5149 O O . LYS C 1 550 ? 86.783 -10.554 4.568 1.00 81.20 547 LYS C O 1
ATOM 5155 N N . GLY C 1 551 ? 87.388 -8.383 4.457 1.00 76.15 548 GLY C N 1
ATOM 5156 C CA . GLY C 1 551 ? 86.373 -7.920 5.420 1.00 76.54 548 GLY C CA 1
ATOM 5157 C C . GLY C 1 551 ? 86.796 -7.937 6.885 1.00 78.11 548 GLY C C 1
ATOM 5158 O O . GLY C 1 551 ? 87.967 -8.096 7.235 1.00 75.94 548 GLY C O 1
ATOM 5159 N N . ASP C 1 552 ? 85.819 -7.786 7.755 1.00 75.93 549 ASP C N 1
ATOM 5160 C CA . ASP C 1 552 ? 86.088 -7.585 9.158 1.00 72.66 549 ASP C CA 1
ATOM 5161 C C . ASP C 1 552 ? 86.430 -8.902 9.834 1.00 72.38 549 ASP C C 1
ATOM 5162 O O . ASP C 1 552 ? 85.800 -9.923 9.539 1.00 73.05 549 ASP C O 1
ATOM 5167 N N . SER C 1 553 ? 87.391 -8.871 10.759 1.00 62.82 550 SER C N 1
ATOM 5168 C CA . SER C 1 553 ? 87.870 -10.077 11.424 1.00 59.15 550 SER C CA 1
ATOM 5169 C C . SER C 1 553 ? 88.477 -9.764 12.773 1.00 58.73 550 SER C C 1
ATOM 5170 O O . SER C 1 553 ? 89.272 -8.826 12.896 1.00 59.12 550 SER C O 1
ATOM 5173 N N . ALA C 1 554 ? 88.132 -10.572 13.774 1.00 59.55 551 ALA C N 1
ATOM 5174 C CA . ALA C 1 554 ? 88.767 -10.486 15.089 1.00 59.74 551 ALA C CA 1
ATOM 5175 C C . ALA C 1 554 ? 90.283 -10.665 14.946 1.00 57.19 551 ALA C C 1
ATOM 5176 O O . ALA C 1 554 ? 91.019 -10.055 15.712 1.00 58.42 551 ALA C O 1
ATOM 5178 N N . TYR C 1 555 ? 90.735 -11.455 13.962 1.00 50.25 552 TYR C N 1
ATOM 5179 C CA . TYR C 1 555 ? 92.168 -11.682 13.723 1.00 53.98 552 TYR C CA 1
ATOM 5180 C C . TYR C 1 555 ? 92.950 -10.443 13.260 1.00 53.32 552 TYR C C 1
ATOM 5181 O O . TYR C 1 555 ? 94.194 -10.396 13.384 1.00 53.49 552 TYR C O 1
ATOM 5190 N N . LYS C 1 556 ? 92.238 -9.463 12.704 1.00 52.69 553 LYS C N 1
ATOM 5191 C CA . LYS C 1 556 ? 92.855 -8.160 12.404 1.00 59.71 553 LYS C CA 1
ATOM 5192 C C . LYS C 1 556 ? 92.965 -7.194 13.609 1.00 58.69 553 LYS C C 1
ATOM 5193 O O . LYS C 1 556 ? 93.677 -6.183 13.499 1.00 61.24 553 LYS C O 1
ATOM 5199 N N . LYS C 1 557 ? 92.290 -7.516 14.721 1.00 49.83 554 LYS C N 1
ATOM 5200 C CA . LYS C 1 557 ? 92.150 -6.631 15.876 1.00 55.62 554 LYS C CA 1
ATOM 5201 C C . LYS C 1 557 ? 92.773 -7.206 17.155 1.00 50.01 554 LYS C C 1
ATOM 5202 O O . LYS C 1 557 ? 92.388 -6.843 18.254 1.00 51.95 554 LYS C O 1
ATOM 5208 N N . MET C 1 558 ? 93.716 -8.113 17.025 1.00 49.95 555 MET C N 1
ATOM 5209 C CA . MET C 1 558 ? 94.207 -8.840 18.206 1.00 50.49 555 MET C CA 1
ATOM 5210 C C . MET C 1 558 ? 95.360 -8.155 18.935 1.00 47.72 555 MET C C 1
ATOM 5211 O O . MET C 1 558 ? 95.751 -8.593 20.054 1.00 46.48 555 MET C O 1
ATOM 5216 N N . PHE C 1 559 ? 95.931 -7.122 18.300 1.00 46.60 556 PHE C N 1
ATOM 5217 C CA . PHE C 1 559 ? 97.197 -6.622 18.705 1.00 42.11 556 PHE C CA 1
ATOM 5218 C C . PHE C 1 559 ? 97.310 -5.146 18.477 1.00 45.03 556 PHE C C 1
ATOM 5219 O O . PHE C 1 559 ? 97.722 -4.698 17.413 1.00 43.47 556 PHE C O 1
ATOM 5227 N N . ALA C 1 560 ? 96.903 -4.407 19.516 1.00 46.57 557 ALA C N 1
ATOM 5228 C CA . ALA C 1 560 ? 96.934 -2.941 19.564 1.00 42.32 557 ALA C CA 1
ATOM 5229 C C . ALA C 1 560 ? 96.712 -2.415 20.991 1.00 41.55 557 ALA C C 1
ATOM 5230 O O . ALA C 1 560 ? 96.254 -3.142 21.835 1.00 38.16 557 ALA C O 1
ATOM 5232 N N . ALA C 1 561 ? 97.060 -1.150 21.240 1.00 40.41 558 ALA C N 1
ATOM 5233 C CA . ALA C 1 561 ? 96.868 -0.528 22.531 1.00 41.36 558 ALA C CA 1
ATOM 5234 C C . ALA C 1 561 ? 96.686 0.969 22.381 1.00 43.38 558 ALA C C 1
ATOM 5235 O O . ALA C 1 561 ? 97.181 1.532 21.409 1.00 45.96 558 ALA C O 1
ATOM 5237 N N . LEU C 1 562 ? 95.960 1.608 23.292 1.00 39.30 559 LEU C N 1
ATOM 5238 C CA . LEU C 1 562 ? 95.959 3.063 23.336 1.00 42.40 559 LEU C CA 1
ATOM 5239 C C . LEU C 1 562 ? 96.023 3.545 24.757 1.00 42.63 559 LEU C C 1
ATOM 5240 O O . LEU C 1 562 ? 95.836 2.763 25.699 1.00 38.96 559 LEU C O 1
ATOM 5245 N N . TRP C 1 563 ? 96.302 4.845 24.888 1.00 40.23 560 TRP C N 1
ATOM 5246 C CA . TRP C 1 563 ? 96.414 5.486 26.188 1.00 38.32 560 TRP C CA 1
ATOM 5247 C C . TRP C 1 563 ? 95.405 6.594 26.265 1.00 40.70 560 TRP C C 1
ATOM 5248 O O . TRP C 1 563 ? 95.168 7.294 25.263 1.00 42.42 560 TRP C O 1
ATOM 5259 N N . ARG C 1 564 ? 94.819 6.779 27.462 1.00 42.79 561 ARG C N 1
ATOM 5260 C CA . ARG C 1 564 ? 93.721 7.718 27.671 1.00 38.49 561 ARG C CA 1
ATOM 5261 C C . ARG C 1 564 ? 93.966 8.630 28.859 1.00 39.72 561 ARG C C 1
ATOM 5262 O O . ARG C 1 564 ? 94.509 8.193 29.845 1.00 40.90 561 ARG C O 1
ATOM 5270 N N . ASP C 1 565 ? 93.504 9.892 28.767 1.00 42.39 562 ASP C N 1
ATOM 5271 C CA . ASP C 1 565 ? 93.479 10.837 29.889 1.00 42.28 562 ASP C CA 1
ATOM 5272 C C . ASP C 1 565 ? 92.812 10.182 31.091 1.00 43.08 562 ASP C C 1
ATOM 5273 O O . ASP C 1 565 ? 91.804 9.489 30.955 1.00 41.29 562 ASP C O 1
ATOM 5278 N N . ASN C 1 566 ? 93.341 10.491 32.259 1.00 39.30 563 ASN C N 1
ATOM 5279 C CA . ASN C 1 566 ? 92.866 9.986 33.516 1.00 40.07 563 ASN C CA 1
ATOM 5280 C C . ASN C 1 566 ? 92.360 11.190 34.338 1.00 39.75 563 ASN C C 1
ATOM 5281 O O . ASN C 1 566 ? 93.130 12.069 34.651 1.00 41.18 563 ASN C O 1
ATOM 5286 N N . PRO C 1 567 ? 91.081 11.206 34.722 1.00 40.82 564 PRO C N 1
ATOM 5287 C CA . PRO C 1 567 ? 90.541 12.362 35.441 1.00 42.18 564 PRO C CA 1
ATOM 5288 C C . PRO C 1 567 ? 91.027 12.537 36.884 1.00 45.77 564 PRO C C 1
ATOM 5289 O O . PRO C 1 567 ? 90.831 13.628 37.440 1.00 45.51 564 PRO C O 1
ATOM 5293 N N . VAL C 1 568 ? 91.634 11.510 37.493 1.00 42.63 565 VAL C N 1
ATOM 5294 C CA . VAL C 1 568 ? 92.141 11.615 38.854 1.00 43.44 565 VAL C CA 1
ATOM 5295 C C . VAL C 1 568 ? 93.253 12.668 38.898 1.00 46.43 565 VAL C C 1
ATOM 5296 O O . VAL C 1 568 ? 93.456 13.336 39.906 1.00 46.25 565 VAL C O 1
ATOM 5300 N N . ALA C 1 569 ? 93.955 12.846 37.800 1.00 48.98 566 ALA C N 1
ATOM 5301 C CA . ALA C 1 569 ? 95.089 13.777 37.793 1.00 52.22 566 ALA C CA 1
ATOM 5302 C C . ALA C 1 569 ? 94.656 15.203 38.103 1.00 50.85 566 ALA C C 1
ATOM 5303 O O . ALA C 1 569 ? 95.277 15.882 38.878 1.00 50.71 566 ALA C O 1
ATOM 5305 N N . GLU C 1 570 ? 93.515 15.597 37.580 1.00 51.54 567 GLU C N 1
ATOM 5306 C CA . GLU C 1 570 ? 92.984 16.946 37.792 1.00 49.36 567 GLU C CA 1
ATOM 5307 C C . GLU C 1 570 ? 91.938 17.075 38.921 1.00 46.48 567 GLU C C 1
ATOM 5308 O O . GLU C 1 570 ? 91.397 18.129 39.098 1.00 46.60 567 GLU C O 1
ATOM 5314 N N . LEU C 1 571 ? 91.689 16.040 39.726 1.00 46.78 568 LEU C N 1
ATOM 5315 C CA . LEU C 1 571 ? 90.736 16.174 40.843 1.00 48.20 568 LEU C CA 1
ATOM 5316 C C . LEU C 1 571 ? 91.098 17.250 41.837 1.00 50.88 568 LEU C C 1
ATOM 5317 O O . LEU C 1 571 ? 92.244 17.341 42.232 1.00 56.59 568 LEU C O 1
ATOM 5322 N N . LYS C 1 572 ? 90.098 17.979 42.325 1.00 52.01 569 LYS C N 1
ATOM 5323 C CA . LYS C 1 572 ? 90.294 18.933 43.397 1.00 49.31 569 LYS C CA 1
ATOM 5324 C C . LYS C 1 572 ? 89.808 18.298 44.698 1.00 51.04 569 LYS C C 1
ATOM 5325 O O . LYS C 1 572 ? 88.999 17.390 44.650 1.00 46.02 569 LYS C O 1
ATOM 5331 N N . PRO C 1 573 ? 90.254 18.808 45.866 1.00 50.00 570 PRO C N 1
ATOM 5332 C CA . PRO C 1 573 ? 89.745 18.348 47.160 1.00 45.72 570 PRO C CA 1
ATOM 5333 C C . PRO C 1 573 ? 88.233 18.511 47.284 1.00 47.79 570 PRO C C 1
ATOM 5334 O O . PRO C 1 573 ? 87.689 19.483 46.764 1.00 50.95 570 PRO C O 1
ATOM 5338 N N . GLY C 1 574 ? 87.567 17.576 47.971 1.00 43.97 571 GLY C N 1
ATOM 5339 C CA . GLY C 1 574 ? 86.134 17.563 48.046 1.00 42.07 571 GLY C CA 1
ATOM 5340 C C . GLY C 1 574 ? 85.399 16.989 46.823 1.00 44.75 571 GLY C C 1
ATOM 5341 O O . GLY C 1 574 ? 84.160 16.823 46.878 1.00 46.77 571 GLY C O 1
ATOM 5342 N N . GLN C 1 575 ? 86.122 16.687 45.742 1.00 40.65 572 GLN C N 1
ATOM 5343 C CA . GLN C 1 575 ? 85.548 16.158 44.510 1.00 41.78 572 GLN C CA 1
ATOM 5344 C C . GLN C 1 575 ? 85.716 14.646 44.433 1.00 41.36 572 GLN C C 1
ATOM 5345 O O . GLN C 1 575 ? 86.731 14.125 44.860 1.00 42.43 572 GLN C O 1
ATOM 5351 N N . ARG C 1 576 ? 84.756 13.933 43.858 1.00 40.41 573 ARG C N 1
ATOM 5352 C CA . ARG C 1 576 ? 84.941 12.493 43.634 1.00 42.70 573 ARG C CA 1
ATOM 5353 C C . ARG C 1 576 ? 84.518 12.093 42.227 1.00 41.44 573 ARG C C 1
ATOM 5354 O O . ARG C 1 576 ? 83.823 12.834 41.552 1.00 43.46 573 ARG C O 1
ATOM 5362 N N . LEU C 1 577 ? 84.951 10.908 41.817 1.00 41.46 574 LEU C N 1
ATOM 5363 C CA . LEU C 1 577 ? 84.667 10.353 40.528 1.00 39.33 574 LEU C CA 1
ATOM 5364 C C . LEU C 1 577 ? 83.900 9.049 40.746 1.00 40.56 574 LEU C C 1
ATOM 5365 O O . LEU C 1 577 ? 84.277 8.240 41.587 1.00 40.28 574 LEU C O 1
ATOM 5370 N N . MET C 1 578 ? 82.818 8.867 40.003 1.00 39.83 575 MET C N 1
ATOM 5371 C CA . MET C 1 578 ? 82.040 7.626 40.007 1.00 38.68 575 MET C CA 1
ATOM 5372 C C . MET C 1 578 ? 81.625 7.256 38.598 1.00 39.86 575 MET C C 1
ATOM 5373 O O . MET C 1 578 ? 81.158 8.126 37.816 1.00 39.69 575 MET C O 1
ATOM 5378 N N . THR C 1 579 ? 81.833 5.992 38.236 1.00 37.67 576 THR C N 1
ATOM 5379 C CA . THR C 1 579 ? 81.243 5.474 36.996 1.00 36.30 576 THR C CA 1
ATOM 5380 C C . THR C 1 579 ? 79.735 5.755 37.035 1.00 36.07 576 THR C C 1
ATOM 5381 O O . THR C 1 579 ? 79.121 5.633 38.107 1.00 33.76 576 THR C O 1
ATOM 5385 N N . MET C 1 580 ? 79.142 6.134 35.896 1.00 35.22 577 MET C N 1
ATOM 5386 C CA . MET C 1 580 ? 77.671 6.372 35.874 1.00 38.34 577 MET C CA 1
ATOM 5387 C C . MET C 1 580 ? 76.884 5.088 36.126 1.00 36.61 577 MET C C 1
ATOM 5388 O O . MET C 1 580 ? 75.751 5.150 36.577 1.00 36.70 577 MET C O 1
ATOM 5393 N N . ALA C 1 581 ? 77.497 3.929 35.901 1.00 37.91 578 ALA C N 1
ATOM 5394 C CA . ALA C 1 581 ? 76.858 2.647 36.269 1.00 37.66 578 ALA C CA 1
ATOM 5395 C C . ALA C 1 581 ? 76.483 2.596 37.780 1.00 38.25 578 ALA C C 1
ATOM 5396 O O . ALA C 1 581 ? 75.505 1.914 38.178 1.00 35.24 578 ALA C O 1
ATOM 5398 N N . SER C 1 582 ? 77.214 3.342 38.611 1.00 34.81 579 SER C N 1
ATOM 5399 C CA . SER C 1 582 ? 76.914 3.402 40.033 1.00 36.39 579 SER C CA 1
ATOM 5400 C C . SER C 1 582 ? 75.542 4.036 40.342 1.00 35.54 579 SER C C 1
ATOM 5401 O O . SER C 1 582 ? 74.984 3.790 41.410 1.00 35.06 579 SER C O 1
ATOM 5404 N N . PHE C 1 583 ? 75.002 4.843 39.436 1.00 36.40 580 PHE C N 1
ATOM 5405 C CA . PHE C 1 583 ? 73.659 5.394 39.665 1.00 42.67 580 PHE C CA 1
ATOM 5406 C C . PHE C 1 583 ? 72.530 4.338 39.506 1.00 40.82 580 PHE C C 1
ATOM 5407 O O . PHE C 1 583 ? 71.419 4.521 40.051 1.00 38.43 580 PHE C O 1
ATOM 5415 N N . LEU C 1 584 ? 72.833 3.268 38.755 1.00 41.21 581 LEU C N 1
ATOM 5416 C CA . LEU C 1 584 ? 71.958 2.120 38.613 1.00 41.10 581 LEU C CA 1
ATOM 5417 C C . LEU C 1 584 ? 72.215 1.025 39.680 1.00 42.89 581 LEU C C 1
ATOM 5418 O O . LEU C 1 584 ? 71.586 -0.009 39.629 1.00 43.52 581 LEU C O 1
ATOM 5423 N N . HIS C 1 585 ? 73.095 1.249 40.648 1.00 40.08 582 HIS C N 1
ATOM 5424 C CA . HIS C 1 585 ? 73.569 0.157 41.462 1.00 40.24 582 HIS C CA 1
ATOM 5425 C C . HIS C 1 585 ? 72.662 -0.076 42.636 1.00 41.00 582 HIS C C 1
ATOM 5426 O O . HIS C 1 585 ? 72.203 0.849 43.295 1.00 41.04 582 HIS C O 1
ATOM 5433 N N . VAL C 1 586 ? 72.393 -1.344 42.877 1.00 43.16 583 VAL C N 1
ATOM 5434 C CA . VAL C 1 586 ? 71.585 -1.790 44.023 1.00 48.43 583 VAL C CA 1
ATOM 5435 C C . VAL C 1 586 ? 72.454 -2.851 44.728 1.00 46.76 583 VAL C C 1
ATOM 5436 O O . VAL C 1 586 ? 72.970 -3.756 44.085 1.00 44.06 583 VAL C O 1
ATOM 5440 N N . ASP C 1 587 ? 72.635 -2.693 46.033 1.00 45.29 584 ASP C N 1
ATOM 5441 C CA . ASP C 1 587 ? 73.482 -3.562 46.798 1.00 43.28 584 ASP C CA 1
ATOM 5442 C C . ASP C 1 587 ? 72.774 -4.868 47.182 1.00 48.35 584 ASP C C 1
ATOM 5443 O O . ASP C 1 587 ? 71.630 -5.093 46.845 1.00 53.13 584 ASP C O 1
ATOM 5448 N N . HIS C 1 588 ? 73.515 -5.743 47.836 1.00 51.49 585 HIS C N 1
ATOM 5449 C CA . HIS C 1 588 ? 73.032 -7.053 48.262 1.00 57.41 585 HIS C CA 1
ATOM 5450 C C . HIS C 1 588 ? 71.977 -7.025 49.417 1.00 59.74 585 HIS C C 1
ATOM 5451 O O . HIS C 1 588 ? 71.460 -8.068 49.766 1.00 58.68 585 HIS C O 1
ATOM 5458 N N . HIS C 1 589 ? 71.696 -5.860 50.014 1.00 59.22 586 HIS C N 1
ATOM 5459 C CA . HIS C 1 589 ? 70.567 -5.659 50.938 1.00 56.23 586 HIS C CA 1
ATOM 5460 C C . HIS C 1 589 ? 69.383 -5.019 50.242 1.00 56.33 586 HIS C C 1
ATOM 5461 O O . HIS C 1 589 ? 68.491 -4.526 50.912 1.00 62.25 586 HIS C O 1
ATOM 5468 N N . GLN C 1 590 ? 69.380 -5.007 48.910 1.00 56.70 587 GLN C N 1
ATOM 5469 C CA . GLN C 1 590 ? 68.376 -4.311 48.096 1.00 61.50 587 GLN C CA 1
ATOM 5470 C C . GLN C 1 590 ? 68.287 -2.789 48.317 1.00 58.38 587 GLN C C 1
ATOM 5471 O O . GLN C 1 590 ? 67.268 -2.192 48.018 1.00 56.67 587 GLN C O 1
ATOM 5477 N N . LYS C 1 591 ? 69.359 -2.166 48.813 1.00 57.75 588 LYS C N 1
ATOM 5478 C CA . LYS C 1 591 ? 69.436 -0.699 48.958 1.00 60.64 588 LYS C CA 1
ATOM 5479 C C . LYS C 1 591 ? 70.182 -0.057 47.758 1.00 55.86 588 LYS C C 1
ATOM 5480 O O . LYS C 1 591 ? 71.357 -0.366 47.510 1.00 52.83 588 LYS C O 1
ATOM 5486 N N . ALA C 1 592 ? 69.497 0.828 47.031 1.00 46.76 589 ALA C N 1
ATOM 5487 C CA . ALA C 1 592 ? 70.055 1.459 45.855 1.00 43.73 589 ALA C CA 1
ATOM 5488 C C . ALA C 1 592 ? 70.994 2.591 46.251 1.00 45.33 589 ALA C C 1
ATOM 5489 O O . ALA C 1 592 ? 70.739 3.325 47.213 1.00 45.16 589 ALA C O 1
ATOM 5491 N N . LEU C 1 593 ? 72.108 2.694 45.525 1.00 42.48 590 LEU C N 1
ATOM 5492 C CA . LEU C 1 593 ? 73.117 3.681 45.825 1.00 41.89 590 LEU C CA 1
ATOM 5493 C C . LEU C 1 593 ? 72.594 5.094 45.565 1.00 42.61 590 LEU C C 1
ATOM 5494 O O . LEU C 1 593 ? 72.839 6.006 46.350 1.00 44.23 590 LEU C O 1
ATOM 5499 N N . LEU C 1 594 ? 71.910 5.278 44.447 1.00 42.55 591 LEU C N 1
ATOM 5500 C CA . LEU C 1 594 ? 71.536 6.616 44.012 1.00 43.71 591 LEU C CA 1
ATOM 5501 C C . LEU C 1 594 ? 70.760 7.388 45.094 1.00 47.99 591 LEU C C 1
ATOM 5502 O O . LEU C 1 594 ? 71.110 8.554 45.360 1.00 47.22 591 LEU C O 1
ATOM 5507 N N . PRO C 1 595 ? 69.718 6.758 45.710 1.00 49.94 592 PRO C N 1
ATOM 5508 C CA . PRO C 1 595 ? 69.031 7.385 46.834 1.00 44.99 592 PRO C CA 1
ATOM 5509 C C . PRO C 1 595 ? 69.951 7.741 47.974 1.00 47.14 592 PRO C C 1
ATOM 5510 O O . PRO C 1 595 ? 69.699 8.727 48.655 1.00 48.60 592 PRO C O 1
ATOM 5514 N N . ALA C 1 596 ? 71.002 6.946 48.192 1.00 46.45 593 ALA C N 1
ATOM 5515 C CA . ALA C 1 596 ? 71.879 7.158 49.330 1.00 45.81 593 ALA C CA 1
ATOM 5516 C C . ALA C 1 596 ? 72.835 8.330 49.106 1.00 44.08 593 ALA C C 1
ATOM 5517 O O . ALA C 1 596 ? 73.149 9.063 50.026 1.00 47.36 593 ALA C O 1
ATOM 5519 N N . LEU C 1 597 ? 73.287 8.517 47.871 1.00 44.83 594 LEU C N 1
ATOM 5520 C CA . LEU C 1 597 ? 74.037 9.723 47.493 1.00 44.37 594 LEU C CA 1
ATOM 5521 C C . LEU C 1 597 ? 73.157 10.986 47.645 1.00 46.64 594 LEU C C 1
ATOM 5522 O O . LEU C 1 597 ? 73.624 12.058 48.118 1.00 43.76 594 LEU C O 1
ATOM 5527 N N . ILE C 1 598 ? 71.901 10.861 47.216 1.00 44.27 595 ILE C N 1
ATOM 5528 C CA . ILE C 1 598 ? 70.963 11.982 47.265 1.00 47.58 595 ILE C CA 1
ATOM 5529 C C . ILE C 1 598 ? 70.772 12.398 48.717 1.00 47.43 595 ILE C C 1
ATOM 5530 O O . ILE C 1 598 ? 70.862 13.590 49.036 1.00 46.81 595 ILE C O 1
ATOM 5535 N N . ALA C 1 599 ? 70.555 11.410 49.581 1.00 43.29 596 ALA C N 1
ATOM 5536 C CA . ALA C 1 599 ? 70.354 11.674 50.995 1.00 45.85 596 ALA C CA 1
ATOM 5537 C C . ALA C 1 599 ? 71.607 12.318 51.628 1.00 49.31 596 ALA C C 1
ATOM 5538 O O . ALA C 1 599 ? 71.529 13.330 52.330 1.00 49.76 596 ALA C O 1
ATOM 5540 N N . ASP C 1 600 ? 72.777 11.753 51.348 1.00 49.15 597 ASP C N 1
ATOM 5541 C CA . ASP C 1 600 ? 74.006 12.330 51.849 1.00 46.72 597 ASP C CA 1
ATOM 5542 C C . ASP C 1 600 ? 74.272 13.767 51.341 1.00 47.49 597 ASP C C 1
ATOM 5543 O O . ASP C 1 600 ? 74.860 14.566 52.042 1.00 50.20 597 ASP C O 1
ATOM 5548 N N . SER C 1 601 ? 73.869 14.098 50.126 1.00 45.86 598 SER C N 1
ATOM 5549 C CA . SER C 1 601 ? 74.104 15.426 49.618 1.00 47.82 598 SER C CA 1
ATOM 5550 C C . SER C 1 601 ? 73.310 16.519 50.334 1.00 52.76 598 SER C C 1
ATOM 5551 O O . SER C 1 601 ? 73.720 17.680 50.310 1.00 48.04 598 SER C O 1
ATOM 5554 N N . GLY C 1 602 ? 72.163 16.152 50.918 1.00 58.46 599 GLY C N 1
ATOM 5555 C CA . GLY C 1 602 ? 71.259 17.123 51.542 1.00 58.99 599 GLY C CA 1
ATOM 5556 C C . GLY C 1 602 ? 70.292 17.779 50.558 1.00 56.31 599 GLY C C 1
ATOM 5557 O O . GLY C 1 602 ? 69.370 18.464 50.984 1.00 55.70 599 GLY C O 1
ATOM 5558 N N . LEU C 1 603 ? 70.468 17.564 49.256 1.00 53.83 600 LEU C N 1
ATOM 5559 C CA . LEU C 1 603 ? 69.594 18.189 48.257 1.00 56.14 600 LEU C CA 1
ATOM 5560 C C . LEU C 1 603 ? 68.267 17.476 48.113 1.00 55.59 600 LEU C C 1
ATOM 5561 O O . LEU C 1 603 ? 68.201 16.254 48.126 1.00 59.86 600 LEU C O 1
ATOM 5566 N N . ALA C 1 604 ? 67.200 18.231 47.924 1.00 54.74 601 ALA C N 1
ATOM 5567 C CA . ALA C 1 604 ? 65.970 17.616 47.471 1.00 53.31 601 ALA C CA 1
ATOM 5568 C C . ALA C 1 604 ? 66.248 16.856 46.167 1.00 51.20 601 ALA C C 1
ATOM 5569 O O . ALA C 1 604 ? 67.050 17.304 45.317 1.00 51.27 601 ALA C O 1
ATOM 5571 N N . ALA C 1 605 ? 65.568 15.720 46.027 1.00 52.88 602 ALA C N 1
ATOM 5572 C CA . ALA C 1 605 ? 65.781 14.778 44.940 1.00 47.08 602 ALA C CA 1
ATOM 5573 C C . ALA C 1 605 ? 65.536 15.402 43.610 1.00 51.99 602 ALA C C 1
ATOM 5574 O O . ALA C 1 605 ? 66.318 15.211 42.709 1.00 56.78 602 ALA C O 1
ATOM 5576 N N . GLU C 1 606 ? 64.463 16.169 43.460 1.00 55.91 603 GLU C N 1
ATOM 5577 C CA . GLU C 1 606 ? 64.151 16.739 42.158 1.00 53.54 603 GLU C CA 1
ATOM 5578 C C . GLU C 1 606 ? 65.268 17.689 41.704 1.00 52.54 603 GLU C C 1
ATOM 5579 O O . GLU C 1 606 ? 65.642 17.679 40.520 1.00 52.92 603 GLU C O 1
ATOM 5585 N N . ARG C 1 607 ? 65.814 18.453 42.654 1.00 47.28 604 ARG C N 1
ATOM 5586 C CA . ARG C 1 607 ? 66.986 19.312 42.433 1.00 50.17 604 ARG C CA 1
ATOM 5587 C C . ARG C 1 607 ? 68.259 18.529 42.050 1.00 46.69 604 ARG C C 1
ATOM 5588 O O . ARG C 1 607 ? 69.027 18.949 41.191 1.00 42.06 604 ARG C O 1
ATOM 5596 N N . TRP C 1 608 ? 68.493 17.402 42.714 1.00 50.19 605 TRP C N 1
ATOM 5597 C CA . TRP C 1 608 ? 69.674 16.576 42.400 1.00 48.81 605 TRP C CA 1
ATOM 5598 C C . TRP C 1 608 ? 69.537 16.110 40.957 1.00 42.55 605 TRP C C 1
ATOM 5599 O O . TRP C 1 608 ? 70.465 16.262 40.170 1.00 41.19 605 TRP C O 1
ATOM 5610 N N . VAL C 1 609 ? 68.376 15.560 40.630 1.00 40.63 606 VAL C N 1
ATOM 5611 C CA . VAL C 1 609 ? 68.107 15.031 39.276 1.00 43.42 606 VAL C CA 1
ATOM 5612 C C . VAL C 1 609 ? 68.286 16.089 38.207 1.00 46.78 606 VAL C C 1
ATOM 5613 O O . VAL C 1 609 ? 68.889 15.798 37.173 1.00 44.98 606 VAL C O 1
ATOM 5617 N N . GLU C 1 610 ? 67.796 17.319 38.470 1.00 47.94 607 GLU C N 1
ATOM 5618 C CA . GLU C 1 610 ? 68.059 18.453 37.578 1.00 48.89 607 GLU C CA 1
ATOM 5619 C C . GLU C 1 610 ? 69.552 18.683 37.338 1.00 45.48 607 GLU C C 1
ATOM 5620 O O . GLU C 1 610 ? 69.964 18.924 36.196 1.00 45.79 607 GLU C O 1
ATOM 5626 N N . ARG C 1 611 ? 70.357 18.607 38.398 1.00 47.33 608 ARG C N 1
ATOM 5627 C CA . ARG C 1 611 ? 71.820 18.771 38.279 1.00 47.74 608 ARG C CA 1
ATOM 5628 C C . ARG C 1 611 ? 72.425 17.683 37.387 1.00 46.04 608 ARG C C 1
ATOM 5629 O O . ARG C 1 611 ? 73.200 17.963 36.449 1.00 44.05 608 ARG C O 1
ATOM 5637 N N . TYR C 1 612 ? 72.060 16.437 37.678 1.00 45.00 609 TYR C N 1
ATOM 5638 C CA . TYR C 1 612 ? 72.445 15.290 36.836 1.00 40.98 609 TYR C CA 1
ATOM 5639 C C . TYR C 1 612 ? 72.105 15.510 35.368 1.00 39.43 609 TYR C C 1
ATOM 5640 O O . TYR C 1 612 ? 72.930 15.314 34.484 1.00 37.98 609 TYR C O 1
ATOM 5649 N N . LEU C 1 613 ? 70.882 15.940 35.099 1.00 40.34 610 LEU C N 1
ATOM 5650 C CA . LEU C 1 613 ? 70.480 16.102 33.713 1.00 42.11 610 LEU C CA 1
ATOM 5651 C C . LEU C 1 613 ? 71.238 17.218 32.973 1.00 41.29 610 LEU C C 1
ATOM 5652 O O . LEU C 1 613 ? 71.429 17.116 31.741 1.00 39.94 610 LEU C O 1
ATOM 5657 N N . SER C 1 614 ? 71.661 18.258 33.705 1.00 40.14 611 SER C N 1
ATOM 5658 C CA . SER C 1 614 ? 72.489 19.352 33.123 1.00 42.78 611 SER C CA 1
ATOM 5659 C C . SER C 1 614 ? 73.876 18.901 32.802 1.00 41.73 611 SER C C 1
ATOM 5660 O O . SER C 1 614 ? 74.451 19.400 31.819 1.00 43.80 611 SER C O 1
ATOM 5663 N N . CYS C 1 615 ? 74.417 17.974 33.596 1.00 39.23 612 CYS C N 1
ATOM 5664 C CA . CYS C 1 615 ? 75.744 17.378 33.290 1.00 42.48 612 CYS C CA 1
ATOM 5665 C C . CYS C 1 615 ? 75.713 16.408 32.155 1.00 38.25 612 CYS C C 1
ATOM 5666 O O . CYS C 1 615 ? 76.648 16.360 31.396 1.00 38.02 612 CYS C O 1
ATOM 5669 N N . TYR C 1 616 ? 74.660 15.599 32.110 1.00 39.37 613 TYR C N 1
ATOM 5670 C CA . TYR C 1 616 ? 74.552 14.430 31.226 1.00 42.76 613 TYR C CA 1
ATOM 5671 C C . TYR C 1 616 ? 73.640 14.591 29.967 1.00 39.28 613 TYR C C 1
ATOM 5672 O O . TYR C 1 616 ? 74.125 14.492 28.868 1.00 38.59 613 TYR C O 1
ATOM 5681 N N . LEU C 1 617 ? 72.339 14.826 30.159 1.00 43.61 614 LEU C N 1
ATOM 5682 C CA . LEU C 1 617 ? 71.381 14.999 29.055 1.00 43.29 614 LEU C CA 1
ATOM 5683 C C . LEU C 1 617 ? 71.662 16.233 28.209 1.00 45.98 614 LEU C C 1
ATOM 5684 O O . LEU C 1 617 ? 71.832 16.107 27.016 1.00 50.62 614 LEU C O 1
ATOM 5689 N N . SER C 1 618 ? 71.782 17.401 28.833 1.00 48.45 615 SER C N 1
ATOM 5690 C CA . SER C 1 618 ? 71.944 18.668 28.114 1.00 45.70 615 SER C CA 1
ATOM 5691 C C . SER C 1 618 ? 73.097 18.700 27.070 1.00 46.43 615 SER C C 1
ATOM 5692 O O . SER C 1 618 ? 72.901 19.097 25.927 1.00 46.73 615 SER C O 1
ATOM 5695 N N . PRO C 1 619 ? 74.301 18.265 27.435 1.00 49.41 616 PRO C N 1
ATOM 5696 C CA . PRO C 1 619 ? 75.357 18.280 26.415 1.00 44.81 616 PRO C CA 1
ATOM 5697 C C . PRO C 1 619 ? 75.149 17.309 25.259 1.00 44.58 616 PRO C C 1
ATOM 5698 O O . PRO C 1 619 ? 75.602 17.584 24.147 1.00 44.01 616 PRO C O 1
ATOM 5702 N N . LEU C 1 620 ? 74.501 16.176 25.541 1.00 45.97 617 LEU C N 1
ATOM 5703 C CA . LEU C 1 620 ? 74.127 15.182 24.515 1.00 48.23 617 LEU C CA 1
ATOM 5704 C C . LEU C 1 620 ? 73.077 15.703 23.533 1.00 44.76 617 LEU C C 1
ATOM 5705 O O . LEU C 1 620 ? 73.226 15.534 22.328 1.00 41.90 617 LEU C O 1
ATOM 5710 N N . LEU C 1 621 ? 72.022 16.308 24.071 1.00 43.15 618 LEU C N 1
ATOM 5711 C CA . LEU C 1 621 ? 71.069 17.038 23.263 1.00 46.21 618 LEU C CA 1
ATOM 5712 C C . LEU C 1 621 ? 71.781 18.036 22.299 1.00 50.08 618 LEU C C 1
ATOM 5713 O O . LEU C 1 621 ? 71.493 18.022 21.081 1.00 49.74 618 LEU C O 1
ATOM 5718 N N . HIS C 1 622 ? 72.726 18.826 22.820 1.00 42.15 619 HIS C N 1
ATOM 5719 C CA . HIS C 1 622 ? 73.422 19.799 22.022 1.00 44.16 619 HIS C CA 1
ATOM 5720 C C . HIS C 1 622 ? 74.336 19.191 20.987 1.00 48.26 619 HIS C C 1
ATOM 5721 O O . HIS C 1 622 ? 74.448 19.710 19.868 1.00 48.70 619 HIS C O 1
ATOM 5728 N N . CYS C 1 623 ? 75.053 18.136 21.355 1.00 47.76 620 CYS C N 1
ATOM 5729 C CA . CYS C 1 623 ? 75.866 17.422 20.392 1.00 44.54 620 CYS C CA 1
ATOM 5730 C C . CYS C 1 623 ? 75.000 16.858 19.270 1.00 43.60 620 CYS C C 1
ATOM 5731 O O . CYS C 1 623 ? 75.414 16.873 18.121 1.00 41.97 620 CYS C O 1
ATOM 5734 N N . PHE C 1 624 ? 73.810 16.366 19.620 1.00 45.30 621 PHE C N 1
ATOM 5735 C CA . PHE C 1 624 ? 72.861 15.772 18.665 1.00 48.75 621 PHE C CA 1
ATOM 5736 C C . PHE C 1 624 ? 72.327 16.847 17.681 1.00 49.56 621 PHE C C 1
ATOM 5737 O O . PHE C 1 624 ? 72.549 16.741 16.469 1.00 48.81 621 PHE C O 1
ATOM 5745 N N . TYR C 1 625 ? 71.705 17.878 18.237 1.00 46.83 622 TYR C N 1
ATOM 5746 C CA . TYR C 1 625 ? 71.066 18.949 17.456 1.00 51.10 622 TYR C CA 1
ATOM 5747 C C . TYR C 1 625 ? 72.009 19.892 16.679 1.00 50.60 622 TYR C C 1
ATOM 5748 O O . TYR C 1 625 ? 71.761 20.156 15.500 1.00 48.96 622 TYR C O 1
ATOM 5757 N N . GLN C 1 626 ? 73.062 20.379 17.325 1.00 48.82 623 GLN C N 1
ATOM 5758 C CA . GLN C 1 626 ? 73.914 21.423 16.786 1.00 43.26 623 GLN C CA 1
ATOM 5759 C C . GLN C 1 626 ? 75.022 20.824 16.013 1.00 52.45 623 GLN C C 1
ATOM 5760 O O . GLN C 1 626 ? 75.570 21.485 15.141 1.00 56.21 623 GLN C O 1
ATOM 5766 N N . HIS C 1 627 ? 75.476 19.611 16.340 1.00 51.46 624 H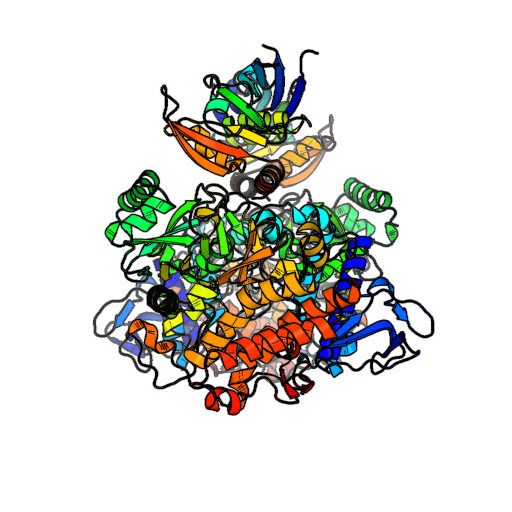IS C N 1
ATOM 5767 C CA . HIS C 1 627 ? 76.653 19.083 15.647 1.00 47.20 624 HIS C CA 1
ATOM 5768 C C . HIS C 1 627 ? 76.388 17.765 14.932 1.00 45.03 624 HIS C C 1
ATOM 5769 O O . HIS C 1 627 ? 77.263 17.282 14.232 1.00 45.96 624 HIS C O 1
ATOM 5776 N N . ASP C 1 628 ? 75.192 17.203 15.088 1.00 45.71 625 ASP C N 1
ATOM 5777 C CA . ASP C 1 628 ? 74.877 15.891 14.543 1.00 50.95 625 ASP C CA 1
ATOM 5778 C C . ASP C 1 628 ? 75.795 14.782 15.091 1.00 51.69 625 ASP C C 1
ATOM 5779 O O . ASP C 1 628 ? 76.112 13.806 14.386 1.00 51.84 625 ASP C O 1
ATOM 5784 N N . LEU C 1 629 ? 76.173 14.926 16.359 1.00 50.28 626 LEU C N 1
ATOM 5785 C CA . LEU C 1 629 ? 77.256 14.168 16.947 1.00 50.23 626 LEU C CA 1
ATOM 5786 C C . LEU C 1 629 ? 76.654 13.241 17.976 1.00 48.50 626 LEU C C 1
ATOM 5787 O O . LEU C 1 629 ? 75.996 13.691 18.901 1.00 50.78 626 LEU C O 1
ATOM 5792 N N . VAL C 1 630 ? 76.851 11.940 17.802 1.00 49.15 627 VAL C N 1
ATOM 5793 C CA . VAL C 1 630 ? 76.395 10.996 18.803 1.00 47.66 627 VAL C CA 1
ATOM 5794 C C . VAL C 1 630 ? 77.543 10.160 19.335 1.00 50.38 627 VAL C C 1
ATOM 5795 O O . VAL C 1 630 ? 78.596 9.963 18.640 1.00 46.78 627 VAL C O 1
ATOM 5799 N N . PHE C 1 631 ? 77.341 9.750 20.600 1.00 49.90 628 PHE C N 1
ATOM 5800 C CA . PHE C 1 631 ? 78.293 8.961 21.384 1.00 49.42 628 PHE C CA 1
ATOM 5801 C C . PHE C 1 631 ? 77.717 7.571 21.671 1.00 52.03 628 PHE C C 1
ATOM 5802 O O . PHE C 1 631 ? 76.692 7.216 21.102 1.00 52.33 628 PHE C O 1
ATOM 5810 N N . MET C 1 632 ? 78.385 6.785 22.542 1.00 58.81 629 MET C N 1
ATOM 5811 C CA . MET C 1 632 ? 77.760 5.617 23.200 1.00 55.99 629 MET C CA 1
ATOM 5812 C C . MET C 1 632 ? 77.615 5.875 24.704 1.00 53.03 629 MET C C 1
ATOM 5813 O O . MET C 1 632 ? 78.455 5.450 25.497 1.00 52.03 629 MET C O 1
ATOM 5818 N N . PRO C 1 633 ? 76.517 6.553 25.096 1.00 49.81 630 PRO C N 1
ATOM 5819 C CA . PRO C 1 633 ? 76.486 7.178 26.406 1.00 49.48 630 PRO C CA 1
ATOM 5820 C C . PRO C 1 633 ? 75.954 6.260 27.499 1.00 44.70 630 PRO C C 1
ATOM 5821 O O . PRO C 1 633 ? 75.175 6.692 28.317 1.00 42.66 630 PRO C O 1
ATOM 5825 N N . HIS C 1 634 ? 76.406 5.013 27.548 1.00 46.39 631 HIS C N 1
ATOM 5826 C CA . HIS C 1 634 ? 75.956 4.078 28.628 1.00 47.58 631 HIS C CA 1
ATOM 5827 C C . HIS C 1 634 ? 76.756 4.252 29.942 1.00 45.19 631 HIS C C 1
ATOM 5828 O O . HIS C 1 634 ? 77.646 5.097 30.010 1.00 40.67 631 HIS C O 1
ATOM 5835 N N . GLY C 1 635 ? 76.412 3.449 30.961 1.00 46.63 632 GLY C N 1
ATOM 5836 C CA . GLY C 1 635 ? 76.980 3.498 32.309 1.00 43.47 632 GLY C CA 1
ATOM 5837 C C . GLY C 1 635 ? 78.508 3.448 32.342 1.00 46.68 632 GLY C C 1
ATOM 5838 O O . GLY C 1 635 ? 79.120 4.155 33.093 1.00 48.76 632 GLY C O 1
ATOM 5839 N N . GLU C 1 636 ? 79.103 2.649 31.481 1.00 44.44 633 GLU C N 1
ATOM 5840 C CA . GLU C 1 636 ? 80.553 2.388 31.466 1.00 48.79 633 GLU C CA 1
ATOM 5841 C C . GLU C 1 636 ? 81.357 3.505 30.797 1.00 51.04 633 GLU C C 1
ATOM 5842 O O . GLU C 1 636 ? 82.539 3.661 31.077 1.00 43.30 633 GLU C O 1
ATOM 5848 N N . ASN C 1 637 ? 80.710 4.307 29.923 1.00 51.01 634 ASN C N 1
ATOM 5849 C CA . ASN C 1 637 ? 81.386 5.380 29.173 1.00 49.13 634 ASN C CA 1
ATOM 5850 C C . ASN C 1 637 ? 81.273 6.753 29.816 1.00 43.59 634 ASN C C 1
ATOM 5851 O O . ASN C 1 637 ? 81.902 7.676 29.382 1.00 47.34 634 ASN C O 1
ATOM 5856 N N . LEU C 1 638 ? 80.460 6.871 30.847 1.00 44.37 635 LEU C N 1
ATOM 5857 C CA . LEU C 1 638 ? 80.331 8.132 31.580 1.00 46.46 635 LEU C CA 1
ATOM 5858 C C . LEU C 1 638 ? 80.972 7.997 32.969 1.00 42.29 635 LEU C C 1
ATOM 5859 O O . LEU C 1 638 ? 80.726 7.030 33.706 1.00 39.50 635 LEU C O 1
ATOM 5864 N N . ILE C 1 639 ? 81.808 8.962 33.294 1.00 42.66 636 ILE C N 1
ATOM 5865 C CA . ILE C 1 639 ? 82.320 9.124 34.635 1.00 42.37 636 ILE C CA 1
ATOM 5866 C C . ILE C 1 639 ? 81.860 10.511 35.129 1.00 42.68 636 ILE C C 1
ATOM 5867 O O . ILE C 1 639 ? 82.194 11.491 34.525 1.00 40.07 636 ILE C O 1
ATOM 5872 N N . LEU C 1 640 ? 81.095 10.548 36.219 1.00 42.44 637 LEU C N 1
ATOM 5873 C CA . LEU C 1 640 ? 80.660 11.778 36.842 1.00 42.92 637 LEU C CA 1
ATOM 5874 C C . LEU C 1 640 ? 81.629 12.277 37.935 1.00 42.61 637 LEU C C 1
ATOM 5875 O O . LEU C 1 640 ? 82.215 11.501 38.725 1.00 38.01 637 LEU C O 1
ATOM 5880 N N . LEU C 1 641 ? 81.799 13.584 37.920 1.00 38.69 638 LEU C N 1
ATOM 5881 C CA . LEU C 1 641 ? 82.544 14.303 38.917 1.00 41.36 638 LEU C CA 1
ATOM 5882 C C . LEU C 1 641 ? 81.500 14.829 39.854 1.00 39.87 638 LEU C C 1
ATOM 5883 O O . LEU C 1 641 ? 80.572 15.514 39.402 1.00 38.19 638 LEU C O 1
ATOM 5888 N N . LEU C 1 642 ? 81.629 14.530 41.142 1.00 38.54 639 LEU C N 1
ATOM 5889 C CA . LEU C 1 642 ? 80.669 15.075 42.138 1.00 40.08 639 LEU C CA 1
ATOM 5890 C C . LEU C 1 642 ? 81.361 15.920 43.208 1.00 41.16 639 LEU C C 1
ATOM 5891 O O . LEU C 1 642 ? 82.543 15.708 43.519 1.00 38.06 639 LEU C O 1
ATOM 5896 N N . GLU C 1 643 ? 80.596 16.866 43.756 1.00 42.27 640 GLU C N 1
ATOM 5897 C CA . GLU C 1 643 ? 80.991 17.738 44.877 1.00 43.28 640 GLU C CA 1
ATOM 5898 C C . GLU C 1 643 ? 79.834 17.681 45.827 1.00 44.28 640 GLU C C 1
ATOM 5899 O O . GLU C 1 643 ? 78.703 17.853 45.395 1.00 43.89 640 GLU C O 1
ATOM 5905 N N . ASN C 1 644 ? 80.096 17.407 47.097 1.00 42.70 641 ASN C N 1
ATOM 5906 C CA . ASN C 1 644 ? 79.051 17.107 48.045 1.00 42.68 641 ASN C CA 1
ATOM 5907 C C . ASN C 1 644 ? 78.062 16.047 47.537 1.00 45.16 641 ASN C C 1
ATOM 5908 O O . ASN C 1 644 ? 76.826 16.110 47.776 1.00 46.47 641 ASN C O 1
ATOM 5913 N N . ASN C 1 645 ? 78.596 15.041 46.849 1.00 43.42 642 ASN C N 1
ATOM 5914 C CA . ASN C 1 645 ? 77.760 13.989 46.242 1.00 44.26 642 ASN C CA 1
ATOM 5915 C C . ASN C 1 645 ? 76.624 14.476 45.296 1.00 42.77 642 ASN C C 1
ATOM 5916 O O . ASN C 1 645 ? 75.627 13.806 45.152 1.00 44.41 642 ASN C O 1
ATOM 5921 N N . VAL C 1 646 ? 76.829 15.628 44.655 1.00 41.36 643 VAL C N 1
ATOM 5922 C CA . VAL C 1 646 ? 76.003 16.147 43.595 1.00 43.17 643 VAL C CA 1
ATOM 5923 C C . VAL C 1 646 ? 76.871 16.228 42.330 1.00 41.44 643 VAL C C 1
ATOM 5924 O O . VAL C 1 646 ? 77.961 16.806 42.368 1.00 41.59 643 VAL C O 1
ATOM 5928 N N . PRO C 1 647 ? 76.388 15.694 41.199 1.00 41.95 644 PRO C N 1
ATOM 5929 C CA . PRO C 1 647 ? 77.127 15.827 39.958 1.00 44.39 644 PRO C CA 1
ATOM 5930 C C . PRO C 1 647 ? 77.328 17.280 39.514 1.00 42.13 644 PRO C C 1
ATOM 5931 O O . PRO C 1 647 ? 76.393 18.043 39.522 1.00 43.55 644 PRO C O 1
ATOM 5935 N N . VAL C 1 648 ? 78.551 17.622 39.144 1.00 42.52 645 VAL C N 1
ATOM 5936 C CA . VAL C 1 648 ? 78.901 18.924 38.621 1.00 43.59 645 VAL C CA 1
ATOM 5937 C C . VAL C 1 648 ? 79.473 18.871 37.223 1.00 44.91 645 VAL C C 1
ATOM 5938 O O . VAL C 1 648 ? 79.600 19.915 36.591 1.00 50.79 645 VAL C O 1
ATOM 5942 N N . SER C 1 649 ? 79.861 17.693 36.747 1.00 45.53 646 SER C N 1
ATOM 5943 C CA . SER C 1 649 ? 80.418 17.542 35.419 1.00 41.61 646 SER C CA 1
ATOM 5944 C C . SER C 1 649 ? 80.370 16.098 35.023 1.00 41.81 646 SER C C 1
ATOM 5945 O O . SER C 1 649 ? 80.471 15.230 35.884 1.00 46.50 646 SER C O 1
ATOM 5948 N N . ALA C 1 650 ? 80.265 15.848 33.723 1.00 39.78 647 ALA C N 1
ATOM 5949 C CA . ALA C 1 650 ? 80.304 14.536 33.145 1.00 40.89 647 ALA C CA 1
ATOM 5950 C C . ALA C 1 650 ? 81.565 14.401 32.269 1.00 42.62 647 ALA C C 1
ATOM 5951 O O . ALA C 1 650 ? 81.872 15.282 31.503 1.00 46.10 647 ALA C O 1
ATOM 5953 N N . TYR C 1 651 ? 82.221 13.267 32.353 1.00 41.95 648 TYR C N 1
ATOM 5954 C CA . TYR C 1 651 ? 83.370 12.943 31.549 1.00 42.52 648 TYR C CA 1
ATOM 5955 C C . TYR C 1 651 ? 82.918 11.873 30.576 1.00 43.60 648 TYR C C 1
ATOM 5956 O O . TYR C 1 651 ? 82.217 10.974 30.938 1.00 44.62 648 TYR C O 1
ATOM 5965 N N . MET C 1 652 ? 83.299 11.984 29.330 1.00 42.00 649 MET C N 1
ATOM 5966 C CA . MET C 1 652 ? 82.943 10.999 28.352 1.00 40.42 649 MET C CA 1
ATOM 5967 C C . MET C 1 652 ? 84.213 10.375 27.800 1.00 40.62 649 MET C C 1
ATOM 5968 O O . MET C 1 652 ? 85.158 11.051 27.560 1.00 43.12 649 MET C O 1
ATOM 5973 N N . LYS C 1 653 ? 84.226 9.064 27.668 1.00 43.21 650 LYS C N 1
ATOM 5974 C CA . LYS C 1 653 ? 85.342 8.281 27.124 1.00 44.52 650 LYS C CA 1
ATOM 5975 C C . LYS C 1 653 ? 84.831 7.333 26.044 1.00 43.31 650 LYS C C 1
ATOM 5976 O O . LYS C 1 653 ? 83.648 7.287 25.832 1.00 46.80 650 LYS C O 1
ATOM 5982 N N . ASP C 1 654 ? 85.719 6.560 25.425 1.00 46.28 651 ASP C N 1
ATOM 5983 C CA . ASP C 1 654 ? 85.436 5.675 24.277 1.00 53.26 651 ASP C CA 1
ATOM 5984 C C . ASP C 1 654 ? 84.948 6.475 23.080 1.00 52.81 651 ASP C C 1
ATOM 5985 O O . ASP C 1 654 ? 83.815 6.403 22.706 1.00 53.70 651 ASP C O 1
ATOM 5990 N N . ILE C 1 655 ? 85.824 7.325 22.574 1.00 49.95 652 ILE C N 1
ATOM 5991 C CA . ILE C 1 655 ? 85.560 8.189 21.450 1.00 49.04 652 ILE C CA 1
ATOM 5992 C C . ILE C 1 655 ? 85.904 7.688 20.055 1.00 45.12 652 ILE C C 1
ATOM 5993 O O . ILE C 1 655 ? 85.082 7.658 19.201 1.00 45.02 652 ILE C O 1
ATOM 5998 N N . GLY C 1 656 ? 87.103 7.191 19.870 1.00 48.47 653 GLY C N 1
ATOM 5999 C CA . GLY C 1 656 ? 87.587 6.789 18.571 1.00 52.14 653 GLY C CA 1
ATOM 6000 C C . GLY C 1 656 ? 86.827 5.705 17.864 1.00 58.96 653 GLY C C 1
ATOM 6001 O O . GLY C 1 656 ? 86.718 5.661 16.660 1.00 58.39 653 GLY C O 1
ATOM 6002 N N . GLU C 1 657 ? 86.324 4.806 18.660 1.00 58.66 654 GLU C N 1
ATOM 6003 C CA . GLU C 1 657 ? 85.622 3.650 18.207 1.00 64.00 654 GLU C CA 1
ATOM 6004 C C . GLU C 1 657 ? 84.122 3.861 18.265 1.00 58.15 654 GLU C C 1
ATOM 6005 O O . GLU C 1 657 ? 83.410 3.093 17.662 1.00 57.58 654 GLU C O 1
ATOM 6011 N N . GLU C 1 658 ? 83.616 4.863 18.975 1.00 54.63 655 GLU C N 1
ATOM 6012 C CA . GLU C 1 658 ? 82.165 5.009 19.083 1.00 54.22 655 GLU C CA 1
ATOM 6013 C C . GLU C 1 658 ? 81.513 6.228 18.444 1.00 54.95 655 GLU C C 1
ATOM 6014 O O . GLU C 1 658 ? 80.360 6.109 18.040 1.00 51.39 655 GLU C O 1
ATOM 6020 N N . ILE C 1 659 ? 82.168 7.395 18.400 1.00 47.11 656 ILE C N 1
ATOM 6021 C CA . ILE C 1 659 ? 81.429 8.582 17.965 1.00 52.22 656 ILE C CA 1
ATOM 6022 C C . ILE C 1 659 ? 81.048 8.555 16.481 1.00 51.22 656 ILE C C 1
ATOM 6023 O O . ILE C 1 659 ? 81.661 7.889 15.649 1.00 53.77 656 ILE C O 1
ATOM 6028 N N . ALA C 1 660 ? 80.052 9.340 16.150 1.00 52.62 657 ALA C N 1
ATOM 6029 C CA . ALA C 1 660 ? 79.741 9.558 14.733 1.00 53.96 657 ALA C CA 1
ATOM 6030 C C . ALA C 1 660 ? 79.071 10.893 14.499 1.00 48.87 657 ALA C C 1
ATOM 6031 O O . ALA C 1 660 ? 78.366 11.402 15.375 1.00 48.72 657 ALA C O 1
ATOM 6033 N N . VAL C 1 661 ? 79.259 11.444 13.313 1.00 53.57 658 VAL C N 1
ATOM 6034 C CA . VAL C 1 661 ? 78.640 12.699 12.916 1.00 49.29 658 VAL C CA 1
ATOM 6035 C C . VAL C 1 661 ? 77.615 12.286 11.881 1.00 49.60 658 VAL C C 1
ATOM 6036 O O . VAL C 1 661 ? 77.967 11.785 10.853 1.00 53.01 658 VAL C O 1
ATOM 6040 N N . MET C 1 662 ? 76.347 12.507 12.144 1.00 45.86 659 MET C N 1
ATOM 6041 C CA . MET C 1 662 ? 75.328 12.078 11.217 1.00 51.55 659 MET C CA 1
ATOM 6042 C C . MET C 1 662 ? 75.020 13.071 10.077 1.00 51.82 659 MET C C 1
ATOM 6043 O O . MET C 1 662 ? 73.965 13.654 10.008 1.00 46.68 659 MET C O 1
ATOM 6048 N N . ASN C 1 663 ? 76.005 13.280 9.224 1.00 52.07 660 ASN C N 1
ATOM 6049 C CA . ASN C 1 663 ? 75.897 14.158 8.094 1.00 51.97 660 ASN C CA 1
ATOM 6050 C C . ASN C 1 663 ? 76.960 13.726 7.116 1.00 52.16 660 ASN C C 1
ATOM 6051 O O . ASN C 1 663 ? 78.109 13.994 7.331 1.00 50.98 660 ASN C O 1
ATOM 6056 N N . PRO C 1 664 ? 76.559 13.125 5.998 1.00 52.96 661 PRO C N 1
ATOM 6057 C CA . PRO C 1 664 ? 77.447 12.613 4.968 1.00 51.91 661 PRO C CA 1
ATOM 6058 C C . PRO C 1 664 ? 78.273 13.703 4.389 1.00 53.21 661 PRO C C 1
ATOM 6059 O O . PRO C 1 664 ? 79.361 13.439 3.963 1.00 59.24 661 PRO C O 1
ATOM 6063 N N . ASP C 1 665 ? 77.740 14.905 4.346 1.00 57.33 662 ASP C N 1
ATOM 6064 C CA . ASP C 1 665 ? 78.463 16.099 3.799 1.00 58.91 662 ASP C CA 1
ATOM 6065 C C . ASP C 1 665 ? 79.131 17.008 4.843 1.00 62.31 662 ASP C C 1
ATOM 6066 O O . ASP C 1 665 ? 79.228 18.235 4.637 1.00 59.81 662 ASP C O 1
ATOM 6071 N N . ALA C 1 666 ? 79.638 16.418 5.935 1.00 64.81 663 ALA C N 1
ATOM 6072 C CA . ALA C 1 666 ? 80.275 17.183 7.020 1.00 55.68 663 ALA C CA 1
ATOM 6073 C C . ALA C 1 666 ? 81.653 17.633 6.582 1.00 54.28 663 ALA C C 1
ATOM 6074 O O . ALA C 1 666 ? 82.376 16.899 5.952 1.00 55.24 663 ALA C O 1
ATOM 6076 N N . VAL C 1 667 ? 82.034 18.830 6.941 1.00 58.99 664 VAL C N 1
ATOM 6077 C CA . VAL C 1 667 ? 83.352 19.243 6.579 1.00 58.29 664 VAL C CA 1
ATOM 6078 C C . VAL C 1 667 ? 84.167 18.916 7.789 1.00 56.31 664 VAL C C 1
ATOM 6079 O O . VAL C 1 667 ? 83.961 19.457 8.840 1.00 60.10 664 VAL C O 1
ATOM 6083 N N . LEU C 1 668 ? 85.084 17.995 7.621 1.00 58.71 665 LEU C N 1
ATOM 6084 C CA . LEU C 1 668 ? 85.958 17.550 8.677 1.00 57.74 665 LEU C CA 1
ATOM 6085 C C . LEU C 1 668 ? 87.320 17.392 8.100 1.00 59.62 665 LEU C C 1
ATOM 6086 O O . LEU C 1 668 ? 87.481 17.186 6.923 1.00 67.81 665 LEU C O 1
ATOM 6091 N N . PRO C 1 669 ? 88.334 17.377 8.941 1.00 59.73 666 PRO C N 1
ATOM 6092 C CA . PRO C 1 669 ? 89.701 17.171 8.486 1.00 57.65 666 PRO C CA 1
ATOM 6093 C C . PRO C 1 669 ? 89.891 15.786 7.910 1.00 58.79 666 PRO C C 1
ATOM 6094 O O . PRO C 1 669 ? 89.221 14.846 8.269 1.00 55.27 666 PRO C O 1
ATOM 6098 N N . GLU C 1 670 ? 90.893 15.642 7.070 1.00 63.22 667 GLU C N 1
ATOM 6099 C CA . GLU C 1 670 ? 91.110 14.394 6.366 1.00 64.73 667 GLU C CA 1
ATOM 6100 C C . GLU C 1 670 ? 91.278 13.175 7.262 1.00 66.62 667 GLU C C 1
ATOM 6101 O O . GLU C 1 670 ? 90.690 12.150 6.995 1.00 62.64 667 GLU C O 1
ATOM 6107 N N . LYS C 1 671 ? 92.051 13.277 8.322 1.00 59.41 668 LYS C N 1
ATOM 6108 C CA . LYS C 1 671 ? 92.178 12.149 9.252 1.00 62.72 668 LYS C CA 1
ATOM 6109 C C . LYS C 1 671 ? 90.870 11.790 10.006 1.00 57.22 668 LYS C C 1
ATOM 6110 O O . LYS C 1 671 ? 90.742 10.680 10.473 1.00 58.17 668 LYS C O 1
ATOM 6116 N N . VAL C 1 672 ? 89.919 12.715 10.066 1.00 55.89 669 VAL C N 1
ATOM 6117 C CA . VAL C 1 672 ? 88.627 12.588 10.788 1.00 55.74 669 VAL C CA 1
ATOM 6118 C C . VAL C 1 672 ? 87.436 12.149 9.897 1.00 55.72 669 VAL C C 1
ATOM 6119 O O . VAL C 1 672 ? 86.307 11.943 10.392 1.00 58.15 669 VAL C O 1
ATOM 6123 N N . GLN C 1 673 ? 87.660 11.986 8.588 1.00 59.40 670 GLN C N 1
ATOM 6124 C CA . GLN C 1 673 ? 86.556 11.856 7.587 1.00 54.21 670 GLN C CA 1
ATOM 6125 C C . GLN C 1 673 ? 85.644 10.655 7.809 1.00 53.36 670 GLN C C 1
ATOM 6126 O O . GLN C 1 673 ? 84.437 10.726 7.542 1.00 51.71 670 GLN C O 1
ATOM 6132 N N . ARG C 1 674 ? 86.193 9.562 8.344 1.00 56.19 671 ARG C N 1
ATOM 6133 C CA . ARG C 1 674 ? 85.376 8.360 8.593 1.00 52.95 671 ARG C CA 1
ATOM 6134 C C . ARG C 1 674 ? 84.212 8.587 9.569 1.00 55.71 671 ARG C C 1
ATOM 6135 O O . ARG C 1 674 ? 83.223 7.863 9.500 1.00 56.45 671 ARG C O 1
ATOM 6143 N N . LEU C 1 675 ? 84.272 9.607 10.430 1.00 53.23 672 LEU C N 1
ATOM 6144 C CA . LEU C 1 675 ? 83.097 9.916 11.275 1.00 54.02 672 LEU C CA 1
ATOM 6145 C C . LEU C 1 675 ? 81.839 10.256 10.530 1.00 56.32 672 LEU C C 1
ATOM 6146 O O . LEU C 1 675 ? 80.750 10.159 11.118 1.00 58.71 672 LEU C O 1
ATOM 6151 N N . ALA C 1 676 ? 81.973 10.740 9.288 1.00 55.70 673 ALA C N 1
ATOM 6152 C CA . ALA C 1 676 ? 80.800 11.130 8.484 1.00 57.09 673 ALA C CA 1
ATOM 6153 C C . ALA C 1 676 ? 80.012 9.892 8.032 1.00 55.93 673 ALA C C 1
ATOM 6154 O O . ALA C 1 676 ? 80.532 9.064 7.291 1.00 56.32 673 ALA C O 1
ATOM 6156 N N . VAL C 1 677 ? 78.772 9.754 8.467 1.00 53.99 674 VAL C N 1
ATOM 6157 C CA . VAL C 1 677 ? 77.998 8.565 8.155 1.00 51.01 674 VAL C CA 1
ATOM 6158 C C . VAL C 1 677 ? 76.605 8.923 7.685 1.00 56.86 674 VAL C C 1
ATOM 6159 O O . VAL C 1 677 ? 76.104 10.055 7.886 1.00 57.12 674 VAL C O 1
ATOM 6163 N N . ASP C 1 678 ? 75.961 7.901 7.128 1.00 56.30 675 ASP C N 1
ATOM 6164 C CA . ASP C 1 678 ? 74.700 8.016 6.488 1.00 55.53 675 ASP C CA 1
ATOM 6165 C C . ASP C 1 678 ? 73.718 7.169 7.259 1.00 56.18 675 ASP C C 1
ATOM 6166 O O . ASP C 1 678 ? 73.633 5.958 7.038 1.00 60.59 675 ASP C O 1
ATOM 6171 N N . VAL C 1 679 ? 72.937 7.801 8.132 1.00 51.12 676 VAL C N 1
ATOM 6172 C CA . VAL C 1 679 ? 71.975 7.094 8.965 1.00 51.49 676 VAL C CA 1
ATOM 6173 C C . VAL C 1 679 ? 70.539 7.397 8.520 1.00 55.85 676 VAL C C 1
ATOM 6174 O O . VAL C 1 679 ? 70.187 8.562 8.291 1.00 55.96 676 VAL C O 1
ATOM 6178 N N . PRO C 1 680 ? 69.667 6.375 8.448 1.00 54.82 677 PRO C N 1
ATOM 6179 C CA . PRO C 1 680 ? 68.302 6.668 7.992 1.00 53.55 677 PRO C CA 1
ATOM 6180 C C . PRO C 1 680 ? 67.572 7.521 8.960 1.00 53.33 677 PRO C C 1
ATOM 6181 O O . PRO C 1 680 ? 67.831 7.407 10.155 1.00 50.66 677 PRO C O 1
ATOM 6185 N N . GLU C 1 681 ? 66.637 8.322 8.446 1.00 49.78 678 GLU C N 1
ATOM 6186 C CA . GLU C 1 681 ? 66.020 9.428 9.176 1.00 50.98 678 GLU C CA 1
ATOM 6187 C C . GLU C 1 681 ? 65.283 8.969 10.390 1.00 52.73 678 GLU C C 1
ATOM 6188 O O . GLU C 1 681 ? 65.451 9.538 11.483 1.00 51.92 678 GLU C O 1
ATOM 6194 N N . ASN C 1 682 ? 64.398 7.987 10.192 1.00 55.64 679 ASN C N 1
ATOM 6195 C CA . ASN C 1 682 ? 63.827 7.254 11.332 1.00 60.81 679 ASN C CA 1
ATOM 6196 C C . ASN C 1 682 ? 65.029 6.669 12.094 1.00 59.52 679 ASN C C 1
ATOM 6197 O O . ASN C 1 682 ? 66.156 6.514 11.570 1.00 56.04 679 ASN C O 1
ATOM 6202 N N . LEU C 1 683 ? 64.878 6.473 13.368 1.00 60.18 680 LEU C N 1
ATOM 6203 C CA . LEU C 1 683 ? 66.063 6.018 14.136 1.00 65.74 680 LEU C CA 1
ATOM 6204 C C . LEU C 1 683 ? 67.350 6.905 14.334 1.00 64.06 680 LEU C C 1
ATOM 6205 O O . LEU C 1 683 ? 68.156 6.566 15.217 1.00 60.38 680 LEU C O 1
ATOM 6210 N N . LYS C 1 684 ? 67.539 8.037 13.635 1.00 55.76 681 LYS C N 1
ATOM 6211 C CA . LYS C 1 684 ? 68.535 9.031 14.104 1.00 53.94 681 LYS C CA 1
ATOM 6212 C C . LYS C 1 684 ? 68.294 9.416 15.591 1.00 51.73 681 LYS C C 1
ATOM 6213 O O . LYS C 1 684 ? 69.228 9.593 16.335 1.00 49.36 681 LYS C O 1
ATOM 6219 N N . LEU C 1 685 ? 67.034 9.529 15.992 1.00 51.46 682 LEU C N 1
ATOM 6220 C CA . LEU C 1 685 ? 66.697 10.039 17.287 1.00 52.78 682 LEU C CA 1
ATOM 6221 C C . LEU C 1 685 ? 66.728 8.945 18.352 1.00 56.76 682 LEU C C 1
ATOM 6222 O O . LEU C 1 685 ? 66.523 9.212 19.554 1.00 57.01 682 LEU C O 1
ATOM 6227 N N . LEU C 1 686 ? 66.971 7.709 17.934 1.00 56.00 683 LEU C N 1
ATOM 6228 C CA . LEU C 1 686 ? 67.072 6.624 18.880 1.00 54.40 683 LEU C CA 1
ATOM 6229 C C . LEU C 1 686 ? 68.405 6.677 19.618 1.00 55.39 683 LEU C C 1
ATOM 6230 O O . LEU C 1 686 ? 68.507 6.035 20.682 1.00 51.16 683 LEU C O 1
ATOM 6235 N N . SER C 1 687 ? 69.398 7.422 19.092 1.00 52.56 684 SER C N 1
ATOM 6236 C CA . SER C 1 687 ? 70.567 7.794 19.886 1.00 49.26 684 SER C CA 1
ATOM 6237 C C . SER C 1 687 ? 70.200 8.389 21.238 1.00 49.86 684 SER C C 1
ATOM 6238 O O . SER C 1 687 ? 70.933 8.167 22.181 1.00 55.74 684 SER C O 1
ATOM 6241 N N . VAL C 1 688 ? 69.084 9.115 21.332 1.00 45.02 685 VAL C N 1
ATOM 6242 C CA . VAL C 1 688 ? 68.582 9.629 22.602 1.00 45.99 685 VAL C CA 1
ATOM 6243 C C . VAL C 1 688 ? 67.517 8.715 23.237 1.00 48.50 685 VAL C C 1
ATOM 6244 O O . VAL C 1 688 ? 67.579 8.381 24.436 1.00 44.93 685 VAL C O 1
ATOM 6248 N N . PHE C 1 689 ? 66.506 8.349 22.455 1.00 50.97 686 PHE C N 1
ATOM 6249 C CA . PHE C 1 689 ? 65.342 7.629 22.998 1.00 48.52 686 PHE C CA 1
ATOM 6250 C C . PHE C 1 689 ? 65.775 6.203 23.403 1.00 46.34 686 PHE C C 1
ATOM 6251 O O . PHE C 1 689 ? 65.371 5.703 24.430 1.00 45.39 686 PHE C O 1
ATOM 6259 N N . THR C 1 690 ? 66.578 5.542 22.590 1.00 44.33 687 THR C N 1
ATOM 6260 C CA . THR C 1 690 ? 67.006 4.183 22.938 1.00 50.59 687 THR C CA 1
ATOM 6261 C C . THR C 1 690 ? 68.217 4.272 23.934 1.00 48.03 687 THR C C 1
ATOM 6262 O O . THR C 1 690 ? 68.100 3.844 25.076 1.00 49.54 687 THR C O 1
ATOM 6266 N N . ASP C 1 691 ? 69.322 4.866 23.511 1.00 43.69 688 ASP C N 1
ATOM 6267 C CA . ASP C 1 691 ? 70.545 4.813 24.290 1.00 47.70 688 ASP C CA 1
ATOM 6268 C C . ASP C 1 691 ? 70.445 5.575 25.610 1.00 47.30 688 ASP C C 1
ATOM 6269 O O . ASP C 1 691 ? 71.038 5.158 26.582 1.00 46.22 688 ASP C O 1
ATOM 6274 N N . VAL C 1 692 ? 69.724 6.697 25.651 1.00 46.30 689 VAL C N 1
ATOM 6275 C CA . VAL C 1 692 ? 69.554 7.418 26.881 1.00 45.35 689 VAL C CA 1
ATOM 6276 C C . VAL C 1 692 ? 68.261 7.065 27.572 1.00 46.11 689 VAL C C 1
ATOM 6277 O O . VAL C 1 692 ? 68.300 6.587 28.715 1.00 50.54 689 VAL C O 1
ATOM 6281 N N . PHE C 1 693 ? 67.112 7.276 26.951 1.00 46.01 690 PHE C N 1
ATOM 6282 C CA . PHE C 1 693 ? 65.831 7.048 27.691 1.00 46.24 690 PHE C CA 1
ATOM 6283 C C . PHE C 1 693 ? 65.594 5.567 28.131 1.00 43.29 690 PHE C C 1
ATOM 6284 O O . PHE C 1 693 ? 65.363 5.264 29.313 1.00 43.24 690 PHE C O 1
ATOM 6292 N N . ASP C 1 694 ? 65.658 4.650 27.188 1.00 41.91 691 ASP C N 1
ATOM 6293 C CA . ASP C 1 694 ? 65.242 3.304 27.446 1.00 43.15 691 ASP C CA 1
ATOM 6294 C C . ASP C 1 694 ? 66.336 2.467 28.114 1.00 45.44 691 ASP C C 1
ATOM 6295 O O . ASP C 1 694 ? 66.005 1.590 28.915 1.00 44.37 691 ASP C O 1
ATOM 6300 N N . CYS C 1 695 ? 67.608 2.737 27.781 1.00 44.80 692 CYS C N 1
ATOM 6301 C CA . CYS C 1 695 ? 68.751 1.970 28.292 1.00 44.26 692 CYS C CA 1
ATOM 6302 C C . CYS C 1 695 ? 69.350 2.469 29.642 1.00 45.14 692 CYS C C 1
ATOM 6303 O O . CYS C 1 695 ? 70.116 1.735 30.261 1.00 43.68 692 CYS C O 1
ATOM 6306 N N . ILE C 1 696 ? 68.983 3.683 30.099 1.00 45.11 693 ILE C N 1
ATOM 6307 C CA . ILE C 1 696 ? 69.516 4.298 31.332 1.00 41.17 693 ILE C CA 1
ATOM 6308 C C . ILE C 1 696 ? 68.472 4.941 32.204 1.00 40.83 693 ILE C C 1
ATOM 6309 O O . ILE C 1 696 ? 68.363 4.585 33.377 1.00 38.83 693 ILE C O 1
ATOM 6314 N N . PHE C 1 697 ? 67.734 5.931 31.660 1.00 42.64 694 PHE C N 1
ATOM 6315 C CA . PHE C 1 697 ? 66.741 6.657 32.450 1.00 39.14 694 PHE C CA 1
ATOM 6316 C C . PHE C 1 697 ? 65.639 5.713 32.945 1.00 39.52 694 PHE C C 1
ATOM 6317 O O . PHE C 1 697 ? 65.123 5.851 34.051 1.00 42.83 694 PHE C O 1
ATOM 6325 N N . ARG C 1 698 ? 65.274 4.745 32.132 1.00 38.38 695 ARG C N 1
ATOM 6326 C CA . ARG C 1 698 ? 64.279 3.760 32.547 1.00 38.86 695 ARG C CA 1
ATOM 6327 C C . ARG C 1 698 ? 64.603 3.139 33.875 1.00 39.24 695 ARG C C 1
ATOM 6328 O O . ARG C 1 698 ? 63.711 3.010 34.732 1.00 42.51 695 ARG C O 1
ATOM 6336 N N . PHE C 1 699 ? 65.890 2.836 34.097 1.00 41.19 696 PHE C N 1
ATOM 6337 C CA . PHE C 1 699 ? 66.344 2.202 35.342 1.00 37.73 696 PHE C CA 1
ATOM 6338 C C . PHE C 1 699 ? 66.439 3.200 36.488 1.00 39.84 696 PHE C C 1
ATOM 6339 O O . PHE C 1 699 ? 66.028 2.921 37.633 1.00 39.48 696 PHE C O 1
ATOM 6347 N N . ILE C 1 700 ? 66.983 4.381 36.175 1.00 42.39 697 ILE C N 1
ATOM 6348 C CA . ILE C 1 700 ? 67.111 5.449 37.166 1.00 44.49 697 ILE C CA 1
ATOM 6349 C C . ILE C 1 700 ? 65.742 5.880 37.703 1.00 43.77 697 ILE C C 1
ATOM 6350 O O . ILE C 1 700 ? 65.540 5.951 38.927 1.00 46.33 697 ILE C O 1
ATOM 6355 N N . SER C 1 701 ? 64.812 6.148 36.787 1.00 44.47 698 SER C N 1
ATOM 6356 C CA . SER C 1 701 ? 63.408 6.497 37.139 1.00 46.04 698 SER C CA 1
ATOM 6357 C C . SER C 1 701 ? 62.840 5.448 38.045 1.00 45.15 698 SER C C 1
ATOM 6358 O O . SER C 1 701 ? 62.273 5.769 39.095 1.00 45.90 698 SER C O 1
ATOM 6361 N N . ALA C 1 702 ? 62.987 4.179 37.643 1.00 45.60 699 ALA C N 1
ATOM 6362 C CA . ALA C 1 702 ? 62.432 3.041 38.435 1.00 46.05 699 ALA C CA 1
ATOM 6363 C C . ALA C 1 702 ? 63.032 2.913 39.829 1.00 43.23 699 ALA C C 1
ATOM 6364 O O . ALA C 1 702 ? 62.327 2.672 40.784 1.00 45.04 699 ALA C O 1
ATOM 6366 N N . ILE C 1 703 ? 64.347 3.045 39.947 1.00 44.37 700 ILE C N 1
ATOM 6367 C CA . ILE C 1 703 ? 64.990 3.037 41.263 1.00 44.80 700 ILE C CA 1
ATOM 6368 C C . ILE C 1 703 ? 64.469 4.191 42.125 1.00 45.36 700 ILE C C 1
ATOM 6369 O O . ILE C 1 703 ? 64.172 3.991 43.306 1.00 45.55 700 ILE C O 1
ATOM 6374 N N . LEU C 1 704 ? 64.432 5.400 41.553 1.00 48.51 701 LEU C N 1
ATOM 6375 C CA . LEU C 1 704 ? 63.938 6.595 42.281 1.00 51.39 701 LEU C CA 1
ATOM 6376 C C . LEU C 1 704 ? 62.474 6.435 42.666 1.00 46.35 701 LEU C C 1
ATOM 6377 O O . LEU C 1 704 ? 62.093 6.787 43.786 1.00 49.03 701 LEU C O 1
ATOM 6382 N N . HIS C 1 705 ? 61.678 5.866 41.772 1.00 46.04 702 HIS C N 1
ATOM 6383 C CA . HIS C 1 705 ? 60.252 5.641 42.061 1.00 51.31 702 HIS C CA 1
ATOM 6384 C C . HIS C 1 705 ? 60.036 4.639 43.184 1.00 48.79 702 HIS C C 1
ATOM 6385 O O . HIS C 1 705 ? 59.420 4.961 44.182 1.00 45.39 702 HIS C O 1
ATOM 6392 N N . GLN C 1 706 ? 60.642 3.469 43.066 1.00 51.90 703 GLN C N 1
ATOM 6393 C CA . GLN C 1 706 ? 60.414 2.359 44.021 1.00 50.20 703 GLN C CA 1
ATOM 6394 C C . GLN C 1 706 ? 60.989 2.585 45.387 1.00 49.47 703 GLN C C 1
ATOM 6395 O O . GLN C 1 706 ? 60.470 2.050 46.360 1.00 58.08 703 GLN C O 1
ATOM 6401 N N . SER C 1 707 ? 62.023 3.396 45.489 1.00 47.50 704 SER C N 1
ATOM 6402 C CA . SER C 1 707 ? 62.654 3.637 46.780 1.00 50.84 704 SER C CA 1
ATOM 6403 C C . SER C 1 707 ? 61.949 4.750 47.529 1.00 51.10 704 SER C C 1
ATOM 6404 O O . SER C 1 707 ? 62.423 5.133 48.590 1.00 50.24 704 SER C O 1
ATOM 6407 N N . ALA C 1 708 ? 60.829 5.270 46.982 1.00 58.04 705 ALA C N 1
ATOM 6408 C CA . ALA C 1 708 ? 60.126 6.498 47.459 1.00 51.06 705 ALA C CA 1
ATOM 6409 C C . ALA C 1 708 ? 61.068 7.703 47.596 1.00 52.73 705 ALA C C 1
ATOM 6410 O O . ALA C 1 708 ? 60.980 8.495 48.534 1.00 53.39 705 ALA C O 1
ATOM 6412 N N . THR C 1 709 ? 61.970 7.841 46.632 1.00 57.22 706 THR C N 1
ATOM 6413 C CA . THR C 1 709 ? 62.891 8.998 46.596 1.00 57.14 706 THR C CA 1
ATOM 6414 C C . THR C 1 709 ? 62.347 10.115 45.692 1.00 52.73 706 THR C C 1
ATOM 6415 O O . THR C 1 709 ? 62.494 11.285 46.012 1.00 53.75 706 THR C O 1
ATOM 6419 N N . LEU C 1 710 ? 61.803 9.740 44.540 1.00 51.30 707 LEU C N 1
ATOM 6420 C CA . LEU C 1 710 ? 61.171 10.664 43.638 1.00 50.26 707 LEU C CA 1
ATOM 6421 C C . LEU C 1 710 ? 60.207 9.916 42.723 1.00 52.66 707 LEU C C 1
ATOM 6422 O O . LEU C 1 710 ? 60.630 9.017 41.968 1.00 55.95 707 LEU C O 1
ATOM 6427 N N . PRO C 1 711 ? 58.910 10.288 42.745 1.00 49.75 708 PRO C N 1
ATOM 6428 C CA . PRO C 1 711 ? 58.000 9.648 41.822 1.00 47.48 708 PRO C CA 1
ATOM 6429 C C . PRO C 1 711 ? 58.412 9.800 40.366 1.00 43.61 708 PRO C C 1
ATOM 6430 O O . PRO C 1 711 ? 58.997 10.794 39.991 1.00 46.83 708 PRO C O 1
ATOM 6434 N N . GLU C 1 712 ? 58.081 8.827 39.543 1.00 43.55 709 GLU C N 1
ATOM 6435 C CA . GLU C 1 712 ? 58.497 8.828 38.160 1.00 47.09 709 GLU C CA 1
ATOM 6436 C C . GLU C 1 712 ? 57.929 10.007 37.368 1.00 53.74 709 GLU C C 1
ATOM 6437 O O . GLU C 1 712 ? 58.519 10.464 36.362 1.00 53.85 709 GLU C O 1
ATOM 6443 N N . GLU C 1 713 ? 56.750 10.463 37.790 1.00 56.02 710 GLU C N 1
ATOM 6444 C CA . GLU C 1 713 ? 56.095 11.603 37.148 1.00 56.49 710 GLU C CA 1
ATOM 6445 C C . GLU C 1 713 ? 57.014 12.807 37.247 1.00 49.83 710 GLU C C 1
ATOM 6446 O O . GLU C 1 713 ? 57.318 13.418 36.206 1.00 50.05 710 GLU C O 1
ATOM 6452 N N . GLN C 1 714 ? 57.482 13.091 38.473 1.00 45.00 711 GLN C N 1
ATOM 6453 C CA . GLN C 1 714 ? 58.478 14.151 38.733 1.00 45.92 711 GLN C CA 1
ATOM 6454 C C . GLN C 1 714 ? 59.808 13.925 38.001 1.00 45.77 711 GLN C C 1
ATOM 6455 O O . GLN C 1 714 ? 60.380 14.829 37.411 1.00 46.03 711 GLN C O 1
ATOM 6461 N N . PHE C 1 715 ? 60.299 12.692 38.004 1.00 51.55 712 PHE C N 1
ATOM 6462 C CA . PHE C 1 715 ? 61.545 12.405 37.290 1.00 49.48 712 PHE C CA 1
ATOM 6463 C C . PHE C 1 715 ? 61.396 12.820 35.838 1.00 45.21 712 PHE C C 1
ATOM 6464 O O . PHE C 1 715 ? 62.254 13.547 35.335 1.00 43.65 712 PHE C O 1
ATOM 6472 N N . TRP C 1 716 ? 60.334 12.337 35.176 1.00 44.81 713 TRP C N 1
ATOM 6473 C CA . TRP C 1 716 ? 60.128 12.637 33.724 1.00 46.62 713 TRP C CA 1
ATOM 6474 C C . TRP C 1 716 ? 59.672 14.068 33.423 1.00 45.02 713 TRP C C 1
ATOM 6475 O O . TRP C 1 716 ? 59.944 14.611 32.344 1.00 46.56 713 TRP C O 1
ATOM 6486 N N . GLN C 1 717 ? 59.079 14.711 34.408 1.00 44.63 714 GLN C N 1
ATOM 6487 C CA . GLN C 1 717 ? 58.926 16.185 34.344 1.00 50.19 714 GLN C CA 1
ATOM 6488 C C . GLN C 1 717 ? 60.267 16.914 34.289 1.00 47.43 714 GLN C C 1
ATOM 6489 O O . GLN C 1 717 ? 60.432 17.855 33.487 1.00 47.56 714 GLN C O 1
ATOM 6495 N N . ALA C 1 718 ? 61.247 16.461 35.076 1.00 45.13 715 ALA C N 1
ATOM 6496 C CA . ALA C 1 718 ? 62.578 17.095 35.023 1.00 44.60 715 ALA C CA 1
ATOM 6497 C C . ALA C 1 718 ? 63.262 16.878 33.690 1.00 43.53 715 ALA C C 1
ATOM 6498 O O . ALA C 1 718 ? 63.967 17.747 33.225 1.00 45.78 715 ALA C O 1
ATOM 6500 N N . VAL C 1 719 ? 63.035 15.734 33.069 1.00 41.13 716 VAL C N 1
ATOM 6501 C CA . VAL C 1 719 ? 63.670 15.420 31.795 1.00 43.91 716 VAL C CA 1
ATOM 6502 C C . VAL C 1 719 ? 63.115 16.366 30.739 1.00 45.96 716 VAL C C 1
ATOM 6503 O O . VAL C 1 719 ? 63.878 16.966 29.937 1.00 43.86 716 VAL C O 1
ATOM 6507 N N . ALA C 1 720 ? 61.787 16.483 30.781 1.00 45.42 717 ALA C N 1
ATOM 6508 C CA . ALA C 1 720 ? 61.041 17.401 29.931 1.00 49.47 717 ALA C CA 1
ATOM 6509 C C . ALA C 1 720 ? 61.506 18.858 30.057 1.00 46.94 717 ALA C C 1
ATOM 6510 O O . ALA C 1 720 ? 61.751 19.495 29.024 1.00 48.15 717 ALA C O 1
ATOM 6512 N N . ARG C 1 721 ? 61.684 19.355 31.284 1.00 44.77 718 ARG C N 1
ATOM 6513 C CA . ARG C 1 721 ? 62.244 20.717 31.478 1.00 47.07 718 ARG C CA 1
ATOM 6514 C C . ARG C 1 721 ? 63.659 20.900 30.933 1.00 47.46 718 ARG C C 1
ATOM 6515 O O . ARG C 1 721 ? 63.952 21.918 30.329 1.00 48.99 718 ARG C O 1
ATOM 6523 N N . CYS C 1 722 ? 64.536 19.912 31.129 1.00 48.23 719 CYS C N 1
ATOM 6524 C CA . CYS C 1 722 ? 65.886 19.948 30.583 1.00 43.21 719 CYS C CA 1
ATOM 6525 C C . CYS C 1 722 ? 65.792 20.044 29.051 1.00 45.61 719 CYS C C 1
ATOM 6526 O O . CYS C 1 722 ? 66.552 20.809 28.407 1.00 46.80 719 CYS C O 1
ATOM 6529 N N . VAL C 1 723 ? 64.865 19.290 28.460 1.00 43.68 720 VAL C N 1
ATOM 6530 C CA . VAL C 1 723 ? 64.641 19.381 27.009 1.00 46.51 720 VAL C CA 1
ATOM 6531 C C . VAL C 1 723 ? 64.152 20.787 26.600 1.00 46.31 720 VAL C C 1
ATOM 6532 O O . VAL C 1 723 ? 64.772 21.419 25.736 1.00 46.06 720 VAL C O 1
ATOM 6536 N N . LYS C 1 724 ? 63.091 21.269 27.243 1.00 45.15 721 LYS C N 1
ATOM 6537 C CA . LYS C 1 724 ? 62.491 22.608 26.927 1.00 49.67 721 LYS C CA 1
ATOM 6538 C C . LYS C 1 724 ? 63.455 23.768 27.164 1.00 52.81 721 LYS C C 1
ATOM 6539 O O . LYS C 1 724 ? 63.473 24.709 26.365 1.00 53.51 721 LYS C O 1
ATOM 6545 N N . GLU C 1 725 ? 64.258 23.694 28.227 1.00 49.11 722 GLU C N 1
ATOM 6546 C CA . GLU C 1 725 ? 65.348 24.662 28.423 1.00 53.21 722 GLU C CA 1
ATOM 6547 C C . GLU C 1 725 ? 66.367 24.665 27.306 1.00 50.49 722 GLU C C 1
ATOM 6548 O O . GLU C 1 725 ? 66.834 25.743 26.910 1.00 54.88 722 GLU C O 1
ATOM 6554 N N . TYR C 1 726 ? 66.781 23.490 26.845 1.00 45.49 723 TYR C N 1
ATOM 6555 C CA . TYR C 1 726 ? 67.754 23.431 25.746 1.00 47.17 723 TYR C CA 1
ATOM 6556 C C . TYR C 1 726 ? 67.186 24.100 24.479 1.00 47.85 723 TYR C C 1
ATOM 6557 O O . TYR C 1 726 ? 67.900 24.878 23.785 1.00 46.73 723 TYR C O 1
ATOM 6566 N N . GLN C 1 727 ? 65.929 23.758 24.194 1.00 47.88 724 GLN C N 1
ATOM 6567 C CA . GLN C 1 727 ? 65.232 24.244 23.001 1.00 53.33 724 GLN C CA 1
ATOM 6568 C C . GLN C 1 727 ? 65.046 25.749 22.977 1.00 51.23 724 GLN C C 1
ATOM 6569 O O . GLN C 1 727 ? 65.477 26.397 22.041 1.00 49.83 724 GLN C O 1
ATOM 6575 N N . GLN C 1 728 ? 64.531 26.291 24.069 1.00 55.11 725 GLN C N 1
ATOM 6576 C CA . GLN C 1 728 ? 64.330 27.755 24.241 1.00 55.15 725 GLN C CA 1
ATOM 6577 C C . GLN C 1 728 ? 65.632 28.525 24.095 1.00 54.93 725 GLN C C 1
ATOM 6578 O O . GLN C 1 728 ? 65.619 29.625 23.539 1.00 56.96 725 GLN C O 1
ATOM 6584 N N . ALA C 1 729 ? 66.749 27.986 24.570 1.00 50.34 726 ALA C N 1
ATOM 6585 C CA . ALA C 1 729 ? 68.040 28.682 24.431 1.00 48.77 726 ALA C CA 1
ATOM 6586 C C . ALA C 1 729 ? 68.654 28.557 23.028 1.00 51.51 726 ALA C C 1
ATOM 6587 O O . ALA C 1 729 ? 69.689 29.152 22.787 1.00 52.18 726 ALA C O 1
ATOM 6589 N N . HIS C 1 730 ? 68.071 27.756 22.117 1.00 51.79 727 HIS C N 1
ATOM 6590 C CA . HIS C 1 730 ? 68.671 27.563 20.759 1.00 52.16 727 HIS C CA 1
ATOM 6591 C C . HIS C 1 730 ? 67.598 27.700 19.650 1.00 51.91 727 HIS C C 1
ATOM 6592 O O . HIS C 1 730 ? 67.318 26.737 18.898 1.00 48.18 727 HIS C O 1
ATOM 6599 N N . PRO C 1 731 ? 66.988 28.909 19.542 1.00 50.34 728 PRO C N 1
ATOM 6600 C CA . PRO C 1 731 ? 65.863 29.123 18.613 1.00 47.86 728 PRO C CA 1
ATOM 6601 C C . PRO C 1 731 ? 66.262 28.872 17.155 1.00 46.09 728 PRO C C 1
ATOM 6602 O O . PRO C 1 731 ? 65.446 28.383 16.383 1.00 49.39 728 PRO C O 1
ATOM 6606 N N . HIS C 1 732 ? 67.515 29.098 16.788 1.00 46.65 729 HIS C N 1
ATOM 6607 C CA . HIS C 1 732 ? 67.949 28.755 15.413 1.00 46.22 729 HIS C CA 1
ATOM 6608 C C . HIS C 1 732 ? 67.781 27.299 14.981 1.00 55.27 729 HIS C C 1
ATOM 6609 O O . HIS C 1 732 ? 68.005 26.978 13.776 1.00 56.03 729 HIS C O 1
ATOM 6616 N N . LEU C 1 733 ? 67.425 26.388 15.907 1.00 52.94 730 LEU C N 1
ATOM 6617 C CA . LEU C 1 733 ? 67.355 24.946 15.576 1.00 51.13 730 LEU C CA 1
ATOM 6618 C C . LEU C 1 733 ? 65.921 24.534 15.630 1.00 51.09 730 LEU C C 1
ATOM 6619 O O . LEU C 1 733 ? 65.630 23.328 15.665 1.00 52.94 730 LEU C O 1
ATOM 6624 N N . ALA C 1 734 ? 65.011 25.516 15.633 1.00 50.44 731 ALA C N 1
ATOM 6625 C CA . ALA C 1 734 ? 63.560 25.266 15.754 1.00 48.61 731 ALA C CA 1
ATOM 6626 C C . ALA C 1 734 ? 62.994 24.181 14.840 1.00 50.84 731 ALA C C 1
ATOM 6627 O O . ALA C 1 734 ? 62.057 23.436 15.245 1.00 53.04 731 ALA C O 1
ATOM 6629 N N . SER C 1 735 ? 63.553 24.083 13.625 1.00 51.91 732 SER C N 1
ATOM 6630 C CA . SER C 1 735 ? 63.052 23.160 12.601 1.00 52.27 732 SER C CA 1
ATOM 6631 C C . SER C 1 735 ? 63.632 21.768 12.819 1.00 53.14 732 SER C C 1
ATOM 6632 O O . SER C 1 735 ? 62.916 20.757 12.671 1.00 54.19 732 SER C O 1
ATOM 6635 N N . LYS C 1 736 ? 64.870 21.716 13.274 1.00 54.61 733 LYS C N 1
ATOM 6636 C CA . LYS C 1 736 ? 65.486 20.460 13.644 1.00 50.09 733 LYS C CA 1
ATOM 6637 C C . LYS C 1 736 ? 64.706 19.899 14.811 1.00 50.47 733 LYS C C 1
ATOM 6638 O O . LYS C 1 736 ? 64.474 18.724 14.889 1.00 52.60 733 LYS C O 1
ATOM 6644 N N . PHE C 1 737 ? 64.266 20.742 15.723 1.00 49.40 734 PHE C N 1
ATOM 6645 C CA . PHE C 1 737 ? 63.480 20.236 16.822 1.00 49.37 734 PHE C CA 1
ATOM 6646 C C . PHE C 1 737 ? 62.190 19.626 16.309 1.00 56.96 734 PHE C C 1
ATOM 6647 O O . PHE C 1 737 ? 61.754 18.612 16.793 1.00 53.21 734 PHE C O 1
ATOM 6655 N N . SER C 1 738 ? 61.556 20.300 15.361 1.00 57.78 735 SER C N 1
ATOM 6656 C CA . SER C 1 738 ? 60.334 19.843 14.757 1.00 55.86 735 SER C CA 1
ATOM 6657 C C . SER C 1 738 ? 60.531 18.555 13.969 1.00 53.69 735 SER C C 1
ATOM 6658 O O . SER C 1 738 ? 59.668 17.715 13.959 1.00 50.12 735 SER C O 1
ATOM 6661 N N . ARG C 1 739 ? 61.638 18.463 13.248 1.00 50.45 736 ARG C N 1
ATOM 6662 C CA . ARG C 1 739 ? 61.973 17.276 12.474 1.00 53.36 736 ARG C CA 1
ATOM 6663 C C . ARG C 1 739 ? 62.284 16.026 13.314 1.00 56.79 736 ARG C C 1
ATOM 6664 O O . ARG C 1 739 ? 61.849 14.934 12.999 1.00 55.01 736 ARG C O 1
ATOM 6672 N N . TYR C 1 740 ? 63.032 16.215 14.390 1.00 54.71 737 TYR C N 1
ATOM 6673 C CA . TYR C 1 740 ? 63.431 15.138 15.329 1.00 49.31 737 TYR C CA 1
ATOM 6674 C C . TYR C 1 740 ? 62.772 15.433 16.643 1.00 48.63 737 TYR C C 1
ATOM 6675 O O . TYR C 1 740 ? 63.385 16.023 17.517 1.00 50.62 737 TYR C O 1
ATOM 6684 N N . ASP C 1 741 ? 61.508 15.040 16.751 1.00 43.81 738 ASP C N 1
ATOM 6685 C CA . ASP C 1 741 ? 60.648 15.521 17.795 1.00 46.75 738 ASP C CA 1
ATOM 6686 C C . ASP C 1 741 ? 60.846 14.729 19.108 1.00 50.23 738 ASP C C 1
ATOM 6687 O O . ASP C 1 741 ? 60.332 13.598 19.249 1.00 52.64 738 ASP C O 1
ATOM 6692 N N . MET C 1 742 ? 61.544 15.340 20.068 1.00 46.51 739 MET C N 1
ATOM 6693 C CA . MET C 1 742 ? 61.755 14.775 21.420 1.00 44.20 739 MET C CA 1
ATOM 6694 C C . MET C 1 742 ? 60.473 14.606 22.206 1.00 51.40 739 MET C C 1
ATOM 6695 O O . MET C 1 742 ? 60.433 13.895 23.276 1.00 46.98 739 MET C O 1
ATOM 6700 N N . PHE C 1 743 ? 59.413 15.290 21.761 1.00 49.75 740 PHE C N 1
ATOM 6701 C CA . PHE C 1 743 ? 58.103 15.138 22.431 1.00 50.09 740 PHE C CA 1
ATOM 6702 C C . PHE C 1 743 ? 57.094 14.244 21.660 1.00 50.40 740 PHE C C 1
ATOM 6703 O O . PHE C 1 743 ? 55.920 14.165 22.065 1.00 49.50 740 PHE C O 1
ATOM 6711 N N . ALA C 1 744 ? 57.554 13.522 20.621 1.00 48.52 741 ALA C N 1
ATOM 6712 C CA . ALA C 1 744 ? 56.686 12.560 19.928 1.00 49.31 741 ALA C CA 1
ATOM 6713 C C . ALA C 1 744 ? 55.909 11.741 20.954 1.00 55.54 741 ALA C C 1
ATOM 6714 O O . ALA C 1 744 ? 56.476 11.348 22.012 1.00 55.03 741 ALA C O 1
ATOM 6716 N N . PRO C 1 745 ? 54.608 11.500 20.697 1.00 54.40 742 PRO C N 1
ATOM 6717 C CA . PRO C 1 745 ? 53.803 10.601 21.589 1.00 54.54 742 PRO C CA 1
ATOM 6718 C C . PRO C 1 745 ? 54.444 9.198 21.860 1.00 53.23 742 PRO C C 1
ATOM 6719 O O . PRO C 1 745 ? 54.215 8.648 22.915 1.00 49.05 742 PRO C O 1
ATOM 6723 N N . GLU C 1 746 ? 55.162 8.632 20.871 1.00 52.40 743 GLU C N 1
ATOM 6724 C CA . GLU C 1 746 ? 55.746 7.286 20.938 1.00 50.94 743 GLU C CA 1
ATOM 6725 C C . GLU C 1 746 ? 56.990 7.202 20.079 1.00 51.26 743 GLU C C 1
ATOM 6726 O O . GLU C 1 746 ? 57.158 8.013 19.162 1.00 52.44 743 GLU C O 1
ATOM 6732 N N . PHE C 1 747 ? 57.856 6.216 20.370 1.00 49.34 744 PHE C N 1
ATOM 6733 C CA . PHE C 1 747 ? 59.067 5.977 19.561 1.00 47.79 744 PHE C CA 1
ATOM 6734 C C . PHE C 1 747 ? 59.377 4.483 19.430 1.00 47.51 744 PHE C C 1
ATOM 6735 O O . PHE C 1 747 ? 58.848 3.652 20.174 1.00 49.59 744 PHE C O 1
ATOM 6743 N N . THR C 1 748 ? 60.226 4.150 18.466 1.00 46.67 745 THR C N 1
ATOM 6744 C CA . THR C 1 748 ? 60.584 2.774 18.166 1.00 50.42 745 THR C CA 1
ATOM 6745 C C . THR C 1 748 ? 61.166 2.008 19.395 1.00 54.00 745 THR C C 1
ATOM 6746 O O . THR C 1 748 ? 62.082 2.492 20.077 1.00 51.64 745 THR C O 1
ATOM 6750 N N . ARG C 1 749 ? 60.616 0.825 19.671 1.00 52.86 746 ARG C N 1
ATOM 6751 C CA . ARG C 1 749 ? 61.096 -0.033 20.764 1.00 51.54 746 ARG C CA 1
ATOM 6752 C C . ARG C 1 749 ? 62.245 -0.836 20.230 1.00 48.33 746 ARG C C 1
ATOM 6753 O O . ARG C 1 749 ? 62.033 -1.916 19.690 1.00 51.78 746 ARG C O 1
ATOM 6761 N N . SER C 1 750 ? 63.456 -0.307 20.334 1.00 50.99 747 SER C N 1
ATOM 6762 C CA . SER C 1 750 ? 64.662 -1.022 19.897 1.00 48.62 747 SER C CA 1
ATOM 6763 C C . SER C 1 750 ? 65.073 -2.046 21.005 1.00 54.95 747 SER C C 1
ATOM 6764 O O . SER C 1 750 ? 65.257 -1.679 22.188 1.00 58.09 747 SER C O 1
ATOM 6767 N N . CYS C 1 751 ? 65.179 -3.329 20.626 1.00 51.40 748 CYS C N 1
ATOM 6768 C CA . CYS C 1 751 ? 65.365 -4.453 21.575 1.00 52.79 748 CYS C CA 1
ATOM 6769 C C . CYS C 1 751 ? 66.816 -4.978 21.694 1.00 49.34 748 CYS C C 1
ATOM 6770 O O . CYS C 1 751 ? 67.390 -5.505 20.733 1.00 52.67 748 CYS C O 1
ATOM 6773 N N . LEU C 1 752 ? 67.432 -4.812 22.857 1.00 48.36 749 LEU C N 1
ATOM 6774 C CA . LEU C 1 752 ? 68.868 -5.156 22.980 1.00 47.91 749 LEU C CA 1
ATOM 6775 C C . LEU C 1 752 ? 69.109 -6.664 23.119 1.00 43.94 749 LEU C C 1
ATOM 6776 O O . LEU C 1 752 ? 69.966 -7.209 22.441 1.00 44.68 749 LEU C O 1
ATOM 6781 N N . ASN C 1 753 ? 68.364 -7.336 23.975 1.00 42.11 750 ASN C N 1
ATOM 6782 C CA . ASN C 1 753 ? 68.445 -8.803 24.039 1.00 47.47 750 ASN C CA 1
ATOM 6783 C C . ASN C 1 753 ? 68.204 -9.493 22.698 1.00 48.51 750 ASN C C 1
ATOM 6784 O O . ASN C 1 753 ? 68.986 -10.403 22.349 1.00 46.73 750 ASN C O 1
ATOM 6789 N N . ARG C 1 754 ? 67.216 -9.019 21.915 1.00 46.76 751 ARG C N 1
ATOM 6790 C CA . ARG C 1 754 ? 66.997 -9.586 20.594 1.00 47.98 751 ARG C CA 1
ATOM 6791 C C . ARG C 1 754 ? 68.239 -9.501 19.727 1.00 52.83 751 ARG C C 1
ATOM 6792 O O . ARG C 1 754 ? 68.455 -10.416 18.909 1.00 56.07 751 ARG C O 1
ATOM 6800 N N . LEU C 1 755 ? 69.043 -8.430 19.857 1.00 52.92 752 LEU C N 1
ATOM 6801 C CA . LEU C 1 755 ? 70.303 -8.333 19.079 1.00 54.31 752 LEU C CA 1
ATOM 6802 C C . LEU C 1 755 ? 71.269 -9.420 19.468 1.00 54.13 752 LEU C C 1
ATOM 6803 O O . LEU C 1 755 ? 71.684 -10.183 18.616 1.00 59.42 752 LEU C O 1
ATOM 6808 N N . GLN C 1 756 ? 71.599 -9.508 20.757 1.00 53.85 753 GLN C N 1
ATOM 6809 C CA . GLN C 1 756 ? 72.540 -10.525 21.240 1.00 53.75 753 GLN C CA 1
ATOM 6810 C C . GLN C 1 756 ? 72.034 -11.955 20.880 1.00 61.34 753 GLN C C 1
ATOM 6811 O O . GLN C 1 756 ? 72.826 -12.789 20.391 1.00 59.56 753 GLN C O 1
ATOM 6817 N N . LEU C 1 757 ? 70.753 -12.207 21.114 1.00 55.41 754 LEU C N 1
ATOM 6818 C CA . LEU C 1 757 ? 70.156 -13.495 20.825 1.00 59.48 754 LEU C CA 1
ATOM 6819 C C . LEU C 1 757 ? 70.283 -13.846 19.356 1.00 62.18 754 LEU C C 1
ATOM 6820 O O . LEU C 1 757 ? 70.211 -14.993 18.991 1.00 61.34 754 LEU C O 1
ATOM 6825 N N . ALA C 1 758 ? 70.356 -12.836 18.512 1.00 66.54 755 ALA C N 1
ATOM 6826 C CA . ALA C 1 758 ? 70.615 -13.020 17.102 1.00 71.18 755 ALA C CA 1
ATOM 6827 C C . ALA C 1 758 ? 72.050 -13.447 16.805 1.00 73.11 755 ALA C C 1
ATOM 6828 O O . ALA C 1 758 ? 72.279 -14.182 15.876 1.00 87.38 755 ALA C O 1
ATOM 6830 N N . ASN C 1 759 ? 73.000 -12.912 17.563 1.00 74.54 756 ASN C N 1
ATOM 6831 C CA . ASN C 1 759 ? 74.445 -13.176 17.445 1.00 82.68 756 ASN C CA 1
ATOM 6832 C C . ASN C 1 759 ? 74.987 -13.371 16.017 1.00 84.28 756 ASN C C 1
ATOM 6833 O O . ASN C 1 759 ? 75.721 -14.314 15.717 1.00 85.83 756 ASN C O 1
ATOM 6838 N N . ASN C 1 772 ? 69.481 -4.982 10.687 1.00 72.14 769 ASN C N 1
ATOM 6839 C CA . ASN C 1 772 ? 70.244 -5.675 11.741 1.00 77.63 769 ASN C CA 1
ATOM 6840 C C . ASN C 1 772 ? 69.813 -5.359 13.183 1.00 77.14 769 ASN C C 1
ATOM 6841 O O . ASN C 1 772 ? 69.895 -6.225 14.045 1.00 76.55 769 ASN C O 1
ATOM 6846 N N . LEU C 1 773 ? 69.407 -4.107 13.431 1.00 75.63 770 LEU C N 1
ATOM 6847 C CA . LEU C 1 773 ? 68.653 -3.699 14.634 1.00 68.72 770 LEU C CA 1
ATOM 6848 C C . LEU C 1 773 ? 67.314 -4.490 14.730 1.00 66.87 770 LEU C C 1
ATOM 6849 O O . LEU C 1 773 ? 66.841 -5.007 13.732 1.00 73.74 770 LEU C O 1
ATOM 6854 N N . LYS C 1 774 ? 66.701 -4.583 15.912 1.00 63.43 771 LYS C N 1
ATOM 6855 C CA . LYS C 1 774 ? 65.529 -5.440 16.127 1.00 61.39 771 LYS C CA 1
ATOM 6856 C C . LYS C 1 774 ? 64.428 -4.733 16.884 1.00 62.57 771 LYS C C 1
ATOM 6857 O O . LYS C 1 774 ? 64.607 -4.371 18.047 1.00 65.95 771 LYS C O 1
ATOM 6863 N N . PHE C 1 775 ? 63.270 -4.559 16.249 1.00 60.43 772 PHE C N 1
ATOM 6864 C CA . PHE C 1 775 ? 62.210 -3.694 16.785 1.00 57.34 772 PHE C CA 1
ATOM 6865 C C . PHE C 1 775 ? 61.035 -4.515 17.271 1.00 55.49 772 PHE C C 1
ATOM 6866 O O . PHE C 1 775 ? 60.847 -5.612 16.807 1.00 65.58 772 PHE C O 1
ATOM 6874 N N . ALA C 1 776 ? 60.261 -4.027 18.232 1.00 55.95 773 ALA C N 1
ATOM 6875 C CA . ALA C 1 776 ? 58.952 -4.654 18.581 1.00 55.39 773 ALA C CA 1
ATOM 6876 C C . ALA C 1 776 ? 57.867 -3.604 18.927 1.00 55.75 773 ALA C C 1
ATOM 6877 O O . ALA C 1 776 ? 57.538 -3.366 20.113 1.00 52.46 773 ALA C O 1
ATOM 6879 N N . GLY C 1 777 ? 57.278 -3.015 17.873 1.00 54.75 774 GLY C N 1
ATOM 6880 C CA . GLY C 1 777 ? 56.357 -1.890 18.020 1.00 46.40 774 GLY C CA 1
ATOM 6881 C C . GLY C 1 777 ? 57.056 -0.684 18.646 1.00 47.76 774 GLY C C 1
ATOM 6882 O O . GLY C 1 777 ? 58.130 -0.262 18.226 1.00 46.00 774 GLY C O 1
ATOM 6883 N N . THR C 1 778 ? 56.440 -0.126 19.673 1.00 44.58 775 THR C N 1
ATOM 6884 C CA . THR C 1 778 ? 56.804 1.193 20.136 1.00 46.97 775 THR C CA 1
ATOM 6885 C C . THR C 1 778 ? 56.663 1.333 21.652 1.00 44.20 775 THR C C 1
ATOM 6886 O O . THR C 1 778 ? 56.131 0.484 22.339 1.00 42.66 775 THR C O 1
ATOM 6890 N N . LEU C 1 779 ? 57.156 2.456 22.158 1.00 45.62 776 LEU C N 1
ATOM 6891 C CA . LEU C 1 779 ? 57.054 2.754 23.553 1.00 46.21 776 LEU C CA 1
ATOM 6892 C C . LEU C 1 779 ? 56.335 4.071 23.714 1.00 45.88 776 LEU C C 1
ATOM 6893 O O . LEU C 1 779 ? 56.595 5.018 22.972 1.00 47.37 776 LEU C O 1
ATOM 6898 N N . VAL C 1 780 ? 55.523 4.158 24.749 1.00 43.19 777 VAL C N 1
ATOM 6899 C CA . VAL C 1 780 ? 55.008 5.427 25.169 1.00 47.02 777 VAL C CA 1
ATOM 6900 C C . VAL C 1 780 ? 56.159 6.339 25.672 1.00 50.95 777 VAL C C 1
ATOM 6901 O O . VAL C 1 780 ? 56.846 6.047 26.675 1.00 49.54 777 VAL C O 1
ATOM 6905 N N . ASN C 1 781 ? 56.358 7.462 24.975 1.00 54.74 778 ASN C N 1
ATOM 6906 C CA . ASN C 1 781 ? 57.307 8.496 25.400 1.00 52.96 778 ASN C CA 1
ATOM 6907 C C . ASN C 1 781 ? 56.746 9.168 26.642 1.00 53.35 778 ASN C C 1
ATOM 6908 O O . ASN C 1 781 ? 55.710 9.841 26.548 1.00 54.59 778 ASN C O 1
ATOM 6913 N N . PRO C 1 782 ? 57.437 9.000 27.805 1.00 53.13 779 PRO C N 1
ATOM 6914 C CA . PRO C 1 782 ? 56.905 9.530 29.065 1.00 49.23 779 PRO C CA 1
ATOM 6915 C C . PRO C 1 782 ? 56.995 11.058 29.250 1.00 49.70 779 PRO C C 1
ATOM 6916 O O . PRO C 1 782 ? 56.478 11.538 30.262 1.00 51.26 779 PRO C O 1
ATOM 6920 N N . ILE C 1 783 ? 57.664 11.791 28.341 1.00 49.35 780 ILE C N 1
ATOM 6921 C CA . ILE C 1 783 ? 57.706 13.285 28.369 1.00 51.49 780 ILE C CA 1
ATOM 6922 C C . ILE C 1 783 ? 56.796 13.977 27.312 1.00 57.25 780 ILE C C 1
ATOM 6923 O O . ILE C 1 783 ? 56.659 15.238 27.313 1.00 60.31 780 ILE C O 1
ATOM 6928 N N . ALA C 1 784 ? 56.049 13.175 26.586 1.00 56.93 781 ALA C N 1
ATOM 6929 C CA . ALA C 1 784 ? 55.124 13.682 25.620 1.00 57.81 781 ALA C CA 1
ATOM 6930 C C . ALA C 1 784 ? 54.118 14.551 26.349 1.00 57.22 781 ALA C C 1
ATOM 6931 O O . ALA C 1 784 ? 53.781 15.599 25.880 1.00 57.15 781 ALA C O 1
ATOM 6933 N N . ARG C 1 785 ? 53.691 14.139 27.531 1.00 63.47 782 ARG C N 1
ATOM 6934 C CA . ARG C 1 785 ? 52.709 14.892 28.290 1.00 64.64 782 ARG C CA 1
ATOM 6935 C C . ARG C 1 785 ? 53.162 16.284 28.644 1.00 67.24 782 ARG C C 1
ATOM 6936 O O . ARG C 1 785 ? 52.373 17.193 28.645 1.00 70.56 782 ARG C O 1
ATOM 6944 N N . TRP C 1 786 ? 54.448 16.467 28.808 1.00 66.55 783 TRP C N 1
ATOM 6945 C CA . TRP C 1 786 ? 54.940 17.749 29.215 1.00 56.69 783 TRP C CA 1
ATOM 6946 C C . TRP C 1 786 ? 55.405 18.601 28.077 1.00 54.28 783 TRP C C 1
ATOM 6947 O O . TRP C 1 786 ? 56.263 19.409 28.225 1.00 60.98 783 TRP C O 1
ATOM 6958 N N . ARG C 1 787 ? 54.805 18.433 26.926 1.00 57.26 784 ARG C N 1
ATOM 6959 C CA . ARG C 1 787 ? 55.164 19.255 25.809 1.00 58.70 784 ARG C CA 1
ATOM 6960 C C . ARG C 1 787 ? 54.675 20.655 26.069 1.00 56.36 784 ARG C C 1
ATOM 6961 O O . ARG C 1 787 ? 55.429 21.601 26.003 1.00 60.85 784 ARG C O 1
ATOM 6969 N N . ALA D 1 202 ? 107.417 -15.519 27.730 1.00 79.80 199 ALA D N 1
ATOM 6970 C CA . ALA D 1 202 ? 108.481 -14.822 26.876 1.00 75.52 199 ALA D CA 1
ATOM 6971 C C . ALA D 1 202 ? 108.674 -15.322 25.398 1.00 83.07 199 ALA D C 1
ATOM 6972 O O . ALA D 1 202 ? 109.296 -14.639 24.570 1.00 89.93 199 ALA D O 1
ATOM 6974 N N . GLY D 1 203 ? 108.113 -16.481 25.044 1.00 88.21 200 GLY D N 1
ATOM 6975 C CA . GLY D 1 203 ? 108.110 -16.982 23.657 1.00 79.96 200 GLY D CA 1
ATOM 6976 C C . GLY D 1 203 ? 109.497 -17.312 23.173 1.00 83.04 200 GLY D C 1
ATOM 6977 O O . GLY D 1 203 ? 109.778 -17.225 21.976 1.00 76.68 200 GLY D O 1
ATOM 6978 N N . THR D 1 204 ? 110.359 -17.717 24.111 1.00 88.10 201 THR D N 1
ATOM 6979 C CA . THR D 1 204 ? 111.791 -17.840 23.844 1.00 82.48 201 THR D CA 1
ATOM 6980 C C . THR D 1 204 ? 112.146 -18.949 22.859 1.00 75.50 201 THR D C 1
ATOM 6981 O O . THR D 1 204 ? 113.004 -18.741 22.010 1.00 69.07 201 THR D O 1
ATOM 6985 N N . TRP D 1 205 ? 111.482 -20.106 22.946 1.00 77.87 202 TRP D N 1
ATOM 6986 C CA . TRP D 1 205 ? 111.842 -21.232 22.052 1.00 75.18 202 TRP D CA 1
ATOM 6987 C C . TRP D 1 205 ? 111.535 -21.045 20.553 1.00 66.26 202 TRP D C 1
ATOM 6988 O O . TRP D 1 205 ? 112.043 -21.807 19.759 1.00 70.43 202 TRP D O 1
ATOM 6999 N N . LEU D 1 206 ? 110.771 -20.020 20.180 1.00 63.04 203 LEU D N 1
ATOM 7000 C CA . LEU D 1 206 ? 110.539 -19.656 18.779 1.00 65.09 203 LEU D CA 1
ATOM 7001 C C . LEU D 1 206 ? 111.758 -18.946 18.198 1.00 69.25 203 LEU D C 1
ATOM 7002 O O . LEU D 1 206 ? 111.844 -17.720 18.212 1.00 73.35 203 LEU D O 1
ATOM 7007 N N . THR D 1 207 ? 112.703 -19.715 17.683 1.00 67.16 204 THR D N 1
ATOM 7008 C CA . THR D 1 207 ? 113.935 -19.167 17.148 1.00 62.98 204 THR D CA 1
ATOM 7009 C C . THR D 1 207 ? 113.784 -19.034 15.626 1.00 64.60 204 THR D C 1
ATOM 7010 O O . THR D 1 207 ? 112.946 -19.726 15.005 1.00 67.70 204 THR D O 1
ATOM 7014 N N . GLY D 1 208 ? 114.551 -18.130 15.014 1.00 60.79 205 GLY D N 1
ATOM 7015 C CA . GLY D 1 208 ? 114.484 -17.893 13.545 1.00 56.55 205 GLY D CA 1
ATOM 7016 C C . GLY D 1 208 ? 114.789 -19.120 12.679 1.00 56.52 205 GLY D C 1
ATOM 7017 O O . GLY D 1 208 ? 114.042 -19.404 11.737 1.00 54.66 205 GLY D O 1
ATOM 7018 N N . ASP D 1 209 ? 115.859 -19.862 13.005 1.00 51.95 206 ASP D N 1
ATOM 7019 C CA . ASP D 1 209 ? 116.223 -21.054 12.233 1.00 55.20 206 ASP D CA 1
ATOM 7020 C C . ASP D 1 209 ? 115.195 -22.174 12.343 1.00 54.18 206 ASP D C 1
ATOM 7021 O O . ASP D 1 209 ? 114.763 -22.707 11.335 1.00 52.90 206 ASP D O 1
ATOM 7026 N N . ASN D 1 210 ? 114.830 -22.529 13.565 1.00 51.06 207 ASN D N 1
ATOM 7027 C CA . ASN D 1 210 ? 113.830 -23.595 13.792 1.00 51.95 207 ASN D CA 1
ATOM 7028 C C . ASN D 1 210 ? 112.469 -23.284 13.162 1.00 48.83 207 ASN D C 1
ATOM 7029 O O . ASN D 1 210 ? 111.803 -24.196 12.626 1.00 43.88 207 ASN D O 1
ATOM 7034 N N . TRP D 1 211 ? 112.077 -22.024 13.210 1.00 45.70 208 TRP D N 1
ATOM 7035 C CA . TRP D 1 211 ? 110.842 -21.590 12.619 1.00 45.56 208 TRP D CA 1
ATOM 7036 C C . TRP D 1 211 ? 110.882 -21.762 11.125 1.00 48.15 208 TRP D C 1
ATOM 7037 O O . TRP D 1 211 ? 109.932 -22.184 10.521 1.00 49.65 208 TRP D O 1
ATOM 7048 N N . ALA D 1 212 ? 112.005 -21.424 10.531 1.00 47.70 209 ALA D N 1
ATOM 7049 C CA . ALA D 1 212 ? 112.150 -21.549 9.109 1.00 47.69 209 ALA D CA 1
ATOM 7050 C C . ALA D 1 212 ? 112.071 -22.993 8.697 1.00 46.44 209 ALA D C 1
ATOM 7051 O O . ALA D 1 212 ? 111.424 -23.343 7.751 1.00 48.04 209 ALA D O 1
ATOM 7053 N N . GLU D 1 213 ? 112.741 -23.828 9.449 1.00 45.15 210 GLU D N 1
ATOM 7054 C CA . GLU D 1 213 ? 112.802 -25.229 9.165 1.00 49.99 210 GLU D CA 1
ATOM 7055 C C . GLU D 1 213 ? 111.418 -25.854 9.283 1.00 50.57 210 GLU D C 1
ATOM 7056 O O . GLU D 1 213 ? 111.015 -26.640 8.461 1.00 48.89 210 GLU D O 1
ATOM 7062 N N . ALA D 1 214 ? 110.667 -25.450 10.283 1.00 45.41 211 ALA D N 1
ATOM 7063 C CA . ALA D 1 214 ? 109.336 -25.952 10.445 1.00 43.28 211 ALA D CA 1
ATOM 7064 C C . ALA D 1 214 ? 108.473 -25.565 9.263 1.00 45.88 211 ALA D C 1
ATOM 7065 O O . ALA D 1 214 ? 107.695 -26.343 8.822 1.00 43.93 211 ALA D O 1
ATOM 7067 N N . ASN D 1 215 ? 108.588 -24.343 8.777 1.00 47.20 212 ASN D N 1
ATOM 7068 C CA . ASN D 1 215 ? 107.812 -23.917 7.624 1.00 48.24 212 ASN D CA 1
ATOM 7069 C C . ASN D 1 215 ? 108.167 -24.681 6.352 1.00 43.42 212 ASN D C 1
ATOM 7070 O O . ASN D 1 215 ? 107.305 -25.037 5.607 1.00 43.87 212 ASN D O 1
ATOM 7075 N N . ARG D 1 216 ? 109.446 -24.894 6.108 1.00 40.71 213 ARG D N 1
ATOM 7076 C CA . ARG D 1 216 ? 109.923 -25.715 4.988 1.00 44.18 213 ARG D CA 1
ATOM 7077 C C . ARG D 1 216 ? 109.312 -27.121 5.016 1.00 45.88 213 ARG D C 1
ATOM 7078 O O . ARG D 1 216 ? 108.697 -27.554 4.028 1.00 45.39 213 ARG D O 1
ATOM 7086 N N . LEU D 1 217 ? 109.437 -27.786 6.168 1.00 45.19 214 LEU D N 1
ATOM 7087 C CA . LEU D 1 217 ? 108.875 -29.112 6.378 1.00 44.67 214 LEU D CA 1
ATOM 7088 C C . LEU D 1 217 ? 107.385 -29.160 6.177 1.00 46.99 214 LEU D C 1
ATOM 7089 O O . LEU D 1 217 ? 106.892 -30.111 5.514 1.00 47.44 214 LEU D O 1
ATOM 7094 N N . LEU D 1 218 ? 106.645 -28.173 6.703 1.00 42.58 215 LEU D N 1
ATOM 7095 C CA . LEU D 1 218 ? 105.186 -28.206 6.557 1.00 42.58 215 LEU D CA 1
ATOM 7096 C C . LEU D 1 218 ? 104.746 -27.921 5.106 1.00 45.55 215 LEU D C 1
ATOM 7097 O O . LEU D 1 218 ? 103.698 -28.419 4.680 1.00 46.54 215 LEU D O 1
ATOM 7102 N N . ILE D 1 219 ? 105.515 -27.117 4.361 1.00 45.43 216 ILE D N 1
ATOM 7103 C CA . ILE D 1 219 ? 105.139 -26.790 2.961 1.00 49.82 216 ILE D CA 1
ATOM 7104 C C . ILE D 1 219 ? 105.400 -28.040 2.088 1.00 50.10 216 ILE D C 1
ATOM 7105 O O . ILE D 1 219 ? 104.549 -28.424 1.259 1.00 44.90 216 ILE D O 1
ATOM 7110 N N . ARG D 1 220 ? 106.544 -28.678 2.335 1.00 49.00 217 ARG D N 1
ATOM 7111 C CA . ARG D 1 220 ? 106.880 -29.926 1.677 1.00 48.52 217 ARG D CA 1
ATOM 7112 C C . ARG D 1 220 ? 105.760 -30.918 1.767 1.00 48.55 217 ARG D C 1
ATOM 7113 O O . ARG D 1 220 ? 105.357 -31.490 0.771 1.00 47.55 217 ARG D O 1
ATOM 7121 N N . LYS D 1 221 ? 105.286 -31.146 2.982 1.00 48.91 218 LYS D N 1
ATOM 7122 C CA . LYS D 1 221 ? 104.200 -32.051 3.245 1.00 46.13 218 LYS D CA 1
ATOM 7123 C C . LYS D 1 221 ? 102.934 -31.606 2.539 1.00 49.52 218 LYS D C 1
ATOM 7124 O O . LYS D 1 221 ? 102.203 -32.450 1.960 1.00 50.13 218 LYS D O 1
ATOM 7130 N N . ALA D 1 222 ? 102.638 -30.312 2.629 1.00 47.29 219 ALA D N 1
ATOM 7131 C CA . ALA D 1 222 ? 101.398 -29.771 2.057 1.00 46.18 219 ALA D CA 1
ATOM 7132 C C . ALA D 1 222 ? 101.378 -29.948 0.531 1.00 46.34 219 ALA D C 1
ATOM 7133 O O . ALA D 1 222 ? 100.334 -30.272 -0.081 1.00 44.96 219 ALA D O 1
ATOM 7135 N N . ILE D 1 223 ? 102.536 -29.757 -0.078 1.00 45.14 220 ILE D N 1
ATOM 7136 C CA . ILE D 1 223 ? 102.618 -29.901 -1.507 1.00 47.92 220 ILE D CA 1
ATOM 7137 C C . ILE D 1 223 ? 102.395 -31.349 -1.860 1.00 46.96 220 ILE D C 1
ATOM 7138 O O . ILE D 1 223 ? 101.593 -31.643 -2.754 1.00 46.11 220 ILE D O 1
ATOM 7143 N N . ALA D 1 224 ? 103.071 -32.235 -1.135 1.00 46.21 221 ALA D N 1
ATOM 7144 C CA . ALA D 1 224 ? 103.020 -33.673 -1.381 1.00 44.76 221 ALA D CA 1
ATOM 7145 C C . ALA D 1 224 ? 101.628 -34.231 -1.215 1.00 43.29 221 ALA D C 1
ATOM 7146 O O . ALA D 1 224 ? 101.133 -34.959 -2.074 1.00 48.06 221 ALA D O 1
ATOM 7148 N N . GLU D 1 225 ? 100.957 -33.820 -0.170 1.00 45.70 222 GLU D N 1
ATOM 7149 C CA . GLU D 1 225 ? 99.625 -34.336 0.135 1.00 48.72 222 GLU D CA 1
ATOM 7150 C C . GLU D 1 225 ? 98.513 -33.656 -0.609 1.00 47.56 222 GLU D C 1
ATOM 7151 O O . GLU D 1 225 ? 97.538 -34.318 -1.000 1.00 47.36 222 GLU D O 1
ATOM 7157 N N . PHE D 1 226 ? 98.619 -32.350 -0.790 1.00 47.22 223 PHE D N 1
ATOM 7158 C CA . PHE D 1 226 ? 97.689 -31.694 -1.715 1.00 50.76 223 PHE D CA 1
ATOM 7159 C C . PHE D 1 226 ? 97.823 -32.260 -3.165 1.00 49.41 223 PHE D C 1
ATOM 7160 O O . PHE D 1 226 ? 96.802 -32.488 -3.889 1.00 49.36 223 PHE D O 1
ATOM 7168 N N . ALA D 1 227 ? 99.038 -32.544 -3.584 1.00 45.98 224 ALA D N 1
ATOM 7169 C CA . ALA D 1 227 ? 99.206 -33.115 -4.931 1.00 49.30 224 ALA D CA 1
ATOM 7170 C C . ALA D 1 227 ? 98.596 -34.516 -5.035 1.00 50.79 224 ALA D C 1
ATOM 7171 O O . ALA D 1 227 ? 97.790 -34.743 -5.939 1.00 51.05 224 ALA D O 1
ATOM 7173 N N . HIS D 1 228 ? 98.916 -35.411 -4.086 1.00 49.06 225 HIS D N 1
ATOM 7174 C CA . HIS D 1 228 ? 98.258 -36.713 -3.941 1.00 46.99 225 HIS D CA 1
ATOM 7175 C C . HIS D 1 228 ? 96.774 -36.596 -4.030 1.00 48.72 225 HIS D C 1
ATOM 7176 O O . HIS D 1 228 ? 96.135 -37.434 -4.667 1.00 52.15 225 HIS D O 1
ATOM 7183 N N . GLU D 1 229 ? 96.200 -35.592 -3.383 1.00 48.04 226 GLU D N 1
ATOM 7184 C CA . GLU D 1 229 ? 94.729 -35.415 -3.400 1.00 49.70 226 GLU D CA 1
ATOM 7185 C C . GLU D 1 229 ? 94.199 -34.632 -4.622 1.00 51.47 226 GLU D C 1
ATOM 7186 O O . GLU D 1 229 ? 92.994 -34.296 -4.674 1.00 50.18 226 GLU D O 1
ATOM 7192 N N . LYS D 1 230 ? 95.088 -34.325 -5.581 1.00 51.30 227 LYS D N 1
ATOM 7193 C CA . LYS D 1 230 ? 94.729 -33.487 -6.755 1.00 56.05 227 LYS D CA 1
ATOM 7194 C C . LYS D 1 230 ? 94.140 -32.074 -6.451 1.00 54.41 227 LYS D C 1
ATOM 7195 O O . LYS D 1 230 ? 93.504 -31.471 -7.309 1.00 57.11 227 LYS D O 1
ATOM 7201 N N . ILE D 1 231 ? 94.401 -31.539 -5.260 1.00 53.62 228 ILE D N 1
ATOM 7202 C CA . ILE D 1 231 ? 94.049 -30.163 -4.899 1.00 53.71 228 ILE D CA 1
ATOM 7203 C C . ILE D 1 231 ? 94.988 -29.233 -5.686 1.00 54.40 228 ILE D C 1
ATOM 7204 O O . ILE D 1 231 ? 94.613 -28.164 -6.127 1.00 53.03 228 ILE D O 1
ATOM 7209 N N . VAL D 1 232 ? 96.212 -29.668 -5.867 1.00 53.42 229 VAL D N 1
ATOM 7210 C CA . VAL D 1 232 ? 97.202 -28.914 -6.597 1.00 55.92 229 VAL D CA 1
ATOM 7211 C C . VAL D 1 232 ? 97.881 -29.882 -7.582 1.00 56.88 229 VAL D C 1
ATOM 7212 O O . VAL D 1 232 ? 97.848 -31.083 -7.382 1.00 56.24 229 VAL D O 1
ATOM 7216 N N . THR D 1 233 ? 98.456 -29.352 -8.660 1.00 60.87 230 THR D N 1
ATOM 7217 C CA . THR D 1 233 ? 99.041 -30.149 -9.779 1.00 61.31 230 THR D CA 1
ATOM 7218 C C . THR D 1 233 ? 100.396 -29.551 -10.182 1.00 63.55 230 THR D C 1
ATOM 7219 O O . THR D 1 233 ? 100.427 -28.615 -11.002 1.00 68.31 230 THR D O 1
ATOM 7223 N N . PRO D 1 234 ? 101.509 -30.033 -9.595 1.00 57.99 231 PRO D N 1
ATOM 7224 C CA . PRO D 1 234 ? 102.797 -29.541 -10.043 1.00 58.49 231 PRO D CA 1
ATOM 7225 C C . PRO D 1 234 ? 103.050 -29.991 -11.486 1.00 64.49 231 PRO D C 1
ATOM 7226 O O . PRO D 1 234 ? 102.372 -30.902 -11.968 1.00 59.90 231 PRO D O 1
ATOM 7230 N N . ALA D 1 235 ? 104.052 -29.365 -12.116 1.00 66.50 232 ALA D N 1
ATOM 7231 C CA . ALA D 1 235 ? 104.473 -29.637 -13.481 1.00 67.03 232 ALA D CA 1
ATOM 7232 C C . ALA D 1 235 ? 106.002 -29.847 -13.539 1.00 68.85 232 ALA D C 1
ATOM 7233 O O . ALA D 1 235 ? 106.766 -29.221 -12.784 1.00 65.80 232 ALA D O 1
ATOM 7235 N N . GLU D 1 236 ? 106.449 -30.736 -14.428 1.00 69.98 233 GLU D N 1
ATOM 7236 C CA . GLU D 1 236 ? 107.895 -30.980 -14.580 1.00 76.39 233 GLU D CA 1
ATOM 7237 C C . GLU D 1 236 ? 108.596 -29.743 -15.146 1.00 75.41 233 GLU D C 1
ATOM 7238 O O . GLU D 1 236 ? 108.009 -28.957 -15.858 1.00 83.04 233 GLU D O 1
ATOM 7244 N N . CYS D 1 237 ? 109.821 -29.527 -14.733 1.00 75.60 234 CYS D N 1
ATOM 7245 C CA . CYS D 1 237 ? 110.712 -28.541 -15.342 1.00 78.32 234 CYS D CA 1
ATOM 7246 C C . CYS D 1 237 ? 112.112 -29.172 -15.625 1.00 86.87 234 CYS D C 1
ATOM 7247 O O . CYS D 1 237 ? 113.102 -28.443 -15.900 1.00 82.71 234 CYS D O 1
ATOM 7250 N N . ALA D 1 238 ? 112.177 -30.519 -15.494 1.00 96.48 235 ALA D N 1
ATOM 7251 C CA . ALA D 1 238 ? 113.346 -31.383 -15.776 1.00 93.59 235 ALA D CA 1
ATOM 7252 C C . ALA D 1 238 ? 112.842 -32.828 -15.552 1.00 98.04 235 ALA D C 1
ATOM 7253 O O . ALA D 1 238 ? 111.657 -33.043 -15.209 1.00 108.10 235 ALA D O 1
ATOM 7255 N N . HIS D 1 239 ? 113.713 -33.814 -15.734 1.00 98.28 236 HIS D N 1
ATOM 7256 C CA . HIS D 1 239 ? 113.348 -35.212 -15.455 1.00 104.66 236 HIS D CA 1
ATOM 7257 C C . HIS D 1 239 ? 112.882 -35.390 -13.979 1.00 110.29 236 HIS D C 1
ATOM 7258 O O . HIS D 1 239 ? 111.832 -35.985 -13.729 1.00 113.33 236 HIS D O 1
ATOM 7265 N N . GLY D 1 240 ? 113.637 -34.832 -13.022 1.00 107.78 237 GLY D N 1
ATOM 7266 C CA . GLY D 1 240 ? 113.342 -34.949 -11.569 1.00 104.21 237 GLY D CA 1
ATOM 7267 C C . GLY D 1 240 ? 112.765 -33.690 -10.908 1.00 100.61 237 GLY D C 1
ATOM 7268 O O . GLY D 1 240 ? 112.111 -33.794 -9.856 1.00 85.91 237 GLY D O 1
ATOM 7269 N N . ARG D 1 241 ? 112.979 -32.525 -11.550 1.00 94.83 238 ARG D N 1
ATOM 7270 C CA . ARG D 1 241 ? 112.619 -31.186 -11.013 1.00 86.52 238 ARG D CA 1
ATOM 7271 C C . ARG D 1 241 ? 111.154 -30.789 -11.358 1.00 81.35 238 ARG D C 1
ATOM 7272 O O . ARG D 1 241 ? 110.684 -31.014 -12.491 1.00 77.29 238 ARG D O 1
ATOM 7280 N N . TYR D 1 242 ? 110.451 -30.199 -10.384 1.00 70.95 239 TYR D N 1
ATOM 7281 C CA . TYR D 1 242 ? 109.042 -29.804 -10.544 1.00 64.36 239 TYR D CA 1
ATOM 7282 C C . TYR D 1 242 ? 108.821 -28.359 -10.136 1.00 60.33 239 TYR D C 1
ATOM 7283 O O . TYR D 1 242 ? 109.549 -27.804 -9.336 1.00 62.88 239 TYR D O 1
ATOM 7292 N N . SER D 1 243 ? 107.783 -27.751 -10.670 1.00 61.13 240 SER D N 1
ATOM 7293 C CA . SER D 1 243 ? 107.472 -26.402 -10.301 1.00 59.64 240 SER D CA 1
ATOM 7294 C C . SER D 1 243 ? 106.030 -26.397 -9.909 1.00 63.76 240 SER D C 1
ATOM 7295 O O . SER D 1 243 ? 105.253 -27.244 -10.356 1.00 64.17 240 SER D O 1
ATOM 7298 N N . LEU D 1 244 ? 105.669 -25.424 -9.078 1.00 63.14 241 LEU D N 1
ATOM 7299 C CA . LEU D 1 244 ? 104.293 -25.218 -8.697 1.00 58.87 241 LEU D CA 1
ATOM 7300 C C . LEU D 1 244 ? 104.068 -23.706 -8.680 1.00 60.05 241 LEU D C 1
ATOM 7301 O O . LEU D 1 244 ? 104.635 -22.985 -7.843 1.00 60.29 241 LEU D O 1
ATOM 7306 N N . ALA D 1 245 ? 103.253 -23.237 -9.618 1.00 60.32 242 ALA D N 1
ATOM 7307 C CA . ALA D 1 245 ? 103.042 -21.811 -9.831 1.00 61.06 242 ALA D CA 1
ATOM 7308 C C . ALA D 1 245 ? 101.941 -21.307 -8.932 1.00 62.28 242 ALA D C 1
ATOM 7309 O O . ALA D 1 245 ? 100.920 -21.979 -8.786 1.00 68.13 242 ALA D O 1
ATOM 7311 N N . VAL D 1 246 ? 102.118 -20.126 -8.354 1.00 62.38 243 VAL D N 1
ATOM 7312 C CA . VAL D 1 246 ? 101.053 -19.495 -7.563 1.00 69.17 243 VAL D CA 1
ATOM 7313 C C . VAL D 1 246 ? 100.042 -18.794 -8.478 1.00 71.91 243 VAL D C 1
ATOM 7314 O O . VAL D 1 246 ? 100.454 -17.893 -9.225 1.00 74.14 243 VAL D O 1
ATOM 7318 N N . PRO D 1 247 ? 98.721 -19.153 -8.394 1.00 70.62 244 PRO D N 1
ATOM 7319 C CA . PRO D 1 247 ? 97.702 -18.533 -9.290 1.00 70.10 244 PRO D CA 1
ATOM 7320 C C . PRO D 1 247 ? 97.580 -17.035 -9.140 1.00 70.11 244 PRO D C 1
ATOM 7321 O O . PRO D 1 247 ? 97.716 -16.502 -8.027 1.00 73.62 244 PRO D O 1
ATOM 7325 N N . GLY D 1 248 ? 97.312 -16.373 -10.265 1.00 75.03 245 GLY D N 1
ATOM 7326 C CA . GLY D 1 248 ? 97.306 -14.908 -10.355 1.00 67.94 245 GLY D CA 1
ATOM 7327 C C . GLY D 1 248 ? 98.611 -14.264 -9.932 1.00 65.98 245 GLY D C 1
ATOM 7328 O O . GLY D 1 248 ? 98.577 -13.223 -9.274 1.00 71.28 245 GLY D O 1
ATOM 7329 N N . SER D 1 249 ? 99.755 -14.875 -10.266 1.00 63.57 246 SER D N 1
ATOM 7330 C CA . SER D 1 249 ? 101.041 -14.410 -9.724 1.00 64.46 246 SER D CA 1
ATOM 7331 C C . SER D 1 249 ? 102.230 -14.917 -10.500 1.00 62.37 246 SER D C 1
ATOM 7332 O O . SER D 1 249 ? 102.099 -15.838 -11.279 1.00 67.32 246 SER D O 1
ATOM 7335 N N . GLU D 1 250 ? 103.389 -14.320 -10.249 1.00 65.45 247 GLU D N 1
ATOM 7336 C CA . GLU D 1 250 ? 104.668 -14.737 -10.851 1.00 67.67 247 GLU D CA 1
ATOM 7337 C C . GLU D 1 250 ? 105.511 -15.648 -9.936 1.00 67.85 247 GLU D C 1
ATOM 7338 O O . GLU D 1 250 ? 106.579 -16.130 -10.337 1.00 69.00 247 GLU D O 1
ATOM 7344 N N . THR D 1 251 ? 105.038 -15.874 -8.711 1.00 68.57 248 THR D N 1
ATOM 7345 C CA . THR D 1 251 ? 105.747 -16.699 -7.723 1.00 65.50 248 THR D CA 1
ATOM 7346 C C . THR D 1 251 ? 105.593 -18.188 -8.030 1.00 61.99 248 THR D C 1
ATOM 7347 O O . THR D 1 251 ? 104.487 -18.674 -8.303 1.00 58.30 248 THR D O 1
ATOM 7351 N N . GLU D 1 252 ? 106.694 -18.918 -7.933 1.00 60.34 249 GLU D N 1
ATOM 7352 C CA . GLU D 1 252 ? 106.624 -20.351 -8.132 1.00 61.53 249 GLU D CA 1
ATOM 7353 C C . GLU D 1 252 ? 107.481 -21.092 -7.085 1.00 58.47 249 GLU D C 1
ATOM 7354 O O . GLU D 1 252 ? 108.540 -20.606 -6.660 1.00 60.44 249 GLU D O 1
ATOM 7360 N N . TYR D 1 253 ? 106.979 -22.250 -6.658 1.00 54.50 250 TYR D N 1
ATOM 7361 C CA . TYR D 1 253 ? 107.720 -23.146 -5.785 1.00 57.43 250 TYR D CA 1
ATOM 7362 C C . TYR D 1 253 ? 108.409 -24.135 -6.710 1.00 59.63 250 TYR D C 1
ATOM 7363 O O . TYR D 1 253 ? 107.795 -24.590 -7.684 1.00 57.35 250 TYR D O 1
ATOM 7372 N N . GLN D 1 254 ? 109.658 -24.481 -6.422 1.00 57.48 251 GLN D N 1
ATOM 7373 C CA . GLN D 1 254 ? 110.316 -25.553 -7.167 1.00 58.89 251 GLN D CA 1
ATOM 7374 C C . GLN D 1 254 ? 110.918 -26.600 -6.224 1.00 62.13 251 GLN D C 1
ATOM 7375 O O . GLN D 1 254 ? 111.284 -26.273 -5.076 1.00 59.29 251 GLN D O 1
ATOM 7381 N N . PHE D 1 255 ? 111.051 -27.843 -6.723 1.00 56.08 252 PHE D N 1
ATOM 7382 C CA . PHE D 1 255 ? 111.607 -28.919 -5.920 1.00 54.49 252 PHE D CA 1
ATOM 7383 C C . PHE D 1 255 ? 111.940 -30.159 -6.735 1.00 58.71 252 PHE D C 1
ATOM 7384 O O . PHE D 1 255 ? 111.504 -30.298 -7.874 1.00 60.84 252 PHE D O 1
ATOM 7392 N N . THR D 1 256 ? 112.691 -31.079 -6.120 1.00 59.92 253 THR D N 1
ATOM 7393 C CA . THR D 1 256 ? 112.933 -32.427 -6.672 1.00 58.41 253 THR D CA 1
ATOM 7394 C C . THR D 1 256 ? 112.086 -33.437 -5.907 1.00 60.16 253 THR D C 1
ATOM 7395 O O . THR D 1 256 ? 111.949 -33.334 -4.666 1.00 57.02 253 THR D O 1
ATOM 7399 N N . ALA D 1 257 ? 111.558 -34.416 -6.653 1.00 55.29 254 ALA D N 1
ATOM 7400 C CA . ALA D 1 257 ? 110.655 -35.392 -6.123 1.00 53.47 254 ALA D CA 1
ATOM 7401 C C . ALA D 1 257 ? 110.647 -36.688 -6.950 1.00 57.07 254 ALA D C 1
ATOM 7402 O O . ALA D 1 257 ? 110.674 -36.651 -8.193 1.00 55.48 254 ALA D O 1
ATOM 7404 N N . SER D 1 258 ? 110.608 -37.821 -6.255 1.00 54.97 255 SER D N 1
ATOM 7405 C CA . SER D 1 258 ? 110.256 -39.108 -6.843 1.00 52.87 255 SER D CA 1
ATOM 7406 C C . SER D 1 258 ? 108.750 -39.282 -6.725 1.00 55.22 255 SER D C 1
ATOM 7407 O O . SER D 1 258 ? 108.120 -38.839 -5.754 1.00 55.37 255 SER D O 1
ATOM 7410 N N . ARG D 1 259 ? 108.155 -39.872 -7.743 1.00 52.91 256 ARG D N 1
ATOM 7411 C CA . ARG D 1 259 ? 106.741 -40.167 -7.700 1.00 52.63 256 ARG D CA 1
ATOM 7412 C C . ARG D 1 259 ? 106.631 -41.685 -7.617 1.00 59.76 256 ARG D C 1
ATOM 7413 O O . ARG D 1 259 ? 107.303 -42.381 -8.395 1.00 62.47 256 ARG D O 1
ATOM 7421 N N . LEU D 1 260 ? 105.829 -42.196 -6.673 1.00 54.31 257 LEU D N 1
ATOM 7422 C CA . LEU D 1 260 ? 105.912 -43.573 -6.238 1.00 52.97 257 LEU D CA 1
ATOM 7423 C C . LEU D 1 260 ? 104.513 -44.118 -6.067 1.00 52.98 257 LEU D C 1
ATOM 7424 O O . LEU D 1 260 ? 103.517 -43.446 -6.412 1.00 54.07 257 LEU D O 1
ATOM 7429 N N . ALA D 1 261 ? 104.443 -45.330 -5.527 1.00 46.96 258 ALA D N 1
ATOM 7430 C CA . ALA D 1 261 ? 103.230 -46.071 -5.466 1.00 47.58 258 ALA D CA 1
ATOM 7431 C C . ALA D 1 261 ? 102.097 -45.307 -4.822 1.00 52.60 258 ALA D C 1
ATOM 7432 O O . ALA D 1 261 ? 102.315 -44.516 -3.887 1.00 59.02 258 ALA D O 1
ATOM 7434 N N . LEU D 1 262 ? 100.887 -45.585 -5.297 1.00 48.68 259 LEU D N 1
ATOM 7435 C CA . LEU D 1 262 ? 99.649 -44.932 -4.885 1.00 50.76 259 LEU D CA 1
ATOM 7436 C C . LEU D 1 262 ? 99.671 -43.427 -5.059 1.00 53.37 259 LEU D C 1
ATOM 7437 O O . LEU D 1 262 ? 99.152 -42.704 -4.201 1.00 52.81 259 LEU D O 1
ATOM 7442 N N . ASP D 1 263 ? 100.265 -42.985 -6.182 1.00 53.08 260 ASP D N 1
ATOM 7443 C CA . ASP D 1 263 ? 100.451 -41.585 -6.546 1.00 51.91 260 ASP D CA 1
ATOM 7444 C C . ASP D 1 263 ? 100.962 -40.770 -5.338 1.00 57.08 260 ASP D C 1
ATOM 7445 O O . ASP D 1 263 ? 100.318 -39.810 -4.838 1.00 58.62 260 ASP D O 1
ATOM 7450 N N . HIS D 1 264 ? 102.104 -41.215 -4.838 1.00 56.16 261 HIS D N 1
ATOM 7451 C CA . HIS D 1 264 ? 102.725 -40.626 -3.649 1.00 54.86 261 HIS D CA 1
ATOM 7452 C C . HIS D 1 264 ? 103.847 -39.765 -4.153 1.00 54.33 261 HIS D C 1
ATOM 7453 O O . HIS D 1 264 ? 104.592 -40.214 -5.008 1.00 51.73 261 HIS D O 1
ATOM 7460 N N . TRP D 1 265 ? 103.976 -38.553 -3.605 1.00 53.36 262 TRP D N 1
ATOM 7461 C CA . TRP D 1 265 ? 105.059 -37.634 -3.932 1.00 48.04 262 TRP D CA 1
ATOM 7462 C C . TRP D 1 265 ? 106.017 -37.577 -2.795 1.00 48.68 262 TRP D C 1
ATOM 7463 O O . TRP D 1 265 ? 105.620 -37.229 -1.694 1.00 51.49 262 TRP D O 1
ATOM 7474 N N . GLU D 1 266 ? 107.262 -37.938 -3.052 1.00 48.87 263 GLU D N 1
ATOM 7475 C CA . GLU D 1 266 ? 108.300 -37.941 -2.057 1.00 51.44 263 GLU D CA 1
ATOM 7476 C C . GLU D 1 266 ? 109.181 -36.757 -2.421 1.00 55.42 263 GLU D C 1
ATOM 7477 O O . GLU D 1 266 ? 110.059 -36.852 -3.245 1.00 58.44 263 GLU D O 1
ATOM 7483 N N . ILE D 1 267 ? 108.959 -35.638 -1.777 1.00 58.46 264 ILE D N 1
ATOM 7484 C CA . ILE D 1 267 ? 109.668 -34.399 -2.079 1.00 55.35 264 ILE D CA 1
ATOM 7485 C C . ILE D 1 267 ? 110.847 -34.263 -1.140 1.00 59.15 264 ILE D C 1
ATOM 7486 O O . ILE D 1 267 ? 110.697 -34.451 0.050 1.00 60.24 264 ILE D O 1
ATOM 7491 N N . ASP D 1 268 ? 112.021 -33.938 -1.679 1.00 57.92 265 ASP D N 1
ATOM 7492 C CA . ASP D 1 268 ? 113.175 -33.679 -0.872 1.00 55.93 265 ASP D CA 1
ATOM 7493 C C . ASP D 1 268 ? 112.933 -32.264 -0.291 1.00 62.71 265 ASP D C 1
ATOM 7494 O O . ASP D 1 268 ? 112.692 -31.282 -1.029 1.00 64.12 265 ASP D O 1
ATOM 7499 N N . ALA D 1 269 ? 112.957 -32.157 1.032 1.00 61.70 266 ALA D N 1
ATOM 7500 C CA . ALA D 1 269 ? 112.660 -30.871 1.698 1.00 60.80 266 ALA D CA 1
ATOM 7501 C C . ALA D 1 269 ? 113.734 -29.800 1.452 1.00 60.88 266 ALA D C 1
ATOM 7502 O O . ALA D 1 269 ? 113.411 -28.592 1.356 1.00 56.02 266 ALA D O 1
ATOM 7504 N N . ALA D 1 270 ? 115.002 -30.230 1.376 1.00 59.54 267 ALA D N 1
ATOM 7505 C CA . ALA D 1 270 ? 116.134 -29.273 1.162 1.00 59.52 267 ALA D CA 1
ATOM 7506 C C . ALA D 1 270 ? 116.242 -28.713 -0.275 1.00 62.12 267 ALA D C 1
ATOM 7507 O O . ALA D 1 270 ? 116.977 -27.750 -0.506 1.00 62.62 267 ALA D O 1
ATOM 7509 N N . SER D 1 271 ? 115.513 -29.297 -1.226 1.00 61.43 268 SER D N 1
ATOM 7510 C CA . SER D 1 271 ? 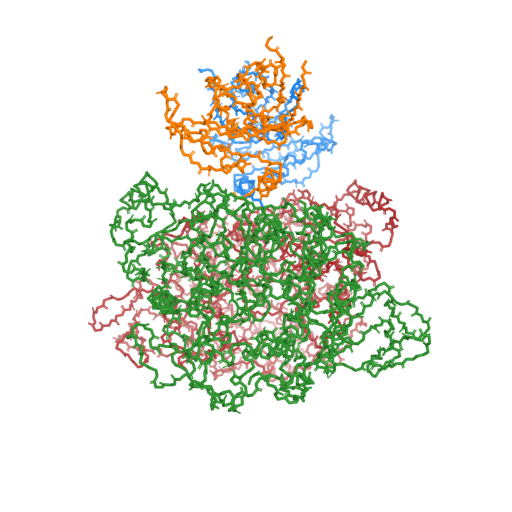115.466 -28.793 -2.611 1.00 58.81 268 SER D CA 1
ATOM 7511 C C . SER D 1 271 ? 114.365 -27.757 -2.827 1.00 59.32 268 SER D C 1
ATOM 7512 O O . SER D 1 271 ? 114.275 -27.116 -3.895 1.00 65.22 268 SER D O 1
ATOM 7515 N N . LEU D 1 272 ? 113.479 -27.622 -1.852 1.00 59.64 269 LEU D N 1
ATOM 7516 C CA . LEU D 1 272 ? 112.290 -26.812 -2.034 1.00 55.88 269 LEU D CA 1
ATOM 7517 C C . LEU D 1 272 ? 112.758 -25.377 -2.030 1.00 60.82 269 LEU D C 1
ATOM 7518 O O . LEU D 1 272 ? 113.567 -24.999 -1.161 1.00 61.26 269 LEU D O 1
ATOM 7523 N N . THR D 1 273 ? 112.311 -24.611 -3.032 1.00 59.25 270 THR D N 1
ATOM 7524 C CA . THR D 1 273 ? 112.573 -23.163 -3.132 1.00 58.69 270 THR D CA 1
ATOM 7525 C C . THR D 1 273 ? 111.307 -22.431 -3.508 1.00 54.08 270 THR D C 1
ATOM 7526 O O . THR D 1 273 ? 110.397 -23.018 -4.093 1.00 57.84 270 THR D O 1
ATOM 7530 N N . LYS D 1 274 ? 111.272 -21.141 -3.197 1.00 56.52 271 LYS D N 1
ATOM 7531 C CA . LYS D 1 274 ? 110.174 -20.255 -3.618 1.00 57.17 271 LYS D CA 1
ATOM 7532 C C . LYS D 1 274 ? 110.843 -19.073 -4.289 1.00 55.44 271 LYS D C 1
ATOM 7533 O O . LYS D 1 274 ? 111.814 -18.523 -3.779 1.00 62.79 271 LYS D O 1
ATOM 7539 N N . GLN D 1 275 ? 110.348 -18.697 -5.453 1.00 63.08 272 GLN D N 1
ATOM 7540 C CA . GLN D 1 275 ? 110.975 -17.626 -6.232 1.00 69.09 272 GLN D CA 1
ATOM 7541 C C . GLN D 1 275 ? 109.961 -16.743 -6.886 1.00 69.47 272 GLN D C 1
ATOM 7542 O O . GLN D 1 275 ? 108.833 -17.174 -7.181 1.00 68.02 272 GLN D O 1
ATOM 7548 N N . GLU D 1 276 ? 110.365 -15.489 -7.089 1.00 72.95 273 GLU D N 1
ATOM 7549 C CA . GLU D 1 276 ? 109.645 -14.602 -7.998 1.00 77.40 273 GLU D CA 1
ATOM 7550 C C . GLU D 1 276 ? 110.662 -13.980 -8.949 1.00 80.12 273 GLU D C 1
ATOM 7551 O O . GLU D 1 276 ? 111.482 -13.141 -8.524 1.00 79.92 273 GLU D O 1
ATOM 7557 N N . ASN D 1 277 ? 110.627 -14.428 -10.211 1.00 80.37 274 ASN D N 1
ATOM 7558 C CA . ASN D 1 277 ? 111.550 -13.977 -11.276 1.00 78.08 274 ASN D CA 1
ATOM 7559 C C . ASN D 1 277 ? 112.994 -14.049 -10.800 1.00 71.29 274 ASN D C 1
ATOM 7560 O O . ASN D 1 277 ? 113.702 -13.045 -10.754 1.00 76.82 274 ASN D O 1
ATOM 7565 N N . GLY D 1 278 ? 113.391 -15.244 -10.378 1.00 75.25 275 GLY D N 1
ATOM 7566 C CA . GLY D 1 278 ? 114.758 -15.505 -9.882 1.00 71.72 275 GLY D CA 1
ATOM 7567 C C . GLY D 1 278 ? 115.131 -14.922 -8.520 1.00 75.50 275 GLY D C 1
ATOM 7568 O O . GLY D 1 278 ? 116.260 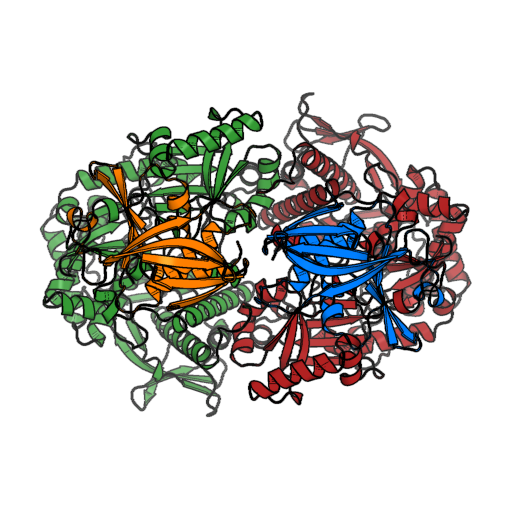-15.128 -8.078 1.00 75.29 275 GLY D O 1
ATOM 7569 N N . HIS D 1 279 ? 114.212 -14.187 -7.863 1.00 74.64 276 HIS D N 1
ATOM 7570 C CA . HIS D 1 279 ? 114.446 -13.612 -6.523 1.00 74.25 276 HIS D CA 1
ATOM 7571 C C . HIS D 1 279 ? 113.948 -14.573 -5.425 1.00 69.54 276 HIS D C 1
ATOM 7572 O O . HIS D 1 279 ? 112.730 -14.796 -5.329 1.00 72.33 276 HIS D O 1
ATOM 7579 N N . PRO D 1 280 ? 114.864 -15.119 -4.582 1.00 64.87 277 PRO D N 1
ATOM 7580 C CA . PRO D 1 280 ? 114.420 -16.040 -3.537 1.00 63.59 277 PRO D CA 1
ATOM 7581 C C . PRO D 1 280 ? 113.512 -15.385 -2.465 1.00 66.20 277 PRO D C 1
ATOM 7582 O O . PRO D 1 280 ? 113.837 -14.296 -1.963 1.00 63.55 277 PRO D O 1
ATOM 7586 N N . LEU D 1 281 ? 112.367 -16.025 -2.170 1.00 61.48 278 LEU D N 1
ATOM 7587 C CA . LEU D 1 281 ? 111.473 -15.607 -1.057 1.00 59.90 278 LEU D CA 1
ATOM 7588 C C . LEU D 1 281 ? 111.460 -16.683 0.037 1.00 62.25 278 LEU D C 1
ATOM 7589 O O . LEU D 1 281 ? 111.651 -17.887 -0.273 1.00 61.27 278 LEU D O 1
ATOM 7594 N N . ALA D 1 282 ? 111.206 -16.266 1.285 1.00 54.70 279 ALA D N 1
ATOM 7595 C CA . ALA D 1 282 ? 111.222 -17.205 2.412 1.00 55.36 279 ALA D CA 1
ATOM 7596 C C . ALA D 1 282 ? 110.047 -18.168 2.315 1.00 55.94 279 ALA D C 1
ATOM 7597 O O . ALA D 1 282 ? 108.950 -17.805 1.892 1.00 54.50 279 ALA D O 1
ATOM 7599 N N . LEU D 1 283 ? 110.286 -19.411 2.711 1.00 57.05 280 LEU D N 1
ATOM 7600 C CA . LEU D 1 283 ? 109.221 -20.388 2.769 1.00 52.67 280 LEU D CA 1
ATOM 7601 C C . LEU D 1 283 ? 108.359 -20.070 3.987 1.00 50.81 280 LEU D C 1
ATOM 7602 O O . LEU D 1 283 ? 108.823 -20.116 5.089 1.00 51.01 280 LEU D O 1
ATOM 7607 N N . ASP D 1 284 ? 107.090 -19.765 3.759 1.00 52.78 281 ASP D N 1
ATOM 7608 C CA . ASP D 1 284 ? 106.152 -19.393 4.804 1.00 48.72 281 ASP D CA 1
ATOM 7609 C C . ASP D 1 284 ? 104.836 -20.137 4.613 1.00 46.38 281 ASP D C 1
ATOM 7610 O O . ASP D 1 284 ? 104.065 -19.806 3.715 1.00 47.99 281 ASP D O 1
ATOM 7615 N N . ALA D 1 285 ? 104.562 -21.116 5.472 1.00 49.69 282 ALA D N 1
ATOM 7616 C CA . ALA D 1 285 ? 103.419 -22.025 5.280 1.00 49.12 282 ALA D CA 1
ATOM 7617 C C . ALA D 1 285 ? 102.118 -21.280 5.319 1.00 51.16 282 ALA D C 1
ATOM 7618 O O . ALA D 1 285 ? 101.224 -21.586 4.528 1.00 55.06 282 ALA D O 1
ATOM 7620 N N . LEU D 1 286 ? 101.998 -20.297 6.208 1.00 52.55 283 LEU D N 1
ATOM 7621 C CA . LEU D 1 286 ? 100.786 -19.454 6.218 1.00 56.32 283 LEU D CA 1
ATOM 7622 C C . LEU D 1 286 ? 100.501 -18.815 4.856 1.00 53.73 283 LEU D C 1
ATOM 7623 O O . LEU D 1 286 ? 99.401 -18.949 4.314 1.00 57.32 283 LEU D O 1
ATOM 7628 N N . GLN D 1 287 ? 101.502 -18.155 4.295 1.00 54.45 284 GLN D N 1
ATOM 7629 C CA . GLN D 1 287 ? 101.382 -17.560 2.940 1.00 57.19 284 GLN D CA 1
ATOM 7630 C C . GLN D 1 287 ? 101.050 -18.637 1.911 1.00 59.79 284 GLN D C 1
ATOM 7631 O O . GLN D 1 287 ? 100.140 -18.428 1.116 1.00 58.12 284 GLN D O 1
ATOM 7637 N N . PHE D 1 288 ? 101.736 -19.800 1.956 1.00 57.80 285 PHE D N 1
ATOM 7638 C CA . PHE D 1 288 ? 101.380 -20.920 1.058 1.00 53.35 285 PHE D CA 1
ATOM 7639 C C . PHE D 1 288 ? 99.873 -21.204 1.037 1.00 50.94 285 PHE D C 1
ATOM 7640 O O . PHE D 1 288 ? 99.275 -21.247 -0.039 1.00 53.08 285 PHE D O 1
ATOM 7648 N N . ILE D 1 289 ? 99.231 -21.327 2.199 1.00 51.47 286 ILE D N 1
ATOM 7649 C CA . ILE D 1 289 ? 97.777 -21.592 2.255 1.00 48.07 286 ILE D CA 1
ATOM 7650 C C . ILE D 1 289 ? 96.975 -20.456 1.627 1.00 56.04 286 ILE D C 1
ATOM 7651 O O . ILE D 1 289 ? 96.011 -20.706 0.842 1.00 61.40 286 ILE D O 1
ATOM 7656 N N . THR D 1 290 ? 97.336 -19.208 1.935 1.00 54.61 287 THR D N 1
ATOM 7657 C CA . THR D 1 290 ? 96.529 -18.094 1.461 1.00 53.94 287 THR D CA 1
ATOM 7658 C C . THR D 1 290 ? 96.767 -17.926 -0.055 1.00 54.65 287 THR D C 1
ATOM 7659 O O . THR D 1 290 ? 95.816 -17.778 -0.795 1.00 54.06 287 THR D O 1
ATOM 7663 N N . GLU D 1 291 ? 98.016 -18.024 -0.514 1.00 50.76 288 GLU D N 1
ATOM 7664 C CA . GLU D 1 291 ? 98.318 -18.076 -1.958 1.00 53.83 288 GLU D CA 1
ATOM 7665 C C . GLU D 1 291 ? 97.477 -19.088 -2.784 1.00 58.29 288 GLU D C 1
ATOM 7666 O O . GLU D 1 291 ? 97.075 -18.831 -3.937 1.00 57.23 288 GLU D O 1
ATOM 7672 N N . PHE D 1 292 ? 97.250 -20.268 -2.225 1.00 59.89 289 PHE D N 1
ATOM 7673 C CA . PHE D 1 292 ? 96.571 -21.327 -2.958 1.00 56.14 289 PHE D CA 1
ATOM 7674 C C . PHE D 1 292 ? 95.134 -21.479 -2.528 1.00 59.38 289 PHE D C 1
ATOM 7675 O O . PHE D 1 292 ? 94.482 -22.431 -2.933 1.00 59.62 289 PHE D O 1
ATOM 7683 N N . ASN D 1 293 ? 94.604 -20.541 -1.751 1.00 59.82 290 ASN D N 1
ATOM 7684 C CA . ASN D 1 293 ? 93.250 -20.720 -1.259 1.00 60.97 290 ASN D CA 1
ATOM 7685 C C . ASN D 1 293 ? 92.165 -20.783 -2.370 1.00 68.03 290 ASN D C 1
ATOM 7686 O O . ASN D 1 293 ? 91.097 -21.390 -2.155 1.00 68.43 290 ASN D O 1
ATOM 7691 N N . GLU D 1 294 ? 92.402 -20.199 -3.549 1.00 68.17 291 GLU D N 1
ATOM 7692 C CA . GLU D 1 294 ? 91.409 -20.352 -4.655 1.00 72.69 291 GLU D CA 1
ATOM 7693 C C . GLU D 1 294 ? 91.246 -21.856 -4.970 1.00 76.34 291 GLU D C 1
ATOM 7694 O O . GLU D 1 294 ? 90.136 -22.409 -5.028 1.00 85.03 291 GLU D O 1
ATOM 7700 N N . VAL D 1 295 ? 92.388 -22.511 -5.113 1.00 72.21 292 VAL D N 1
ATOM 7701 C CA . VAL D 1 295 ? 92.481 -23.899 -5.502 1.00 70.09 292 VAL D CA 1
ATOM 7702 C C . VAL D 1 295 ? 92.138 -24.876 -4.335 1.00 67.02 292 VAL D C 1
ATOM 7703 O O . VAL D 1 295 ? 91.451 -25.863 -4.547 1.00 65.20 292 VAL D O 1
ATOM 7707 N N . ILE D 1 296 ? 92.583 -24.575 -3.115 1.00 63.63 293 ILE D N 1
ATOM 7708 C CA . ILE D 1 296 ? 92.297 -25.405 -1.932 1.00 63.50 293 ILE D CA 1
ATOM 7709 C C . ILE D 1 296 ? 90.821 -25.408 -1.502 1.00 62.07 293 ILE D C 1
ATOM 7710 O O . ILE D 1 296 ? 90.330 -26.381 -0.967 1.00 63.79 293 ILE D O 1
ATOM 7715 N N . GLY D 1 297 ? 90.123 -24.302 -1.671 1.00 68.33 294 GLY D N 1
ATOM 7716 C CA . GLY D 1 297 ? 88.677 -24.289 -1.455 1.00 65.95 294 GLY D CA 1
ATOM 7717 C C . GLY D 1 297 ? 88.239 -24.248 -0.011 1.00 69.75 294 GLY D C 1
ATOM 7718 O O . GLY D 1 297 ? 87.235 -24.890 0.338 1.00 76.05 294 GLY D O 1
ATOM 7719 N N . ILE D 1 298 ? 88.974 -23.511 0.832 1.00 67.64 295 ILE D N 1
ATOM 7720 C CA . ILE D 1 298 ? 88.542 -23.258 2.216 1.00 64.99 295 ILE D CA 1
ATOM 7721 C C . ILE D 1 298 ? 87.545 -22.111 2.217 1.00 59.47 295 ILE D C 1
ATOM 7722 O O . ILE D 1 298 ? 87.891 -20.998 1.825 1.00 65.65 295 ILE D O 1
ATOM 7727 N N . PRO D 1 299 ? 86.317 -22.357 2.701 1.00 63.96 296 PRO D N 1
ATOM 7728 C CA . PRO D 1 299 ? 85.363 -21.246 2.712 1.00 65.36 296 PRO D CA 1
ATOM 7729 C C . PRO D 1 299 ? 85.897 -20.102 3.533 1.00 66.60 296 PRO D C 1
ATOM 7730 O O . PRO D 1 299 ? 86.541 -20.327 4.546 1.00 71.69 296 PRO D O 1
ATOM 7734 N N . GLN D 1 300 ? 85.644 -18.887 3.088 1.00 69.85 297 GLN D N 1
ATOM 7735 C CA . GLN D 1 300 ? 86.066 -17.680 3.809 1.00 68.87 297 GLN D CA 1
ATOM 7736 C C . GLN D 1 300 ? 85.703 -17.721 5.327 1.00 65.12 297 GLN D C 1
ATOM 7737 O O . GLN D 1 300 ? 86.499 -17.328 6.156 1.00 71.67 297 GLN D O 1
ATOM 7743 N N . ALA D 1 301 ? 84.540 -18.252 5.678 1.00 60.99 298 ALA D N 1
ATOM 7744 C CA . ALA D 1 301 ? 84.056 -18.232 7.065 1.00 64.34 298 ALA D CA 1
ATOM 7745 C C . ALA D 1 301 ? 84.889 -19.021 8.067 1.00 66.02 298 ALA D C 1
ATOM 7746 O O . ALA D 1 301 ? 84.701 -18.833 9.266 1.00 64.64 298 ALA D O 1
ATOM 7748 N N . LEU D 1 302 ? 85.749 -19.927 7.602 1.00 62.37 299 LEU D N 1
ATOM 7749 C CA . LEU D 1 302 ? 86.688 -20.586 8.519 1.00 65.60 299 LEU D CA 1
ATOM 7750 C C . LEU D 1 302 ? 88.125 -20.721 8.015 1.00 57.72 299 LEU D C 1
ATOM 7751 O O . LEU D 1 302 ? 88.895 -21.490 8.568 1.00 61.01 299 LEU D O 1
ATOM 7756 N N . LEU D 1 303 ? 88.503 -19.902 7.051 1.00 50.20 300 LEU D N 1
ATOM 7757 C CA . LEU D 1 303 ? 89.906 -19.767 6.677 1.00 54.76 300 LEU D CA 1
ATOM 7758 C C . LEU D 1 303 ? 90.819 -19.339 7.877 1.00 56.63 300 LEU D C 1
ATOM 7759 O O . LEU D 1 303 ? 91.959 -19.848 8.028 1.00 54.60 300 LEU D O 1
ATOM 7764 N N . ALA D 1 304 ? 90.321 -18.407 8.697 1.00 52.61 301 ALA D N 1
ATOM 7765 C CA . ALA D 1 304 ? 91.053 -17.885 9.851 1.00 51.97 301 ALA D CA 1
ATOM 7766 C C . ALA D 1 304 ? 91.347 -18.972 10.896 1.00 52.31 301 ALA D C 1
ATOM 7767 O O . ALA D 1 304 ? 92.477 -19.083 11.379 1.00 46.72 301 ALA D O 1
ATOM 7769 N N . THR D 1 305 ? 90.313 -19.760 11.228 1.00 53.82 302 THR D N 1
ATOM 7770 C CA . THR D 1 305 ? 90.437 -20.896 12.140 1.00 51.69 302 THR D CA 1
ATOM 7771 C C . THR D 1 305 ? 91.507 -21.856 11.600 1.00 52.01 302 THR D C 1
ATOM 7772 O O . THR D 1 305 ? 92.390 -22.249 12.314 1.00 51.63 302 THR D O 1
ATOM 7776 N N . TYR D 1 306 ? 91.450 -22.183 10.316 1.00 47.81 303 TYR D N 1
ATOM 7777 C CA . TYR D 1 306 ? 92.429 -23.096 9.744 1.00 48.30 303 TYR D CA 1
ATOM 7778 C C . TYR D 1 306 ? 93.860 -22.538 9.741 1.00 47.85 303 TYR D C 1
ATOM 7779 O O . TYR D 1 306 ? 94.837 -23.277 9.959 1.00 43.81 303 TYR D O 1
ATOM 7788 N N . MET D 1 307 ? 93.994 -21.252 9.473 1.00 46.41 304 MET D N 1
ATOM 7789 C CA . MET D 1 307 ? 95.321 -20.623 9.577 1.00 50.96 304 MET D CA 1
ATOM 7790 C C . MET D 1 307 ? 95.885 -20.713 11.003 1.00 45.23 304 MET D C 1
ATOM 7791 O O . MET D 1 307 ? 97.095 -20.859 11.188 1.00 48.02 304 MET D O 1
ATOM 7796 N N . GLU D 1 308 ? 95.021 -20.616 12.003 1.00 46.20 305 GLU D N 1
ATOM 7797 C CA . GLU D 1 308 ? 95.459 -20.712 13.405 1.00 49.11 305 GLU D CA 1
ATOM 7798 C C . GLU D 1 308 ? 95.877 -22.148 13.751 1.00 50.94 305 GLU D C 1
ATOM 7799 O O . GLU D 1 308 ? 96.870 -22.370 14.476 1.00 46.95 305 GLU D O 1
ATOM 7805 N N . GLU D 1 309 ? 95.172 -23.126 13.173 1.00 50.04 306 GLU D N 1
ATOM 7806 C CA . GLU D 1 309 ? 95.573 -24.529 13.307 1.00 47.94 306 GLU D CA 1
ATOM 7807 C C . GLU D 1 309 ? 96.929 -24.784 12.701 1.00 43.78 306 GLU D C 1
ATOM 7808 O O . GLU D 1 309 ? 97.771 -25.496 13.292 1.00 45.87 306 GLU D O 1
ATOM 7814 N N . ILE D 1 310 ? 97.160 -24.201 11.540 1.00 41.98 307 ILE D N 1
ATOM 7815 C CA . ILE D 1 310 ? 98.472 -24.274 10.894 1.00 42.69 307 ILE D CA 1
ATOM 7816 C C . ILE D 1 310 ? 99.559 -23.663 11.774 1.00 41.71 307 ILE D C 1
ATOM 7817 O O . ILE D 1 310 ? 100.622 -24.261 11.948 1.00 40.77 307 ILE D O 1
ATOM 7822 N N . SER D 1 311 ? 99.324 -22.477 12.313 1.00 42.52 308 SER D N 1
ATOM 7823 C CA . SER D 1 311 ? 100.372 -21.827 13.127 1.00 44.36 308 SER D CA 1
ATOM 7824 C C . SER D 1 311 ? 100.698 -22.681 14.352 1.00 42.31 308 SER D C 1
ATOM 7825 O O . SER D 1 311 ? 101.843 -22.892 14.697 1.00 39.14 308 SER D O 1
ATOM 7828 N N . SER D 1 312 ? 99.642 -23.182 14.970 1.00 44.14 309 SER D N 1
ATOM 7829 C CA . SER D 1 312 ? 99.746 -24.048 16.104 1.00 43.78 309 SER D CA 1
ATOM 7830 C C . SER D 1 312 ? 100.506 -25.323 15.830 1.00 41.78 309 SER D C 1
ATOM 7831 O O . SER D 1 312 ? 101.289 -25.706 16.644 1.00 39.04 309 SER D O 1
ATOM 7834 N N . THR D 1 313 ? 100.315 -25.912 14.639 1.00 45.25 310 THR D N 1
ATOM 7835 C CA . THR D 1 313 ? 101.042 -27.095 14.165 1.00 38.39 310 THR D CA 1
ATOM 7836 C C . THR D 1 313 ? 102.500 -26.745 13.949 1.00 38.72 310 THR D C 1
ATOM 7837 O O . THR D 1 313 ? 103.397 -27.543 14.257 1.00 36.95 310 THR D O 1
ATOM 7841 N N . LEU D 1 314 ? 102.751 -25.543 13.427 1.00 39.21 311 LEU D N 1
ATOM 7842 C CA . LEU D 1 314 ? 104.151 -25.051 13.278 1.00 39.15 311 LEU D CA 1
ATOM 7843 C C . LEU D 1 314 ? 104.840 -24.855 14.617 1.00 37.99 311 LEU D C 1
ATOM 7844 O O . LEU D 1 314 ? 106.007 -25.216 14.786 1.00 38.95 311 LEU D O 1
ATOM 7849 N N . CYS D 1 315 ? 104.114 -24.291 15.577 1.00 36.81 312 CYS D N 1
ATOM 7850 C CA . CYS D 1 315 ? 104.660 -24.161 16.929 1.00 40.35 312 CYS D CA 1
ATOM 7851 C C . CYS D 1 315 ? 105.025 -25.511 17.539 1.00 41.73 312 CYS D C 1
ATOM 7852 O O . CYS D 1 315 ? 106.069 -25.661 18.168 1.00 37.50 312 CYS D O 1
ATOM 7855 N N . SER D 1 316 ? 104.144 -26.506 17.341 1.00 45.46 313 SER D N 1
ATOM 7856 C CA . SER D 1 316 ? 104.387 -27.838 17.869 1.00 40.05 313 SER D CA 1
ATOM 7857 C C . SER D 1 316 ? 105.624 -28.409 17.209 1.00 39.02 313 SER D C 1
ATOM 7858 O O . SER D 1 316 ? 106.437 -29.001 17.846 1.00 41.30 313 SER D O 1
ATOM 7861 N N . SER D 1 317 ? 105.763 -28.174 15.909 1.00 43.81 314 SER D N 1
ATOM 7862 C CA . SER D 1 317 ? 106.921 -28.603 15.153 1.00 46.79 314 SER D CA 1
ATOM 7863 C C . SER D 1 317 ? 108.246 -27.929 15.673 1.00 43.85 314 SER D C 1
ATOM 7864 O O . SER D 1 317 ? 109.253 -28.590 15.866 1.00 44.30 314 SER D O 1
ATOM 7867 N N . VAL D 1 318 ? 108.218 -26.631 15.928 1.00 40.25 315 VAL D N 1
ATOM 7868 C CA . VAL D 1 318 ? 109.370 -25.966 16.532 1.00 41.08 315 VAL D CA 1
ATOM 7869 C C . VAL D 1 318 ? 109.737 -26.572 17.891 1.00 43.05 315 VAL D C 1
ATOM 7870 O O . VAL D 1 318 ? 110.917 -26.779 18.176 1.00 39.25 315 VAL D O 1
ATOM 7874 N N . PHE D 1 319 ? 108.741 -26.842 18.738 1.00 43.67 316 PHE D N 1
ATOM 7875 C CA . PHE D 1 319 ? 109.017 -27.481 20.025 1.00 41.48 316 PHE D CA 1
ATOM 7876 C C . PHE D 1 319 ? 109.743 -28.803 19.785 1.00 43.04 316 PHE D C 1
ATOM 7877 O O . PHE D 1 319 ? 110.723 -29.098 20.471 1.00 40.64 316 PHE D O 1
ATOM 7885 N N . LYS D 1 320 ? 109.283 -29.573 18.797 1.00 40.67 317 LYS D N 1
ATOM 7886 C CA . LYS D 1 320 ? 109.939 -30.849 18.468 1.00 41.21 317 LYS D CA 1
ATOM 7887 C C . LYS D 1 320 ? 111.369 -30.684 17.976 1.00 42.76 317 LYS D C 1
ATOM 7888 O O . LYS D 1 320 ? 112.269 -31.402 18.391 1.00 43.39 317 LYS D O 1
ATOM 7894 N N . LEU D 1 321 ? 111.601 -29.701 17.132 1.00 47.13 318 LEU D N 1
ATOM 7895 C CA . LEU D 1 321 ? 112.980 -29.384 16.712 1.00 46.93 318 LEU D CA 1
ATOM 7896 C C . LEU D 1 321 ? 113.939 -29.006 17.837 1.00 45.25 318 LEU D C 1
ATOM 7897 O O . LEU D 1 321 ? 115.114 -29.333 17.749 1.00 50.39 318 LEU D O 1
ATOM 7902 N N . GLN D 1 322 ? 113.458 -28.378 18.900 1.00 44.86 319 GLN D N 1
ATOM 7903 C CA . GLN D 1 322 ? 114.334 -27.855 19.947 1.00 45.16 319 GLN D CA 1
ATOM 7904 C C . GLN D 1 322 ? 114.450 -28.758 21.157 1.00 47.59 319 GLN D C 1
ATOM 7905 O O . GLN D 1 322 ? 115.254 -28.497 22.051 1.00 47.56 319 GLN D O 1
ATOM 7911 N N . LYS D 1 323 ? 113.621 -29.798 21.248 1.00 48.48 320 LYS D N 1
ATOM 7912 C CA . LYS D 1 323 ? 113.777 -30.745 22.334 1.00 46.59 320 LYS D CA 1
ATOM 7913 C C . LYS D 1 323 ? 114.925 -31.573 21.832 1.00 51.91 320 LYS D C 1
ATOM 7914 O O . LYS D 1 323 ? 115.239 -31.622 20.636 1.00 60.17 320 LYS D O 1
ATOM 7920 N N . ASN D 1 324 ? 115.602 -32.217 22.720 1.00 51.41 321 ASN D N 1
ATOM 7921 C CA . ASN D 1 324 ? 116.729 -32.978 22.271 1.00 52.57 321 ASN D CA 1
ATOM 7922 C C . ASN D 1 324 ? 116.130 -34.356 22.051 1.00 44.69 321 ASN D C 1
ATOM 7923 O O . ASN D 1 324 ? 116.242 -35.187 22.879 1.00 49.21 321 ASN D O 1
ATOM 7928 N N . ASN D 1 325 ? 115.448 -34.561 20.930 1.00 50.00 322 ASN D N 1
ATOM 7929 C CA . ASN D 1 325 ? 114.620 -35.768 20.690 1.00 47.98 322 ASN D CA 1
ATOM 7930 C C . ASN D 1 325 ? 115.506 -36.954 20.345 1.00 46.51 322 ASN D C 1
ATOM 7931 O O . ASN D 1 325 ? 116.339 -36.842 19.486 1.00 50.00 322 ASN D O 1
ATOM 7936 N N . PRO D 1 326 ? 115.335 -38.098 21.012 1.00 48.67 323 PRO D N 1
ATOM 7937 C CA . PRO D 1 326 ? 116.074 -39.275 20.574 1.00 45.83 323 PRO D CA 1
ATOM 7938 C C . PRO D 1 326 ? 115.868 -39.549 19.060 1.00 44.87 323 PRO D C 1
ATOM 7939 O O . PRO D 1 326 ? 114.750 -39.486 18.549 1.00 45.35 323 PRO D O 1
ATOM 7943 N N . ASP D 1 327 ? 116.967 -39.817 18.375 1.00 44.66 324 ASP D N 1
ATOM 7944 C CA . ASP D 1 327 ? 116.963 -40.079 16.976 1.00 45.12 324 ASP D CA 1
ATOM 7945 C C . ASP D 1 327 ? 116.646 -41.556 16.654 1.00 43.98 324 ASP D C 1
ATOM 7946 O O . ASP D 1 327 ? 116.474 -42.351 17.566 1.00 43.53 324 ASP D O 1
ATOM 7951 N N . SER D 1 328 ? 116.555 -41.917 15.379 1.00 43.88 325 SER D N 1
ATOM 7952 C CA . SER D 1 328 ? 116.193 -43.278 15.029 1.00 46.23 325 SER D CA 1
ATOM 7953 C C . SER D 1 328 ? 117.107 -44.313 15.675 1.00 51.22 325 SER D C 1
ATOM 7954 O O . SER D 1 328 ? 116.615 -45.279 16.272 1.00 51.00 325 SER D O 1
ATOM 7957 N N . ARG D 1 329 ? 118.416 -44.085 15.626 1.00 48.00 326 ARG D N 1
ATOM 7958 C CA . ARG D 1 329 ? 119.364 -45.005 16.216 1.00 50.73 326 ARG D CA 1
ATOM 7959 C C . ARG D 1 329 ? 119.076 -45.240 17.707 1.00 49.77 326 ARG D C 1
ATOM 7960 O O . ARG D 1 329 ? 119.084 -46.373 18.178 1.00 52.66 326 ARG D O 1
ATOM 7968 N N . ALA D 1 330 ? 118.834 -44.165 18.452 1.00 50.86 327 ALA D N 1
ATOM 7969 C CA . ALA D 1 330 ? 118.457 -44.263 19.867 1.00 46.71 327 ALA D CA 1
ATOM 7970 C C . ALA D 1 330 ? 117.105 -45.046 20.042 1.00 44.44 327 ALA D C 1
ATOM 7971 O O . ALA D 1 330 ? 116.946 -45.882 20.932 1.00 43.41 327 ALA D O 1
ATOM 7973 N N . LEU D 1 331 ? 116.175 -44.807 19.140 1.00 42.02 328 LEU D N 1
ATOM 7974 C CA . LEU D 1 331 ? 114.854 -45.383 19.272 1.00 48.65 328 LEU D CA 1
ATOM 7975 C C . LEU D 1 331 ? 114.829 -46.901 19.042 1.00 49.34 328 LEU D C 1
ATOM 7976 O O . LEU D 1 331 ? 113.880 -47.569 19.452 1.00 47.68 328 LEU D O 1
ATOM 7981 N N . VAL D 1 332 ? 115.869 -47.427 18.385 1.00 51.64 329 VAL D N 1
ATOM 7982 C CA . VAL D 1 332 ? 116.064 -48.859 18.195 1.00 46.29 329 VAL D CA 1
ATOM 7983 C C . VAL D 1 332 ? 116.101 -49.573 19.540 1.00 45.37 329 VAL D C 1
ATOM 7984 O O . VAL D 1 332 ? 115.641 -50.706 19.612 1.00 47.59 329 VAL D O 1
ATOM 7988 N N . ASN D 1 333 ? 116.604 -48.919 20.598 1.00 46.88 330 ASN D N 1
ATOM 7989 C CA . ASN D 1 333 ? 116.702 -49.534 21.918 1.00 46.84 330 ASN D CA 1
ATOM 7990 C C . ASN D 1 333 ? 115.965 -48.819 23.037 1.00 48.79 330 ASN D C 1
ATOM 7991 O O . ASN D 1 333 ? 116.233 -49.049 24.186 1.00 56.81 330 ASN D O 1
ATOM 7996 N N . ALA D 1 334 ? 115.023 -47.956 22.713 1.00 48.12 331 ALA D N 1
ATOM 7997 C CA . ALA D 1 334 ? 114.293 -47.175 23.709 1.00 40.92 331 ALA D CA 1
ATOM 7998 C C . ALA D 1 334 ? 113.063 -47.946 24.169 1.00 41.57 331 ALA D C 1
ATOM 7999 O O . ALA D 1 334 ? 112.551 -48.766 23.446 1.00 40.47 331 ALA D O 1
ATOM 8001 N N . ASP D 1 335 ? 112.563 -47.652 25.362 1.00 41.26 332 ASP D N 1
ATOM 8002 C CA . ASP D 1 335 ? 111.339 -48.260 25.824 1.00 44.69 332 ASP D CA 1
ATOM 8003 C C . ASP D 1 335 ? 110.063 -47.587 25.204 1.00 44.27 332 ASP D C 1
ATOM 8004 O O . ASP D 1 335 ? 110.136 -46.531 24.555 1.00 40.09 332 ASP D O 1
ATOM 8009 N N . PHE D 1 336 ? 108.940 -48.257 25.427 1.00 39.80 333 PHE D N 1
ATOM 8010 C CA . PHE D 1 336 ? 107.636 -47.964 24.860 1.00 38.85 333 PHE D CA 1
ATOM 8011 C C . PHE D 1 336 ? 107.201 -46.483 25.007 1.00 36.53 333 PHE D C 1
ATOM 8012 O O . PHE D 1 336 ? 106.813 -45.827 24.025 1.00 32.78 333 PHE D O 1
ATOM 8020 N N . GLN D 1 337 ? 107.290 -45.966 26.227 1.00 37.92 334 GLN D N 1
ATOM 8021 C CA . GLN D 1 337 ? 106.895 -44.573 26.481 1.00 37.20 334 GLN D CA 1
ATOM 8022 C C . GLN D 1 337 ? 107.826 -43.480 25.936 1.00 36.37 334 GLN D C 1
ATOM 8023 O O . GLN D 1 337 ? 107.369 -42.367 25.642 1.00 37.03 334 GLN D O 1
ATOM 8029 N N . THR D 1 338 ? 109.098 -43.811 25.745 1.00 36.89 335 THR D N 1
ATOM 8030 C CA . THR D 1 338 ? 110.091 -42.936 25.086 1.00 37.52 335 THR D CA 1
ATOM 8031 C C . THR D 1 338 ? 109.803 -42.900 23.577 1.00 37.12 335 THR D C 1
ATOM 8032 O O . THR D 1 338 ? 109.861 -41.868 22.948 1.00 35.03 335 THR D O 1
ATOM 8036 N N . VAL D 1 339 ? 109.463 -44.040 22.998 1.00 38.90 336 VAL D N 1
ATOM 8037 C CA . VAL D 1 339 ? 109.058 -44.065 21.600 1.00 35.81 336 VAL D CA 1
ATOM 8038 C C . VAL D 1 339 ? 107.829 -43.154 21.432 1.00 35.71 336 VAL D C 1
ATOM 8039 O O . VAL D 1 339 ? 107.768 -42.370 20.487 1.00 35.69 336 VAL D O 1
ATOM 8043 N N . GLU D 1 340 ? 106.865 -43.263 22.345 1.00 34.79 337 GLU D N 1
ATOM 8044 C CA . GLU D 1 340 ? 105.606 -42.529 22.252 1.00 36.84 337 GLU D CA 1
ATOM 8045 C C . GLU D 1 340 ? 105.865 -41.033 22.193 1.00 36.37 337 GLU D C 1
ATOM 8046 O O . GLU D 1 340 ? 105.331 -40.373 21.320 1.00 36.96 337 GLU D O 1
ATOM 8052 N N . SER D 1 341 ? 106.677 -40.540 23.121 1.00 32.45 338 SER D N 1
ATOM 8053 C CA . SER D 1 341 ? 106.929 -39.140 23.256 1.00 34.72 338 SER D CA 1
ATOM 8054 C C . SER D 1 341 ? 107.834 -38.583 22.174 1.00 37.86 338 SER D C 1
ATOM 8055 O O . SER D 1 341 ? 107.836 -37.337 21.969 1.00 35.09 338 SER D O 1
ATOM 8058 N N . SER D 1 342 ? 108.624 -39.465 21.522 1.00 39.69 339 SER D N 1
ATOM 8059 C CA . SER D 1 342 ? 109.546 -39.059 20.444 1.00 39.63 339 SER D CA 1
ATOM 8060 C C . SER D 1 342 ? 108.946 -39.001 19.019 1.00 38.84 339 SER D C 1
ATOM 8061 O O . SER D 1 342 ? 109.616 -38.560 18.103 1.00 35.81 339 SER D O 1
ATOM 8064 N N . MET D 1 343 ? 107.705 -39.458 18.844 1.00 38.80 340 MET D N 1
ATOM 8065 C CA . MET D 1 343 ? 107.007 -39.299 17.572 1.00 39.21 340 MET D CA 1
ATOM 8066 C C . MET D 1 343 ? 106.813 -37.820 17.287 1.00 40.39 340 MET D C 1
ATOM 8067 O O . MET D 1 343 ? 106.613 -36.989 18.169 1.00 42.26 340 MET D O 1
ATOM 8072 N N . THR D 1 344 ? 106.868 -37.534 16.013 1.00 40.92 341 THR D N 1
ATOM 8073 C CA . THR D 1 344 ? 107.092 -36.201 15.521 1.00 45.41 341 THR D CA 1
ATOM 8074 C C . THR D 1 344 ? 106.023 -35.784 14.458 1.00 45.23 341 THR D C 1
ATOM 8075 O O . THR D 1 344 ? 105.588 -34.637 14.410 1.00 44.18 341 THR D O 1
ATOM 8079 N N . GLU D 1 345 ? 105.611 -36.726 13.618 1.00 44.68 342 GLU D N 1
ATOM 8080 C CA . GLU D 1 345 ? 104.834 -36.430 12.415 1.00 50.81 342 GLU D CA 1
ATOM 8081 C C . GLU D 1 345 ? 103.360 -36.188 12.716 1.00 43.88 342 GLU D C 1
ATOM 8082 O O . GLU D 1 345 ? 102.752 -35.291 12.141 1.00 42.85 342 GLU D O 1
ATOM 8088 N N . GLY D 1 346 ? 102.804 -36.973 13.618 1.00 40.06 343 GLY D N 1
ATOM 8089 C CA . GLY D 1 346 ? 101.373 -37.000 13.821 1.00 41.33 343 GLY D CA 1
ATOM 8090 C C . GLY D 1 346 ? 100.775 -37.697 12.597 1.00 40.86 343 GLY D C 1
ATOM 8091 O O . GLY D 1 346 ? 101.460 -38.383 11.852 1.00 42.58 343 GLY D O 1
ATOM 8092 N N . HIS D 1 347 ? 99.490 -37.527 12.397 1.00 42.54 344 HIS D N 1
ATOM 8093 C CA . HIS D 1 347 ? 98.826 -38.127 11.254 1.00 43.48 344 HIS D CA 1
ATOM 8094 C C . HIS D 1 347 ? 99.585 -37.812 9.937 1.00 44.21 344 HIS D C 1
ATOM 8095 O O . HIS D 1 347 ? 99.861 -36.657 9.637 1.00 41.97 344 HIS D O 1
ATOM 8102 N N . PRO D 1 348 ? 99.944 -38.851 9.163 1.00 42.91 345 PRO D N 1
ATOM 8103 C CA . PRO D 1 348 ? 100.772 -38.618 8.005 1.00 45.26 345 PRO D CA 1
ATOM 8104 C C . PRO D 1 348 ? 100.072 -37.943 6.781 1.00 41.27 345 PRO D C 1
ATOM 8105 O O . PRO D 1 348 ? 100.755 -37.464 5.876 1.00 42.15 345 PRO D O 1
ATOM 8109 N N . CYS D 1 349 ? 98.752 -37.868 6.767 1.00 42.96 346 CYS D N 1
ATOM 8110 C CA . CYS D 1 349 ? 98.007 -37.208 5.644 1.00 47.63 346 CYS D CA 1
ATOM 8111 C C . CYS D 1 349 ? 97.648 -35.737 5.930 1.00 47.90 346 CYS D C 1
ATOM 8112 O O . CYS D 1 349 ? 97.911 -34.866 5.108 1.00 52.44 346 CYS D O 1
ATOM 8115 N N . PHE D 1 350 ? 97.009 -35.481 7.072 1.00 46.51 347 PHE D N 1
ATOM 8116 C CA . PHE D 1 350 ? 96.484 -34.171 7.418 1.00 44.06 347 PHE D CA 1
ATOM 8117 C C . PHE D 1 350 ? 97.610 -33.192 7.651 1.00 43.47 347 PHE D C 1
ATOM 8118 O O . PHE D 1 350 ? 98.568 -33.498 8.367 1.00 41.51 347 PHE D O 1
ATOM 8126 N N . VAL D 1 351 ? 97.521 -32.034 7.001 1.00 41.09 348 VAL D N 1
ATOM 8127 C CA . VAL D 1 351 ? 98.578 -31.020 7.076 1.00 42.15 348 VAL D CA 1
ATOM 8128 C C . VAL D 1 351 ? 98.520 -30.278 8.434 1.00 45.03 348 VAL D C 1
ATOM 8129 O O . VAL D 1 351 ? 99.521 -30.149 9.125 1.00 42.64 348 VAL D O 1
ATOM 8133 N N . ALA D 1 352 ? 97.312 -29.821 8.794 1.00 42.90 349 ALA D N 1
ATOM 8134 C CA . ALA D 1 352 ? 97.066 -29.166 10.059 1.00 42.51 349 ALA D CA 1
ATOM 8135 C C . ALA D 1 352 ? 96.700 -30.221 11.079 1.00 40.92 349 ALA D C 1
ATOM 8136 O O . ALA D 1 352 ? 95.544 -30.307 11.521 1.00 41.66 349 ALA D O 1
ATOM 8138 N N . ASN D 1 353 ? 97.693 -31.021 11.466 1.00 41.96 350 ASN D N 1
ATOM 8139 C CA . ASN D 1 353 ? 97.441 -32.172 12.345 1.00 42.70 350 ASN D CA 1
ATOM 8140 C C . ASN D 1 353 ? 97.804 -32.030 13.814 1.00 40.23 350 ASN D C 1
ATOM 8141 O O . ASN D 1 353 ? 97.627 -32.963 14.563 1.00 45.00 350 ASN D O 1
ATOM 8146 N N . ASN D 1 354 ? 98.295 -30.881 14.227 1.00 40.15 351 ASN D N 1
ATOM 8147 C CA . ASN D 1 354 ? 98.665 -30.626 15.640 1.00 43.09 351 ASN D CA 1
ATOM 8148 C C . ASN D 1 354 ? 98.083 -29.268 16.097 1.00 43.72 351 ASN D C 1
ATOM 8149 O O . ASN D 1 354 ? 98.761 -28.483 16.701 1.00 44.87 351 ASN D O 1
ATOM 8154 N N . GLY D 1 355 ? 96.823 -29.005 15.791 1.00 47.53 352 GLY D N 1
ATOM 8155 C CA . GLY D 1 355 ? 96.161 -27.763 16.173 1.00 47.85 352 GLY D CA 1
ATOM 8156 C C . GLY D 1 355 ? 96.095 -27.516 17.672 1.00 52.19 352 GLY D C 1
ATOM 8157 O O . GLY D 1 355 ? 96.534 -26.463 18.160 1.00 48.95 352 GLY D O 1
ATOM 8158 N N . ARG D 1 356 ? 95.576 -28.487 18.419 1.00 49.30 353 ARG D N 1
ATOM 8159 C CA . ARG D 1 356 ? 95.448 -28.352 19.869 1.00 47.35 353 ARG D CA 1
ATOM 8160 C C . ARG D 1 356 ? 94.800 -27.015 20.299 1.00 48.23 353 ARG D C 1
ATOM 8161 O O . ARG D 1 356 ? 95.215 -26.398 21.260 1.00 49.72 353 ARG D O 1
ATOM 8169 N N . ILE D 1 357 ? 93.776 -26.567 19.589 1.00 48.86 354 ILE D N 1
ATOM 8170 C CA . ILE D 1 357 ? 93.193 -25.255 19.858 1.00 46.65 354 ILE D CA 1
ATOM 8171 C C . ILE D 1 357 ? 92.524 -25.335 21.212 1.00 40.71 354 ILE D C 1
ATOM 8172 O O . ILE D 1 357 ? 91.686 -26.210 21.444 1.00 40.25 354 ILE D O 1
ATOM 8177 N N . GLY D 1 358 ? 92.901 -24.418 22.080 1.00 39.02 355 GLY D N 1
ATOM 8178 C CA . GLY D 1 358 ? 92.561 -24.440 23.500 1.00 40.78 355 GLY D CA 1
ATOM 8179 C C . GLY D 1 358 ? 93.788 -24.506 24.421 1.00 40.44 355 GLY D C 1
ATOM 8180 O O . GLY D 1 358 ? 93.703 -24.084 25.536 1.00 42.27 355 GLY D O 1
ATOM 8181 N N . PHE D 1 359 ? 94.859 -25.075 23.947 1.00 39.50 356 PHE D N 1
ATOM 8182 C CA . PHE D 1 359 ? 96.016 -25.129 24.739 1.00 45.76 356 PHE D CA 1
ATOM 8183 C C . PHE D 1 359 ? 96.771 -23.860 24.514 1.00 48.45 356 PHE D C 1
ATOM 8184 O O . PHE D 1 359 ? 97.077 -23.489 23.411 1.00 51.76 356 PHE D O 1
ATOM 8192 N N . ASP D 1 360 ? 97.144 -23.209 25.589 1.00 49.00 357 ASP D N 1
ATOM 8193 C CA . ASP D 1 360 ? 98.039 -22.096 25.479 1.00 51.94 357 ASP D CA 1
ATOM 8194 C C . ASP D 1 360 ? 99.458 -22.623 25.622 1.00 50.95 357 ASP D C 1
ATOM 8195 O O . ASP D 1 360 ? 99.702 -23.805 25.721 1.00 51.42 357 ASP D O 1
ATOM 8200 N N . ALA D 1 361 ? 100.422 -21.737 25.657 1.00 51.74 358 ALA D N 1
ATOM 8201 C CA . ALA D 1 361 ? 101.797 -22.179 25.731 1.00 49.43 358 ALA D CA 1
ATOM 8202 C C . ALA D 1 361 ? 102.102 -22.984 26.969 1.00 45.87 358 ALA D C 1
ATOM 8203 O O . ALA D 1 361 ? 102.842 -23.917 26.906 1.00 46.50 358 ALA D O 1
ATOM 8205 N N . ARG D 1 362 ? 101.554 -22.568 28.094 1.00 48.03 359 ARG D N 1
ATOM 8206 C CA . ARG D 1 362 ? 101.709 -23.259 29.349 1.00 49.61 359 ARG D CA 1
ATOM 8207 C C . ARG D 1 362 ? 101.039 -24.618 29.276 1.00 45.36 359 ARG D C 1
ATOM 8208 O O . ARG D 1 362 ? 101.629 -25.598 29.601 1.00 42.33 359 ARG D O 1
ATOM 8216 N N . ASP D 1 363 ? 99.841 -24.661 28.723 1.00 39.88 360 ASP D N 1
ATOM 8217 C CA . ASP D 1 363 ? 99.085 -25.881 28.563 1.00 39.83 360 ASP D CA 1
ATOM 8218 C C . ASP D 1 363 ? 99.832 -26.835 27.656 1.00 39.52 360 ASP D C 1
ATOM 8219 O O . ASP D 1 363 ? 99.812 -28.006 27.888 1.00 35.73 360 ASP D O 1
ATOM 8224 N N . TYR D 1 364 ? 100.446 -26.324 26.598 1.00 37.74 361 TYR D N 1
ATOM 8225 C CA . TYR D 1 364 ? 101.182 -27.153 25.681 1.00 40.40 361 TYR D CA 1
ATOM 8226 C C . TYR D 1 364 ? 102.338 -27.831 26.358 1.00 40.94 361 TYR D C 1
ATOM 8227 O O . TYR D 1 364 ? 102.552 -28.990 26.167 1.00 39.06 361 TYR D O 1
ATOM 8236 N N . LEU D 1 365 ? 103.082 -27.099 27.153 1.00 39.88 362 LEU D N 1
ATOM 8237 C CA . LEU D 1 365 ? 104.187 -27.721 27.902 1.00 41.50 362 LEU D CA 1
ATOM 8238 C C . LEU D 1 365 ? 103.694 -28.756 28.943 1.00 35.85 362 LEU D C 1
ATOM 8239 O O . LEU D 1 365 ? 104.363 -29.719 29.190 1.00 38.80 362 LEU D O 1
ATOM 8244 N N . ALA D 1 366 ? 102.564 -28.501 29.583 1.00 33.68 363 ALA D N 1
ATOM 8245 C CA . ALA D 1 366 ? 102.008 -29.431 30.577 1.00 35.31 363 ALA D CA 1
ATOM 8246 C C . ALA D 1 366 ? 101.384 -30.676 29.972 1.00 37.51 363 ALA D C 1
ATOM 8247 O O . ALA D 1 366 ? 101.529 -31.713 30.558 1.00 36.89 363 ALA D O 1
ATOM 8249 N N . TYR D 1 367 ? 100.715 -30.563 28.811 1.00 36.40 364 TYR D N 1
ATOM 8250 C CA . TYR D 1 367 ? 99.793 -31.596 28.339 1.00 39.50 364 TYR D CA 1
ATOM 8251 C C . TYR D 1 367 ? 100.085 -32.256 27.026 1.00 40.48 364 TYR D C 1
ATOM 8252 O O . TYR D 1 367 ? 99.440 -33.294 26.702 1.00 40.00 364 TYR D O 1
ATOM 8261 N N . ALA D 1 368 ? 101.027 -31.695 26.271 1.00 38.09 365 ALA D N 1
ATOM 8262 C CA . ALA D 1 368 ? 101.352 -32.217 24.946 1.00 39.25 365 ALA D CA 1
ATOM 8263 C C . ALA D 1 368 ? 102.120 -33.532 25.093 1.00 38.95 365 ALA D C 1
ATOM 8264 O O . ALA D 1 368 ? 103.002 -33.616 25.930 1.00 37.02 365 ALA D O 1
ATOM 8266 N N . PRO D 1 369 ? 101.770 -34.560 24.292 1.00 40.75 366 PRO D N 1
ATOM 8267 C CA . PRO D 1 369 ? 102.482 -35.833 24.359 1.00 40.63 366 PRO D CA 1
ATOM 8268 C C . PRO D 1 369 ? 103.981 -35.786 24.003 1.00 36.77 366 PRO D C 1
ATOM 8269 O O . PRO D 1 369 ? 104.752 -36.583 24.493 1.00 35.43 366 PRO D O 1
ATOM 8273 N N . GLU D 1 370 ? 104.338 -34.907 23.108 1.00 38.26 367 GLU D N 1
ATOM 8274 C CA . GLU D 1 370 ? 105.732 -34.678 22.751 1.00 42.95 367 GLU D CA 1
ATOM 8275 C C . GLU D 1 370 ? 106.601 -34.020 23.893 1.00 39.58 367 GLU D C 1
ATOM 8276 O O . GLU D 1 370 ? 107.805 -34.147 23.859 1.00 42.63 367 GLU D O 1
ATOM 8282 N N . ALA D 1 371 ? 105.982 -33.377 24.874 1.00 35.45 368 ALA D N 1
ATOM 8283 C CA . ALA D 1 371 ? 106.655 -32.890 26.076 1.00 36.58 368 ALA D CA 1
ATOM 8284 C C . ALA D 1 371 ? 106.779 -33.974 27.114 1.00 39.00 368 ALA D C 1
ATOM 8285 O O . ALA D 1 371 ? 107.834 -34.107 27.748 1.00 39.93 368 ALA D O 1
ATOM 8287 N N . ALA D 1 372 ? 105.702 -34.763 27.277 1.00 38.66 369 ALA D N 1
ATOM 8288 C CA . ALA D 1 372 ? 105.705 -35.904 28.178 1.00 39.23 369 ALA D CA 1
ATOM 8289 C C . ALA D 1 372 ? 105.999 -35.451 29.624 1.00 37.68 369 ALA D C 1
ATOM 8290 O O . ALA D 1 372 ? 106.686 -36.090 30.359 1.00 35.14 369 ALA D O 1
ATOM 8292 N N . THR D 1 373 ? 105.441 -34.306 29.973 1.00 38.03 370 THR D N 1
ATOM 8293 C CA . THR D 1 373 ? 105.487 -33.784 31.298 1.00 38.91 370 THR D CA 1
ATOM 8294 C C . THR D 1 373 ? 104.488 -34.614 32.105 1.00 37.92 370 THR D C 1
ATOM 8295 O O . THR D 1 373 ? 103.390 -34.852 31.648 1.00 38.54 370 THR D O 1
ATOM 8299 N N . PRO D 1 374 ? 104.858 -35.022 33.316 1.00 38.74 371 PRO D N 1
ATOM 8300 C CA . PRO D 1 374 ? 103.889 -35.806 34.062 1.00 37.18 371 PRO D CA 1
ATOM 8301 C C . PRO D 1 374 ? 102.621 -34.996 34.404 1.00 35.17 371 PRO D C 1
ATOM 8302 O O . PRO D 1 374 ? 102.683 -33.827 34.766 1.00 34.82 371 PRO D O 1
ATOM 8306 N N . VAL D 1 375 ? 101.485 -35.656 34.270 1.00 35.82 372 VAL D N 1
ATOM 8307 C CA . VAL D 1 375 ? 100.185 -35.119 34.531 1.00 31.94 372 VAL D CA 1
ATOM 8308 C C . VAL D 1 375 ? 99.589 -35.906 35.679 1.00 32.06 372 VAL D C 1
ATOM 8309 O O . VAL D 1 375 ? 99.608 -37.128 35.708 1.00 33.99 372 VAL D O 1
ATOM 8313 N N . ASN D 1 376 ? 99.011 -35.207 36.621 1.00 35.01 373 ASN D N 1
ATOM 8314 C CA . ASN D 1 376 ? 98.309 -35.812 37.707 1.00 36.00 373 ASN D CA 1
ATOM 8315 C C . ASN D 1 376 ? 96.862 -35.595 37.407 1.00 37.28 373 ASN D C 1
ATOM 8316 O O . ASN D 1 376 ? 96.424 -34.470 37.253 1.00 35.54 373 ASN D O 1
ATOM 8321 N N . LEU D 1 377 ? 96.109 -36.682 37.312 1.00 37.82 374 LEU D N 1
ATOM 8322 C CA . LEU D 1 377 ? 94.667 -36.561 37.061 1.00 39.27 374 LEU D CA 1
ATOM 8323 C C . LEU D 1 377 ? 93.912 -35.959 38.238 1.00 36.34 374 LEU D C 1
ATOM 8324 O O . LEU D 1 377 ? 94.305 -36.112 39.378 1.00 38.91 374 LEU D O 1
ATOM 8329 N N . ILE D 1 378 ? 92.845 -35.224 37.954 1.00 38.90 375 ILE D N 1
ATOM 8330 C CA . ILE D 1 378 ? 91.928 -34.738 38.990 1.00 39.53 375 ILE D CA 1
ATOM 8331 C C . ILE D 1 378 ? 90.855 -35.824 39.257 1.00 39.74 375 ILE D C 1
ATOM 8332 O O . ILE D 1 378 ? 90.340 -36.433 38.307 1.00 38.86 375 ILE D O 1
ATOM 8337 N N . TRP D 1 379 ? 90.550 -36.076 40.531 1.00 37.55 376 TRP D N 1
ATOM 8338 C CA . TRP D 1 379 ? 89.518 -37.022 40.892 1.00 39.49 376 TRP D CA 1
ATOM 8339 C C . TRP D 1 379 ? 88.299 -36.295 41.432 1.00 38.33 376 TRP D C 1
ATOM 8340 O O . TRP D 1 379 ? 88.413 -35.443 42.339 1.00 41.38 376 TRP D O 1
ATOM 8351 N N . VAL D 1 380 ? 87.143 -36.645 40.905 1.00 33.91 377 VAL D N 1
ATOM 8352 C CA . VAL D 1 380 ? 85.873 -36.117 41.411 1.00 38.79 377 VAL D CA 1
ATOM 8353 C C . VAL D 1 380 ? 84.857 -37.191 41.737 1.00 37.67 377 VAL D C 1
ATOM 8354 O O . VAL D 1 380 ? 84.858 -38.234 41.136 1.00 40.00 377 VAL D O 1
ATOM 8358 N N . ALA D 1 381 ? 83.946 -36.909 42.648 1.00 41.44 378 ALA D N 1
ATOM 8359 C CA . ALA D 1 381 ? 82.762 -37.789 42.859 1.00 42.16 378 ALA D CA 1
ATOM 8360 C C . ALA D 1 381 ? 81.601 -37.278 42.083 1.00 42.23 378 ALA D C 1
ATOM 8361 O O . ALA D 1 381 ? 81.304 -36.117 42.163 1.00 46.17 378 ALA D O 1
ATOM 8363 N N . VAL D 1 382 ? 80.969 -38.134 41.310 1.00 40.58 379 VAL D N 1
ATOM 8364 C CA . VAL D 1 382 ? 79.821 -37.783 40.521 1.00 39.41 379 VAL D CA 1
ATOM 8365 C C . VAL D 1 382 ? 78.574 -38.590 41.012 1.00 43.51 379 VAL D C 1
ATOM 8366 O O . VAL D 1 382 ? 78.628 -39.821 41.207 1.00 40.61 379 VAL D O 1
ATOM 8370 N N . HIS D 1 383 ? 77.452 -37.890 41.194 1.00 42.86 380 HIS D N 1
ATOM 8371 C CA . HIS D 1 383 ? 76.244 -38.481 41.744 1.00 43.35 380 HIS D CA 1
ATOM 8372 C C . HIS D 1 383 ? 75.583 -39.384 40.749 1.00 44.08 380 HIS D C 1
ATOM 8373 O O . HIS D 1 383 ? 75.441 -39.033 39.579 1.00 47.51 380 HIS D O 1
ATOM 8380 N N . ARG D 1 384 ? 75.164 -40.557 41.223 1.00 47.02 381 ARG D N 1
ATOM 8381 C CA . ARG D 1 384 ? 74.477 -41.581 40.369 1.00 49.02 381 ARG D CA 1
ATOM 8382 C C . ARG D 1 384 ? 73.143 -41.194 39.714 1.00 47.05 381 ARG D C 1
ATOM 8383 O O . ARG D 1 384 ? 72.723 -41.863 38.799 1.00 46.68 381 ARG D O 1
ATOM 8391 N N . ARG D 1 385 ? 72.501 -40.096 40.106 1.00 49.23 382 ARG D N 1
ATOM 8392 C CA . ARG D 1 385 ? 71.345 -39.612 39.323 1.00 46.67 382 ARG D CA 1
ATOM 8393 C C . ARG D 1 385 ? 71.789 -39.262 37.927 1.00 48.17 382 ARG D C 1
ATOM 8394 O O . ARG D 1 385 ? 71.001 -39.408 36.991 1.00 46.33 382 ARG D O 1
ATOM 8402 N N . ASN D 1 386 ? 73.059 -38.797 37.807 1.00 47.71 383 ASN D N 1
ATOM 8403 C CA . ASN D 1 386 ? 73.656 -38.356 36.544 1.00 45.79 383 ASN D CA 1
ATOM 8404 C C . ASN D 1 386 ? 74.782 -39.228 35.981 1.00 42.54 383 ASN D C 1
ATOM 8405 O O . ASN D 1 386 ? 75.004 -39.262 34.793 1.00 43.91 383 ASN D O 1
ATOM 8410 N N . ALA D 1 387 ? 75.492 -39.915 36.841 1.00 42.72 384 ALA D N 1
ATOM 8411 C CA . ALA D 1 387 ? 76.645 -40.726 36.439 1.00 45.80 384 ALA D CA 1
ATOM 8412 C C . ALA D 1 387 ? 76.283 -42.197 36.356 1.00 43.64 384 ALA D C 1
ATOM 8413 O O . ALA D 1 387 ? 75.676 -42.691 37.272 1.00 45.14 384 ALA D O 1
ATOM 8415 N N . HIS D 1 388 ? 76.696 -42.872 35.279 1.00 44.04 385 HIS D N 1
ATOM 8416 C CA . HIS D 1 388 ? 76.489 -44.311 35.055 1.00 44.20 385 HIS D CA 1
ATOM 8417 C C . HIS D 1 388 ? 77.834 -45.077 34.926 1.00 43.48 385 HIS D C 1
ATOM 8418 O O . HIS D 1 388 ? 78.670 -44.698 34.091 1.00 41.13 385 HIS D O 1
ATOM 8425 N N . PHE D 1 389 ? 78.010 -46.128 35.755 1.00 43.73 386 PHE D N 1
ATOM 8426 C CA . PHE D 1 389 ? 79.123 -47.097 35.658 1.00 43.71 386 PHE D CA 1
ATOM 8427 C C . PHE D 1 389 ? 78.840 -48.327 34.768 1.00 46.60 386 PHE D C 1
ATOM 8428 O O . PHE D 1 389 ? 77.822 -49.002 34.930 1.00 47.80 386 PHE D O 1
ATOM 8436 N N . SER D 1 390 ? 79.739 -48.619 33.825 1.00 42.42 387 SER D N 1
ATOM 8437 C CA . SER D 1 390 ? 79.663 -49.854 33.071 1.00 45.09 387 SER D CA 1
ATOM 8438 C C . SER D 1 390 ? 81.027 -50.539 33.102 1.00 48.47 387 SER D C 1
ATOM 8439 O O . SER D 1 390 ? 82.080 -49.841 33.133 1.00 46.57 387 SER D O 1
ATOM 8442 N N . SER D 1 391 ? 81.030 -51.874 33.092 1.00 42.12 388 SER D N 1
ATOM 8443 C CA . SER D 1 391 ? 82.288 -52.634 33.111 1.00 45.19 388 SER D CA 1
ATOM 8444 C C . SER D 1 391 ? 82.149 -54.035 32.489 1.00 46.43 388 SER D C 1
ATOM 8445 O O . SER D 1 391 ? 81.039 -54.443 32.171 1.00 41.98 388 SER D O 1
ATOM 8448 N N . LEU D 1 392 ? 83.285 -54.729 32.290 1.00 43.85 389 LEU D N 1
ATOM 8449 C CA . LEU D 1 392 ? 83.282 -56.138 31.926 1.00 42.78 389 LEU D CA 1
ATOM 8450 C C . LEU D 1 392 ? 82.588 -56.908 33.031 1.00 44.21 389 LEU D C 1
ATOM 8451 O O . LEU D 1 392 ? 82.730 -56.576 34.227 1.00 39.32 389 LEU D O 1
ATOM 8456 N N . SER D 1 393 ? 81.900 -57.991 32.643 1.00 48.60 390 SER D N 1
ATOM 8457 C CA . SER D 1 393 ? 81.138 -58.827 33.636 1.00 49.32 390 SER D CA 1
ATOM 8458 C C . SER D 1 393 ? 82.019 -59.343 34.751 1.00 46.83 390 SER D C 1
ATOM 8459 O O . SER D 1 393 ? 81.568 -59.509 35.870 1.00 48.63 390 SER D O 1
ATOM 8462 N N . ASP D 1 394 ? 83.296 -59.573 34.470 1.00 50.66 391 ASP D N 1
ATOM 8463 C CA . ASP D 1 394 ? 84.253 -59.978 35.565 1.00 54.13 391 ASP D CA 1
ATOM 8464 C C . ASP D 1 394 ? 84.974 -58.849 36.308 1.00 53.58 391 ASP D C 1
ATOM 8465 O O . ASP D 1 394 ? 85.889 -59.141 37.093 1.00 51.94 391 ASP D O 1
ATOM 8470 N N . LEU D 1 395 ? 84.519 -57.590 36.142 1.00 50.39 392 LEU D N 1
ATOM 8471 C CA . LEU D 1 395 ? 85.109 -56.445 36.843 1.00 47.44 392 LEU D CA 1
ATOM 8472 C C . LEU D 1 395 ? 84.065 -55.639 37.613 1.00 48.99 392 LEU D C 1
ATOM 8473 O O . LEU D 1 395 ? 83.273 -54.894 37.032 1.00 47.34 392 LEU D O 1
ATOM 8478 N N . GLN D 1 396 ? 84.088 -55.797 38.926 1.00 47.21 393 GLN D N 1
ATOM 8479 C CA . GLN D 1 396 ? 83.290 -55.024 39.825 1.00 47.09 393 GLN D CA 1
ATOM 8480 C C . GLN D 1 396 ? 83.884 -53.603 39.964 1.00 50.12 393 GLN D C 1
ATOM 8481 O O . GLN D 1 396 ? 85.091 -53.396 39.799 1.00 49.88 393 GLN D O 1
ATOM 8487 N N . TYR D 1 397 ? 83.041 -52.664 40.368 1.00 43.89 394 TYR D N 1
ATOM 8488 C CA . TYR D 1 397 ? 83.452 -51.340 40.687 1.00 43.49 394 TYR D CA 1
ATOM 8489 C C . TYR D 1 397 ? 84.466 -51.326 41.831 1.00 43.82 394 TYR D C 1
ATOM 8490 O O . TYR D 1 397 ? 85.517 -50.719 41.736 1.00 44.00 394 TYR D O 1
ATOM 8499 N N . GLU D 1 398 ? 84.118 -51.951 42.936 1.00 49.63 395 GLU D N 1
ATOM 8500 C CA . GLU D 1 398 ? 85.011 -52.112 44.102 1.00 48.87 395 GLU D CA 1
ATOM 8501 C C . GLU D 1 398 ? 86.400 -52.586 43.699 1.00 46.92 395 GLU D C 1
ATOM 8502 O O . GLU D 1 398 ? 87.391 -52.075 44.179 1.00 44.18 395 GLU D O 1
ATOM 8508 N N . ARG D 1 399 ? 86.478 -53.527 42.785 1.00 45.42 396 ARG D N 1
ATOM 8509 C CA . ARG D 1 399 ? 87.780 -54.025 42.379 1.00 45.97 396 ARG D CA 1
ATOM 8510 C C . ARG D 1 399 ? 88.605 -52.974 41.561 1.00 44.30 396 ARG D C 1
ATOM 8511 O O . ARG D 1 399 ? 89.791 -52.849 41.770 1.00 40.03 396 ARG D O 1
ATOM 8519 N N . LEU D 1 400 ? 87.960 -52.301 40.603 1.00 42.49 397 LEU D N 1
ATOM 8520 C CA . LEU D 1 400 ? 88.569 -51.260 39.795 1.00 43.84 397 LEU D CA 1
ATOM 8521 C C . LEU D 1 400 ? 89.208 -50.180 40.636 1.00 40.92 397 LEU D C 1
ATOM 8522 O O . LEU D 1 400 ? 90.385 -49.852 40.473 1.00 42.30 397 LEU D O 1
ATOM 8527 N N . MET D 1 401 ? 88.424 -49.660 41.562 1.00 42.69 398 MET D N 1
ATOM 8528 C CA . MET D 1 401 ? 88.866 -48.585 42.402 1.00 43.81 398 MET D CA 1
ATOM 8529 C C . MET D 1 401 ? 89.953 -48.983 43.373 1.00 43.10 398 MET D C 1
ATOM 8530 O O . MET D 1 401 ? 90.842 -48.170 43.663 1.00 42.05 398 MET D O 1
ATOM 8535 N N . ARG D 1 402 ? 89.913 -50.215 43.857 1.00 43.66 399 ARG D N 1
ATOM 8536 C CA . ARG D 1 402 ? 90.917 -50.685 44.820 1.00 47.74 399 ARG D CA 1
ATOM 8537 C C . ARG D 1 402 ? 92.256 -50.834 44.100 1.00 45.23 399 ARG D C 1
ATOM 8538 O O . ARG D 1 402 ? 93.228 -50.357 44.562 1.00 46.47 399 ARG D O 1
ATOM 8546 N N . GLU D 1 403 ? 92.250 -51.460 42.935 1.00 44.58 400 GLU D N 1
ATOM 8547 C CA . GLU D 1 403 ? 93.440 -51.679 42.123 1.00 44.84 400 GLU D CA 1
ATOM 8548 C C . GLU D 1 403 ? 94.038 -50.359 41.593 1.00 47.15 400 GLU D C 1
ATOM 8549 O O . GLU D 1 403 ? 95.231 -50.207 41.567 1.00 48.14 400 GLU D O 1
ATOM 8555 N N . GLU D 1 404 ? 93.207 -49.433 41.157 1.00 43.43 401 GLU D N 1
ATOM 8556 C CA . GLU D 1 404 ? 93.675 -48.201 40.582 1.00 46.06 401 GLU D CA 1
ATOM 8557 C C . GLU D 1 404 ? 94.115 -47.177 41.580 1.00 46.71 401 GLU D C 1
ATOM 8558 O O . GLU D 1 404 ? 95.177 -46.622 41.398 1.00 44.77 401 GLU D O 1
ATOM 8564 N N . LEU D 1 405 ? 93.290 -46.908 42.587 1.00 44.41 402 LEU D N 1
ATOM 8565 C CA . LEU D 1 405 ? 93.572 -45.908 43.590 1.00 43.10 402 LEU D CA 1
ATOM 8566 C C . LEU D 1 405 ? 94.198 -46.475 44.865 1.00 44.35 402 LEU D C 1
ATOM 8567 O O . LEU D 1 405 ? 94.929 -45.756 45.561 1.00 41.41 402 LEU D O 1
ATOM 8572 N N . GLY D 1 406 ? 93.856 -47.714 45.209 1.00 44.78 403 GLY D N 1
ATOM 8573 C CA . GLY D 1 406 ? 94.252 -48.312 46.493 1.00 48.85 403 GLY D CA 1
ATOM 8574 C C . GLY D 1 406 ? 93.191 -48.033 47.539 1.00 52.29 403 GLY D C 1
ATOM 8575 O O . GLY D 1 406 ? 92.522 -46.996 47.504 1.00 49.75 403 GLY D O 1
ATOM 8576 N N . GLN D 1 407 ? 93.068 -48.965 48.482 1.00 55.29 404 GLN D N 1
ATOM 8577 C CA . GLN D 1 407 ? 91.981 -48.999 49.443 1.00 54.25 404 GLN D CA 1
ATOM 8578 C C . GLN D 1 407 ? 92.017 -47.792 50.374 1.00 56.02 404 GLN D C 1
ATOM 8579 O O . GLN D 1 407 ? 90.976 -47.271 50.821 1.00 52.90 404 GLN D O 1
ATOM 8585 N N . SER D 1 408 ? 93.218 -47.331 50.649 1.00 47.98 405 SER D N 1
ATOM 8586 C CA . SER D 1 408 ? 93.422 -46.215 51.539 1.00 48.77 405 SER D CA 1
ATOM 8587 C C . SER D 1 408 ? 92.854 -44.895 50.946 1.00 50.52 405 SER D C 1
ATOM 8588 O O . SER D 1 408 ? 92.213 -44.111 51.652 1.00 50.27 405 SER D O 1
ATOM 8591 N N . THR D 1 409 ? 93.080 -44.663 49.648 1.00 51.72 406 THR D N 1
ATOM 8592 C CA . THR D 1 409 ? 92.562 -43.478 48.953 1.00 47.70 406 THR D CA 1
ATOM 8593 C C . THR D 1 409 ? 91.040 -43.610 48.768 1.00 44.39 406 THR D C 1
ATOM 8594 O O . THR D 1 409 ? 90.295 -42.653 48.939 1.00 44.98 406 THR D O 1
ATOM 8598 N N . VAL D 1 410 ? 90.570 -44.805 48.450 1.00 45.94 407 VAL D N 1
ATOM 8599 C CA . VAL D 1 410 ? 89.143 -45.018 48.337 1.00 47.29 407 VAL D CA 1
ATOM 8600 C C . VAL D 1 410 ? 88.471 -44.586 49.655 1.00 53.95 407 VAL D C 1
ATOM 8601 O O . VAL D 1 410 ? 87.506 -43.805 49.651 1.00 52.77 407 VAL D O 1
ATOM 8605 N N . GLU D 1 411 ? 89.004 -45.059 50.769 1.00 48.24 408 GLU D N 1
ATOM 8606 C CA . GLU D 1 411 ? 88.460 -44.689 52.063 1.00 53.15 408 GLU D CA 1
ATOM 8607 C C . GLU D 1 411 ? 88.550 -43.197 52.382 1.00 48.83 408 GLU D C 1
ATOM 8608 O O . GLU D 1 411 ? 87.645 -42.613 52.988 1.00 49.87 408 GLU D O 1
ATOM 8614 N N . GLN D 1 412 ? 89.671 -42.588 52.036 1.00 47.13 409 GLN D N 1
ATOM 8615 C CA . GLN D 1 412 ? 89.839 -41.154 52.248 1.00 47.03 409 GLN D CA 1
ATOM 8616 C C . GLN D 1 412 ? 88.828 -40.348 51.417 1.00 46.89 409 GLN D C 1
ATOM 8617 O O . GLN D 1 412 ? 88.262 -39.395 51.923 1.00 49.89 409 GLN D O 1
ATOM 8623 N N . PHE D 1 413 ? 88.603 -40.738 50.159 1.00 46.90 410 PHE D N 1
ATOM 8624 C CA . PHE D 1 413 ? 87.663 -40.019 49.293 1.00 47.89 410 PHE D CA 1
ATOM 8625 C C . PHE D 1 413 ? 86.241 -40.112 49.827 1.00 49.31 410 PHE D C 1
ATOM 8626 O O . PHE D 1 413 ? 85.513 -39.082 49.894 1.00 44.57 410 PHE D O 1
ATOM 8634 N N . ASN D 1 414 ? 85.864 -41.324 50.204 1.00 45.82 411 ASN D N 1
ATOM 8635 C CA . ASN D 1 414 ? 84.540 -41.547 50.783 1.00 52.06 411 ASN D CA 1
ATOM 8636 C C . ASN D 1 414 ? 84.319 -40.797 52.104 1.00 52.11 411 ASN D C 1
ATOM 8637 O O . ASN D 1 414 ? 83.199 -40.334 52.388 1.00 52.81 411 ASN D O 1
ATOM 8642 N N . ALA D 1 415 ? 85.381 -40.692 52.894 1.00 51.03 412 ALA D N 1
ATOM 8643 C CA . ALA D 1 415 ? 85.341 -39.976 54.165 1.00 50.35 412 ALA D CA 1
ATOM 8644 C C . ALA D 1 415 ? 85.139 -38.488 53.927 1.00 55.45 412 ALA D C 1
ATOM 8645 O O . ALA D 1 415 ? 84.436 -37.842 54.723 1.00 56.86 412 ALA D O 1
ATOM 8647 N N . GLN D 1 416 ? 85.748 -37.943 52.857 1.00 55.29 413 GLN D N 1
ATOM 8648 C CA . GLN D 1 416 ? 85.526 -36.537 52.469 1.00 52.65 413 GLN D CA 1
ATOM 8649 C C . GLN D 1 416 ? 84.060 -36.309 52.041 1.00 47.21 413 GLN D C 1
ATOM 8650 O O . GLN D 1 416 ? 83.480 -35.293 52.378 1.00 48.31 413 GLN D O 1
ATOM 8656 N N . LEU D 1 417 ? 83.472 -37.248 51.318 1.00 49.11 414 LEU D N 1
ATOM 8657 C CA . LEU D 1 417 ? 82.030 -37.184 51.038 1.00 52.90 414 LEU D CA 1
ATOM 8658 C C . LEU D 1 417 ? 81.152 -37.183 52.327 1.00 58.12 414 LEU D C 1
ATOM 8659 O O . LEU D 1 417 ? 80.320 -36.285 52.536 1.00 57.46 414 LEU D O 1
ATOM 8664 N N . THR D 1 418 ? 81.397 -38.156 53.205 1.00 59.19 415 THR D N 1
ATOM 8665 C CA . THR D 1 418 ? 80.738 -38.270 54.516 1.00 56.83 415 THR D CA 1
ATOM 8666 C C . THR D 1 418 ? 80.801 -36.982 55.345 1.00 54.46 415 THR D C 1
ATOM 8667 O O . THR D 1 418 ? 79.812 -36.586 55.959 1.00 53.90 415 THR D O 1
ATOM 8671 N N . GLU D 1 419 ? 81.956 -36.339 55.361 1.00 54.33 416 GLU D N 1
ATOM 8672 C CA . GLU D 1 419 ? 82.163 -35.085 56.090 1.00 54.89 416 GLU D CA 1
ATOM 8673 C C . GLU D 1 419 ? 81.383 -33.874 55.550 1.00 61.02 416 GLU D C 1
ATOM 8674 O O . GLU D 1 419 ? 81.215 -32.870 56.240 1.00 58.75 416 GLU D O 1
ATOM 8680 N N . LYS D 1 420 ? 80.968 -33.940 54.288 1.00 65.51 417 LYS D N 1
ATOM 8681 C CA . LYS D 1 420 ? 80.096 -32.943 53.688 1.00 58.81 417 LYS D CA 1
ATOM 8682 C C . LYS D 1 420 ? 78.636 -33.360 53.840 1.00 58.88 417 LYS D C 1
ATOM 8683 O O . LYS D 1 420 ? 77.775 -32.702 53.276 1.00 62.27 417 LYS D O 1
ATOM 8689 N N . GLY D 1 421 ? 78.347 -34.433 54.585 1.00 55.08 418 GLY D N 1
ATOM 8690 C CA . GLY D 1 421 ? 76.983 -34.887 54.819 1.00 51.59 418 GLY D CA 1
ATOM 8691 C C . GLY D 1 421 ? 76.316 -35.518 53.621 1.00 56.91 418 GLY D C 1
ATOM 8692 O O . GLY D 1 421 ? 75.065 -35.540 53.548 1.00 57.53 418 GLY D O 1
ATOM 8693 N N . LEU D 1 422 ? 77.119 -36.065 52.700 1.00 53.53 419 LEU D N 1
ATOM 8694 C CA . LEU D 1 422 ? 76.607 -36.771 51.522 1.00 51.12 419 LEU D CA 1
ATOM 8695 C C . LEU D 1 422 ? 76.831 -38.259 51.776 1.00 53.96 419 LEU D C 1
ATOM 8696 O O . LEU D 1 422 ? 77.695 -38.615 52.594 1.00 52.57 419 LEU D O 1
ATOM 8701 N N . THR D 1 423 ? 76.069 -39.105 51.085 1.00 52.17 420 THR D N 1
ATOM 8702 C CA . THR D 1 423 ? 76.093 -40.549 51.278 1.00 54.71 420 THR D CA 1
ATOM 8703 C C . THR D 1 423 ? 76.894 -41.149 50.158 1.00 50.59 420 THR D C 1
ATOM 8704 O O . THR D 1 423 ? 76.511 -41.051 48.983 1.00 47.49 420 THR D O 1
ATOM 8708 N N . HIS D 1 424 ? 78.002 -41.782 50.528 1.00 50.45 421 HIS D N 1
ATOM 8709 C CA . HIS D 1 424 ? 79.023 -42.052 49.540 1.00 49.31 421 HIS D CA 1
ATOM 8710 C C . HIS D 1 424 ? 78.633 -43.104 48.550 1.00 51.01 421 HIS D C 1
ATOM 8711 O O . HIS D 1 424 ? 79.122 -43.115 47.419 1.00 50.61 421 HIS D O 1
ATOM 8718 N N . ALA D 1 425 ? 77.689 -43.966 48.936 1.00 55.04 422 ALA D N 1
ATOM 8719 C CA . ALA D 1 425 ? 77.199 -45.018 48.046 1.00 49.29 422 ALA D CA 1
ATOM 8720 C C . ALA D 1 425 ? 76.459 -44.482 46.834 1.00 46.63 422 ALA D C 1
ATOM 8721 O O . ALA D 1 425 ? 76.368 -45.138 45.779 1.00 47.96 422 ALA D O 1
ATOM 8723 N N . ASP D 1 426 ? 75.941 -43.277 46.974 1.00 48.81 423 ASP D N 1
ATOM 8724 C CA . ASP D 1 426 ? 75.309 -42.590 45.856 1.00 49.75 423 ASP D CA 1
ATOM 8725 C C . ASP D 1 426 ? 76.242 -41.965 44.811 1.00 53.69 423 ASP D C 1
ATOM 8726 O O . ASP D 1 426 ? 75.718 -41.349 43.844 1.00 50.56 423 ASP D O 1
ATOM 8731 N N . TYR D 1 427 ? 77.574 -42.099 44.996 1.00 49.39 424 TYR D N 1
ATOM 8732 C CA . TYR D 1 427 ? 78.579 -41.506 44.135 1.00 49.57 424 TYR D CA 1
ATOM 8733 C C . TYR D 1 427 ? 79.435 -42.568 43.459 1.00 49.66 424 TYR D C 1
ATOM 8734 O O . TYR D 1 427 ? 79.615 -43.660 43.993 1.00 48.40 424 TYR D O 1
ATOM 8743 N N . LEU D 1 428 ? 79.933 -42.208 42.278 1.00 45.61 425 LEU D N 1
ATOM 8744 C CA . LEU D 1 428 ? 81.002 -42.874 41.580 1.00 43.70 425 LEU D CA 1
ATOM 8745 C C . LEU D 1 428 ? 82.258 -41.961 41.508 1.00 47.03 425 LEU D C 1
ATOM 8746 O O . LEU D 1 428 ? 82.140 -40.752 41.493 1.00 46.31 425 LEU D O 1
ATOM 8751 N N . PHE D 1 429 ? 83.456 -42.541 41.448 1.00 44.59 426 PHE D N 1
ATOM 8752 C CA . PHE D 1 429 ? 84.653 -41.769 41.222 1.00 42.81 426 PHE D CA 1
ATOM 8753 C C . PHE D 1 429 ? 84.961 -41.709 39.740 1.00 40.80 426 PHE D C 1
ATOM 8754 O O . PHE D 1 429 ? 84.824 -42.690 39.029 1.00 41.54 426 PHE D O 1
ATOM 8762 N N . MET D 1 430 ? 85.395 -40.540 39.303 1.00 40.36 427 MET D N 1
ATOM 8763 C CA . MET D 1 430 ? 85.828 -40.342 37.942 1.00 45.39 427 MET D CA 1
ATOM 8764 C C . MET D 1 430 ? 87.152 -39.533 37.899 1.00 43.30 427 MET D C 1
ATOM 8765 O O . MET D 1 430 ? 87.260 -38.516 38.589 1.00 40.36 427 MET D O 1
ATOM 8770 N N . PRO D 1 431 ? 88.120 -39.964 37.068 1.00 39.23 428 PRO D N 1
ATOM 8771 C CA . PRO D 1 431 ? 89.249 -39.120 36.731 1.00 40.30 428 PRO D CA 1
ATOM 8772 C C . PRO D 1 431 ? 88.985 -38.096 35.586 1.00 39.94 428 PRO D C 1
ATOM 8773 O O . PRO D 1 431 ? 88.309 -38.384 34.582 1.00 40.24 428 PRO D O 1
ATOM 8777 N N . VAL D 1 432 ? 89.593 -36.929 35.718 1.00 39.50 429 VAL D N 1
ATOM 8778 C CA . VAL D 1 432 ? 89.345 -35.793 34.836 1.00 39.06 429 VAL D CA 1
ATOM 8779 C C . VAL D 1 432 ? 90.638 -35.189 34.391 1.00 35.50 429 VAL D C 1
ATOM 8780 O O . VAL D 1 432 ? 91.535 -35.028 35.195 1.00 40.12 429 VAL D O 1
ATOM 8784 N N . HIS D 1 433 ? 90.749 -34.847 33.112 1.00 36.30 430 HIS D N 1
ATOM 8785 C CA . HIS D 1 433 ? 91.934 -34.130 32.594 1.00 35.79 430 HIS D CA 1
ATOM 8786 C C . HIS D 1 433 ? 91.973 -32.749 33.262 1.00 36.40 430 HIS D C 1
ATOM 8787 O O . HIS D 1 433 ? 90.963 -32.072 33.270 1.00 38.53 430 HIS D O 1
ATOM 8794 N N . PRO D 1 434 ? 93.095 -32.355 33.874 1.00 36.37 431 PRO D N 1
ATOM 8795 C CA . PRO D 1 434 ? 93.093 -31.044 34.560 1.00 39.39 431 PRO D CA 1
ATOM 8796 C C . PRO D 1 434 ? 92.748 -29.828 33.662 1.00 36.24 431 PRO D C 1
ATOM 8797 O O . PRO D 1 434 ? 92.166 -28.888 34.183 1.00 36.40 431 PRO D O 1
ATOM 8801 N N . TRP D 1 435 ? 93.137 -29.849 32.380 1.00 33.13 432 TRP D N 1
ATOM 8802 C CA . TRP D 1 435 ? 92.733 -28.841 31.403 1.00 35.64 432 TRP D CA 1
ATOM 8803 C C . TRP D 1 435 ? 91.191 -28.792 31.327 1.00 38.87 432 TRP D C 1
ATOM 8804 O O . TRP D 1 435 ? 90.598 -27.708 31.362 1.00 34.33 432 TRP D O 1
ATOM 8815 N N . GLN D 1 436 ? 90.559 -29.970 31.244 1.00 36.72 433 GLN D N 1
ATOM 8816 C CA . GLN D 1 436 ? 89.106 -30.059 31.106 1.00 36.89 433 GLN D CA 1
ATOM 8817 C C . GLN D 1 436 ? 88.405 -29.479 32.302 1.00 38.19 433 GLN D C 1
ATOM 8818 O O . GLN D 1 436 ? 87.450 -28.707 32.142 1.00 35.96 433 GLN D O 1
ATOM 8824 N N . TRP D 1 437 ? 88.908 -29.802 33.498 1.00 39.71 434 TRP D N 1
ATOM 8825 C CA . TRP D 1 437 ? 88.355 -29.290 34.748 1.00 37.11 434 TRP D CA 1
ATOM 8826 C C . TRP D 1 437 ? 88.468 -27.763 34.812 1.00 40.39 434 TRP D C 1
ATOM 8827 O O . TRP D 1 437 ? 87.489 -27.092 35.028 1.00 42.63 434 TRP D O 1
ATOM 8838 N N . GLN D 1 438 ? 89.647 -27.219 34.559 1.00 39.12 435 GLN D N 1
ATOM 8839 C CA . GLN D 1 438 ? 89.860 -25.787 34.667 1.00 41.66 435 GLN D CA 1
ATOM 8840 C C . GLN D 1 438 ? 89.128 -24.964 33.574 1.00 41.96 435 GLN D C 1
ATOM 8841 O O . GLN D 1 438 ? 88.704 -23.879 33.840 1.00 39.71 435 GLN D O 1
ATOM 8847 N N . ASN D 1 439 ? 89.049 -25.472 32.348 1.00 39.51 436 ASN D N 1
ATOM 8848 C CA . ASN D 1 439 ? 88.621 -24.712 31.204 1.00 38.48 436 ASN D CA 1
ATOM 8849 C C . ASN D 1 439 ? 87.174 -24.921 30.849 1.00 41.51 436 ASN D C 1
ATOM 8850 O O . ASN D 1 439 ? 86.605 -24.083 30.203 1.00 42.22 436 ASN D O 1
ATOM 8855 N N . LYS D 1 440 ? 86.584 -26.044 31.231 1.00 44.76 437 LYS D N 1
ATOM 8856 C CA . LYS D 1 440 ? 85.206 -26.389 30.858 1.00 42.11 437 LYS D CA 1
ATOM 8857 C C . LYS D 1 440 ? 84.322 -26.662 32.042 1.00 42.29 437 LYS D C 1
ATOM 8858 O O . LYS D 1 440 ? 83.316 -25.971 32.239 1.00 44.75 437 LYS D O 1
ATOM 8864 N N . LEU D 1 441 ? 84.671 -27.672 32.823 1.00 43.83 438 LEU D N 1
ATOM 8865 C CA . LEU D 1 441 ? 83.692 -28.306 33.731 1.00 46.92 438 LEU D CA 1
ATOM 8866 C C . LEU D 1 441 ? 83.252 -27.380 34.839 1.00 52.21 438 LEU D C 1
ATOM 8867 O O . LEU D 1 441 ? 82.039 -27.414 35.209 1.00 53.34 438 LEU D O 1
ATOM 8872 N N . LEU D 1 442 ? 84.202 -26.544 35.322 1.00 46.41 439 LEU D N 1
ATOM 8873 C CA . LEU D 1 442 ? 83.940 -25.567 36.364 1.00 47.23 439 LEU D CA 1
ATOM 8874 C C . LEU D 1 442 ? 82.847 -24.576 35.958 1.00 45.12 439 LEU D C 1
ATOM 8875 O O . LEU D 1 442 ? 82.065 -24.173 36.784 1.00 48.25 439 LEU D O 1
ATOM 8880 N N . THR D 1 443 ? 82.781 -24.202 34.702 1.00 44.28 440 THR D N 1
ATOM 8881 C CA . THR D 1 443 ? 81.689 -23.323 34.235 1.00 49.11 440 THR D CA 1
ATOM 8882 C C . THR D 1 443 ? 80.452 -24.050 33.683 1.00 48.79 440 THR D C 1
ATOM 8883 O O . THR D 1 443 ? 79.328 -23.854 34.199 1.00 48.02 440 THR D O 1
ATOM 8887 N N . VAL D 1 444 ? 80.665 -24.885 32.672 1.00 47.57 441 VAL D N 1
ATOM 8888 C CA . VAL D 1 444 ? 79.589 -25.656 32.075 1.00 47.09 441 VAL D CA 1
ATOM 8889 C C . VAL D 1 444 ? 78.779 -26.438 33.141 1.00 48.70 441 VAL D C 1
ATOM 8890 O O . VAL D 1 444 ? 77.562 -26.363 33.160 1.00 50.83 441 VAL D O 1
ATOM 8894 N N . PHE D 1 445 ? 79.438 -27.099 34.075 1.00 47.23 442 PHE D N 1
ATOM 8895 C CA . PHE D 1 445 ? 78.736 -27.907 35.077 1.00 45.95 442 PHE D CA 1
ATOM 8896 C C . PHE D 1 445 ? 78.766 -27.230 36.461 1.00 44.91 442 PHE D C 1
ATOM 8897 O O . PHE D 1 445 ? 78.659 -27.894 37.478 1.00 44.99 442 PHE D O 1
ATOM 8905 N N . ALA D 1 446 ? 78.894 -25.908 36.515 1.00 45.52 443 ALA D N 1
ATOM 8906 C CA . ALA D 1 446 ? 78.832 -25.186 37.785 1.00 42.54 443 ALA D CA 1
ATOM 8907 C C . ALA D 1 446 ? 77.578 -25.489 38.595 1.00 41.25 443 ALA D C 1
ATOM 8908 O O . ALA D 1 446 ? 77.648 -25.582 39.837 1.00 41.51 443 ALA D O 1
ATOM 8910 N N . ALA D 1 447 ? 76.446 -25.636 37.919 1.00 39.76 444 ALA D N 1
ATOM 8911 C CA . ALA D 1 447 ? 75.189 -25.996 38.608 1.00 43.11 444 ALA D CA 1
ATOM 8912 C C . ALA D 1 447 ? 75.371 -27.319 39.368 1.00 43.09 444 ALA D C 1
ATOM 8913 O O . ALA D 1 447 ? 75.069 -27.430 40.590 1.00 43.80 444 ALA D O 1
ATOM 8915 N N . ASP D 1 448 ? 75.885 -28.301 38.651 1.00 40.22 445 ASP D N 1
ATOM 8916 C CA . ASP D 1 448 ? 76.100 -29.596 39.238 1.00 42.12 445 ASP D CA 1
ATOM 8917 C C . ASP D 1 448 ? 77.124 -29.539 40.384 1.00 44.81 445 ASP D C 1
ATOM 8918 O O . ASP D 1 448 ? 76.890 -30.142 41.465 1.00 44.46 445 ASP D O 1
ATOM 8923 N N . ILE D 1 449 ? 78.207 -28.755 40.217 1.00 43.00 446 ILE D N 1
ATOM 8924 C CA . ILE D 1 449 ? 79.135 -28.542 41.328 1.00 41.75 446 ILE D CA 1
ATOM 8925 C C . ILE D 1 449 ? 78.462 -27.877 42.529 1.00 43.66 446 ILE D C 1
ATOM 8926 O O . ILE D 1 449 ? 78.606 -28.309 43.648 1.00 41.48 446 ILE D O 1
ATOM 8931 N N . ALA D 1 450 ? 77.733 -26.795 42.294 1.00 46.34 447 ALA D N 1
ATOM 8932 C CA . ALA D 1 450 ? 77.053 -26.078 43.401 1.00 47.72 447 ALA D CA 1
ATOM 8933 C C . ALA D 1 450 ? 76.020 -26.949 44.149 1.00 43.76 447 ALA D C 1
ATOM 8934 O O . ALA D 1 450 ? 75.892 -26.816 45.343 1.00 45.79 447 ALA D O 1
ATOM 8936 N N . ASN D 1 451 ? 75.325 -27.832 43.446 1.00 42.86 448 ASN D N 1
ATOM 8937 C CA . ASN D 1 451 ? 74.325 -28.714 44.073 1.00 49.56 448 ASN D CA 1
ATOM 8938 C C . ASN D 1 451 ? 74.860 -30.065 44.545 1.00 50.07 448 ASN D C 1
ATOM 8939 O O . ASN D 1 451 ? 74.057 -30.973 44.804 1.00 48.68 448 ASN D O 1
ATOM 8944 N N . ASN D 1 452 ? 76.193 -30.177 44.645 1.00 48.74 449 ASN D N 1
ATOM 8945 C CA . ASN D 1 452 ? 76.913 -31.409 44.993 1.00 48.99 449 ASN D CA 1
ATOM 8946 C C . ASN D 1 452 ? 76.671 -32.665 44.143 1.00 44.41 449 ASN D C 1
ATOM 8947 O O . ASN D 1 452 ? 76.777 -33.760 44.663 1.00 49.65 449 ASN D O 1
ATOM 8952 N N . ASP D 1 453 ? 76.362 -32.511 42.862 1.00 43.43 450 ASP D N 1
ATOM 8953 C CA . ASP D 1 453 ? 76.286 -33.627 41.933 1.00 42.88 450 ASP D CA 1
ATOM 8954 C C . ASP D 1 453 ? 77.668 -33.987 41.390 1.00 45.39 450 ASP D C 1
ATOM 8955 O O . ASP D 1 453 ? 77.855 -35.064 40.871 1.00 44.08 450 ASP D O 1
ATOM 8960 N N . ILE D 1 454 ? 78.588 -33.035 41.446 1.00 46.15 451 ILE D N 1
ATOM 8961 C CA . ILE D 1 454 ? 79.995 -33.213 41.176 1.00 44.71 451 ILE D CA 1
ATOM 8962 C C . ILE D 1 454 ? 80.692 -32.630 42.389 1.00 43.41 451 ILE D C 1
ATOM 8963 O O . ILE D 1 454 ? 80.352 -31.508 42.804 1.00 48.48 451 ILE D O 1
ATOM 8968 N N . VAL D 1 455 ? 81.661 -33.377 42.938 1.00 44.04 452 VAL D N 1
ATOM 8969 C CA . VAL D 1 455 ? 82.419 -32.973 44.147 1.00 43.15 452 VAL D CA 1
ATOM 8970 C C . VAL D 1 455 ? 83.911 -33.256 43.913 1.00 44.59 452 VAL D C 1
ATOM 8971 O O . VAL D 1 455 ? 84.320 -34.385 43.596 1.00 42.05 452 VAL D O 1
ATOM 8975 N N . TRP D 1 456 ? 84.704 -32.200 44.032 1.00 43.87 453 TRP D N 1
ATOM 8976 C CA . TRP D 1 456 ? 86.132 -32.277 43.838 1.00 43.35 453 TRP D CA 1
ATOM 8977 C C . TRP D 1 456 ? 86.723 -33.135 45.016 1.00 43.69 453 TRP D C 1
ATOM 8978 O O . TRP D 1 456 ? 86.385 -32.916 46.164 1.00 44.56 453 TRP D O 1
ATOM 8989 N N . LEU D 1 457 ? 87.533 -34.140 44.719 1.00 42.87 454 LEU D N 1
ATOM 8990 C CA . LEU D 1 457 ? 88.119 -35.004 45.773 1.00 42.88 454 LEU D CA 1
ATOM 8991 C C . LEU D 1 457 ? 89.595 -34.756 45.957 1.00 40.70 454 LEU D C 1
ATOM 8992 O O . LEU D 1 457 ? 90.033 -34.601 47.063 1.00 43.25 454 LEU D O 1
ATOM 8997 N N . GLY D 1 458 ? 90.352 -34.666 44.879 1.00 41.31 455 GLY D N 1
ATOM 8998 C CA . GLY D 1 458 ? 91.779 -34.415 44.978 1.00 43.30 455 GLY D CA 1
ATOM 8999 C C . GLY D 1 458 ? 92.522 -34.639 43.695 1.00 41.25 455 GLY D C 1
ATOM 9000 O O . GLY D 1 458 ? 91.935 -35.124 42.708 1.00 43.51 455 GLY D O 1
ATOM 9001 N N . VAL D 1 459 ? 93.811 -34.306 43.748 1.00 36.89 456 VAL D N 1
ATOM 9002 C CA . VAL D 1 459 ? 94.766 -34.560 42.698 1.00 40.06 456 VAL D CA 1
ATOM 9003 C C . VAL D 1 459 ? 95.361 -35.959 42.926 1.00 40.25 456 VAL D C 1
ATOM 9004 O O . VAL D 1 459 ? 95.849 -36.242 43.995 1.00 43.34 456 VAL D O 1
ATOM 9008 N N . GLY D 1 460 ? 95.327 -36.846 41.941 1.00 39.36 457 GLY D N 1
ATOM 9009 C CA . GLY D 1 460 ? 95.909 -38.185 42.115 1.00 39.27 457 GLY D CA 1
ATOM 9010 C C . GLY D 1 460 ? 97.437 -38.157 42.285 1.00 41.15 457 GLY D C 1
ATOM 9011 O O . GLY D 1 460 ? 98.132 -37.286 41.773 1.00 41.42 457 GLY D O 1
ATOM 9012 N N . ASP D 1 461 ? 97.944 -39.104 43.027 1.00 39.76 458 ASP D N 1
ATOM 9013 C CA . ASP D 1 461 ? 99.370 -39.236 43.262 1.00 41.55 458 ASP D CA 1
ATOM 9014 C C . ASP D 1 461 ? 100.177 -39.709 42.061 1.00 40.67 458 ASP D C 1
ATOM 9015 O O . ASP D 1 461 ? 101.311 -39.261 41.842 1.00 39.87 458 ASP D O 1
ATOM 9020 N N . ASP D 1 462 ? 99.590 -40.593 41.280 1.00 36.80 459 ASP D N 1
ATOM 9021 C CA . ASP D 1 462 ? 100.257 -41.182 40.191 1.00 35.65 459 ASP D CA 1
ATOM 9022 C C . ASP D 1 462 ? 100.512 -40.189 39.073 1.00 37.80 459 ASP D C 1
ATOM 9023 O O . ASP D 1 462 ? 99.658 -39.329 38.748 1.00 36.41 459 ASP D O 1
ATOM 9028 N N . GLN D 1 463 ? 101.708 -40.308 38.486 1.00 37.36 460 GLN D N 1
ATOM 9029 C CA . GLN D 1 463 ? 102.080 -39.509 37.334 1.00 38.23 460 GLN D CA 1
ATOM 9030 C C . GLN D 1 463 ? 101.683 -40.280 36.062 1.00 34.67 460 GLN D C 1
ATOM 9031 O O . GLN D 1 463 ? 101.930 -41.453 35.955 1.00 33.78 460 GLN D O 1
ATOM 9037 N N . TYR D 1 464 ? 101.118 -39.573 35.098 1.00 32.76 461 TYR D N 1
ATOM 9038 C CA . TYR D 1 464 ? 100.735 -40.144 33.833 1.00 32.63 461 TYR D CA 1
ATOM 9039 C C . TYR D 1 464 ? 101.395 -39.377 32.689 1.00 35.40 461 TYR D C 1
ATOM 9040 O O . TYR D 1 464 ? 101.665 -38.150 32.771 1.00 32.71 461 TYR D O 1
ATOM 9049 N N . GLN D 1 465 ? 101.599 -40.107 31.597 1.00 34.80 462 GLN D N 1
ATOM 9050 C CA . GLN D 1 465 ? 102.125 -39.571 30.345 1.00 34.87 462 GLN D CA 1
ATOM 9051 C C . GLN D 1 465 ? 101.012 -39.556 29.296 1.00 36.44 462 GLN D C 1
ATOM 9052 O O . GLN D 1 465 ? 100.386 -40.600 29.021 1.00 31.57 462 GLN D O 1
ATOM 9058 N N . ALA D 1 466 ? 100.819 -38.388 28.696 1.00 36.00 463 ALA D N 1
ATOM 9059 C CA . ALA D 1 466 ? 99.888 -38.233 27.601 1.00 35.36 463 ALA D CA 1
ATOM 9060 C C . ALA D 1 466 ? 100.421 -38.945 26.420 1.00 33.45 463 ALA D C 1
ATOM 9061 O O . ALA D 1 466 ? 101.542 -38.752 26.025 1.00 34.05 463 ALA D O 1
ATOM 9063 N N . GLN D 1 467 ? 99.583 -39.806 25.867 1.00 33.92 464 GLN D N 1
ATOM 9064 C CA . GLN D 1 467 ? 99.896 -40.548 24.656 1.00 35.86 464 GLN D CA 1
ATOM 9065 C C . GLN D 1 467 ? 99.601 -39.691 23.419 1.00 35.62 464 GLN D C 1
ATOM 9066 O O . GLN D 1 467 ? 99.173 -38.571 23.540 1.00 33.61 464 GLN D O 1
ATOM 9072 N N . GLN D 1 468 ? 99.852 -40.216 22.228 1.00 40.45 465 GLN D N 1
ATOM 9073 C CA . GLN D 1 468 ? 99.673 -39.444 20.978 1.00 42.54 465 GLN D CA 1
ATOM 9074 C C . GLN D 1 468 ? 98.290 -38.812 20.752 1.00 42.50 465 GLN D C 1
ATOM 9075 O O . GLN D 1 468 ? 98.184 -37.738 20.163 1.00 38.00 465 GLN D O 1
ATOM 9081 N N . SER D 1 469 ? 97.268 -39.471 21.263 1.00 39.39 466 SER D N 1
ATOM 9082 C CA . SER D 1 469 ? 95.889 -39.005 21.218 1.00 39.55 466 SER D CA 1
ATOM 9083 C C . SER D 1 469 ? 95.551 -37.888 22.249 1.00 43.61 466 SER D C 1
ATOM 9084 O O . SER D 1 469 ? 94.388 -37.371 22.292 1.00 42.44 466 SER D O 1
ATOM 9087 N N . ILE D 1 470 ? 96.528 -37.530 23.095 1.00 40.50 467 ILE D N 1
ATOM 9088 C CA . ILE D 1 470 ? 96.444 -36.450 24.078 1.00 38.93 467 ILE D CA 1
ATOM 9089 C C . ILE D 1 470 ? 95.561 -36.747 25.279 1.00 38.80 467 ILE D C 1
ATOM 9090 O O . ILE D 1 470 ? 95.981 -36.451 26.394 1.00 39.72 467 ILE D O 1
ATOM 9095 N N . ARG D 1 471 ? 94.327 -37.188 25.047 1.00 37.95 468 ARG D N 1
ATOM 9096 C CA . ARG D 1 471 ? 93.369 -37.514 26.097 1.00 40.75 468 ARG D CA 1
ATOM 9097 C C . ARG D 1 471 ? 93.616 -38.879 26.757 1.00 36.23 468 ARG D C 1
ATOM 9098 O O . ARG D 1 471 ? 92.984 -39.208 27.730 1.00 38.80 468 ARG D O 1
ATOM 9106 N N . THR D 1 472 ? 94.484 -39.699 26.208 1.00 37.23 469 THR D N 1
ATOM 9107 C CA . THR D 1 472 ? 94.742 -41.031 26.778 1.00 38.25 469 THR D CA 1
ATOM 9108 C C . THR D 1 472 ? 96.078 -40.997 27.512 1.00 38.12 469 THR D C 1
ATOM 9109 O O . THR D 1 472 ? 97.043 -40.448 27.027 1.00 37.50 469 THR D O 1
ATOM 9113 N N . PHE D 1 473 ? 96.092 -41.599 28.698 1.00 40.13 470 PHE D N 1
ATOM 9114 C CA . PHE D 1 473 ? 97.179 -41.528 29.658 1.00 34.89 470 PHE D CA 1
ATOM 9115 C C . PHE D 1 473 ? 97.720 -42.921 30.071 1.00 36.05 470 PHE D C 1
ATOM 9116 O O . PHE D 1 473 ? 96.979 -43.811 30.501 1.00 34.18 470 PHE D O 1
ATOM 9124 N N . PHE D 1 474 ? 99.022 -43.096 29.930 1.00 35.86 471 PHE D N 1
ATOM 9125 C CA . PHE D 1 474 ? 99.756 -44.238 30.490 1.00 36.33 471 PHE D CA 1
ATOM 9126 C C . PHE D 1 474 ? 100.235 -43.910 31.911 1.00 37.40 471 PHE D C 1
ATOM 9127 O O . PHE D 1 474 ? 100.813 -42.860 32.128 1.00 35.58 471 PHE D O 1
ATOM 9135 N N . ASN D 1 475 ? 100.028 -44.815 32.868 1.00 36.50 472 ASN D N 1
ATOM 9136 C CA . ASN D 1 475 ? 100.481 -44.603 34.234 1.00 36.56 472 ASN D CA 1
ATOM 9137 C C . ASN D 1 475 ? 102.035 -44.789 34.374 1.00 38.52 472 ASN D C 1
ATOM 9138 O O . ASN D 1 475 ? 102.519 -45.914 34.479 1.00 38.98 472 ASN D O 1
ATOM 9143 N N . ARG D 1 476 ? 102.778 -43.678 34.371 1.00 33.94 473 ARG D N 1
ATOM 9144 C CA . ARG D 1 476 ? 104.229 -43.681 34.585 1.00 35.04 473 ARG D CA 1
ATOM 9145 C C . ARG D 1 476 ? 104.684 -44.198 35.961 1.00 35.45 473 ARG D C 1
ATOM 9146 O O . ARG D 1 476 ? 105.663 -44.910 36.039 1.00 34.98 473 ARG D O 1
ATOM 9154 N N . SER D 1 477 ? 103.998 -43.797 37.029 1.00 34.52 474 SER D N 1
ATOM 9155 C CA . SER D 1 477 ? 104.355 -44.168 38.393 1.00 36.13 474 SER D CA 1
ATOM 9156 C C . SER D 1 477 ? 104.163 -45.686 38.627 1.00 39.39 474 SER D C 1
ATOM 9157 O O . SER D 1 477 ? 104.907 -46.297 39.373 1.00 37.18 474 SER D O 1
ATOM 9160 N N . HIS D 1 478 ? 103.136 -46.257 37.994 1.00 38.15 475 HIS D N 1
ATOM 9161 C CA . HIS D 1 478 ? 102.823 -47.687 38.089 1.00 37.46 475 HIS D CA 1
ATOM 9162 C C . HIS D 1 478 ? 102.548 -48.206 36.688 1.00 36.77 475 HIS D C 1
ATOM 9163 O O . HIS D 1 478 ? 101.379 -48.284 36.259 1.00 36.79 475 HIS D O 1
ATOM 9170 N N . PRO D 1 479 ? 103.615 -48.557 35.961 1.00 37.49 476 PRO D N 1
ATOM 9171 C CA . PRO D 1 479 ? 103.497 -48.968 34.565 1.00 39.46 476 PRO D CA 1
ATOM 9172 C C . PRO D 1 479 ? 102.783 -50.305 34.272 1.00 41.09 476 PRO D C 1
ATOM 9173 O O . PRO D 1 479 ? 102.567 -50.604 33.100 1.00 41.98 476 PRO D O 1
ATOM 9177 N N . ASN D 1 480 ? 102.364 -51.032 35.302 1.00 38.32 477 ASN D N 1
ATOM 9178 C CA . ASN D 1 480 ? 101.463 -52.169 35.153 1.00 43.48 477 ASN D CA 1
ATOM 9179 C C . ASN D 1 480 ? 99.967 -51.838 35.253 1.00 41.25 477 ASN D C 1
ATOM 9180 O O . ASN D 1 480 ? 99.179 -52.655 34.885 1.00 42.33 477 ASN D O 1
ATOM 9185 N N . LYS D 1 481 ? 99.600 -50.671 35.754 1.00 37.73 478 LYS D N 1
ATOM 9186 C CA . LYS D 1 481 ? 98.231 -50.276 35.855 1.00 37.24 478 LYS D CA 1
ATOM 9187 C C . LYS D 1 481 ? 97.602 -49.817 34.530 1.00 36.73 478 LYS D C 1
ATOM 9188 O O . LYS D 1 481 ? 98.246 -49.659 33.498 1.00 34.03 478 LYS D O 1
ATOM 9194 N N . ARG D 1 482 ? 96.307 -49.624 34.580 1.00 37.07 479 ARG D N 1
ATOM 9195 C CA . ARG D 1 482 ? 95.549 -49.394 33.364 1.00 38.10 479 ARG D CA 1
ATOM 9196 C C . ARG D 1 482 ? 95.775 -48.023 32.727 1.00 35.89 479 ARG D C 1
ATOM 9197 O O . ARG D 1 482 ? 96.097 -47.044 33.398 1.00 39.06 479 ARG D O 1
ATOM 9205 N N . TYR D 1 483 ? 95.608 -47.941 31.424 1.00 35.72 480 TYR D N 1
ATOM 9206 C CA . TYR D 1 483 ? 95.460 -46.651 30.758 1.00 34.53 480 TYR D CA 1
ATOM 9207 C C . TYR D 1 483 ? 94.205 -45.984 31.281 1.00 37.99 480 TYR D C 1
ATOM 9208 O O . TYR D 1 483 ? 93.271 -46.662 31.754 1.00 39.76 480 TYR D O 1
ATOM 9217 N N . VAL D 1 484 ? 94.177 -44.658 31.252 1.00 37.16 481 VAL D N 1
ATOM 9218 C CA . VAL D 1 484 ? 92.982 -43.899 31.598 1.00 37.04 481 VAL D CA 1
ATOM 9219 C C . VAL D 1 484 ? 92.745 -42.978 30.412 1.00 38.21 481 VAL D C 1
ATOM 9220 O O . VAL D 1 484 ? 93.666 -42.261 30.003 1.00 38.37 481 VAL D O 1
ATOM 9224 N N . LYS D 1 485 ? 91.546 -43.036 29.832 1.00 37.35 482 LYS D N 1
ATOM 9225 C CA . LYS D 1 485 ? 91.130 -42.131 28.767 1.00 35.75 482 LYS D CA 1
ATOM 9226 C C . LYS D 1 485 ? 90.123 -41.138 29.303 1.00 38.26 482 LYS D C 1
ATOM 9227 O O . LYS D 1 485 ? 89.130 -41.527 29.897 1.00 39.69 482 LYS D O 1
ATOM 9233 N N . THR D 1 486 ? 90.408 -39.848 29.128 1.00 39.64 483 THR D N 1
ATOM 9234 C CA . THR D 1 486 ? 89.612 -38.740 29.666 1.00 39.44 483 THR D CA 1
ATOM 9235 C C . THR D 1 486 ? 88.956 -37.943 28.544 1.00 39.92 483 THR D C 1
ATOM 9236 O O . THR D 1 486 ? 89.408 -37.940 27.407 1.00 37.17 483 THR D O 1
ATOM 9240 N N . ALA D 1 487 ? 87.908 -37.215 28.903 1.00 41.69 484 ALA D N 1
ATOM 9241 C CA . ALA D 1 487 ? 87.257 -36.279 27.969 1.00 41.30 484 ALA D CA 1
ATOM 9242 C C . ALA D 1 487 ? 88.065 -34.968 27.942 1.00 39.96 484 ALA D C 1
ATOM 9243 O O . ALA D 1 487 ? 88.327 -34.371 28.990 1.00 40.86 484 ALA D O 1
ATOM 9245 N N . LEU D 1 488 ? 88.436 -34.540 26.760 1.00 36.59 485 LEU D N 1
ATOM 9246 C CA . LEU D 1 488 ? 89.198 -33.324 26.582 1.00 41.63 485 LEU D CA 1
ATOM 9247 C C . LEU D 1 488 ? 88.663 -32.565 25.368 1.00 40.64 485 LEU D C 1
ATOM 9248 O O . LEU D 1 488 ? 88.775 -33.035 24.300 1.00 35.89 485 LEU D O 1
ATOM 9253 N N . SER D 1 489 ? 88.152 -31.354 25.527 1.00 44.52 486 SER D N 1
ATOM 9254 C CA . SER D 1 489 ? 87.599 -30.606 24.390 1.00 43.25 486 SER D CA 1
ATOM 9255 C C . SER D 1 489 ? 88.723 -29.861 23.685 1.00 47.24 486 SER D C 1
ATOM 9256 O O . SER D 1 489 ? 88.601 -28.699 23.493 1.00 52.74 486 SER D O 1
ATOM 9259 N N . VAL D 1 490 ? 89.814 -30.542 23.344 1.00 54.44 487 VAL D N 1
ATOM 9260 C CA . VAL D 1 490 ? 90.978 -30.002 22.628 1.00 52.55 487 VAL D CA 1
ATOM 9261 C C . VAL D 1 490 ? 91.522 -31.110 21.707 1.00 63.22 487 VAL D C 1
ATOM 9262 O O . VAL D 1 490 ? 91.943 -32.166 22.201 1.00 65.14 487 VAL D O 1
ATOM 9266 N N . LEU D 1 491 ? 91.599 -30.851 20.395 1.00 69.77 488 LEU D N 1
ATOM 9267 C CA . LEU D 1 491 ? 91.862 -31.902 19.361 1.00 68.80 488 LEU D CA 1
ATOM 9268 C C . LEU D 1 491 ? 93.093 -31.676 18.444 1.00 62.01 488 LEU D C 1
ATOM 9269 O O . LEU D 1 491 ? 93.442 -30.552 18.125 1.00 61.60 488 LEU D O 1
ATOM 9274 N N . ASN D 1 492 ? 93.738 -32.753 18.006 1.00 60.96 489 ASN D N 1
ATOM 9275 C CA . ASN D 1 492 ? 94.829 -32.662 16.994 1.00 65.04 489 ASN D CA 1
ATOM 9276 C C . ASN D 1 492 ? 94.350 -32.022 15.661 1.00 72.74 489 ASN D C 1
ATOM 9277 O O . ASN D 1 492 ? 94.877 -30.951 15.245 1.00 67.23 489 ASN D O 1
ATOM 9282 N N . MET D 1 493 ? 93.387 -32.700 15.003 1.00 67.82 490 MET D N 1
ATOM 9283 C CA . MET D 1 493 ? 92.645 -32.195 13.831 1.00 64.34 490 MET D CA 1
ATOM 9284 C C . MET D 1 493 ? 91.349 -31.691 14.399 1.00 68.65 490 MET D C 1
ATOM 9285 O O . MET D 1 493 ? 91.104 -31.882 15.579 1.00 77.40 490 MET D O 1
ATOM 9290 N N . GLY D 1 494 ? 90.503 -31.087 13.577 1.00 71.75 491 GLY D N 1
ATOM 9291 C CA . GLY D 1 494 ? 89.192 -30.637 14.039 1.00 77.49 491 GLY D CA 1
ATOM 9292 C C . GLY D 1 494 ? 88.038 -31.622 13.846 1.00 83.67 491 GLY D C 1
ATOM 9293 O O . GLY D 1 494 ? 87.001 -31.219 13.332 1.00 84.66 491 GLY D O 1
ATOM 9294 N N . PHE D 1 495 ? 88.198 -32.892 14.251 1.00 83.83 492 PHE D N 1
ATOM 9295 C CA . PHE D 1 495 ? 87.147 -33.940 14.109 1.00 86.77 492 PHE D CA 1
ATOM 9296 C C . PHE D 1 495 ? 86.625 -34.361 15.483 1.00 92.30 492 PHE D C 1
ATOM 9297 O O . PHE D 1 495 ? 87.416 -34.576 16.393 1.00 103.74 492 PHE D O 1
ATOM 9305 N N . MET D 1 496 ? 85.304 -34.521 15.616 1.00 102.31 493 MET D N 1
ATOM 9306 C CA . MET D 1 496 ? 84.657 -34.765 16.927 1.00 103.18 493 MET D CA 1
ATOM 9307 C C . MET D 1 496 ? 84.863 -36.208 17.410 1.00 99.34 493 MET D C 1
ATOM 9308 O O . MET D 1 496 ? 84.358 -37.147 16.802 1.00 99.82 493 MET D O 1
ATOM 9313 N N . ARG D 1 497 ? 85.617 -36.358 18.504 1.00 102.89 494 ARG D N 1
ATOM 9314 C CA . ARG D 1 497 ? 85.975 -37.661 19.093 1.00 101.98 494 ARG D CA 1
ATOM 9315 C C . ARG D 1 497 ? 85.321 -37.923 20.457 1.00 103.20 494 ARG D C 1
ATOM 9316 O O . ARG D 1 497 ? 85.268 -39.081 20.888 1.00 102.25 494 ARG D O 1
ATOM 9324 N N . GLY D 1 498 ? 84.787 -36.869 21.089 1.00 104.98 495 GLY D N 1
ATOM 9325 C CA . GLY D 1 498 ? 84.660 -36.769 22.553 1.00 109.58 495 GLY D CA 1
ATOM 9326 C C . GLY D 1 498 ? 84.021 -37.950 23.263 1.00 117.13 495 GLY D C 1
ATOM 9327 O O . GLY D 1 498 ? 83.299 -38.768 22.634 1.00 125.77 495 GLY D O 1
ATOM 9328 N N . LEU D 1 499 ? 84.259 -38.031 24.580 1.00 104.18 496 LEU D N 1
ATOM 9329 C CA . LEU D 1 499 ? 83.875 -39.224 25.349 1.00 91.16 496 LEU D CA 1
ATOM 9330 C C . LEU D 1 499 ? 82.369 -39.215 25.758 1.00 97.12 496 LEU D C 1
ATOM 9331 O O . LEU D 1 499 ? 81.958 -38.487 26.689 1.00 93.85 496 LEU D O 1
ATOM 9336 N N . SER D 1 500 ? 81.578 -40.045 25.046 1.00 85.80 497 SER D N 1
ATOM 9337 C CA . SER D 1 500 ? 80.110 -39.950 25.014 1.00 84.85 497 SER D CA 1
ATOM 9338 C C . SER D 1 500 ? 79.331 -40.894 25.965 1.00 91.41 497 SER D C 1
ATOM 9339 O O . SER D 1 500 ? 79.432 -42.095 25.803 1.00 97.27 497 SER D O 1
ATOM 9342 N N . PRO D 1 501 ? 78.504 -40.361 26.900 1.00 95.05 498 PRO D N 1
ATOM 9343 C CA . PRO D 1 501 ? 77.782 -41.180 27.920 1.00 93.89 498 PRO D CA 1
ATOM 9344 C C . PRO D 1 501 ? 76.881 -42.318 27.439 1.00 84.37 498 PRO D C 1
ATOM 9345 O O . PRO D 1 501 ? 76.788 -43.360 28.110 1.00 65.94 498 PRO D O 1
ATOM 9349 N N . TYR D 1 502 ? 76.218 -42.133 26.309 1.00 75.96 499 TYR D N 1
ATOM 9350 C CA . TYR D 1 502 ? 75.402 -43.225 25.764 1.00 88.98 499 TYR D CA 1
ATOM 9351 C C . TYR D 1 502 ? 76.234 -44.352 25.108 1.00 77.64 499 TYR D C 1
ATOM 9352 O O . TYR D 1 502 ? 75.901 -45.531 25.240 1.00 81.20 499 TYR D O 1
ATOM 9361 N N . TYR D 1 503 ? 77.303 -43.981 24.420 1.00 70.05 500 TYR D N 1
ATOM 9362 C CA . TYR D 1 503 ? 78.318 -44.922 23.940 1.00 73.53 500 TYR D CA 1
ATOM 9363 C C . TYR D 1 503 ? 79.145 -45.580 25.072 1.00 70.26 500 TYR D C 1
ATOM 9364 O O . TYR D 1 503 ? 79.481 -46.764 24.978 1.00 66.89 500 TYR D O 1
ATOM 9373 N N . MET D 1 504 ? 79.491 -44.807 26.108 1.00 61.49 501 MET D N 1
ATOM 9374 C CA . MET D 1 504 ? 80.160 -45.334 27.301 1.00 59.21 501 MET D CA 1
ATOM 9375 C C . MET D 1 504 ? 79.370 -46.456 27.960 1.00 51.74 501 MET D C 1
ATOM 9376 O O . MET D 1 504 ? 79.962 -47.362 28.497 1.00 55.57 501 MET D O 1
ATOM 9381 N N . ALA D 1 505 ? 78.048 -46.366 27.984 1.00 52.28 502 ALA D N 1
ATOM 9382 C CA . ALA D 1 505 ? 77.243 -47.338 28.735 1.00 50.91 502 ALA D CA 1
ATOM 9383 C C . ALA D 1 505 ? 77.417 -48.728 28.140 1.00 49.22 502 ALA D C 1
ATOM 9384 O O . ALA D 1 505 ? 77.524 -49.671 28.895 1.00 53.29 502 ALA D O 1
ATOM 9386 N N . THR D 1 506 ? 77.519 -48.816 26.803 1.00 48.24 503 THR D N 1
ATOM 9387 C CA . THR D 1 506 ? 77.679 -50.065 26.060 1.00 51.53 503 THR D CA 1
ATOM 9388 C C . THR D 1 506 ? 79.131 -50.412 25.608 1.00 50.37 503 THR D C 1
ATOM 9389 O O . THR D 1 506 ? 79.341 -51.410 24.876 1.00 49.05 503 THR D O 1
ATOM 9393 N N . THR D 1 507 ? 80.117 -49.602 25.986 1.00 46.55 504 THR D N 1
ATOM 9394 C CA . THR D 1 507 ? 81.506 -49.794 25.477 1.00 45.26 504 THR D CA 1
ATOM 9395 C C . THR D 1 507 ? 82.140 -51.069 26.058 1.00 40.72 504 THR D C 1
ATOM 9396 O O . THR D 1 507 ? 82.669 -51.875 25.317 1.00 41.75 504 THR D O 1
ATOM 9400 N N . PRO D 1 508 ? 82.074 -51.260 27.380 1.00 36.85 505 PRO D N 1
ATOM 9401 C CA . PRO D 1 508 ? 82.652 -52.447 27.935 1.00 38.34 505 PRO D CA 1
ATOM 9402 C C . PRO D 1 508 ? 82.040 -53.750 27.455 1.00 41.44 505 PRO D C 1
ATOM 9403 O O . PRO D 1 508 ? 82.781 -54.723 27.244 1.00 42.53 505 PRO D O 1
ATOM 9407 N N . ALA D 1 509 ? 80.710 -53.770 27.300 1.00 43.58 506 ALA D N 1
ATOM 9408 C CA . ALA D 1 509 ? 80.012 -54.918 26.698 1.00 42.13 506 ALA D CA 1
ATOM 9409 C C . ALA D 1 509 ? 80.458 -55.196 25.258 1.00 38.66 506 ALA D C 1
ATOM 9410 O O . ALA D 1 509 ? 80.721 -56.329 24.902 1.00 44.42 506 ALA D O 1
ATOM 9412 N N . ILE D 1 510 ? 80.578 -54.169 24.437 1.00 42.83 507 ILE D N 1
ATOM 9413 C CA . ILE D 1 510 ? 81.161 -54.290 23.086 1.00 43.94 507 ILE D CA 1
ATOM 9414 C C . ILE D 1 510 ? 82.582 -54.865 23.133 1.00 46.62 507 ILE D C 1
ATOM 9415 O O . ILE D 1 510 ? 82.922 -55.739 22.323 1.00 44.75 507 ILE D O 1
ATOM 9420 N N . ASN D 1 511 ? 83.409 -54.361 24.050 1.00 46.10 508 ASN D N 1
ATOM 9421 C CA . ASN D 1 511 ? 84.790 -54.871 24.165 1.00 47.12 508 ASN D CA 1
ATOM 9422 C C . ASN D 1 511 ? 84.796 -56.362 24.583 1.00 45.87 508 ASN D C 1
ATOM 9423 O O . ASN D 1 511 ? 85.601 -57.129 24.060 1.00 44.60 508 ASN D O 1
ATOM 9428 N N . GLU D 1 512 ? 83.879 -56.753 25.474 1.00 44.35 509 GLU D N 1
ATOM 9429 C CA . GLU D 1 512 ? 83.756 -58.162 25.930 1.00 49.03 509 GLU D CA 1
ATOM 9430 C C . GLU D 1 512 ? 83.265 -59.102 24.815 1.00 50.04 509 GLU D C 1
ATOM 9431 O O . GLU D 1 512 ? 83.776 -60.198 24.647 1.00 49.07 509 GLU D O 1
ATOM 9437 N N . TRP D 1 513 ? 82.298 -58.623 24.041 1.00 50.59 510 TRP D N 1
ATOM 9438 C CA . TRP D 1 513 ? 81.875 -59.275 22.807 1.00 49.87 510 TRP D CA 1
ATOM 9439 C C . TRP D 1 513 ? 83.059 -59.462 21.857 1.00 48.01 510 TRP D C 1
ATOM 9440 O O . TRP D 1 513 ? 83.278 -60.589 21.355 1.00 42.98 510 TRP D O 1
ATOM 9451 N N . LEU D 1 514 ? 83.814 -58.390 21.612 1.00 44.26 511 LEU D N 1
ATOM 9452 C CA . LEU D 1 514 ? 84.950 -58.472 20.655 1.00 46.16 511 LEU D CA 1
ATOM 9453 C C . LEU D 1 514 ? 86.059 -59.404 21.145 1.00 48.87 511 LEU D C 1
ATOM 9454 O O . LEU D 1 514 ? 86.649 -60.139 20.344 1.00 51.39 511 LEU D O 1
ATOM 9459 N N . GLN D 1 515 ? 86.329 -59.384 22.445 1.00 45.79 512 GLN D N 1
ATOM 9460 C CA . GLN D 1 515 ? 87.311 -60.266 23.035 1.00 52.02 512 GLN D CA 1
ATOM 9461 C C . GLN D 1 515 ? 86.907 -61.753 22.923 1.00 53.72 512 GLN D C 1
ATOM 9462 O O . GLN D 1 515 ? 87.766 -62.632 22.705 1.00 49.17 512 GLN D O 1
ATOM 9468 N N . ASP D 1 516 ? 85.618 -62.031 23.104 1.00 50.91 513 ASP D N 1
ATOM 9469 C CA . ASP D 1 516 ? 85.116 -63.381 22.982 1.00 48.66 513 ASP D CA 1
ATOM 9470 C C . ASP D 1 516 ? 85.282 -63.860 21.519 1.00 50.24 513 ASP D C 1
ATOM 9471 O O . ASP D 1 516 ? 85.712 -64.997 21.259 1.00 49.87 513 ASP D O 1
ATOM 9476 N N . LEU D 1 517 ? 85.019 -62.973 20.566 1.00 48.74 514 LEU D N 1
ATOM 9477 C CA . LEU D 1 517 ? 85.130 -63.326 19.157 1.00 48.53 514 LEU D CA 1
ATOM 9478 C C . LEU D 1 517 ? 86.604 -63.627 18.817 1.00 51.71 514 LEU D C 1
ATOM 9479 O O . LEU D 1 517 ? 86.912 -64.643 18.197 1.00 47.71 514 LEU D O 1
ATOM 9484 N N . VAL D 1 518 ? 87.521 -62.767 19.251 1.00 50.49 515 VAL D N 1
ATOM 9485 C CA . VAL D 1 518 ? 88.943 -62.956 18.968 1.00 50.51 515 VAL D CA 1
ATOM 9486 C C . VAL D 1 518 ? 89.494 -64.227 19.644 1.00 52.40 515 VAL D C 1
ATOM 9487 O O . VAL D 1 518 ? 90.283 -64.962 19.037 1.00 55.59 515 VAL D O 1
ATOM 9491 N N . ALA D 1 519 ? 89.039 -64.526 20.864 1.00 49.80 516 ALA D N 1
ATOM 9492 C CA . ALA D 1 519 ? 89.435 -65.755 21.548 1.00 52.87 516 ALA D CA 1
ATOM 9493 C C . ALA D 1 519 ? 88.920 -67.017 20.851 1.00 58.67 516 ALA D C 1
ATOM 9494 O O . ALA D 1 519 ? 89.597 -68.055 20.864 1.00 58.39 516 ALA D O 1
ATOM 9496 N N . GLY D 1 520 ? 87.711 -66.953 20.290 1.00 55.73 517 GLY D N 1
ATOM 9497 C CA . GLY D 1 520 ? 87.146 -68.109 19.587 1.00 54.88 517 GLY D CA 1
ATOM 9498 C C . GLY D 1 520 ? 87.684 -68.347 18.173 1.00 53.39 517 GLY D C 1
ATOM 9499 O O . GLY D 1 520 ? 87.318 -69.349 17.547 1.00 51.33 517 GLY D O 1
ATOM 9500 N N . ASP D 1 521 ? 88.505 -67.443 17.648 1.00 46.81 518 ASP D N 1
ATOM 9501 C CA . ASP D 1 521 ? 88.804 -67.456 16.230 1.00 48.57 518 ASP D CA 1
ATOM 9502 C C . ASP D 1 521 ? 90.196 -67.934 15.980 1.00 44.73 518 ASP D C 1
ATOM 9503 O O . ASP D 1 521 ? 91.144 -67.259 16.352 1.00 43.36 518 ASP D O 1
ATOM 9508 N N . GLU D 1 522 ? 90.301 -69.037 15.241 1.00 44.36 519 GLU D N 1
ATOM 9509 C CA . GLU D 1 522 ? 91.577 -69.659 14.934 1.00 46.09 519 GLU D CA 1
ATOM 9510 C C . GLU D 1 522 ? 92.477 -68.832 14.095 1.00 43.47 519 GLU D C 1
ATOM 9511 O O . GLU D 1 522 ? 93.671 -68.847 14.296 1.00 45.75 519 GLU D O 1
ATOM 9517 N N . TRP D 1 523 ? 91.938 -68.116 13.120 1.00 45.49 520 TRP D N 1
ATOM 9518 C CA . TRP D 1 523 ? 92.803 -67.305 12.283 1.00 44.51 520 TRP D CA 1
ATOM 9519 C C . TRP D 1 523 ? 93.433 -66.141 13.129 1.00 46.16 520 TRP D C 1
ATOM 9520 O O . TRP D 1 523 ? 94.663 -65.825 13.036 1.00 39.87 520 TRP D O 1
ATOM 9531 N N . LEU D 1 524 ? 92.598 -65.561 13.978 1.00 44.75 521 LEU D N 1
ATOM 9532 C CA . LEU D 1 524 ? 93.045 -64.440 14.776 1.00 49.67 521 LEU D CA 1
ATOM 9533 C C . LEU D 1 524 ? 94.027 -64.910 15.838 1.00 51.47 521 LEU D C 1
ATOM 9534 O O . LEU D 1 524 ? 95.046 -64.224 16.055 1.00 48.34 521 LEU D O 1
ATOM 9539 N N . GLN D 1 525 ? 93.758 -66.082 16.440 1.00 50.02 522 GLN D N 1
ATOM 9540 C CA . GLN D 1 525 ? 94.736 -66.684 17.409 1.00 51.15 522 GLN D CA 1
ATOM 9541 C C . GLN D 1 525 ? 96.069 -66.959 16.730 1.00 49.09 522 GLN D C 1
ATOM 9542 O O . GLN D 1 525 ? 97.128 -66.717 17.279 1.00 51.27 522 GLN D O 1
ATOM 9548 N N . ARG D 1 526 ? 96.013 -67.393 15.493 1.00 51.73 523 ARG D N 1
ATOM 9549 C CA . ARG D 1 526 ? 97.219 -67.730 14.725 1.00 50.76 523 ARG D CA 1
ATOM 9550 C C . ARG D 1 526 ? 98.042 -66.518 14.337 1.00 47.36 523 ARG D C 1
ATOM 9551 O O . ARG D 1 526 ? 99.247 -66.589 14.306 1.00 45.40 523 ARG D O 1
ATOM 9559 N N . CYS D 1 527 ? 97.373 -65.415 13.978 1.00 50.38 524 CYS D N 1
ATOM 9560 C CA . CYS D 1 527 ? 98.037 -64.115 13.795 1.00 48.37 524 CYS D CA 1
ATOM 9561 C C . CYS D 1 527 ? 98.507 -63.436 15.137 1.00 45.57 524 CYS D C 1
ATOM 9562 O O . CYS D 1 527 ? 99.181 -62.421 15.106 1.00 44.24 524 CYS D O 1
ATOM 9565 N N . ASP D 1 528 ? 98.145 -63.999 16.277 1.00 42.62 525 ASP D N 1
ATOM 9566 C CA . ASP D 1 528 ? 98.341 -63.381 17.593 1.00 50.42 525 ASP D CA 1
ATOM 9567 C C . ASP D 1 528 ? 97.830 -61.924 17.652 1.00 49.13 525 ASP D C 1
ATOM 9568 O O . ASP D 1 528 ? 98.502 -61.028 18.152 1.00 47.08 525 ASP D O 1
ATOM 9573 N N . PHE D 1 529 ? 96.635 -61.738 17.115 1.00 44.20 526 PHE D N 1
ATOM 9574 C CA . PHE D 1 529 ? 95.950 -60.464 17.119 1.00 48.83 526 PHE D CA 1
ATOM 9575 C C . PHE D 1 529 ? 95.282 -60.252 18.491 1.00 43.61 526 PHE D C 1
ATOM 9576 O O . PHE D 1 529 ? 94.483 -61.063 18.924 1.00 46.54 526 PHE D O 1
ATOM 9584 N N . ARG D 1 530 ? 95.649 -59.187 19.190 1.00 43.73 527 ARG D N 1
ATOM 9585 C CA . ARG D 1 530 ? 95.196 -58.975 20.575 1.00 42.75 527 ARG D CA 1
ATOM 9586 C C . ARG D 1 530 ? 94.460 -57.676 20.690 1.00 41.45 527 ARG D C 1
ATOM 9587 O O . ARG D 1 530 ? 94.758 -56.715 19.991 1.00 44.10 527 ARG D O 1
ATOM 9595 N N . ILE D 1 531 ? 93.536 -57.630 21.624 1.00 44.71 528 ILE D N 1
ATOM 9596 C CA . ILE D 1 531 ? 92.678 -56.486 21.841 1.00 43.08 528 ILE D CA 1
ATOM 9597 C C . ILE D 1 531 ? 93.063 -55.945 23.191 1.00 46.17 528 ILE D C 1
ATOM 9598 O O . ILE D 1 531 ? 93.096 -56.707 24.151 1.00 39.39 528 ILE D O 1
ATOM 9603 N N . LEU D 1 532 ? 93.342 -54.630 23.245 1.00 43.40 529 LEU D N 1
ATOM 9604 C CA . LEU D 1 532 ? 93.326 -53.877 24.494 1.00 40.88 529 LEU D CA 1
ATOM 9605 C C . LEU D 1 532 ? 91.918 -53.389 24.735 1.00 40.66 529 LEU D C 1
ATOM 9606 O O . LEU D 1 532 ? 91.428 -52.549 24.021 1.00 44.44 529 LEU D O 1
ATOM 9611 N N . ARG D 1 533 ? 91.261 -53.970 25.723 1.00 45.13 530 ARG D N 1
ATOM 9612 C CA . ARG D 1 533 ? 89.864 -53.702 26.010 1.00 44.80 530 ARG D CA 1
ATOM 9613 C C . ARG D 1 533 ? 89.733 -52.477 26.881 1.00 44.23 530 ARG D C 1
ATOM 9614 O O . ARG D 1 533 ? 90.428 -52.334 27.870 1.00 40.77 530 ARG D O 1
ATOM 9622 N N . GLU D 1 534 ? 88.778 -51.639 26.523 1.00 44.62 531 GLU D N 1
ATOM 9623 C CA . GLU D 1 534 ? 88.173 -50.720 27.455 1.00 45.35 531 GLU D CA 1
ATOM 9624 C C . GLU D 1 534 ? 87.317 -51.534 28.404 1.00 43.39 531 GLU D C 1
ATOM 9625 O O . GLU D 1 534 ? 86.290 -52.065 28.032 1.00 49.65 531 GLU D O 1
ATOM 9631 N N . VAL D 1 535 ? 87.787 -51.660 29.626 1.00 41.76 532 VAL D N 1
ATOM 9632 C CA . VAL D 1 535 ? 87.248 -52.579 30.597 1.00 39.10 532 VAL D CA 1
ATOM 9633 C C . VAL D 1 535 ? 86.219 -51.972 31.530 1.00 44.55 532 VAL D C 1
ATOM 9634 O O . VAL D 1 535 ? 85.429 -52.694 32.191 1.00 43.74 532 VAL D O 1
ATOM 9638 N N . ALA D 1 536 ? 86.216 -50.649 31.609 1.00 39.78 533 ALA D N 1
ATOM 9639 C CA . ALA D 1 536 ? 85.293 -49.950 32.450 1.00 38.45 533 ALA D CA 1
ATOM 9640 C C . ALA D 1 536 ? 85.162 -48.486 32.023 1.00 42.12 533 ALA D C 1
ATOM 9641 O O . ALA D 1 536 ? 86.086 -47.914 31.416 1.00 41.97 533 ALA D O 1
ATOM 9643 N N . ALA D 1 537 ? 84.037 -47.880 32.402 1.00 41.84 534 ALA D N 1
ATOM 9644 C CA . ALA D 1 537 ? 83.721 -46.526 32.061 1.00 41.02 534 ALA D CA 1
ATOM 9645 C C . ALA D 1 537 ? 82.779 -45.866 33.049 1.00 45.38 534 ALA D C 1
ATOM 9646 O O . ALA D 1 537 ? 81.925 -46.537 33.674 1.00 42.35 534 ALA D O 1
ATOM 9648 N N . VAL D 1 538 ? 82.937 -44.536 33.178 1.00 41.72 535 VAL D N 1
ATOM 9649 C CA . VAL D 1 538 ? 81.980 -43.700 33.854 1.00 41.52 535 VAL D CA 1
ATOM 9650 C C . VAL D 1 538 ? 81.527 -42.614 32.900 1.00 43.57 535 VAL D C 1
ATOM 9651 O O . VAL D 1 538 ? 82.332 -41.847 32.432 1.00 40.99 535 VAL D O 1
ATOM 9655 N N . GLY D 1 539 ? 80.239 -42.577 32.585 1.00 42.10 536 GLY D N 1
ATOM 9656 C CA . GLY D 1 539 ? 79.660 -41.489 31.793 1.00 43.60 536 GLY D CA 1
ATOM 9657 C C . GLY D 1 539 ? 78.802 -40.554 32.642 1.00 45.17 536 GLY D C 1
ATOM 9658 O O . GLY D 1 539 ? 78.087 -41.012 33.531 1.00 45.04 536 GLY D O 1
ATOM 9659 N N . TYR D 1 540 ? 78.882 -39.239 32.390 1.00 45.16 537 TYR D N 1
ATOM 9660 C CA . TYR D 1 540 ? 78.099 -38.226 33.144 1.00 43.64 537 TYR D CA 1
ATOM 9661 C C . TYR D 1 540 ? 77.175 -37.502 32.151 1.00 43.95 537 TYR D C 1
ATOM 9662 O O . TYR D 1 540 ? 77.620 -36.905 31.172 1.00 44.93 537 TYR D O 1
ATOM 9671 N N . HIS D 1 541 ? 75.868 -37.586 32.408 1.00 48.06 538 HIS D N 1
ATOM 9672 C CA . HIS D 1 541 ? 74.847 -36.928 31.585 1.00 46.20 538 HIS D CA 1
ATOM 9673 C C . HIS D 1 541 ? 74.735 -35.460 31.943 1.00 44.05 538 HIS D C 1
ATOM 9674 O O . HIS D 1 541 ? 74.451 -35.129 33.062 1.00 44.38 538 HIS D O 1
ATOM 9681 N N . ASN D 1 542 ? 75.097 -34.608 30.986 1.00 46.98 539 ASN D N 1
ATOM 9682 C CA . ASN D 1 542 ? 74.905 -33.173 31.053 1.00 47.41 539 ASN D CA 1
ATOM 9683 C C . ASN D 1 542 ? 73.390 -32.913 30.764 1.00 43.59 539 ASN D C 1
ATOM 9684 O O . ASN D 1 542 ? 72.965 -32.740 29.621 1.00 43.66 539 ASN D O 1
ATOM 9689 N N . ARG D 1 543 ? 72.592 -32.920 31.817 1.00 47.00 540 ARG D N 1
ATOM 9690 C CA . ARG D 1 543 ? 71.104 -32.793 31.714 1.00 49.48 540 ARG D CA 1
ATOM 9691 C C . ARG D 1 543 ? 70.570 -31.502 31.056 1.00 51.97 540 ARG D C 1
ATOM 9692 O O . ARG D 1 543 ? 69.609 -31.553 30.287 1.00 53.64 540 ARG D O 1
ATOM 9700 N N . HIS D 1 544 ? 71.201 -30.352 31.281 1.00 51.48 541 HIS D N 1
ATOM 9701 C CA . HIS D 1 544 ? 70.753 -29.111 30.582 1.00 50.30 541 HIS D CA 1
ATOM 9702 C C . HIS D 1 544 ? 70.939 -29.185 29.075 1.00 51.88 541 HIS D C 1
ATOM 9703 O O . HIS D 1 544 ? 70.054 -28.733 28.307 1.00 50.75 541 HIS D O 1
ATOM 9710 N N . TYR D 1 545 ? 72.065 -29.748 28.630 1.00 49.26 542 TYR D N 1
ATOM 9711 C CA . TYR D 1 545 ? 72.385 -29.729 27.180 1.00 50.79 542 TYR D CA 1
ATOM 9712 C C . TYR D 1 545 ? 71.751 -30.894 26.385 1.00 52.16 542 TYR D C 1
ATOM 9713 O O . TYR D 1 545 ? 71.593 -30.782 25.174 1.00 53.41 542 TYR D O 1
ATOM 9722 N N . GLU D 1 546 ? 71.425 -31.998 27.053 1.00 53.12 543 GLU D N 1
ATOM 9723 C CA . GLU D 1 546 ? 70.655 -33.113 26.450 1.00 55.04 543 GLU D CA 1
ATOM 9724 C C . GLU D 1 546 ? 69.229 -32.700 26.137 1.00 56.31 543 GLU D C 1
ATOM 9725 O O . GLU D 1 546 ? 68.693 -33.156 25.162 1.00 58.68 543 GLU D O 1
ATOM 9731 N N . LYS D 1 547 ? 68.614 -31.883 27.007 1.00 62.40 544 LYS D N 1
ATOM 9732 C CA . LYS D 1 547 ? 67.266 -31.322 26.757 1.00 63.53 544 LYS D CA 1
ATOM 9733 C C . LYS D 1 547 ? 67.274 -30.315 25.574 1.00 63.74 544 LYS D C 1
ATOM 9734 O O . LYS D 1 547 ? 66.335 -30.281 24.767 1.00 66.46 544 LYS D O 1
ATOM 9740 N N . ALA D 1 548 ? 68.346 -29.533 25.450 1.00 58.30 545 ALA D N 1
ATOM 9741 C CA . ALA D 1 548 ? 68.360 -28.313 24.630 1.00 55.80 545 ALA D CA 1
ATOM 9742 C C . ALA D 1 548 ? 68.966 -28.491 23.276 1.00 53.42 545 ALA D C 1
ATOM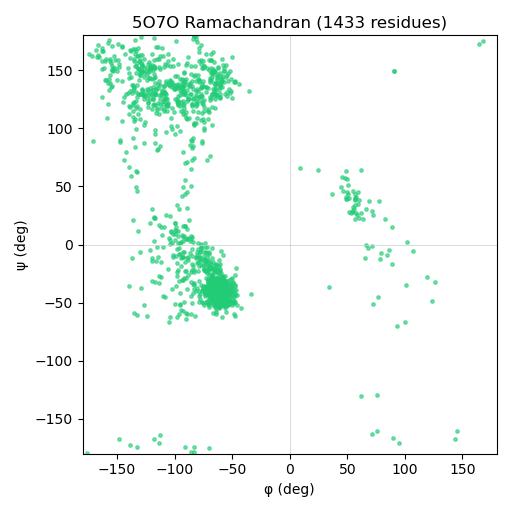 9743 O O . ALA D 1 548 ? 68.609 -27.812 22.333 1.00 49.15 545 ALA D O 1
ATOM 9745 N N . ILE D 1 549 ? 69.989 -29.317 23.191 1.00 56.97 546 ILE D N 1
ATOM 9746 C CA . ILE D 1 549 ? 70.657 -29.502 21.913 1.00 59.70 546 ILE D CA 1
ATOM 9747 C C . ILE D 1 549 ? 70.144 -30.848 21.393 1.00 61.42 546 ILE D C 1
ATOM 9748 O O . ILE D 1 549 ? 70.492 -31.891 21.907 1.00 60.98 546 ILE D O 1
ATOM 9753 N N . LYS D 1 550 ? 69.214 -30.798 20.447 1.00 75.03 547 LYS D N 1
ATOM 9754 C CA . LYS D 1 550 ? 68.887 -31.957 19.593 1.00 75.92 547 LYS D CA 1
ATOM 9755 C C . LYS D 1 550 ? 70.118 -32.341 18.719 1.00 71.52 547 LYS D C 1
ATOM 9756 O O . LYS D 1 550 ? 70.788 -31.476 18.148 1.00 67.28 547 LYS D O 1
ATOM 9762 N N . GLY D 1 551 ? 70.419 -33.638 18.669 1.00 69.62 548 GLY D N 1
ATOM 9763 C CA . GLY D 1 551 ? 71.496 -34.155 17.834 1.00 71.89 548 GLY D CA 1
ATOM 9764 C C . GLY D 1 551 ? 72.790 -34.286 18.619 1.00 82.71 548 GLY D C 1
ATOM 9765 O O . GLY D 1 551 ? 72.825 -34.132 19.864 1.00 77.60 548 GLY D O 1
ATOM 9766 N N . ASP D 1 552 ? 73.870 -34.569 17.898 1.00 79.67 549 ASP D N 1
ATOM 9767 C CA . ASP D 1 552 ? 75.156 -34.770 18.543 1.00 81.48 549 ASP D CA 1
ATOM 9768 C C . ASP D 1 552 ? 75.796 -33.382 18.796 1.00 79.47 549 ASP D C 1
ATOM 9769 O O . ASP D 1 552 ? 75.606 -32.418 18.027 1.00 76.19 549 ASP D O 1
ATOM 9774 N N . SER D 1 553 ? 76.518 -33.294 19.903 1.00 68.72 550 SER D N 1
ATOM 9775 C CA . SER D 1 553 ? 77.043 -32.031 20.405 1.00 65.34 550 SER D CA 1
ATOM 9776 C C . SER D 1 553 ? 78.255 -32.309 21.297 1.00 62.90 550 SER D C 1
ATOM 9777 O O . SER D 1 553 ? 78.197 -33.186 22.173 1.00 59.42 550 SER D O 1
ATOM 9780 N N . ALA D 1 554 ? 79.334 -31.556 21.078 1.00 61.71 551 ALA D N 1
ATOM 9781 C CA . ALA D 1 554 ? 80.517 -31.616 21.935 1.00 62.10 551 ALA D CA 1
ATOM 9782 C C . ALA D 1 554 ? 80.096 -31.478 23.394 1.00 57.91 551 ALA D C 1
ATOM 9783 O O . ALA D 1 554 ? 80.630 -32.179 24.237 1.00 56.51 551 ALA D O 1
ATOM 9785 N N . TYR D 1 555 ? 79.096 -30.638 23.666 1.00 55.08 552 TYR D N 1
ATOM 9786 C CA . TYR D 1 555 ? 78.579 -30.413 25.033 1.00 58.32 552 TYR D CA 1
ATOM 9787 C C . TYR D 1 555 ? 77.982 -31.630 25.743 1.00 53.60 552 TYR D C 1
ATOM 9788 O O . TYR D 1 555 ? 77.932 -31.673 26.970 1.00 52.80 552 TYR D O 1
ATOM 9797 N N . LYS D 1 556 ? 77.531 -32.614 24.973 1.00 54.71 553 LYS D N 1
ATOM 9798 C CA . LYS D 1 556 ? 77.138 -33.918 25.525 1.00 61.10 553 LYS D CA 1
ATOM 9799 C C . LYS D 1 556 ? 78.296 -34.907 25.804 1.00 61.11 553 LYS D C 1
ATOM 9800 O O . LYS D 1 556 ? 78.074 -35.928 26.474 1.00 59.44 553 LYS D O 1
ATOM 9806 N N . LYS D 1 557 ? 79.511 -34.584 25.322 1.00 57.01 554 LYS D N 1
ATOM 9807 C CA . LYS D 1 557 ? 80.677 -35.443 25.440 1.00 55.54 554 LYS D CA 1
ATOM 9808 C C . LYS D 1 557 ? 81.863 -34.864 26.275 1.00 55.47 554 LYS D C 1
ATOM 9809 O O . LYS D 1 557 ? 83.001 -35.311 26.137 1.00 58.89 554 LYS D O 1
ATOM 9815 N N . MET D 1 558 ? 81.603 -33.914 27.164 1.00 51.21 555 MET D N 1
ATOM 9816 C CA . MET D 1 558 ? 82.671 -33.184 27.832 1.00 50.86 555 MET D CA 1
ATOM 9817 C C . MET D 1 558 ? 83.094 -33.803 29.147 1.00 49.36 555 MET D C 1
ATOM 9818 O O . MET D 1 558 ? 84.028 -33.295 29.782 1.00 46.28 555 MET D O 1
ATOM 9823 N N . PHE D 1 559 ? 82.371 -34.829 29.590 1.00 43.86 556 PHE D N 1
ATOM 9824 C CA . PHE D 1 559 ? 82.523 -35.310 30.914 1.00 39.91 556 PHE D CA 1
ATOM 9825 C C . PHE D 1 559 ? 82.284 -36.806 31.014 1.00 44.43 556 PHE D C 1
ATOM 9826 O O . PHE D 1 559 ? 81.164 -37.244 31.276 1.00 42.09 556 PHE D O 1
ATOM 9834 N N . ALA D 1 560 ? 83.373 -37.575 30.797 1.00 40.88 557 ALA D N 1
ATOM 9835 C CA . ALA D 1 560 ? 83.409 -39.023 30.949 1.00 40.81 557 ALA D CA 1
ATOM 9836 C C . ALA D 1 560 ? 84.868 -39.553 31.072 1.00 40.94 557 ALA D C 1
ATOM 9837 O O . ALA D 1 560 ? 85.808 -38.894 30.674 1.00 37.30 557 ALA D O 1
ATOM 9839 N N . ALA D 1 561 ? 85.014 -40.800 31.479 1.00 38.12 558 ALA D N 1
ATOM 9840 C CA . ALA D 1 561 ? 86.295 -41.462 31.471 1.00 39.88 558 ALA D CA 1
ATOM 9841 C C . ALA D 1 561 ? 86.155 -42.943 31.226 1.00 41.87 558 ALA D C 1
ATOM 9842 O O . ALA D 1 561 ? 85.093 -43.508 31.502 1.00 42.79 558 ALA D O 1
ATOM 9844 N N . LEU D 1 562 ? 87.209 -43.572 30.695 1.00 41.21 559 LEU D N 1
ATOM 9845 C CA . LEU D 1 562 ? 87.282 -45.036 30.710 1.00 42.49 559 LEU D CA 1
ATOM 9846 C C . LEU D 1 562 ? 88.661 -45.521 31.048 1.00 40.29 559 LEU D C 1
ATOM 9847 O O . LEU D 1 562 ? 89.642 -44.746 31.035 1.00 37.88 559 LEU D O 1
ATOM 9852 N N . TRP D 1 563 ? 88.722 -46.811 31.339 1.00 38.42 560 TRP D N 1
ATOM 9853 C CA . TRP D 1 563 ? 89.943 -47.494 31.641 1.00 36.43 560 TRP D CA 1
ATOM 9854 C C . TRP D 1 563 ? 90.161 -48.603 30.626 1.00 39.74 560 TRP D C 1
ATOM 9855 O O . TRP D 1 563 ? 89.194 -49.312 30.237 1.00 38.00 560 TRP D O 1
ATOM 9866 N N . ARG D 1 564 ? 91.434 -48.786 30.257 1.00 37.69 561 ARG D N 1
ATOM 9867 C CA . ARG D 1 564 ? 91.872 -49.714 29.224 1.00 39.42 561 ARG D CA 1
ATOM 9868 C C . ARG D 1 564 ? 93.049 -50.628 29.653 1.00 41.46 561 ARG D C 1
ATOM 9869 O O . ARG D 1 564 ? 93.961 -50.182 30.322 1.00 40.05 561 ARG D O 1
ATOM 9877 N N . ASP D 1 565 ? 93.012 -51.894 29.231 1.00 41.47 562 ASP D N 1
ATOM 9878 C CA . ASP D 1 565 ? 94.135 -52.820 29.382 1.00 41.41 562 ASP D CA 1
ATOM 9879 C C . ASP D 1 565 ? 95.439 -52.174 28.938 1.00 41.68 562 ASP D C 1
ATOM 9880 O O . ASP D 1 565 ? 95.497 -51.499 27.883 1.00 40.20 562 ASP D O 1
ATOM 9885 N N . ASN D 1 566 ? 96.480 -52.484 29.700 1.00 38.02 563 ASN D N 1
ATOM 9886 C CA . ASN D 1 566 ? 97.813 -52.009 29.464 1.00 37.19 563 ASN D CA 1
ATOM 9887 C C . ASN D 1 566 ? 98.686 -53.200 29.112 1.00 35.42 563 ASN D C 1
ATOM 9888 O O . ASN D 1 566 ? 98.819 -54.099 29.924 1.00 36.21 563 ASN D O 1
ATOM 9893 N N . PRO D 1 567 ? 99.322 -53.181 27.931 1.00 38.00 564 PRO D N 1
ATOM 9894 C CA . PRO D 1 567 ? 100.097 -54.360 27.519 1.00 42.05 564 PRO D CA 1
ATOM 9895 C C . PRO D 1 567 ? 101.438 -54.524 28.243 1.00 43.82 564 PRO D C 1
ATOM 9896 O O . PRO D 1 567 ? 102.025 -55.605 28.139 1.00 45.53 564 PRO D O 1
ATOM 9900 N N . VAL D 1 568 ? 101.921 -53.504 28.960 1.00 43.67 565 VAL D N 1
ATOM 9901 C CA . VAL D 1 568 ? 103.234 -53.598 29.641 1.00 45.12 565 VAL D CA 1
ATOM 9902 C C . VAL D 1 568 ? 103.155 -54.653 30.742 1.00 45.96 565 VAL D C 1
ATOM 9903 O O . VAL D 1 568 ? 104.113 -55.335 31.000 1.00 42.10 565 VAL D O 1
ATOM 9907 N N . ALA D 1 569 ? 101.992 -54.809 31.349 1.00 50.16 566 ALA D N 1
ATOM 9908 C CA . ALA D 1 569 ? 101.810 -55.777 32.444 1.00 51.99 566 ALA D CA 1
ATOM 9909 C C . ALA D 1 569 ? 102.195 -57.192 32.050 1.00 54.95 566 ALA D C 1
ATOM 9910 O O . ALA D 1 569 ? 102.812 -57.868 32.833 1.00 58.68 566 ALA D O 1
ATOM 9912 N N . GLU D 1 570 ? 101.905 -57.605 30.812 1.00 57.06 567 GLU D N 1
ATOM 9913 C CA . GLU D 1 570 ? 102.182 -58.979 30.328 1.00 52.20 567 GLU D CA 1
ATOM 9914 C C . GLU D 1 570 ? 103.473 -59.145 29.464 1.00 56.20 567 GLU D C 1
ATOM 9915 O O . GLU D 1 570 ? 103.712 -60.218 28.918 1.00 53.14 567 GLU D O 1
ATOM 9921 N N . LEU D 1 571 ? 104.325 -58.110 29.370 1.00 52.86 568 LEU D N 1
ATOM 9922 C CA . LEU D 1 571 ? 105.600 -58.195 28.613 1.00 50.94 568 LEU D CA 1
ATOM 9923 C C . LEU D 1 571 ? 106.592 -59.250 29.110 1.00 52.46 568 LEU D C 1
ATOM 9924 O O . LEU D 1 571 ? 106.856 -59.346 30.300 1.00 55.26 568 LEU D O 1
ATOM 9929 N N . LYS D 1 572 ? 107.209 -59.973 28.175 1.00 55.11 569 LYS D N 1
ATOM 9930 C CA . LYS D 1 572 ? 108.219 -60.961 28.493 1.00 52.33 569 LYS D CA 1
ATOM 9931 C C . LYS D 1 572 ? 109.574 -60.343 28.212 1.00 52.99 569 LYS D C 1
ATOM 9932 O O . LYS D 1 572 ? 109.688 -59.485 27.357 1.00 51.47 569 LYS D O 1
ATOM 9938 N N . PRO D 1 573 ? 110.628 -60.809 28.889 1.00 52.59 570 PRO D N 1
ATOM 9939 C CA . PRO D 1 573 ? 111.971 -60.302 28.593 1.00 48.48 570 PRO D CA 1
ATOM 9940 C C . PRO D 1 573 ? 112.317 -60.444 27.136 1.00 46.73 570 PRO D C 1
ATOM 9941 O O . PRO D 1 573 ? 111.873 -61.399 26.496 1.00 46.43 570 PRO D O 1
ATOM 9945 N N . GLY D 1 574 ? 113.074 -59.485 26.608 1.00 43.17 571 GLY D N 1
ATOM 9946 C CA . GLY D 1 574 ? 113.377 -59.435 25.186 1.00 42.80 571 GLY D CA 1
ATOM 9947 C C . GLY D 1 574 ? 112.283 -58.891 24.260 1.00 45.25 571 GLY D C 1
ATOM 9948 O O . GLY D 1 574 ? 112.576 -58.617 23.103 1.00 45.95 571 GLY D O 1
ATOM 9949 N N . GLN D 1 575 ? 111.043 -58.727 24.755 1.00 45.26 572 GLN D N 1
ATOM 9950 C CA . GLN D 1 575 ? 109.925 -58.127 23.996 1.00 44.20 572 GLN D CA 1
ATOM 9951 C C . GLN D 1 575 ? 109.845 -56.622 24.224 1.00 41.70 572 GLN D C 1
ATOM 9952 O O . GLN D 1 575 ? 110.173 -56.155 25.284 1.00 43.31 572 GLN D O 1
ATOM 9958 N N . ARG D 1 576 ? 109.398 -55.865 23.234 1.00 42.19 573 ARG D N 1
ATOM 9959 C CA . ARG D 1 576 ? 109.158 -54.441 23.405 1.00 39.90 573 ARG D CA 1
ATOM 9960 C C . ARG D 1 576 ? 107.830 -54.072 22.743 1.00 39.67 573 ARG D C 1
ATOM 9961 O O . ARG D 1 576 ? 107.266 -54.858 22.011 1.00 38.75 573 ARG D O 1
ATOM 9969 N N . LEU D 1 577 ? 107.358 -52.863 23.026 1.00 40.93 574 LEU D N 1
ATOM 9970 C CA . LEU D 1 577 ? 106.124 -52.339 22.511 1.00 39.12 574 LEU D CA 1
ATOM 9971 C C . LEU D 1 577 ? 106.458 -51.044 21.804 1.00 39.76 574 LEU D C 1
ATOM 9972 O O . LEU D 1 577 ? 107.211 -50.223 22.338 1.00 42.07 574 LEU D O 1
ATOM 9977 N N . MET D 1 578 ? 105.917 -50.866 20.611 1.00 37.21 575 MET D N 1
ATOM 9978 C CA . MET D 1 578 ? 106.051 -49.641 19.852 1.00 40.01 575 MET D CA 1
ATOM 9979 C C . MET D 1 578 ? 104.707 -49.246 19.224 1.00 41.23 575 MET D C 1
ATOM 9980 O O . MET D 1 578 ? 103.955 -50.107 18.708 1.00 39.44 575 MET D O 1
ATOM 9985 N N . THR D 1 579 ? 104.382 -47.957 19.289 1.00 41.37 576 THR D N 1
ATOM 9986 C CA . THR D 1 579 ? 103.227 -47.433 18.500 1.00 40.95 576 THR D CA 1
ATOM 9987 C C . THR D 1 579 ? 103.511 -47.701 17.055 1.00 38.70 576 THR D C 1
ATOM 9988 O O . THR D 1 579 ? 104.653 -47.529 16.617 1.00 37.09 576 THR D O 1
ATOM 9992 N N . MET D 1 580 ? 102.498 -48.127 16.301 1.00 42.09 577 MET D N 1
ATOM 9993 C CA . MET D 1 580 ? 102.704 -48.349 14.848 1.00 43.15 577 MET D CA 1
ATOM 9994 C C . MET D 1 580 ? 103.108 -47.056 14.150 1.00 43.56 577 MET D C 1
ATOM 9995 O O . MET D 1 580 ? 103.830 -47.116 13.142 1.00 46.02 577 MET D O 1
ATOM 10000 N N . ALA D 1 581 ? 102.716 -45.884 14.683 1.00 40.87 578 ALA D N 1
ATOM 10001 C CA . ALA D 1 581 ? 103.222 -44.641 14.111 1.00 38.47 578 ALA D CA 1
ATOM 10002 C C . ALA D 1 581 ? 104.760 -44.618 13.949 1.00 38.16 578 ALA D C 1
ATOM 10003 O O . ALA D 1 581 ? 105.259 -43.915 13.076 1.00 37.42 578 ALA D O 1
ATOM 10005 N N . SER D 1 582 ? 105.494 -45.347 14.796 1.00 37.10 579 SER D N 1
ATOM 10006 C CA . SER D 1 582 ? 106.981 -45.370 14.762 1.00 39.69 579 SER D CA 1
ATOM 10007 C C . SER D 1 582 ? 107.561 -45.991 13.477 1.00 41.92 579 SER D C 1
ATOM 10008 O O . SER D 1 582 ? 108.700 -45.698 13.107 1.00 38.22 579 SER D O 1
ATOM 10011 N N . PHE D 1 583 ? 106.769 -46.823 12.781 1.00 43.33 580 PHE D N 1
ATOM 10012 C CA . PHE D 1 583 ? 107.187 -47.367 11.467 1.00 45.60 580 PHE D CA 1
ATOM 10013 C C . PHE D 1 583 ? 107.212 -46.303 10.356 1.00 43.60 580 PHE D C 1
ATOM 10014 O O . PHE D 1 583 ? 107.902 -46.469 9.342 1.00 42.09 580 PHE D O 1
ATOM 10022 N N . LEU D 1 584 ? 106.468 -45.223 10.552 1.00 44.29 581 LEU D N 1
ATOM 10023 C CA . LEU D 1 584 ? 106.468 -44.081 9.614 1.00 46.70 581 LEU D CA 1
ATOM 10024 C C . LEU D 1 584 ? 107.460 -42.995 10.082 1.00 43.75 581 LEU D C 1
ATOM 10025 O O . LEU D 1 584 ? 107.618 -42.009 9.431 1.00 49.21 581 LEU D O 1
ATOM 10030 N N . HIS D 1 585 ? 108.170 -43.191 11.172 1.00 43.66 582 HIS D N 1
ATOM 10031 C CA . HIS D 1 585 ? 108.956 -42.115 11.757 1.00 43.25 582 HIS D CA 1
ATOM 10032 C C . HIS D 1 585 ? 110.265 -41.933 11.032 1.00 45.68 582 HIS D C 1
ATOM 10033 O O . HIS D 1 585 ? 110.990 -42.916 10.747 1.00 45.14 582 HIS D O 1
ATOM 10040 N N . VAL D 1 586 ? 110.553 -40.660 10.754 1.00 43.60 583 VAL D N 1
ATOM 10041 C CA . VAL D 1 586 ? 111.813 -40.204 10.204 1.00 47.26 583 VAL D CA 1
ATOM 10042 C C . VAL D 1 586 ? 112.390 -39.141 11.141 1.00 47.85 583 VAL D C 1
ATOM 10043 O O . VAL D 1 586 ? 111.688 -38.210 11.534 1.00 47.80 583 VAL D O 1
ATOM 10047 N N . ASP D 1 587 ? 113.664 -39.293 11.508 1.00 47.11 584 ASP D N 1
ATOM 10048 C CA . ASP D 1 587 ? 114.242 -38.413 12.498 1.00 46.26 584 ASP D CA 1
ATOM 10049 C C . ASP D 1 587 ? 114.714 -37.103 11.882 1.00 49.98 584 ASP D C 1
ATOM 10050 O O . ASP D 1 587 ? 114.476 -36.821 10.685 1.00 54.69 584 ASP D O 1
ATOM 10055 N N . HIS D 1 588 ? 115.288 -36.267 12.726 1.00 52.50 585 HIS D N 1
ATOM 10056 C CA . HIS D 1 588 ? 115.811 -34.951 12.316 1.00 60.36 585 HIS D CA 1
ATOM 10057 C C . HIS D 1 588 ? 117.131 -35.016 11.477 1.00 59.36 585 HIS D C 1
ATOM 10058 O O . HIS D 1 588 ? 117.603 -33.997 11.018 1.00 65.58 585 HIS D O 1
ATOM 10065 N N . HIS D 1 589 ? 117.737 -36.186 11.319 1.00 57.40 586 HIS D N 1
ATOM 10066 C CA . HIS D 1 589 ? 118.847 -36.418 10.358 1.00 57.38 586 HIS D CA 1
ATOM 10067 C C . HIS D 1 589 ? 118.333 -37.071 9.082 1.00 59.90 586 HIS D C 1
ATOM 10068 O O . HIS D 1 589 ? 119.108 -37.650 8.366 1.00 59.81 586 HIS D O 1
ATOM 10075 N N . GLN D 1 590 ? 117.023 -37.000 8.827 1.00 62.42 587 GLN D N 1
ATOM 10076 C CA . GLN D 1 590 ? 116.337 -37.722 7.763 1.00 60.83 587 GLN D CA 1
ATOM 10077 C C . GLN D 1 590 ? 116.608 -39.222 7.748 1.00 58.22 587 GLN D C 1
ATOM 10078 O O . GLN D 1 590 ? 116.548 -39.818 6.693 1.00 60.14 587 GLN D O 1
ATOM 10084 N N . LYS D 1 591 ? 116.906 -39.820 8.898 1.00 56.63 588 LYS D N 1
ATOM 10085 C CA . LYS D 1 591 ? 117.056 -41.285 9.021 1.00 58.94 588 LYS D CA 1
ATOM 10086 C C . LYS D 1 591 ? 115.757 -41.929 9.544 1.00 57.06 588 LYS D C 1
ATOM 10087 O O . LYS D 1 591 ? 115.263 -41.565 10.635 1.00 56.30 588 LYS D O 1
ATOM 10093 N N . ALA D 1 592 ? 115.213 -42.867 8.769 1.00 50.89 589 ALA D N 1
ATOM 10094 C CA . ALA D 1 592 ? 113.947 -43.510 9.069 1.00 48.60 589 ALA D CA 1
ATOM 10095 C C . ALA D 1 592 ? 114.182 -44.580 10.112 1.00 48.45 589 ALA D C 1
ATOM 10096 O O . ALA D 1 592 ? 115.219 -45.227 10.132 1.00 49.61 589 ALA D O 1
ATOM 10098 N N . LEU D 1 593 ? 113.226 -44.726 11.022 1.00 48.16 590 LEU D N 1
ATOM 10099 C CA . LEU D 1 593 ? 113.347 -45.702 12.073 1.00 45.71 590 LEU D CA 1
ATOM 10100 C C . LEU D 1 593 ? 113.129 -47.129 11.527 1.00 47.99 590 LEU D C 1
ATOM 10101 O O . LEU D 1 593 ? 113.837 -48.056 11.925 1.00 49.81 590 LEU D O 1
ATOM 10106 N N . LEU D 1 594 ? 112.181 -47.306 10.613 1.00 48.54 591 LEU D N 1
ATOM 10107 C CA . LEU D 1 594 ? 111.802 -48.653 10.188 1.00 48.35 591 LEU D CA 1
ATOM 10108 C C . LEU D 1 594 ? 112.995 -49.440 9.597 1.00 52.02 591 LEU D C 1
ATOM 10109 O O . LEU D 1 594 ? 113.197 -50.595 9.972 1.00 46.85 591 LEU D O 1
ATOM 10114 N N . PRO D 1 595 ? 113.781 -48.818 8.677 1.00 53.68 592 PRO D N 1
ATOM 10115 C CA . PRO D 1 595 ? 115.027 -49.430 8.201 1.00 47.56 592 PRO D CA 1
ATOM 10116 C C . PRO D 1 595 ? 116.014 -49.784 9.319 1.00 50.05 592 PRO D C 1
ATOM 10117 O O . PRO D 1 595 ? 116.660 -50.834 9.261 1.00 50.00 592 PRO D O 1
ATOM 10121 N N . ALA D 1 596 ? 116.125 -48.931 10.339 1.00 46.53 593 ALA D N 1
ATOM 10122 C CA . ALA D 1 596 ? 117.032 -49.200 11.459 1.00 45.15 593 ALA D CA 1
ATOM 10123 C C . ALA D 1 596 ? 116.554 -50.356 12.366 1.00 46.00 593 ALA D C 1
ATOM 10124 O O . ALA D 1 596 ? 117.364 -51.147 12.806 1.00 50.63 593 ALA D O 1
ATOM 10126 N N . LEU D 1 597 ? 115.249 -50.491 12.617 1.00 48.19 594 LEU D N 1
ATOM 10127 C CA . LEU D 1 597 ? 114.740 -51.709 13.258 1.00 48.83 594 LEU D CA 1
ATOM 10128 C C . LEU D 1 597 ? 115.055 -52.970 12.434 1.00 45.77 594 LEU D C 1
ATOM 10129 O O . LEU D 1 597 ? 115.440 -54.007 12.990 1.00 45.75 594 LEU D O 1
ATOM 10134 N N . ILE D 1 598 ? 114.848 -52.879 11.126 1.00 46.40 595 ILE D N 1
ATOM 10135 C CA . ILE D 1 598 ? 115.074 -54.012 10.209 1.00 52.83 595 ILE D CA 1
ATOM 10136 C C . ILE D 1 598 ? 116.562 -54.433 10.245 1.00 52.49 595 ILE D C 1
ATOM 10137 O O . ILE D 1 598 ? 116.889 -55.614 10.416 1.00 50.49 595 ILE D O 1
ATOM 10142 N N . ALA D 1 599 ? 117.431 -53.438 10.140 1.00 52.29 596 ALA D N 1
ATOM 10143 C CA . ALA D 1 599 ? 118.863 -53.639 10.217 1.00 52.58 596 ALA D CA 1
ATOM 10144 C C . ALA D 1 599 ? 119.229 -54.298 11.537 1.00 51.74 596 ALA D C 1
ATOM 10145 O O . ALA D 1 599 ? 119.928 -55.293 11.570 1.00 55.39 596 ALA D O 1
ATOM 10147 N N . ASP D 1 600 ? 118.708 -53.784 12.629 1.00 50.86 597 ASP D N 1
ATOM 10148 C CA . ASP D 1 600 ? 119.054 -54.328 13.929 1.00 51.23 597 ASP D CA 1
ATOM 10149 C C . ASP D 1 600 ? 118.560 -55.781 14.115 1.00 54.54 597 ASP D C 1
ATOM 10150 O O . ASP D 1 600 ? 119.165 -56.549 14.863 1.00 56.29 597 ASP D O 1
ATOM 10155 N N . SER D 1 601 ? 117.452 -56.143 13.464 1.00 52.00 598 SER D N 1
ATOM 10156 C CA . SER D 1 601 ? 116.844 -57.449 13.654 1.00 52.24 598 SER D CA 1
ATOM 10157 C C . SER D 1 601 ? 117.585 -58.554 12.997 1.00 50.00 598 SER D C 1
ATOM 10158 O O . SER D 1 601 ? 117.362 -59.695 13.355 1.00 48.65 598 SER D O 1
ATOM 10161 N N . GLY D 1 602 ? 118.392 -58.226 11.996 1.00 52.63 599 GLY D N 1
ATOM 10162 C CA . GLY D 1 602 ? 119.150 -59.233 11.272 1.00 51.53 599 GLY D CA 1
ATOM 10163 C C . GLY D 1 602 ? 118.389 -59.795 10.108 1.00 53.31 599 GLY D C 1
ATOM 10164 O O . GLY D 1 602 ? 118.986 -60.384 9.238 1.00 58.67 599 GLY D O 1
ATOM 10165 N N . LEU D 1 603 ? 117.077 -59.612 10.045 1.00 55.59 600 LEU D N 1
ATOM 10166 C CA . LEU D 1 603 ? 116.283 -60.248 9.004 1.00 57.36 600 LEU D CA 1
ATOM 10167 C C . LEU D 1 603 ? 116.348 -59.532 7.671 1.00 59.08 600 LEU D C 1
ATOM 10168 O O . LEU D 1 603 ? 116.386 -58.306 7.633 1.00 66.15 600 LEU D O 1
ATOM 10173 N N . ALA D 1 604 ? 116.295 -60.280 6.572 1.00 55.21 601 ALA D N 1
ATOM 10174 C CA . ALA D 1 604 ? 116.098 -59.679 5.269 1.00 52.25 601 ALA D CA 1
ATOM 10175 C C . ALA D 1 604 ? 114.780 -58.892 5.260 1.00 56.35 601 ALA D C 1
ATOM 10176 O O . ALA D 1 604 ? 113.741 -59.374 5.749 1.00 50.91 601 ALA D O 1
ATOM 10178 N N . ALA D 1 605 ? 114.840 -57.689 4.690 1.00 56.35 602 ALA D N 1
ATOM 10179 C CA . ALA D 1 605 ? 113.731 -56.751 4.689 1.00 50.94 602 ALA D CA 1
ATOM 10180 C C . ALA D 1 605 ? 112.447 -57.366 4.231 1.00 58.09 602 ALA D C 1
ATOM 10181 O O . ALA D 1 605 ? 111.418 -57.179 4.889 1.00 64.89 602 ALA D O 1
ATOM 10183 N N . GLU D 1 606 ? 112.485 -58.156 3.159 1.00 60.94 603 GLU D N 1
ATOM 10184 C CA . GLU D 1 606 ? 111.254 -58.759 2.622 1.00 62.83 603 GLU D CA 1
ATOM 10185 C C . GLU D 1 606 ? 110.626 -59.687 3.670 1.00 59.48 603 GLU D C 1
ATOM 10186 O O . GLU D 1 606 ? 109.412 -59.652 3.883 1.00 52.66 603 GLU D O 1
ATOM 10192 N N . ARG D 1 607 ? 111.480 -60.465 4.343 1.00 59.86 604 ARG D N 1
ATOM 10193 C CA . ARG D 1 607 ? 111.051 -61.345 5.441 1.00 61.91 604 ARG D CA 1
ATOM 10194 C C . ARG D 1 607 ? 110.423 -60.546 6.615 1.00 58.72 604 ARG D C 1
ATOM 10195 O O . ARG D 1 607 ? 109.411 -60.938 7.211 1.00 51.93 604 ARG D O 1
ATOM 10203 N N . TRP D 1 608 ? 111.008 -59.401 6.934 1.00 58.46 605 TRP D N 1
ATOM 10204 C CA . TRP D 1 608 ? 110.498 -58.583 8.037 1.00 53.78 605 TRP D CA 1
ATOM 10205 C C . TRP D 1 608 ? 109.113 -58.119 7.651 1.00 50.67 605 TRP D C 1
ATOM 10206 O O . TRP D 1 608 ? 108.150 -58.271 8.416 1.00 50.38 605 TRP D O 1
ATOM 10217 N N . VAL D 1 609 ? 109.000 -57.596 6.438 1.00 48.27 606 VAL D N 1
ATOM 10218 C CA . VAL D 1 609 ? 107.720 -57.092 5.984 1.00 46.02 606 VAL D CA 1
ATOM 10219 C C . VAL D 1 609 ? 106.612 -58.141 6.051 1.00 49.83 606 VAL D C 1
ATOM 10220 O O . VAL D 1 609 ? 105.461 -57.838 6.435 1.00 48.32 606 VAL D O 1
ATOM 10224 N N . GLU D 1 610 ? 106.949 -59.378 5.685 1.00 49.03 607 GLU D N 1
ATOM 10225 C CA . GLU D 1 610 ? 105.982 -60.458 5.692 1.00 48.07 607 GLU D CA 1
ATOM 10226 C C . GLU D 1 610 ? 105.529 -60.692 7.093 1.00 46.09 607 GLU D C 1
ATOM 10227 O O . GLU D 1 610 ? 104.337 -60.894 7.309 1.00 49.52 607 GLU D O 1
ATOM 10233 N N . ARG D 1 611 ? 106.447 -60.635 8.063 1.00 48.30 608 ARG D N 1
ATOM 10234 C CA . ARG D 1 611 ? 106.072 -60.776 9.508 1.00 47.40 608 ARG D CA 1
ATOM 10235 C C . ARG D 1 611 ? 105.121 -59.644 9.969 1.00 46.85 608 ARG D C 1
ATOM 10236 O O . ARG D 1 611 ? 104.057 -59.904 10.570 1.00 49.41 608 ARG D O 1
ATOM 10244 N N . TYR D 1 612 ? 105.480 -58.401 9.673 1.00 44.52 609 TYR D N 1
ATOM 10245 C CA . TYR D 1 612 ? 104.582 -57.264 9.872 1.00 43.69 609 TYR D CA 1
ATOM 10246 C C . TYR D 1 612 ? 103.179 -57.512 9.291 1.00 49.42 609 TYR D C 1
ATOM 10247 O O . TYR D 1 612 ? 102.165 -57.359 10.007 1.00 45.91 609 TYR D O 1
ATOM 10256 N N . LEU D 1 613 ? 103.107 -57.955 8.015 1.00 47.05 610 LEU D N 1
ATOM 10257 C CA . LEU D 1 613 ? 101.805 -58.131 7.373 1.00 44.45 610 LEU D CA 1
ATOM 10258 C C . LEU D 1 613 ? 100.947 -59.203 8.010 1.00 42.51 610 LEU D C 1
ATOM 10259 O O . LEU D 1 613 ? 99.712 -59.103 7.984 1.00 42.50 610 LEU D O 1
ATOM 10264 N N . SER D 1 614 ? 101.582 -60.246 8.540 1.00 42.97 611 SER D N 1
ATOM 10265 C CA . SER D 1 614 ? 100.877 -61.292 9.287 1.00 42.64 611 SER D CA 1
ATOM 10266 C C . SER D 1 614 ? 100.299 -60.840 10.617 1.00 46.90 611 SER D C 1
ATOM 10267 O O . SER D 1 614 ? 99.248 -61.345 11.027 1.00 49.44 611 SER D O 1
ATOM 10270 N N . CYS D 1 615 ? 101.009 -59.950 11.322 1.00 45.92 612 CYS D N 1
ATOM 10271 C CA . CYS D 1 615 ? 100.481 -59.310 12.531 1.00 48.68 612 CYS D CA 1
ATOM 10272 C C . CYS D 1 615 ? 99.383 -58.334 12.284 1.00 41.56 612 CYS D C 1
ATOM 10273 O O . CYS D 1 615 ? 98.481 -58.246 13.083 1.00 42.12 612 CYS D O 1
ATOM 10276 N N . TYR D 1 616 ? 99.520 -57.566 11.213 1.00 39.91 613 TYR D N 1
ATOM 10277 C CA . TYR D 1 616 ? 98.678 -56.411 10.939 1.00 44.46 613 TYR D CA 1
ATOM 10278 C C . TYR D 1 616 ? 97.594 -56.609 9.820 1.00 47.05 613 TYR D C 1
ATOM 10279 O O . TYR D 1 616 ? 96.364 -56.603 10.100 1.00 42.96 613 TYR D O 1
ATOM 10288 N N . LEU D 1 617 ? 98.038 -56.779 8.572 1.00 46.15 614 LEU D N 1
ATOM 10289 C CA . LEU D 1 617 ? 97.085 -56.950 7.470 1.00 47.36 614 LEU D CA 1
ATOM 10290 C C . LEU D 1 617 ? 96.198 -58.202 7.612 1.00 48.22 614 LEU D C 1
ATOM 10291 O O . LEU D 1 617 ? 94.979 -58.075 7.547 1.00 50.67 614 LEU D O 1
ATOM 10296 N N . SER D 1 618 ? 96.774 -59.385 7.861 1.00 49.94 615 SER D N 1
ATOM 10297 C CA . SER D 1 618 ? 95.977 -60.632 7.835 1.00 47.65 615 SER D CA 1
ATOM 10298 C C . SER D 1 618 ? 94.787 -60.601 8.763 1.00 46.91 615 SER D C 1
ATOM 10299 O O . SER D 1 618 ? 93.718 -61.097 8.384 1.00 47.37 615 SER D O 1
ATOM 10302 N N . PRO D 1 619 ? 94.971 -60.090 9.999 1.00 45.92 616 PRO D N 1
ATOM 10303 C CA . PRO D 1 619 ? 93.828 -60.174 10.894 1.00 47.53 616 PRO D CA 1
ATOM 10304 C C . PRO D 1 619 ? 92.727 -59.219 10.531 1.00 48.27 616 PRO D C 1
ATOM 10305 O O . PRO D 1 619 ? 91.570 -59.485 10.838 1.00 47.00 616 PRO D O 1
ATOM 10309 N N . LEU D 1 620 ? 93.103 -58.099 9.930 1.00 45.95 617 LEU D N 1
ATOM 10310 C CA . LEU D 1 620 ? 92.108 -57.135 9.469 1.00 49.20 617 LEU D CA 1
ATOM 10311 C C . LEU D 1 620 ? 91.322 -57.678 8.255 1.00 47.02 617 LEU D C 1
ATOM 10312 O O . LEU D 1 620 ? 90.120 -57.485 8.176 1.00 45.30 617 LEU D O 1
ATOM 10317 N N . LEU D 1 621 ? 92.020 -58.311 7.309 1.00 47.09 618 LEU D N 1
ATOM 10318 C CA . LEU D 1 621 ? 91.375 -59.048 6.210 1.00 47.17 618 LEU D CA 1
ATOM 10319 C C . LEU D 1 621 ? 90.376 -60.078 6.753 1.00 49.24 618 LEU D C 1
ATOM 10320 O O . LEU D 1 621 ? 89.266 -60.187 6.237 1.00 47.15 618 LEU D O 1
ATOM 10325 N N . HIS D 1 622 ? 90.734 -60.800 7.815 1.00 44.31 619 HIS D N 1
ATOM 10326 C CA . HIS D 1 622 ? 89.810 -61.791 8.358 1.00 45.16 619 HIS D CA 1
ATOM 10327 C C . HIS D 1 622 ? 88.606 -61.170 9.049 1.00 47.54 619 HIS D C 1
ATOM 10328 O O . HIS D 1 622 ? 87.490 -61.655 8.904 1.00 44.73 619 HIS D O 1
ATOM 10335 N N . CYS D 1 623 ? 88.843 -60.107 9.822 1.00 47.80 620 CYS D N 1
ATOM 10336 C CA . CYS D 1 623 ? 87.763 -59.361 10.469 1.00 46.40 620 CYS D CA 1
ATOM 10337 C C . CYS D 1 623 ? 86.806 -58.789 9.416 1.00 43.29 620 CYS D C 1
ATOM 10338 O O . CYS D 1 623 ? 85.597 -58.835 9.602 1.00 42.47 620 CYS D O 1
ATOM 10341 N N . PHE D 1 624 ? 87.364 -58.281 8.320 1.00 41.65 621 PHE D N 1
ATOM 10342 C CA . PHE D 1 624 ? 86.587 -57.722 7.181 1.00 46.81 621 PHE D CA 1
ATOM 10343 C C . PHE D 1 624 ? 85.698 -58.799 6.471 1.00 47.92 621 PHE D C 1
ATOM 10344 O O . PHE D 1 624 ? 84.454 -58.715 6.516 1.00 44.37 621 PHE D O 1
ATOM 10352 N N . TYR D 1 625 ? 86.362 -59.843 5.950 1.00 47.25 622 TYR D N 1
ATOM 10353 C CA . TYR D 1 625 ? 85.736 -60.953 5.176 1.00 46.81 622 TYR D CA 1
ATOM 10354 C C . TYR D 1 625 ? 84.883 -61.933 5.991 1.00 49.73 622 TYR D C 1
ATOM 10355 O O . TYR D 1 625 ? 83.753 -62.196 5.614 1.00 47.06 622 TYR D O 1
ATOM 10364 N N . GLN D 1 626 ? 85.392 -62.428 7.116 1.00 48.03 623 GLN D N 1
ATOM 10365 C CA . GLN D 1 626 ? 84.679 -63.402 7.880 1.00 48.66 623 GLN D CA 1
ATOM 10366 C C . GLN D 1 626 ? 83.669 -62.760 8.823 1.00 52.89 623 GLN D C 1
ATOM 10367 O O . GLN D 1 626 ? 82.636 -63.375 9.081 1.00 54.24 623 GLN D O 1
ATOM 10373 N N . HIS D 1 627 ? 83.948 -61.572 9.389 1.00 51.17 624 HIS D N 1
ATOM 10374 C CA . HIS D 1 627 ? 83.053 -61.002 10.427 1.00 49.93 624 HIS D CA 1
ATOM 10375 C C . HIS D 1 627 ? 82.394 -59.674 10.082 1.00 48.01 624 HIS D C 1
ATOM 10376 O O . HIS D 1 627 ? 81.675 -59.156 10.920 1.00 48.65 624 HIS D O 1
ATOM 10383 N N . ASP D 1 628 ? 82.625 -59.160 8.861 1.00 48.34 625 ASP D N 1
ATOM 10384 C CA . ASP D 1 628 ? 82.138 -57.820 8.397 1.00 50.82 625 ASP D CA 1
ATOM 10385 C C . ASP D 1 628 ? 82.574 -56.671 9.325 1.00 50.84 625 ASP D C 1
ATOM 10386 O O . ASP D 1 628 ? 81.885 -55.630 9.418 1.00 50.44 625 ASP D O 1
ATOM 10391 N N . LEU D 1 629 ? 83.714 -56.875 10.001 1.00 53.37 626 LEU D N 1
ATOM 10392 C CA . LEU D 1 629 ? 84.133 -56.088 11.189 1.00 49.86 626 LEU D CA 1
ATOM 10393 C C . LEU D 1 629 ? 85.249 -55.167 10.761 1.00 48.23 626 LEU D C 1
ATOM 10394 O O . LEU D 1 629 ? 86.244 -55.635 10.234 1.00 48.93 626 LEU D O 1
ATOM 10399 N N . VAL D 1 630 ? 85.054 -53.854 10.915 1.00 49.41 627 VAL D N 1
ATOM 10400 C CA . VAL D 1 630 ? 86.117 -52.897 10.654 1.00 46.70 627 VAL D CA 1
ATOM 10401 C C . VAL D 1 630 ? 86.453 -52.046 11.885 1.00 46.32 627 VAL D C 1
ATOM 10402 O O . VAL D 1 630 ? 85.621 -51.861 12.778 1.00 40.40 627 VAL D O 1
ATOM 10406 N N . PHE D 1 631 ? 87.702 -51.589 11.893 1.00 47.68 628 PHE D N 1
ATOM 10407 C CA . PHE D 1 631 ? 88.308 -50.848 12.998 1.00 50.12 628 PHE D CA 1
ATOM 10408 C C . PHE D 1 631 ? 88.700 -49.456 12.506 1.00 51.42 628 PHE D C 1
ATOM 10409 O O . PHE D 1 631 ? 88.285 -49.035 11.437 1.00 54.00 628 PHE D O 1
ATOM 10417 N N . MET D 1 632 ? 89.502 -48.733 13.286 1.00 56.20 629 MET D N 1
ATOM 10418 C CA . MET D 1 632 ? 90.242 -47.566 12.759 1.00 59.35 629 MET D CA 1
ATOM 10419 C C . MET D 1 632 ? 91.767 -47.848 12.870 1.00 58.90 629 MET D C 1
ATOM 10420 O O . MET D 1 632 ? 92.411 -47.506 13.879 1.00 58.41 629 MET D O 1
ATOM 10425 N N . PRO D 1 633 ? 92.352 -48.501 11.832 1.00 56.59 630 PRO D N 1
ATOM 10426 C CA . PRO D 1 633 ? 93.659 -49.144 12.032 1.00 53.93 630 PRO D CA 1
ATOM 10427 C C . PRO D 1 633 ? 94.854 -48.223 11.709 1.00 50.59 630 PRO D C 1
ATOM 10428 O O . PRO D 1 633 ? 95.815 -48.656 11.076 1.00 47.91 630 PRO D O 1
ATOM 10432 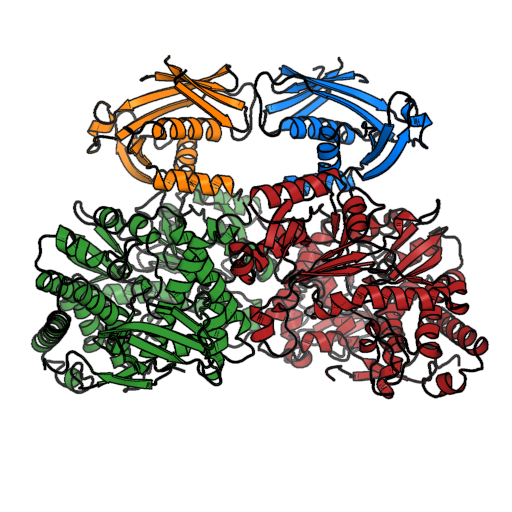N N . HIS D 1 634 ? 94.800 -46.971 12.145 1.00 47.59 631 HIS D N 1
ATOM 10433 C CA . HIS D 1 634 ? 95.908 -46.037 11.883 1.00 49.37 631 HIS D CA 1
ATOM 10434 C C . HIS D 1 634 ? 97.075 -46.209 12.865 1.00 46.54 631 HIS D C 1
ATOM 10435 O O . HIS D 1 634 ? 97.029 -47.062 13.745 1.00 48.24 631 HIS D O 1
ATOM 10442 N N . GLY D 1 635 ? 98.121 -45.413 12.680 1.00 47.00 632 GLY D N 1
ATOM 10443 C CA . GLY D 1 635 ? 99.324 -45.436 13.513 1.00 47.65 632 GLY D CA 1
ATOM 10444 C C . GLY D 1 635 ? 99.128 -45.338 15.032 1.00 51.12 632 GLY D C 1
ATOM 10445 O O . GLY D 1 635 ? 99.786 -46.052 15.762 1.00 54.44 632 GLY D O 1
ATOM 10446 N N . GLU D 1 636 ? 98.211 -44.494 15.499 1.00 49.60 633 GLU D N 1
ATOM 10447 C CA . GLU D 1 636 ? 97.934 -44.331 16.937 1.00 47.20 633 GLU D CA 1
ATOM 10448 C C . GLU D 1 636 ? 97.161 -45.437 17.575 1.00 47.81 633 GLU D C 1
ATOM 10449 O O . GLU D 1 636 ? 97.187 -45.545 18.809 1.00 48.70 633 GLU D O 1
ATOM 10455 N N . ASN D 1 637 ? 96.426 -46.230 16.789 1.00 46.18 634 ASN D N 1
ATOM 10456 C CA . ASN D 1 637 ? 95.559 -47.286 17.351 1.00 48.00 634 ASN D CA 1
ATOM 10457 C C . ASN D 1 637 ? 96.174 -48.692 17.397 1.00 44.05 634 ASN D C 1
ATOM 10458 O O . ASN D 1 637 ? 95.585 -49.620 17.959 1.00 43.96 634 ASN D O 1
ATOM 10463 N N . LEU D 1 638 ? 97.331 -48.843 16.775 1.00 44.73 635 LEU D N 1
ATOM 10464 C CA . LEU D 1 638 ? 98.024 -50.103 16.743 1.00 44.35 635 LEU D CA 1
ATOM 10465 C C . LEU D 1 638 ? 99.277 -49.939 17.602 1.00 43.70 635 LEU D C 1
ATOM 10466 O O . LEU D 1 638 ? 99.984 -48.944 17.499 1.00 40.72 635 LEU D O 1
ATOM 10471 N N . ILE D 1 639 ? 99.511 -50.905 18.476 1.00 44.61 636 ILE D N 1
ATOM 10472 C CA . ILE D 1 639 ? 100.749 -51.027 19.200 1.00 41.30 636 ILE D CA 1
ATOM 10473 C C . ILE D 1 639 ? 101.298 -52.437 18.869 1.00 44.62 636 ILE D C 1
ATOM 10474 O O . ILE D 1 639 ? 100.625 -53.446 19.138 1.00 42.15 636 ILE D O 1
ATOM 10479 N N . LEU D 1 640 ? 102.513 -52.482 18.311 1.00 39.76 637 LEU D N 1
ATOM 10480 C CA . LEU D 1 640 ? 103.175 -53.712 17.944 1.00 41.59 637 LEU D CA 1
ATOM 10481 C C . LEU D 1 640 ? 104.097 -54.259 19.034 1.00 42.54 637 LEU D C 1
ATOM 10482 O O . LEU D 1 640 ? 104.795 -53.507 19.693 1.00 38.52 637 LEU D O 1
ATOM 10487 N N . LEU D 1 641 ? 104.001 -55.564 19.252 1.00 39.71 638 LEU D N 1
ATOM 10488 C CA . LEU D 1 641 ? 104.848 -56.298 20.162 1.00 42.58 638 LEU D CA 1
ATOM 10489 C C . LEU D 1 641 ? 105.954 -56.839 19.283 1.00 41.92 638 LEU D C 1
ATOM 10490 O O . LEU D 1 641 ? 105.647 -57.514 18.284 1.00 43.24 638 LEU D O 1
ATOM 10495 N N . LEU D 1 642 ? 107.207 -56.505 19.597 1.00 39.09 639 LEU D N 1
ATOM 10496 C CA . LEU D 1 642 ? 108.361 -57.011 18.841 1.00 40.86 639 LEU D CA 1
ATOM 10497 C C . LEU D 1 642 ? 109.283 -57.873 19.713 1.00 42.71 639 LEU D C 1
ATOM 10498 O O . LEU D 1 642 ? 109.374 -57.690 20.920 1.00 43.77 639 LEU D O 1
ATOM 10503 N N . GLU D 1 643 ? 109.965 -58.806 19.062 1.00 46.67 640 GLU D N 1
ATOM 10504 C CA . GLU D 1 643 ? 110.986 -59.685 19.652 1.00 44.71 640 GLU D CA 1
ATOM 10505 C C . GLU D 1 643 ? 112.164 -59.645 18.696 1.00 47.72 640 GLU D C 1
ATOM 10506 O O . GLU D 1 643 ? 111.970 -59.835 17.478 1.00 51.10 640 GLU D O 1
ATOM 10512 N N . ASN D 1 644 ? 113.362 -59.349 19.183 1.00 46.09 641 ASN D N 1
ATOM 10513 C CA . ASN D 1 644 ? 114.496 -59.048 18.291 1.00 47.23 641 ASN D CA 1
ATOM 10514 C C . ASN D 1 644 ? 114.142 -57.994 17.206 1.00 51.58 641 ASN D C 1
ATOM 10515 O O . ASN D 1 644 ? 114.573 -58.049 16.014 1.00 50.18 641 ASN D O 1
ATOM 10520 N N . ASN D 1 645 ? 113.363 -56.998 17.608 1.00 49.05 642 ASN D N 1
ATOM 10521 C CA . ASN D 1 645 ? 112.929 -55.979 16.676 1.00 46.50 642 ASN D CA 1
ATOM 10522 C C . ASN D 1 645 ? 112.198 -56.501 15.399 1.00 44.26 642 ASN D C 1
ATOM 10523 O O . ASN D 1 645 ? 112.256 -55.887 14.352 1.00 44.79 642 ASN D O 1
ATOM 10528 N N . VAL D 1 646 ? 111.472 -57.604 15.548 1.00 42.20 643 VAL D N 1
ATOM 10529 C CA . VAL D 1 646 ? 110.584 -58.101 14.534 1.00 46.62 643 VAL D CA 1
ATOM 10530 C C . VAL D 1 646 ? 109.173 -58.202 15.152 1.00 46.18 643 VAL D C 1
ATOM 10531 O O . VAL D 1 646 ? 109.033 -58.734 16.260 1.00 45.46 643 VAL D O 1
ATOM 10535 N N . PRO D 1 647 ? 108.138 -57.707 14.444 1.00 43.35 644 PRO D N 1
ATOM 10536 C CA . PRO D 1 647 ? 106.812 -57.812 14.982 1.00 45.81 644 PRO D CA 1
ATOM 10537 C C . PRO D 1 647 ? 106.344 -59.272 15.120 1.00 46.48 644 PRO D C 1
ATOM 10538 O O . PRO D 1 647 ? 106.455 -60.029 14.188 1.00 46.46 644 PRO D O 1
ATOM 10542 N N . VAL D 1 648 ? 105.845 -59.629 16.290 1.00 46.37 645 VAL D N 1
ATOM 10543 C CA . VAL D 1 648 ? 105.243 -60.935 16.544 1.00 45.51 645 VAL D CA 1
ATOM 10544 C C . VAL D 1 648 ? 103.764 -60.845 16.901 1.00 43.96 645 VAL D C 1
ATOM 10545 O O . VAL D 1 648 ? 103.085 -61.882 16.953 1.00 47.72 645 VAL D O 1
ATOM 10549 N N . SER D 1 649 ? 103.269 -59.655 17.215 1.00 43.27 646 SER D N 1
ATOM 10550 C CA . SER D 1 649 ? 101.846 -59.487 17.562 1.00 45.68 646 SER D CA 1
ATOM 10551 C C . SER D 1 649 ? 101.438 -58.021 17.435 1.00 45.65 646 SER D C 1
ATOM 10552 O O . SER D 1 649 ? 102.289 -57.116 17.575 1.00 45.32 646 SER D O 1
ATOM 10555 N N . ALA D 1 650 ? 100.153 -57.815 17.149 1.00 42.51 647 ALA D N 1
ATOM 10556 C CA . ALA D 1 650 ? 99.565 -56.519 17.034 1.00 43.23 647 ALA D CA 1
ATOM 10557 C C . ALA D 1 650 ? 98.477 -56.370 18.129 1.00 44.47 647 ALA D C 1
ATOM 10558 O O . ALA D 1 650 ? 97.652 -57.255 18.314 1.00 47.03 647 ALA D O 1
ATOM 10560 N N . TYR D 1 651 ? 98.553 -55.284 18.895 1.00 42.51 648 TYR D N 1
ATOM 10561 C CA . TYR D 1 651 ? 97.497 -54.871 19.814 1.00 43.14 648 TYR D CA 1
ATOM 10562 C C . TYR D 1 651 ? 96.619 -53.809 19.120 1.00 45.27 648 TYR D C 1
ATOM 10563 O O . TYR D 1 651 ? 97.127 -52.871 18.481 1.00 44.18 648 TYR D O 1
ATOM 10572 N N . MET D 1 652 ? 95.326 -53.957 19.269 1.00 44.67 649 MET D N 1
ATOM 10573 C CA . MET D 1 652 ? 94.400 -53.026 18.717 1.00 44.47 649 MET D CA 1
ATOM 10574 C C . MET D 1 652 ? 93.636 -52.365 19.838 1.00 44.78 649 MET D C 1
ATOM 10575 O O . MET D 1 652 ? 93.144 -53.013 20.719 1.00 42.88 649 MET D O 1
ATOM 10580 N N . LYS D 1 653 ? 93.611 -50.769 19.768 1.00 44.79 650 LYS D N 1
ATOM 10581 C CA . LYS D 1 653 ? 92.858 -50.055 20.795 1.00 47.84 650 LYS D CA 1
ATOM 10582 C C . LYS D 1 653 ? 91.653 -49.361 20.177 1.00 44.46 650 LYS D C 1
ATOM 10583 O O . LYS D 1 653 ? 91.500 -49.425 18.978 1.00 42.49 650 LYS D O 1
ATOM 10589 N N . ASP D 1 654 ? 91.150 -48.510 20.859 1.00 46.60 651 ASP D N 1
ATOM 10590 C CA . ASP D 1 654 ? 90.066 -47.590 20.457 1.00 52.07 651 ASP D CA 1
ATOM 10591 C C . ASP D 1 654 ? 88.892 -48.353 19.841 1.00 51.06 651 ASP D C 1
ATOM 10592 O O . ASP D 1 654 ? 88.559 -48.159 18.713 1.00 49.57 651 ASP D O 1
ATOM 10597 N N . ILE D 1 655 ? 88.428 -49.367 20.541 1.00 45.75 652 ILE D N 1
ATOM 10598 C CA . ILE D 1 655 ? 87.306 -50.163 20.111 1.00 50.36 652 ILE D CA 1
ATOM 10599 C C . ILE D 1 655 ? 85.869 -49.643 20.183 1.00 45.52 652 ILE D C 1
ATOM 10600 O O . ILE D 1 655 ? 85.207 -49.550 19.200 1.00 44.53 652 ILE D O 1
ATOM 10605 N N . GLY D 1 656 ? 85.466 -49.166 21.333 1.00 43.92 653 GLY D N 1
ATOM 10606 C CA . GLY D 1 656 ? 84.098 -48.779 21.570 1.00 50.27 653 GLY D CA 1
ATOM 10607 C C . GLY D 1 656 ? 83.518 -47.685 20.736 1.00 54.70 653 GLY D C 1
ATOM 10608 O O . GLY D 1 656 ? 82.378 -47.694 20.355 1.00 59.51 653 GLY D O 1
ATOM 10609 N N . GLU D 1 657 ? 84.343 -46.720 20.470 1.00 57.06 654 GLU D N 1
ATOM 10610 C CA . GLU D 1 657 ? 83.976 -45.537 19.714 1.00 65.37 654 GLU D CA 1
ATOM 10611 C C . GLU D 1 657 ? 84.257 -45.679 18.215 1.00 55.72 654 GLU D C 1
ATOM 10612 O O . GLU D 1 657 ? 83.837 -44.843 17.461 1.00 53.21 654 GLU D O 1
ATOM 10618 N N . GLU D 1 658 ? 84.970 -46.720 17.799 1.00 52.14 655 GLU D N 1
ATOM 10619 C CA . GLU D 1 658 ? 85.375 -46.893 16.382 1.00 55.07 655 GLU D CA 1
ATOM 10620 C C . GLU D 1 658 ? 84.840 -48.119 15.624 1.00 48.59 655 GLU D C 1
ATOM 10621 O O . GLU D 1 658 ? 84.738 -48.059 14.429 1.00 49.90 655 GLU D O 1
ATOM 10627 N N . ILE D 1 659 ? 84.617 -49.253 16.267 1.00 48.04 656 ILE D N 1
ATOM 10628 C CA . ILE D 1 659 ? 84.369 -50.466 15.480 1.00 50.30 656 ILE D CA 1
ATOM 10629 C C . ILE D 1 659 ? 82.945 -50.486 14.925 1.00 48.56 656 ILE D C 1
ATOM 10630 O O . ILE D 1 659 ? 82.039 -49.845 15.468 1.00 46.53 656 ILE D O 1
ATOM 10635 N N . ALA D 1 660 ? 82.782 -51.226 13.843 1.00 47.34 657 ALA D N 1
ATOM 10636 C CA . ALA D 1 660 ? 81.468 -51.426 13.241 1.00 49.95 657 ALA D CA 1
ATOM 10637 C C . ALA D 1 660 ? 81.396 -52.731 12.460 1.00 48.80 657 ALA D C 1
ATOM 10638 O O . ALA D 1 660 ? 82.411 -53.210 11.905 1.00 44.72 657 ALA D O 1
ATOM 10640 N N . VAL D 1 661 ? 80.176 -53.273 12.424 1.00 49.49 658 VAL D N 1
ATOM 10641 C CA . VAL D 1 661 ? 79.859 -54.561 11.776 1.00 49.94 658 VAL D CA 1
ATOM 10642 C C . VAL D 1 661 ? 78.958 -54.160 10.609 1.00 51.08 658 VAL D C 1
ATOM 10643 O O . VAL D 1 661 ? 77.827 -53.669 10.847 1.00 51.14 658 VAL D O 1
ATOM 10647 N N . MET D 1 662 ? 79.456 -54.334 9.383 1.00 48.35 659 MET D N 1
ATOM 10648 C CA . MET D 1 662 ? 78.745 -53.956 8.145 1.00 48.10 659 MET D CA 1
ATOM 10649 C C . MET D 1 662 ? 77.781 -55.077 7.682 1.00 49.18 659 MET D C 1
ATOM 10650 O O . MET D 1 662 ? 78.045 -55.821 6.731 1.00 50.40 659 MET D O 1
ATOM 10655 N N . ASN D 1 663 ? 76.687 -55.205 8.422 1.00 47.76 660 ASN D N 1
ATOM 10656 C CA . ASN D 1 663 ? 75.709 -56.257 8.277 1.00 48.30 660 ASN D CA 1
ATOM 10657 C C . ASN D 1 663 ? 74.535 -55.853 9.180 1.00 53.74 660 ASN D C 1
ATOM 10658 O O . ASN D 1 663 ? 74.487 -56.241 10.351 1.00 52.74 660 ASN D O 1
ATOM 10663 N N . PRO D 1 664 ? 73.569 -55.078 8.631 1.00 55.74 661 PRO D N 1
ATOM 10664 C CA . PRO D 1 664 ? 72.360 -54.686 9.367 1.00 54.28 661 PRO D CA 1
ATOM 10665 C C . PRO D 1 664 ? 71.640 -55.825 10.097 1.00 57.26 661 PRO D C 1
ATOM 10666 O O . PRO D 1 664 ? 70.950 -55.546 11.075 1.00 58.75 661 PRO D O 1
ATOM 10670 N N . ASP D 1 665 ? 71.780 -57.074 9.618 1.00 58.97 662 ASP D N 1
ATOM 10671 C CA . ASP D 1 665 ? 71.075 -58.238 10.191 1.00 61.10 662 ASP D CA 1
ATOM 10672 C C . ASP D 1 665 ? 71.911 -59.106 11.145 1.00 62.03 662 ASP D C 1
ATOM 10673 O O . ASP D 1 665 ? 71.558 -60.267 11.403 1.00 56.62 662 ASP D O 1
ATOM 10678 N N . ALA D 1 666 ? 73.009 -58.566 11.673 1.00 62.69 663 ALA D N 1
ATOM 10679 C CA . ALA D 1 666 ? 73.934 -59.373 12.460 1.00 57.89 663 ALA D CA 1
ATOM 10680 C C . ALA D 1 666 ? 73.266 -59.795 13.750 1.00 58.97 663 ALA D C 1
ATOM 10681 O O . ALA D 1 666 ? 72.497 -59.058 14.315 1.00 59.75 663 ALA D O 1
ATOM 10683 N N . VAL D 1 667 ? 73.551 -61.000 14.225 1.00 61.41 664 VAL D N 1
ATOM 10684 C CA . VAL D 1 667 ? 73.012 -61.403 15.525 1.00 63.68 664 VAL D CA 1
ATOM 10685 C C . VAL D 1 667 ? 74.044 -61.002 16.579 1.00 60.07 664 VAL D C 1
ATOM 10686 O O . VAL D 1 667 ? 75.143 -61.565 16.612 1.00 63.96 664 VAL D O 1
ATOM 10690 N N . LEU D 1 668 ? 73.681 -60.039 17.381 1.00 53.06 665 LEU D N 1
ATOM 10691 C CA . LEU D 1 668 ? 74.530 -59.527 18.400 1.00 53.52 665 LEU D CA 1
ATOM 10692 C C . LEU D 1 668 ? 73.758 -59.456 19.672 1.00 56.27 665 LEU D C 1
ATOM 10693 O O . LEU D 1 668 ? 72.548 -59.449 19.674 1.00 60.17 665 LEU D O 1
ATOM 10698 N N . PRO D 1 669 ? 74.457 -59.357 20.792 1.00 55.00 666 PRO D N 1
ATOM 10699 C CA . PRO D 1 669 ? 73.812 -59.195 22.088 1.00 57.03 666 PRO D CA 1
ATOM 10700 C C . PRO D 1 669 ? 73.187 -57.817 22.182 1.00 63.02 666 PRO D C 1
ATOM 10701 O O . PRO D 1 669 ? 73.628 -56.885 21.544 1.00 59.57 666 PRO D O 1
ATOM 10705 N N . GLU D 1 670 ? 72.227 -57.659 23.068 1.00 71.39 667 GLU D N 1
ATOM 10706 C CA . GLU D 1 670 ? 71.453 -56.427 23.133 1.00 68.17 667 GLU D CA 1
ATOM 10707 C C . GLU D 1 670 ? 72.279 -55.162 23.335 1.00 67.76 667 GLU D C 1
ATOM 10708 O O . GLU D 1 670 ? 72.044 -54.172 22.670 1.00 62.45 667 GLU D O 1
ATOM 10714 N N . LYS D 1 671 ? 73.281 -55.215 24.195 1.00 63.39 668 LYS D N 1
ATOM 10715 C CA . LYS D 1 671 ? 74.164 -54.080 24.420 1.00 58.77 668 LYS D CA 1
ATOM 10716 C C . LYS D 1 671 ? 75.051 -53.735 23.219 1.00 57.62 668 LYS D C 1
ATOM 10717 O O . LYS D 1 671 ? 75.495 -52.627 23.075 1.00 70.28 668 LYS D O 1
ATOM 10723 N N . VAL D 1 672 ? 75.330 -54.706 22.378 1.00 53.83 669 VAL D N 1
ATOM 10724 C CA . VAL D 1 672 ? 76.170 -54.548 21.221 1.00 51.41 669 VAL D CA 1
ATOM 10725 C C . VAL D 1 672 ? 75.440 -54.214 19.936 1.00 45.14 669 VAL D C 1
ATOM 10726 O O . VAL D 1 672 ? 76.055 -54.123 18.913 1.00 48.64 669 VAL D O 1
ATOM 10730 N N . GLN D 1 673 ? 74.145 -53.968 19.998 1.00 52.21 670 GLN D N 1
ATOM 10731 C CA . GLN D 1 673 ? 73.320 -53.842 18.749 1.00 53.63 670 GLN D CA 1
ATOM 10732 C C . GLN D 1 673 ? 73.722 -52.677 17.868 1.00 53.46 670 GLN D C 1
ATOM 10733 O O . GLN D 1 673 ? 73.660 -52.785 16.626 1.00 52.15 670 GLN D O 1
ATOM 10739 N N . ARG D 1 674 ? 74.156 -51.572 18.494 1.00 52.25 671 ARG D N 1
ATOM 10740 C CA . ARG D 1 674 ? 74.520 -50.365 17.739 1.00 51.38 671 ARG D CA 1
ATOM 10741 C C . ARG D 1 674 ? 75.671 -50.568 16.747 1.00 52.52 671 ARG D C 1
ATOM 10742 O O . ARG D 1 674 ? 75.809 -49.790 15.803 1.00 51.96 671 ARG D O 1
ATOM 10750 N N . LEU D 1 675 ? 76.496 -51.605 16.942 1.00 52.75 672 LEU D N 1
ATOM 10751 C CA . LEU D 1 675 ? 77.529 -51.965 15.937 1.00 52.49 672 LEU D CA 1
ATOM 10752 C C . LEU D 1 675 ? 76.999 -52.272 14.524 1.00 53.26 672 LEU D C 1
ATOM 10753 O O . LEU D 1 675 ? 77.697 -52.077 13.513 1.00 51.59 672 LEU D O 1
ATOM 10758 N N . ALA D 1 676 ? 75.763 -52.765 14.459 1.00 54.09 673 ALA D N 1
ATOM 10759 C CA . ALA D 1 676 ? 75.155 -53.143 13.170 1.00 55.92 673 ALA D CA 1
ATOM 10760 C C . ALA D 1 676 ? 74.839 -51.890 12.345 1.00 55.86 673 ALA D C 1
ATOM 10761 O O . ALA D 1 676 ? 74.019 -51.068 12.748 1.00 53.25 673 ALA D O 1
ATOM 10763 N N . VAL D 1 677 ? 75.516 -51.751 11.212 1.00 56.36 674 VAL D N 1
ATOM 10764 C CA . VAL D 1 677 ? 75.366 -50.597 10.353 1.00 55.05 674 VAL D CA 1
ATOM 10765 C C . VAL D 1 677 ? 75.181 -51.037 8.885 1.00 58.71 674 VAL D C 1
ATOM 10766 O O . VAL D 1 677 ? 75.542 -52.169 8.467 1.00 59.71 674 VAL D O 1
ATOM 10770 N N . ASP D 1 678 ? 74.673 -50.082 8.111 1.00 56.85 675 ASP D N 1
ATOM 10771 C CA . ASP D 1 678 ? 74.266 -50.233 6.748 1.00 55.88 675 ASP D CA 1
ATOM 10772 C C . ASP D 1 678 ? 75.138 -49.345 5.901 1.00 52.23 675 ASP D C 1
ATOM 10773 O O . ASP D 1 678 ? 74.842 -48.187 5.758 1.00 59.01 675 ASP D O 1
ATOM 10778 N N . VAL D 1 679 ? 76.207 -49.896 5.341 1.00 53.40 676 VAL D N 1
ATOM 10779 C CA . VAL D 1 679 ? 77.203 -49.126 4.602 1.00 51.87 676 VAL D CA 1
ATOM 10780 C C . VAL D 1 679 ? 76.914 -49.424 3.167 1.00 57.52 676 VAL D C 1
ATOM 10781 O O . VAL D 1 679 ? 76.575 -50.564 2.858 1.00 59.28 676 VAL D O 1
ATOM 10785 N N . PRO D 1 680 ? 77.018 -48.423 2.276 1.00 57.17 677 PRO D N 1
ATOM 10786 C CA . PRO D 1 680 ? 76.835 -48.743 0.852 1.00 57.29 677 PRO D CA 1
ATOM 10787 C C . PRO D 1 680 ? 77.943 -49.638 0.329 1.00 59.28 677 PRO D C 1
ATOM 10788 O O . PRO D 1 680 ? 79.085 -49.516 0.774 1.00 55.59 677 PRO D O 1
ATOM 10792 N N . GLU D 1 681 ? 77.594 -50.482 -0.646 1.00 57.23 678 GLU D N 1
ATOM 10793 C CA . GLU D 1 681 ? 78.488 -51.509 -1.222 1.00 59.31 678 GLU D CA 1
ATOM 10794 C C . GLU D 1 681 ? 79.826 -50.985 -1.730 1.00 56.84 678 GLU D C 1
ATOM 10795 O O . GLU D 1 681 ? 80.886 -51.577 -1.485 1.00 58.56 678 GLU D O 1
ATOM 10801 N N . ASN D 1 682 ? 79.762 -49.916 -2.487 1.00 55.28 679 ASN D N 1
ATOM 10802 C CA . ASN D 1 682 ? 80.965 -49.366 -3.129 1.00 63.35 679 ASN D CA 1
ATOM 10803 C C . ASN D 1 682 ? 81.946 -48.677 -2.152 1.00 59.88 679 ASN D C 1
ATOM 10804 O O . ASN D 1 682 ? 83.035 -48.302 -2.574 1.00 54.88 679 ASN D O 1
ATOM 10809 N N . LEU D 1 683 ? 81.530 -48.441 -0.899 1.00 57.73 680 LEU D N 1
ATOM 10810 C CA . LEU D 1 683 ? 82.430 -47.836 0.115 1.00 60.22 680 LEU D CA 1
ATOM 10811 C C . LEU D 1 683 ? 83.028 -48.858 1.101 1.00 61.67 680 LEU D C 1
ATOM 10812 O O . LEU D 1 683 ? 83.945 -48.512 1.869 1.00 61.36 680 LEU D O 1
ATOM 10817 N N . LYS D 1 684 ? 82.525 -50.102 1.102 1.00 55.90 681 LYS D N 1
ATOM 10818 C CA . LYS D 1 684 ? 82.895 -51.055 2.139 1.00 53.15 681 LYS D CA 1
ATOM 10819 C C . LYS D 1 684 ? 84.395 -51.346 2.114 1.00 53.19 681 LYS D C 1
ATOM 10820 O O . LYS D 1 684 ? 85.044 -51.381 3.164 1.00 55.37 681 LYS D O 1
ATOM 10826 N N . LEU D 1 685 ? 84.958 -51.470 0.927 1.00 48.25 682 LEU D N 1
ATOM 10827 C CA . LEU D 1 685 ? 86.305 -51.914 0.808 1.00 49.38 682 LEU D CA 1
ATOM 10828 C C . LEU D 1 685 ? 87.338 -50.805 1.049 1.00 54.02 682 LEU D C 1
ATOM 10829 O O . LEU D 1 685 ? 88.567 -51.079 1.132 1.00 53.58 682 LEU D O 1
ATOM 10834 N N . LEU D 1 686 ? 86.854 -49.576 1.208 1.00 53.65 683 LEU D N 1
ATOM 10835 C CA . LEU D 1 686 ? 87.708 -48.447 1.557 1.00 56.57 683 LEU D CA 1
ATOM 10836 C C . LEU D 1 686 ? 88.253 -48.514 3.017 1.00 56.52 683 LEU D C 1
ATOM 10837 O O . LEU D 1 686 ? 89.240 -47.863 3.342 1.00 59.73 683 LEU D O 1
ATOM 10842 N N . SER D 1 687 ? 87.631 -49.303 3.872 1.00 56.38 684 SER D N 1
ATOM 10843 C CA . SER D 1 687 ? 88.235 -49.682 5.163 1.00 58.18 684 SER D CA 1
ATOM 10844 C C . SER D 1 687 ? 89.643 -50.277 5.055 1.00 56.60 684 SER D C 1
ATOM 10845 O O . SER D 1 687 ? 90.433 -50.112 5.968 1.00 56.05 684 SER D O 1
ATOM 10848 N N . VAL D 1 688 ? 89.928 -50.966 3.943 1.00 56.08 685 VAL D N 1
ATOM 10849 C CA . VAL D 1 688 ? 91.250 -51.531 3.644 1.00 51.32 685 VAL D CA 1
ATOM 10850 C C . VAL D 1 688 ? 92.007 -50.646 2.681 1.00 46.89 685 VAL D C 1
ATOM 10851 O O . VAL D 1 688 ? 93.145 -50.337 2.913 1.00 53.33 685 VAL D O 1
ATOM 10855 N N . PHE D 1 689 ? 91.407 -50.273 1.567 1.00 50.18 686 PHE D N 1
ATOM 10856 C CA . PHE D 1 689 ? 92.133 -49.508 0.537 1.00 50.23 686 PHE D CA 1
ATOM 10857 C C . PHE D 1 689 ? 92.522 -48.079 0.994 1.00 47.43 686 PHE D C 1
ATOM 10858 O O . PHE D 1 689 ? 93.615 -47.622 0.694 1.00 42.73 686 PHE D O 1
ATOM 10866 N N . THR D 1 690 ? 91.618 -47.373 1.672 1.00 44.70 687 THR D N 1
ATOM 10867 C CA . THR D 1 690 ? 91.953 -46.034 2.102 1.00 53.44 687 THR D CA 1
ATOM 10868 C C . THR D 1 690 ? 92.689 -46.122 3.481 1.00 53.53 687 THR D C 1
ATOM 10869 O O . THR D 1 690 ? 93.881 -45.749 3.536 1.00 50.97 687 THR D O 1
ATOM 10873 N N . ASP D 1 691 ? 92.044 -46.689 4.514 1.00 49.69 688 ASP D N 1
ATOM 10874 C CA . ASP D 1 691 ? 92.596 -46.663 5.871 1.00 49.08 688 ASP D CA 1
ATOM 10875 C C . ASP D 1 691 ? 93.871 -47.418 5.976 1.00 48.01 688 ASP D C 1
ATOM 10876 O O . ASP D 1 691 ? 94.751 -46.968 6.668 1.00 50.98 688 ASP D O 1
ATOM 10881 N N . VAL D 1 692 ? 93.984 -48.580 5.338 1.00 49.31 689 VAL D N 1
ATOM 10882 C CA . VAL D 1 692 ? 95.264 -49.325 5.350 1.00 45.14 689 VAL D CA 1
ATOM 10883 C C . VAL D 1 692 ? 96.199 -48.976 4.201 1.00 46.65 689 VAL D C 1
ATOM 10884 O O . VAL D 1 692 ? 97.334 -48.558 4.425 1.00 44.21 689 VAL D O 1
ATOM 10888 N N . PHE D 1 693 ? 95.749 -49.174 2.960 1.00 50.16 690 PHE D N 1
ATOM 10889 C CA . PHE D 1 693 ? 96.665 -48.979 1.810 1.00 50.93 690 PHE D CA 1
ATOM 10890 C C . PHE D 1 693 ? 97.142 -47.519 1.664 1.00 48.88 690 PHE D C 1
ATOM 10891 O O . PHE D 1 693 ? 98.344 -47.231 1.697 1.00 46.92 690 PHE D O 1
ATOM 10899 N N . ASP D 1 694 ? 96.190 -46.604 1.511 1.00 48.00 691 ASP D N 1
ATOM 10900 C CA . ASP D 1 694 ? 96.534 -45.234 1.143 1.00 53.15 691 ASP D CA 1
ATOM 10901 C C . ASP D 1 694 ? 97.036 -44.393 2.317 1.00 53.47 691 ASP D C 1
ATOM 10902 O O . ASP D 1 694 ? 97.854 -43.513 2.105 1.00 54.80 691 ASP D O 1
ATOM 10907 N N . CYS D 1 695 ? 96.548 -44.658 3.519 1.00 52.79 692 CYS D N 1
ATOM 10908 C CA . CYS D 1 695 ? 96.879 -43.846 4.702 1.00 53.12 692 CYS D CA 1
ATOM 10909 C C . CYS D 1 695 ? 98.061 -44.368 5.535 1.00 48.82 692 CYS D C 1
ATOM 10910 O O . CYS D 1 695 ? 98.501 -43.655 6.410 1.00 51.94 692 CYS D O 1
ATOM 10913 N N . ILE D 1 696 ? 98.549 -45.587 5.282 1.00 47.20 693 ILE D N 1
ATOM 10914 C CA . ILE D 1 696 ? 99.697 -46.184 6.002 1.00 43.61 693 ILE D CA 1
ATOM 10915 C C . ILE D 1 696 ? 100.709 -46.792 5.080 1.00 42.30 693 ILE D C 1
ATOM 10916 O O . ILE D 1 696 ? 101.868 -46.369 5.110 1.00 42.63 693 ILE D O 1
ATOM 10921 N N . PHE D 1 697 ? 100.304 -47.805 4.277 1.00 45.60 694 PHE D N 1
ATOM 10922 C CA . PHE D 1 697 ? 101.269 -48.588 3.483 1.00 44.18 694 PHE D CA 1
ATOM 10923 C C . PHE D 1 697 ? 101.936 -47.680 2.470 1.00 44.49 694 PHE D C 1
ATOM 10924 O O . PHE D 1 697 ? 103.156 -47.827 2.184 1.00 48.81 694 PHE D O 1
ATOM 10932 N N . ARG D 1 698 ? 101.172 -46.731 1.941 1.00 41.32 695 ARG D N 1
ATOM 10933 C CA . ARG D 1 698 ? 101.728 -45.729 1.049 1.00 43.09 695 ARG D CA 1
ATOM 10934 C C . ARG D 1 698 ? 103.015 -45.102 1.586 1.00 45.95 695 ARG D C 1
ATOM 10935 O O . ARG D 1 698 ? 104.001 -45.013 0.871 1.00 50.02 695 ARG D O 1
ATOM 10943 N N . PHE D 1 699 ? 103.032 -44.770 2.879 1.00 48.37 696 PHE D N 1
ATOM 10944 C CA . PHE D 1 699 ? 104.210 -44.155 3.560 1.00 45.48 696 PHE D CA 1
ATOM 10945 C C . PHE D 1 699 ? 105.310 -45.149 3.927 1.00 44.16 696 PHE D C 1
ATOM 10946 O O . PHE D 1 699 ? 106.492 -44.895 3.701 1.00 45.09 696 PHE D O 1
ATOM 10954 N N . ILE D 1 700 ? 104.909 -46.291 4.470 1.00 45.38 697 ILE D N 1
ATOM 10955 C CA . ILE D 1 700 ? 105.833 -47.403 4.696 1.00 47.47 697 ILE D CA 1
ATOM 10956 C C . ILE D 1 700 ? 106.579 -47.823 3.406 1.00 46.92 697 ILE D C 1
ATOM 10957 O O . ILE D 1 700 ? 107.805 -47.902 3.432 1.00 48.29 697 ILE D O 1
ATOM 10962 N N . SER D 1 701 ? 105.835 -48.078 2.307 1.00 48.36 698 SER D N 1
ATOM 10963 C CA . SER D 1 701 ? 106.415 -48.507 0.996 1.00 48.95 698 SER D CA 1
ATOM 10964 C C . SER D 1 701 ? 107.425 -47.481 0.571 1.00 49.07 698 SER D C 1
ATOM 10965 O O . SER D 1 701 ? 108.585 -47.817 0.276 1.00 46.96 698 SER D O 1
ATOM 10968 N N . ALA D 1 702 ? 106.983 -46.212 0.573 1.00 48.09 699 ALA D N 1
ATOM 10969 C CA . ALA D 1 702 ? 107.876 -45.094 0.240 1.00 48.05 699 ALA D CA 1
ATOM 10970 C C . ALA D 1 702 ? 109.143 -45.000 1.073 1.00 44.44 699 ALA D C 1
ATOM 10971 O O . ALA D 1 702 ? 110.211 -44.724 0.532 1.00 48.89 699 ALA D O 1
ATOM 10973 N N . ILE D 1 703 ? 109.041 -45.216 2.382 1.00 45.80 700 ILE D N 1
ATOM 10974 C CA . ILE D 1 703 ? 110.225 -45.146 3.256 1.00 47.81 700 ILE D CA 1
ATOM 10975 C C . ILE D 1 703 ? 111.183 -46.296 2.916 1.00 48.80 700 ILE D C 1
ATOM 10976 O O . ILE D 1 703 ? 112.408 -46.119 2.844 1.00 46.24 700 ILE D O 1
ATOM 10981 N N . LEU D 1 704 ? 110.612 -47.492 2.766 1.00 51.48 701 LEU D N 1
ATOM 10982 C CA . LEU D 1 704 ? 111.436 -48.666 2.392 1.00 55.99 701 LEU D CA 1
ATOM 10983 C C . LEU D 1 704 ? 112.130 -48.451 1.034 1.00 54.54 701 LEU D C 1
ATOM 10984 O O . LEU D 1 704 ? 113.310 -48.781 0.861 1.00 49.81 701 LEU D O 1
ATOM 10989 N N . HIS D 1 705 ? 111.396 -47.835 0.104 1.00 55.96 702 HIS D N 1
ATOM 10990 C CA . HIS D 1 705 ? 111.882 -47.660 -1.263 1.00 56.63 702 HIS D CA 1
ATOM 10991 C C . HIS D 1 705 ? 113.009 -46.667 -1.286 1.00 56.90 702 HIS D C 1
ATOM 10992 O O . HIS D 1 705 ? 114.104 -47.006 -1.708 1.00 55.30 702 HIS D O 1
ATOM 10999 N N . GLN D 1 706 ? 112.780 -45.478 -0.731 1.00 60.10 703 GLN D N 1
ATOM 11000 C CA . GLN D 1 706 ? 113.775 -44.388 -0.793 1.00 56.29 703 GLN D CA 1
ATOM 11001 C C . GLN D 1 706 ? 115.014 -44.633 0.015 1.00 51.97 703 GLN D C 1
ATOM 11002 O O . GLN D 1 706 ? 116.079 -44.193 -0.360 1.00 62.60 703 GLN D O 1
ATOM 11008 N N . SER D 1 707 ? 114.904 -45.371 1.087 1.00 50.91 704 SER D N 1
ATOM 11009 C CA . SER D 1 707 ? 116.072 -45.728 1.898 1.00 56.32 704 SER D CA 1
ATOM 11010 C C . SER D 1 707 ? 116.932 -46.848 1.266 1.00 59.24 704 SER D C 1
ATOM 11011 O O . SER D 1 707 ? 117.924 -47.259 1.849 1.00 60.93 704 SER D O 1
ATOM 11014 N N . ALA D 1 708 ? 116.528 -47.371 0.105 1.00 65.32 705 ALA D N 1
ATOM 11015 C CA . ALA D 1 708 ? 117.130 -48.575 -0.516 1.00 58.62 705 ALA D CA 1
ATOM 11016 C C . ALA D 1 708 ? 117.082 -49.788 0.405 1.00 56.53 705 ALA D C 1
ATOM 11017 O O . ALA D 1 708 ? 117.999 -50.611 0.396 1.00 62.38 705 ALA D O 1
ATOM 11019 N N . THR D 1 709 ? 116.030 -49.899 1.211 1.00 53.47 706 THR D N 1
ATOM 11020 C CA . THR D 1 709 ? 115.843 -51.061 2.092 1.00 52.93 706 THR D CA 1
ATOM 11021 C C . THR D 1 709 ? 115.068 -52.164 1.383 1.00 52.90 706 THR D C 1
ATOM 11022 O O . THR D 1 709 ? 115.311 -53.322 1.616 1.00 54.10 706 THR D O 1
ATOM 11026 N N . LEU D 1 710 ? 114.074 -51.789 0.586 1.00 51.93 707 LEU D N 1
ATOM 11027 C CA . LEU D 1 710 ? 113.243 -52.740 -0.125 1.00 54.91 707 LEU D CA 1
ATOM 11028 C C . LEU D 1 710 ? 112.507 -51.997 -1.228 1.00 58.22 707 LEU D C 1
ATOM 11029 O O . LEU D 1 710 ? 111.850 -50.987 -0.953 1.00 54.95 707 LEU D O 1
ATOM 11034 N N . PRO D 1 711 ? 112.609 -52.482 -2.477 1.00 56.80 708 PRO D N 1
ATOM 11035 C CA . PRO D 1 711 ? 111.918 -51.751 -3.525 1.00 53.03 708 PRO D CA 1
ATOM 11036 C C . PRO D 1 711 ? 110.420 -51.872 -3.360 1.00 49.45 708 PRO D C 1
ATOM 11037 O O . PRO D 1 711 ? 109.923 -52.854 -2.796 1.00 53.97 708 PRO D O 1
ATOM 11041 N N . GLU D 1 712 ? 109.705 -50.869 -3.833 1.00 51.46 709 GLU D N 1
ATOM 11042 C CA . GLU D 1 712 ? 108.258 -50.813 -3.657 1.00 54.74 709 GLU D CA 1
ATOM 11043 C C . GLU D 1 712 ? 107.601 -52.013 -4.362 1.00 62.36 709 GLU D C 1
ATOM 11044 O O . GLU D 1 712 ? 106.548 -52.533 -3.883 1.00 60.59 709 GLU D O 1
ATOM 11050 N N . GLU D 1 713 ? 108.209 -52.464 -5.482 1.00 59.87 710 GLU D N 1
ATOM 11051 C CA . GLU D 1 713 ? 107.700 -53.633 -6.220 1.00 60.00 710 GLU D CA 1
ATOM 11052 C C . GLU D 1 713 ? 107.639 -54.833 -5.292 1.00 55.66 710 GLU D C 1
ATOM 11053 O O . GLU D 1 713 ? 106.577 -55.474 -5.142 1.00 56.00 710 GLU D O 1
ATOM 11059 N N . GLN D 1 714 ? 108.768 -55.096 -4.637 1.00 53.89 711 GLN D N 1
ATOM 11060 C CA . GLN D 1 714 ? 108.841 -56.146 -3.616 1.00 55.33 711 GLN D CA 1
ATOM 11061 C C . GLN D 1 714 ? 107.869 -55.948 -2.455 1.00 54.96 711 GLN D C 1
ATOM 11062 O O . GLN D 1 714 ? 107.239 -56.913 -2.021 1.00 59.35 711 GLN D O 1
ATOM 11068 N N . PHE D 1 715 ? 107.732 -54.709 -1.965 1.00 55.05 712 PHE D N 1
ATOM 11069 C CA . PHE D 1 715 ? 106.812 -54.430 -0.860 1.00 51.74 712 PHE D CA 1
ATOM 11070 C C . PHE D 1 715 ? 105.384 -54.825 -1.221 1.00 47.83 712 PHE D C 1
ATOM 11071 O O . PHE D 1 715 ? 104.713 -55.518 -0.447 1.00 48.40 712 PHE D O 1
ATOM 11079 N N . TRP D 1 716 ? 104.913 -54.342 -2.369 1.00 47.89 713 TRP D N 1
ATOM 11080 C CA . TRP D 1 716 ? 103.532 -54.611 -2.791 1.00 48.90 713 TRP D CA 1
ATOM 11081 C C . TRP D 1 716 ? 103.313 -56.077 -3.213 1.00 47.84 713 TRP D C 1
ATOM 11082 O O . TRP D 1 716 ? 102.223 -56.605 -2.991 1.00 46.60 713 TRP D O 1
ATOM 11093 N N . GLN D 1 717 ? 104.359 -56.739 -3.726 1.00 49.94 714 GLN D N 1
ATOM 11094 C CA . GLN D 1 717 ? 104.347 -58.205 -3.933 1.00 50.54 714 GLN D CA 1
ATOM 11095 C C . GLN D 1 717 ? 104.087 -58.941 -2.642 1.00 51.37 714 GLN D C 1
ATOM 11096 O O . GLN D 1 717 ? 103.260 -59.885 -2.640 1.00 54.82 714 GLN D O 1
ATOM 11102 N N . ALA D 1 718 ? 104.727 -58.506 -1.542 1.00 49.36 715 ALA D N 1
ATOM 11103 C CA . ALA D 1 718 ? 104.464 -59.126 -0.233 1.00 48.74 715 ALA D CA 1
ATOM 11104 C C . ALA D 1 718 ? 103.029 -58.882 0.210 1.00 46.83 715 ALA D C 1
ATOM 11105 O O . ALA D 1 718 ? 102.390 -59.769 0.758 1.00 50.03 715 ALA D O 1
ATOM 11107 N N . VAL D 1 719 ? 102.496 -57.701 -0.058 1.00 45.80 716 VAL D N 1
ATOM 11108 C CA . VAL D 1 719 ? 101.121 -57.413 0.343 1.00 47.98 716 VAL D CA 1
ATOM 11109 C C . VAL D 1 719 ? 100.187 -58.379 -0.386 1.00 49.70 716 VAL D C 1
ATOM 11110 O O . VAL D 1 719 ? 99.284 -58.967 0.231 1.00 48.39 716 VAL D O 1
ATOM 11114 N N . ALA D 1 720 ? 100.433 -58.520 -1.698 1.00 50.01 717 ALA D N 1
ATOM 11115 C CA . ALA D 1 720 ? 99.684 -59.446 -2.584 1.00 50.81 717 ALA D CA 1
ATOM 11116 C C . ALA D 1 720 ? 99.705 -60.857 -2.059 1.00 50.66 717 ALA D C 1
ATOM 11117 O O . ALA D 1 720 ? 98.634 -61.473 -1.891 1.00 54.47 717 ALA D O 1
ATOM 11119 N N . ARG D 1 721 ? 100.893 -61.349 -1.712 1.00 50.01 718 ARG D N 1
ATOM 11120 C CA . ARG D 1 721 ? 101.009 -62.690 -1.111 1.00 47.97 718 ARG D CA 1
ATOM 11121 C C . ARG D 1 721 ? 100.251 -62.830 0.177 1.00 50.56 718 ARG D C 1
ATOM 11122 O O . ARG D 1 721 ? 99.614 -63.844 0.382 1.00 54.57 718 ARG D O 1
ATOM 11130 N N . CYS D 1 722 ? 100.328 -61.841 1.062 1.00 47.24 719 CYS D N 1
ATOM 11131 C CA . CYS D 1 722 ? 99.540 -61.875 2.277 1.00 47.44 719 CYS D CA 1
ATOM 11132 C C . CYS D 1 722 ? 98.057 -62.007 1.930 1.00 46.47 719 CYS D C 1
ATOM 11133 O O . CYS D 1 722 ? 97.347 -62.769 2.547 1.00 45.30 719 CYS D O 1
ATOM 11136 N N . VAL D 1 723 ? 97.595 -61.263 0.918 1.00 50.61 720 VAL D N 1
ATOM 11137 C CA . VAL D 1 723 ? 96.178 -61.346 0.524 1.00 49.90 720 VAL D CA 1
ATOM 11138 C C . VAL D 1 723 ? 95.849 -62.749 -0.067 1.00 49.65 720 VAL D C 1
ATOM 11139 O O . VAL D 1 723 ? 94.848 -63.366 0.326 1.00 46.27 720 VAL D O 1
ATOM 11143 N N . LYS D 1 724 ? 96.683 -63.233 -0.996 1.00 49.33 721 LYS D N 1
ATOM 11144 C CA . LYS D 1 724 ? 96.483 -64.592 -1.606 1.00 50.50 721 LYS D CA 1
ATOM 11145 C C . LYS D 1 724 ? 96.517 -65.708 -0.551 1.00 51.79 721 LYS D C 1
ATOM 11146 O O . LYS D 1 724 ? 95.629 -66.578 -0.509 1.00 53.20 721 LYS D O 1
ATOM 11152 N N . GLU D 1 725 ? 97.482 -65.629 0.365 1.00 51.86 722 GLU D N 1
ATOM 11153 C CA . GLU D 1 725 ? 97.531 -66.585 1.481 1.00 53.24 722 GLU D CA 1
ATOM 11154 C C . GLU D 1 725 ? 96.223 -66.605 2.266 1.00 52.22 722 GLU D C 1
ATOM 11155 O O . GLU D 1 725 ? 95.759 -67.694 2.611 1.00 52.05 722 GLU D O 1
ATOM 11161 N N . TYR D 1 726 ? 95.640 -65.434 2.562 1.00 48.66 723 TYR D N 1
ATOM 11162 C CA . TYR D 1 726 ? 94.410 -65.412 3.361 1.00 48.54 723 TYR D CA 1
ATOM 11163 C C . TYR D 1 726 ? 93.262 -66.070 2.601 1.00 48.95 723 TYR D C 1
ATOM 11164 O O . TYR D 1 726 ? 92.482 -66.857 3.179 1.00 46.79 723 TYR D O 1
ATOM 11173 N N . GLN D 1 727 ? 93.166 -65.713 1.321 1.00 49.02 724 GLN D N 1
ATOM 11174 C CA . GLN D 1 727 ? 92.079 -66.188 0.457 1.00 53.48 724 GLN D CA 1
ATOM 11175 C C . GLN D 1 727 ? 92.082 -67.702 0.236 1.00 51.64 724 GLN D C 1
ATOM 11176 O O . GLN D 1 727 ? 91.036 -68.358 0.412 1.00 53.11 724 GLN D O 1
ATOM 11182 N N . GLN D 1 728 ? 93.263 -68.238 -0.057 1.00 51.30 725 GLN D N 1
ATOM 11183 C CA . GLN D 1 728 ? 93.444 -69.675 -0.268 1.00 53.79 725 GLN D CA 1
ATOM 11184 C C . GLN D 1 728 ? 93.078 -70.444 0.993 1.00 56.24 725 GLN D C 1
ATOM 11185 O O . GLN D 1 728 ? 92.513 -71.546 0.881 1.00 55.35 725 GLN D O 1
ATOM 11191 N N . ALA D 1 729 ? 93.351 -69.872 2.181 1.00 49.77 726 ALA D N 1
ATOM 11192 C CA . ALA D 1 729 ? 93.080 -70.566 3.452 1.00 49.89 726 ALA D CA 1
ATOM 11193 C C . ALA D 1 729 ? 91.610 -70.473 3.846 1.00 50.87 726 ALA D C 1
ATOM 11194 O O . ALA D 1 729 ? 91.197 -71.029 4.883 1.00 49.10 726 ALA D O 1
ATOM 11196 N N . HIS D 1 730 ? 90.809 -69.739 3.058 1.00 54.20 727 HIS D N 1
ATOM 11197 C CA . HIS D 1 730 ? 89.376 -69.524 3.385 1.00 54.08 727 HIS D CA 1
ATOM 11198 C C . HIS D 1 730 ? 88.549 -69.619 2.079 1.00 57.74 727 HIS D C 1
ATOM 11199 O O . HIS D 1 730 ? 87.895 -68.615 1.622 1.00 54.72 727 HIS D O 1
ATOM 11206 N N . PRO D 1 731 ? 88.510 -70.839 1.499 1.00 52.18 728 PRO D N 1
ATOM 11207 C CA . PRO D 1 731 ? 87.804 -71.020 0.211 1.00 51.14 728 PRO D CA 1
ATOM 11208 C C . PRO D 1 731 ? 86.295 -70.800 0.351 1.00 52.53 728 PRO D C 1
ATOM 11209 O O . PRO D 1 731 ? 85.680 -70.279 -0.588 1.00 54.05 728 PRO D O 1
ATOM 11213 N N . HIS D 1 732 ? 85.702 -71.069 1.525 1.00 50.88 729 HIS D N 1
ATOM 11214 C CA . HIS D 1 732 ? 84.279 -70.751 1.714 1.00 49.99 729 HIS D CA 1
ATOM 11215 C C . HIS D 1 732 ? 83.860 -69.276 1.556 1.00 53.72 729 HIS D C 1
ATOM 11216 O O . HIS D 1 732 ? 82.645 -68.968 1.694 1.00 57.64 729 HIS D O 1
ATOM 11223 N N . LEU D 1 733 ? 84.807 -68.358 1.375 1.00 52.16 730 LEU D N 1
ATOM 11224 C CA . LEU D 1 733 ? 84.503 -66.919 1.210 1.00 54.69 730 LEU D CA 1
ATOM 11225 C C . LEU D 1 733 ? 84.870 -66.459 -0.216 1.00 54.82 730 LEU D C 1
ATOM 11226 O O . LEU D 1 733 ? 84.960 -65.248 -0.493 1.00 52.08 730 LEU D O 1
ATOM 11231 N N . ALA D 1 734 ? 85.041 -67.419 -1.133 1.00 56.43 731 ALA D N 1
ATOM 11232 C CA . ALA D 1 734 ? 85.473 -67.128 -2.530 1.00 54.25 731 ALA D CA 1
ATOM 11233 C C . ALA D 1 734 ? 84.628 -66.091 -3.207 1.00 52.38 731 ALA D C 1
ATOM 11234 O O . ALA D 1 734 ? 85.186 -65.332 -4.018 1.00 54.81 731 ALA D O 1
ATOM 11236 N N . SER D 1 735 ? 83.323 -66.055 -2.906 1.00 52.49 732 SER D N 1
ATOM 11237 C CA . SER D 1 735 ? 82.378 -65.147 -3.607 1.00 56.38 732 SER D CA 1
ATOM 11238 C C . SER D 1 735 ? 82.365 -63.760 -2.946 1.00 59.11 732 SER D C 1
ATOM 11239 O O . SER D 1 735 ? 82.209 -62.690 -3.616 1.00 55.90 732 SER D O 1
ATOM 11242 N N . LYS D 1 736 ? 82.583 -63.766 -1.635 1.00 58.52 733 LYS D N 1
ATOM 11243 C CA . LYS D 1 736 ? 82.839 -62.516 -0.899 1.00 53.26 733 LYS D CA 1
ATOM 11244 C C . LYS D 1 736 ? 84.114 -61.856 -1.466 1.00 48.69 733 LYS D C 1
ATOM 11245 O O . LYS D 1 736 ? 84.128 -60.648 -1.700 1.00 50.66 733 LYS D O 1
ATOM 11251 N N . PHE D 1 737 ? 85.142 -62.649 -1.764 1.00 48.65 734 PHE D N 1
ATOM 11252 C CA . PHE D 1 737 ? 86.378 -62.127 -2.389 1.00 49.50 734 PHE D CA 1
ATOM 11253 C C . PHE D 1 737 ? 86.131 -61.553 -3.789 1.00 57.05 734 PHE D C 1
ATOM 11254 O O . PHE D 1 737 ? 86.831 -60.620 -4.228 1.00 52.99 734 PHE D O 1
ATOM 11262 N N . SER D 1 738 ? 85.188 -62.163 -4.522 1.00 58.75 735 SER D N 1
ATOM 11263 C CA . SER D 1 738 ? 84.812 -61.645 -5.836 1.00 57.21 735 SER D CA 1
ATOM 11264 C C . SER D 1 738 ? 83.971 -60.376 -5.698 1.00 52.96 735 SER D C 1
ATOM 11265 O O . SER D 1 738 ? 84.190 -59.415 -6.431 1.00 56.94 735 SER D O 1
ATOM 11268 N N . ARG D 1 739 ? 83.009 -60.369 -4.797 1.00 47.12 736 ARG D N 1
ATOM 11269 C CA . ARG D 1 739 ? 82.201 -59.186 -4.605 1.00 47.64 736 ARG D CA 1
ATOM 11270 C C . ARG D 1 739 ? 83.032 -57.956 -4.100 1.00 51.26 736 ARG D C 1
ATOM 11271 O O . ARG D 1 739 ? 82.803 -56.826 -4.542 1.00 49.94 736 ARG D O 1
ATOM 11279 N N . TYR D 1 740 ? 83.982 -58.178 -3.189 1.00 50.85 737 TYR D N 1
ATOM 11280 C CA . TYR D 1 740 ? 84.844 -57.107 -2.640 1.00 49.41 737 TYR D CA 1
ATOM 11281 C C . TYR D 1 740 ? 86.252 -57.396 -3.072 1.00 50.29 737 TYR D C 1
ATOM 11282 O O . TYR D 1 740 ? 87.049 -57.973 -2.321 1.00 51.47 737 TYR D O 1
ATOM 11291 N N . ASP D 1 741 ? 86.549 -57.015 -4.304 1.00 48.79 738 ASP D N 1
ATOM 11292 C CA . ASP D 1 741 ? 87.743 -57.508 -4.984 1.00 53.08 738 ASP D CA 1
ATOM 11293 C C . ASP D 1 741 ? 89.011 -56.723 -4.605 1.00 54.76 738 ASP D C 1
ATOM 11294 O O . ASP D 1 741 ? 89.283 -55.626 -5.177 1.00 55.20 738 ASP D O 1
ATOM 11299 N N . MET D 1 742 ? 89.827 -57.333 -3.734 1.00 51.05 739 MET D N 1
ATOM 11300 C CA . MET D 1 742 ? 91.105 -56.758 -3.276 1.00 51.71 739 MET D CA 1
ATOM 11301 C C . MET D 1 742 ? 92.088 -56.512 -4.395 1.00 52.57 739 MET D C 1
ATOM 11302 O O . MET D 1 742 ? 93.101 -55.812 -4.196 1.00 49.23 739 MET D O 1
ATOM 11307 N N . PHE D 1 743 ? 91.850 -57.147 -5.555 1.00 53.69 740 PHE D N 1
ATOM 11308 C CA . PHE D 1 743 ? 92.782 -57.024 -6.726 1.00 51.42 740 PHE D CA 1
ATOM 11309 C C . PHE D 1 743 ? 92.181 -56.207 -7.864 1.00 50.06 740 PHE D C 1
ATOM 11310 O O . PHE D 1 743 ? 92.705 -56.228 -8.980 1.00 48.77 740 PHE D O 1
ATOM 11318 N N . ALA D 1 744 ? 91.100 -55.463 -7.587 1.00 50.95 741 ALA D N 1
ATOM 11319 C CA . ALA D 1 744 ? 90.548 -54.541 -8.581 1.00 49.59 741 ALA D CA 1
ATOM 11320 C C . ALA D 1 744 ? 91.643 -53.701 -9.169 1.00 51.26 741 ALA D C 1
ATOM 11321 O O . ALA D 1 744 ? 92.589 -53.339 -8.474 1.00 50.45 741 ALA D O 1
ATOM 11323 N N . PRO D 1 745 ? 91.598 -53.457 -10.494 1.00 52.31 742 PRO D N 1
ATOM 11324 C CA . PRO D 1 745 ? 92.601 -52.579 -11.144 1.00 50.37 742 PRO D CA 1
ATOM 11325 C C . PRO D 1 745 ? 92.788 -51.208 -10.458 1.00 51.32 742 PRO D C 1
ATOM 11326 O O . PRO D 1 745 ? 93.927 -50.675 -10.423 1.00 53.17 742 PRO D O 1
ATOM 11330 N N . GLU D 1 746 ? 91.696 -50.631 -9.952 1.00 47.85 743 GLU D N 1
ATOM 11331 C CA . GLU D 1 746 ? 91.759 -49.336 -9.300 1.00 53.44 743 GLU D CA 1
ATOM 11332 C C . GLU D 1 746 ? 90.757 -49.290 -8.161 1.00 55.99 743 GLU D C 1
ATOM 11333 O O . GLU D 1 746 ? 89.918 -50.223 -8.035 1.00 52.34 743 GLU D O 1
ATOM 11339 N N . PHE D 1 747 ? 90.867 -48.217 -7.346 1.00 49.93 744 PHE D N 1
ATOM 11340 C CA . PHE D 1 747 ? 89.886 -47.944 -6.295 1.00 49.47 744 PHE D CA 1
ATOM 11341 C C . PHE D 1 747 ? 89.738 -46.454 -6.033 1.00 50.97 744 PHE D C 1
ATOM 11342 O O . PHE D 1 747 ? 90.639 -45.656 -6.345 1.00 51.39 744 PHE D O 1
ATOM 11350 N N . THR D 1 748 ? 88.602 -46.092 -5.451 1.00 47.38 745 THR D N 1
ATOM 11351 C CA . THR D 1 748 ? 88.297 -44.708 -5.158 1.00 53.70 745 THR D CA 1
ATOM 11352 C C . THR D 1 748 ? 89.418 -43.992 -4.365 1.00 52.21 745 THR D C 1
ATOM 11353 O O . THR D 1 748 ? 89.862 -44.504 -3.350 1.00 52.00 745 THR D O 1
ATOM 11357 N N . ARG D 1 749 ? 89.819 -42.810 -4.834 1.00 53.23 746 ARG D N 1
ATOM 11358 C CA . ARG D 1 749 ? 90.802 -41.935 -4.164 1.00 53.18 746 ARG D CA 1
ATOM 11359 C C . ARG D 1 749 ? 90.054 -41.109 -3.120 1.00 57.04 746 ARG D C 1
ATOM 11360 O O . ARG D 1 749 ? 89.508 -40.038 -3.439 1.00 55.76 746 ARG D O 1
ATOM 11368 N N . SER D 1 750 ? 89.995 -41.613 -1.877 1.00 58.48 747 SER D N 1
ATOM 11369 C CA . SER D 1 750 ? 89.345 -40.884 -0.767 1.00 57.49 747 SER D CA 1
ATOM 11370 C C . SER D 1 750 ? 90.382 -39.898 -0.207 1.00 58.08 747 SER D C 1
ATOM 11371 O O . SER D 1 750 ? 91.520 -40.302 0.087 1.00 59.79 747 SER D O 1
ATOM 11374 N N . CYS D 1 751 ? 90.015 -38.615 -0.131 1.00 55.74 748 CYS D N 1
ATOM 11375 C CA . CYS D 1 751 ? 90.960 -37.517 0.116 1.00 51.10 748 CYS D CA 1
ATOM 11376 C C . CYS D 1 751 ? 90.794 -36.987 1.561 1.00 52.58 748 CYS D C 1
ATOM 11377 O O . CYS D 1 751 ? 89.713 -36.525 1.939 1.00 50.08 748 CYS D O 1
ATOM 11380 N N . LEU D 1 752 ? 91.860 -37.035 2.362 1.00 51.85 749 LEU D N 1
ATOM 11381 C CA . LEU D 1 752 ? 91.742 -36.713 3.806 1.00 49.42 749 LEU D CA 1
ATOM 11382 C C . LEU D 1 752 ? 91.838 -35.204 4.059 1.00 43.48 749 LEU D C 1
ATOM 11383 O O . LEU D 1 752 ? 90.987 -34.649 4.739 1.00 42.88 749 LEU D O 1
ATOM 11388 N N . ASN D 1 753 ? 92.850 -34.535 3.524 1.00 43.41 750 ASN D N 1
ATOM 11389 C CA . ASN D 1 753 ? 92.873 -33.077 3.631 1.00 49.72 750 ASN D CA 1
ATOM 11390 C C . ASN D 1 753 ? 91.591 -32.414 3.092 1.00 53.08 750 ASN D C 1
ATOM 11391 O O . ASN D 1 753 ? 91.118 -31.441 3.718 1.00 54.10 750 ASN D O 1
ATOM 11396 N N . ARG D 1 754 ? 90.985 -32.931 2.007 1.00 50.50 751 ARG D N 1
ATOM 11397 C CA . ARG D 1 754 ? 89.719 -32.305 1.549 1.00 55.42 751 ARG D CA 1
ATOM 11398 C C . ARG D 1 754 ? 88.646 -32.334 2.619 1.00 61.90 751 ARG D C 1
ATOM 11399 O O . ARG D 1 754 ? 87.891 -31.334 2.719 1.00 58.80 751 ARG D O 1
ATOM 11407 N N . LEU D 1 755 ? 88.572 -33.444 3.396 1.00 59.33 752 LEU D N 1
ATOM 11408 C CA . LEU D 1 755 ? 87.646 -33.543 4.547 1.00 60.31 752 LEU D CA 1
ATOM 11409 C C . LEU D 1 755 ? 87.868 -32.399 5.536 1.00 64.85 752 LEU D C 1
ATOM 11410 O O . LEU D 1 755 ? 86.936 -31.635 5.814 1.00 66.82 752 LEU D O 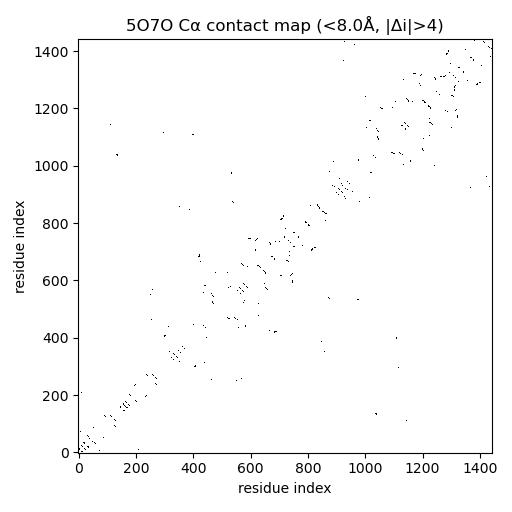1
ATOM 11415 N N . GLN D 1 756 ? 89.091 -32.292 6.058 1.00 59.67 753 GLN D N 1
ATOM 11416 C CA . GLN D 1 756 ? 89.404 -31.306 7.080 1.00 61.01 753 GLN D CA 1
ATOM 11417 C C . GLN D 1 756 ? 89.157 -29.875 6.554 1.00 64.17 753 GLN D C 1
ATOM 11418 O O . GLN D 1 756 ? 88.575 -29.059 7.291 1.00 61.78 753 GLN D O 1
ATOM 11424 N N . LEU D 1 757 ? 89.575 -29.593 5.301 1.00 65.87 754 LEU D N 1
ATOM 11425 C CA . LEU D 1 757 ? 89.387 -28.249 4.624 1.00 63.31 754 LEU D CA 1
ATOM 11426 C C . LEU D 1 757 ? 87.929 -27.836 4.334 1.00 64.39 754 LEU D C 1
ATOM 11427 O O . LEU D 1 757 ? 87.636 -26.646 4.159 1.00 68.99 754 LEU D O 1
ATOM 11432 N N . ALA D 1 758 ? 87.033 -28.817 4.292 1.00 66.64 755 ALA D N 1
ATOM 11433 C CA . ALA D 1 758 ? 85.577 -28.602 4.330 1.00 68.55 755 ALA D CA 1
ATOM 11434 C C . ALA D 1 758 ? 84.962 -28.467 5.743 1.00 72.37 755 ALA D C 1
ATOM 11435 O O . ALA D 1 758 ? 83.790 -28.155 5.842 1.00 70.76 755 ALA D O 1
ATOM 11437 N N . ASN D 1 759 ? 85.724 -28.740 6.811 1.00 79.03 756 ASN D N 1
ATOM 11438 C CA . ASN D 1 759 ? 85.302 -28.572 8.226 1.00 82.74 756 ASN D CA 1
ATOM 11439 C C . ASN D 1 759 ? 83.819 -28.247 8.431 1.00 85.80 756 ASN D C 1
ATOM 11440 O O . ASN D 1 759 ? 83.010 -29.156 8.601 1.00 92.55 756 ASN D O 1
ATOM 11445 N N . GLU D 1 771 ? 78.593 -39.402 4.122 1.00 85.12 768 GLU D N 1
ATOM 11446 C CA . GLU D 1 771 ? 78.065 -38.640 2.976 1.00 91.09 768 GLU D CA 1
ATOM 11447 C C . GLU D 1 771 ? 79.027 -37.532 2.564 1.00 90.68 768 GLU D C 1
ATOM 11448 O O . GLU D 1 771 ? 79.225 -37.275 1.375 1.00 88.84 768 GLU D O 1
ATOM 11454 N N . ASN D 1 772 ? 79.671 -36.912 3.552 1.00 89.46 769 ASN D N 1
ATOM 11455 C CA . ASN D 1 772 ? 80.663 -35.868 3.279 1.00 85.46 769 ASN D CA 1
ATOM 11456 C C . ASN D 1 772 ? 82.088 -36.392 3.059 1.00 84.76 769 ASN D C 1
ATOM 11457 O O . ASN D 1 772 ? 83.030 -35.608 3.172 1.00 86.81 769 ASN D O 1
ATOM 11462 N N . LEU D 1 773 ? 82.260 -37.681 2.711 1.00 76.56 770 LEU D N 1
ATOM 11463 C CA . LEU D 1 773 ? 83.519 -38.153 2.129 1.00 66.93 770 LEU D CA 1
ATOM 11464 C C . LEU D 1 773 ? 83.803 -37.359 0.844 1.00 70.63 770 LEU D C 1
ATOM 11465 O O . LEU D 1 773 ? 82.870 -36.843 0.211 1.00 69.18 770 LEU D O 1
ATOM 11470 N N . LYS D 1 774 ? 85.083 -37.258 0.476 1.00 66.51 771 LYS D N 1
ATOM 11471 C CA . LYS D 1 774 ? 85.521 -36.436 -0.649 1.00 66.13 771 LYS D CA 1
ATOM 11472 C C . LYS D 1 774 ? 86.424 -37.199 -1.601 1.00 62.39 771 LYS D C 1
ATOM 11473 O O . LYS D 1 774 ? 87.530 -37.556 -1.233 1.00 62.64 771 LYS D O 1
ATOM 11479 N N . PHE D 1 775 ? 85.984 -37.380 -2.847 1.00 60.39 772 PHE D N 1
ATOM 11480 C CA . PHE D 1 775 ? 86.705 -38.224 -3.786 1.00 58.69 772 PHE D CA 1
ATOM 11481 C C . PHE D 1 775 ? 87.383 -37.385 -4.857 1.00 57.35 772 PHE D C 1
ATOM 11482 O O . PHE D 1 775 ? 86.956 -36.282 -5.125 1.00 67.28 772 PHE D O 1
ATOM 11490 N N . ALA D 1 776 ? 88.448 -37.881 -5.466 1.00 57.16 773 ALA D N 1
ATOM 11491 C CA . ALA D 1 776 ? 89.065 -37.240 -6.647 1.00 56.50 773 ALA D CA 1
ATOM 11492 C C . ALA D 1 776 ? 89.602 -38.280 -7.670 1.00 59.52 773 ALA D C 1
ATOM 11493 O O . ALA D 1 776 ? 90.848 -38.444 -7.837 1.00 54.31 773 ALA D O 1
ATOM 11495 N N . GLY D 1 777 ? 88.660 -38.929 -8.375 1.00 53.13 774 GLY D N 1
ATOM 11496 C CA . GLY D 1 777 ? 88.981 -39.994 -9.297 1.00 49.53 774 GLY D CA 1
ATOM 11497 C C . GLY D 1 777 ? 89.314 -41.260 -8.522 1.00 51.49 774 GLY D C 1
ATOM 11498 O O . GLY D 1 777 ? 88.585 -41.664 -7.597 1.00 52.92 774 GLY D O 1
ATOM 11499 N N . THR D 1 778 ? 90.446 -41.857 -8.873 1.00 51.45 775 THR D N 1
ATOM 11500 C CA . THR D 1 778 ? 90.820 -43.176 -8.415 1.00 48.33 775 THR D CA 1
ATOM 11501 C C . THR D 1 778 ? 92.328 -43.262 -8.326 1.00 48.34 775 THR D C 1
ATOM 11502 O O . THR D 1 778 ? 93.055 -42.349 -8.777 1.00 46.49 775 THR D O 1
ATOM 11506 N N . LEU D 1 779 ? 92.788 -44.389 -7.766 1.00 48.52 776 LEU D N 1
ATOM 11507 C CA . LEU D 1 779 ? 94.189 -44.705 -7.698 1.00 49.69 776 LEU D CA 1
ATOM 11508 C C . LEU D 1 779 ? 94.388 -46.083 -8.308 1.00 50.60 776 LEU D C 1
ATOM 11509 O O . LEU D 1 779 ? 93.519 -46.987 -8.149 1.00 49.29 776 LEU D O 1
ATOM 11514 N N . VAL D 1 780 ? 95.558 -46.244 -8.933 1.00 47.87 777 VAL D N 1
ATOM 11515 C CA . VAL D 1 780 ? 96.051 -47.517 -9.406 1.00 48.32 777 VAL D CA 1
ATOM 11516 C C . VAL D 1 780 ? 96.385 -48.429 -8.211 1.00 54.44 777 VAL D C 1
ATOM 11517 O O . VAL D 1 780 ? 97.253 -48.109 -7.366 1.00 57.12 777 VAL D O 1
ATOM 11521 N N . ASN D 1 781 ? 95.694 -49.569 -8.132 1.00 55.17 778 ASN D N 1
ATOM 11522 C CA . ASN D 1 781 ? 95.897 -50.549 -7.048 1.00 51.86 778 ASN D CA 1
ATOM 11523 C C . ASN D 1 781 ? 97.189 -51.261 -7.318 1.00 54.26 778 ASN D C 1
ATOM 11524 O O . ASN D 1 781 ? 97.255 -51.969 -8.308 1.00 59.68 778 ASN D O 1
ATOM 11529 N N . PRO D 1 782 ? 98.224 -51.111 -6.449 1.00 52.99 779 PRO D N 1
ATOM 11530 C CA . PRO D 1 782 ? 99.565 -51.617 -6.788 1.00 48.59 779 PRO D CA 1
ATOM 11531 C C . PRO D 1 782 ? 99.700 -53.125 -6.622 1.00 49.81 779 PRO D C 1
ATOM 11532 O O . PRO D 1 782 ? 100.767 -53.654 -6.922 1.00 47.72 779 PRO D O 1
ATOM 11536 N N . ILE D 1 783 ? 98.659 -53.806 -6.132 1.00 49.49 780 ILE D N 1
ATOM 11537 C CA . ILE D 1 783 ? 98.669 -55.289 -6.108 1.00 54.68 780 ILE D CA 1
ATOM 11538 C C . ILE D 1 783 ? 97.850 -55.976 -7.231 1.00 57.44 780 ILE D C 1
ATOM 11539 O O . ILE D 1 783 ? 97.890 -57.212 -7.349 1.00 57.96 780 ILE D O 1
ATOM 11544 N N . ALA D 1 784 ? 97.069 -55.198 -7.995 1.00 58.61 781 ALA D N 1
ATOM 11545 C CA . ALA D 1 784 ? 96.281 -55.697 -9.172 1.00 58.81 781 ALA D CA 1
ATOM 11546 C C . ALA D 1 784 ? 97.124 -56.612 -10.078 1.00 58.40 781 ALA D C 1
ATOM 11547 O O . ALA D 1 784 ? 96.746 -57.752 -10.338 1.00 56.25 781 ALA D O 1
ATOM 11549 N N . ARG D 1 785 ? 98.295 -56.115 -10.471 1.00 58.92 782 ARG D N 1
ATOM 11550 C CA . ARG D 1 785 ? 99.300 -56.864 -11.214 1.00 58.45 782 ARG D CA 1
ATOM 11551 C C . ARG D 1 785 ? 99.617 -58.269 -10.682 1.00 63.11 782 ARG D C 1
ATOM 11552 O O . ARG D 1 785 ? 100.217 -59.072 -11.414 1.00 68.76 782 ARG D O 1
ATOM 11560 N N . TRP D 1 786 ? 99.316 -58.575 -9.419 1.00 61.46 783 TRP D N 1
ATOM 11561 C CA . TRP D 1 786 ? 99.705 -59.868 -8.832 1.00 57.05 783 TRP D CA 1
ATOM 11562 C C . TRP D 1 786 ? 98.547 -60.727 -8.341 1.00 59.09 783 TRP D C 1
ATOM 11563 O O . TRP D 1 786 ? 98.719 -61.571 -7.446 1.00 67.55 783 TRP D O 1
ATOM 11574 N N . ARG D 1 787 ? 97.385 -60.604 -8.979 1.00 55.15 784 ARG D N 1
ATOM 11575 C CA . ARG D 1 787 ? 96.191 -61.393 -8.603 1.00 56.65 784 ARG D CA 1
ATOM 11576 C C . ARG D 1 787 ? 96.345 -62.934 -8.571 1.00 56.58 784 ARG D C 1
ATOM 11577 O O . ARG D 1 787 ? 97.175 -63.478 -9.299 1.00 56.93 784 ARG D O 1
#

Secondary structure (DSSP, 8-state):
----EEEEETTEEEEEEE---EEEEEETTEEEEEEEEEEGGGSGGGGGS---TTEEEEEEEE---SS--TTHHHHHHHHHHHHHHHSTT--EEEE--BTT-HHHHHHHHHTT-EEEEEEE-SS-EEEEEEE-HHHHHHHHHHHH--/--EEEEETTEEEEEEE---EEEEEETTEEEEEEEEEEGGGSGGGGSS---TTEEEEEEEE---SS--TTHHHHHHHHHHHHHHHSTT--EEEE--BTT-HHHHHHHHHTT-EEEEEEE-SS-EEEEEEE-HHHHHHHHHHHHT--/--STT--HHHHHHHHHHHHHHHHHHHHHTTSS--EE-SSS-EEEEPTTSSEEEEE-EEEETTTEEEE-GGG-EEEETTEE----HHHHHHHTTTTS---HHHHHHHHHHHHHHHHHHHHHHHS----HHHHTT--HHHHHHH--S-SSS-SS----BT--HHHHHHH-TTT---BPPEEEEEETTTEEEEE-TT--HHHHHHHHH-HHHHHHHHHHHHHTT--GGGEEEEEE-HHHIIIIIHHHTHHHHHTTSEEEEEE-SS-EEE-TTSSEEEESSSTTS-EEEE----EETTEE----HHHHHTHHHHHHHHHHHHHT-HHHHHTT-EE--EEEEEEE--HHHHHH--S--GGGSSSEEEEE--TTTTPPTTEEEEEGGGGG-B-TTS-BHHHHHHHHH---HHHHHHHHHHHTHHHHHHHHHHH-EE---STTTEEEEEETTEEEEEEE---TTT-EES-TT----GGGGGGB----STTTTHHHIIIIIIIIIHHHHHHHHHTTSS-HHHHHHHHHHHHHHHHHT-GGGHHHHHHS-TT-SEEEEE-HHHHHHH----EEEEEE-TTGGG-/--TT--HHHHHHHHHHHHHHHHHHHHHTTSS--EESSSSEEEEEPTTSSEEEEEEEEEETTTEEEE-GGG-EEEETTEE----HHHHHHHTHHHH---HHHHHHHHHHHHHHHHHHHHHHHS----HHHHTT--HHHHHHH----SSS-SS----TT--HHHHHHH-TTT---B--EEEEEETTTEEEEE-TT--HHHHHHHHH-HHHHHHHHHHHHHTT--GGGEEEEEE-HHHIIIIIHHHTHHHHHTTSEEEEEE-SS-EEE-TTSSEEEESSSTTSPEEEE--S--SSS------HHHHHTHHHHHHHHHHHHHH-HHHHHTTEEE--EEEEEEE--HHHHHH--S--GGGSSSEEEEE--GGGGPPTTEEEEEGGGGG-B-TTS-BHHHHHHHHH---HHHHHHHHHHHTHHHHHHHHHHH-EE---STTTEEEEEETTEEEEEEE---TTT-EEE-TT----GGGGGGEE---GGGTTHHHIIIIIIIIIHHHHHHHHHTTSS-HHHHHHHHHHHHHHHHHT-GGGHHHHHHS-TT-SEEEEE-HHHHHHT-----EEEEEE-TTGGG-